Protein AF-0000000079299596 (afdb_homodimer)

Structure (mmCIF, N/CA/C/O backbone):
data_AF-0000000079299596-model_v1
#
loop_
_entity.id
_entity.type
_entity.pdbx_description
1 polymer 'ABC transporter ATP-binding protein'
#
loop_
_atom_site.group_PDB
_atom_site.id
_atom_site.type_symbol
_atom_site.label_atom_id
_atom_site.label_alt_id
_atom_site.label_comp_id
_atom_site.label_asym_id
_atom_site.label_entity_id
_atom_site.label_seq_id
_atom_site.pdbx_PDB_ins_code
_atom_site.Cartn_x
_atom_site.Cartn_y
_atom_site.Cartn_z
_atom_site.occupancy
_atom_site.B_iso_or_equiv
_atom_site.auth_seq_id
_atom_site.auth_comp_id
_atom_site.auth_asym_id
_atom_site.auth_atom_id
_atom_site.pdbx_PDB_model_num
ATOM 1 N N . MET A 1 1 ? 21.828 -21.672 18.641 1 27.16 1 MET A N 1
ATOM 2 C CA . MET A 1 1 ? 21.219 -20.391 18.312 1 27.16 1 MET A CA 1
ATOM 3 C C . MET A 1 1 ? 21.531 -19.344 19.391 1 27.16 1 MET A C 1
ATOM 5 O O . MET A 1 1 ? 21.047 -19.453 20.516 1 27.16 1 MET A O 1
ATOM 9 N N . ASP A 1 2 ? 22.812 -18.891 19.406 1 29.72 2 ASP A N 1
ATOM 10 C CA . ASP A 1 2 ? 23.453 -18.125 20.484 1 29.72 2 ASP A CA 1
ATOM 11 C C . ASP A 1 2 ? 22.547 -16.984 20.953 1 29.72 2 ASP A C 1
ATOM 13 O O . ASP A 1 2 ? 21.812 -16.406 20.141 1 29.72 2 ASP A O 1
ATOM 17 N N . LYS A 1 3 ? 22.25 -16.906 22.188 1 33.53 3 LYS A N 1
ATOM 18 C CA . LYS A 1 3 ? 21.547 -16.016 23.094 1 33.53 3 LYS A CA 1
ATOM 19 C C . LYS A 1 3 ? 22.078 -14.586 22.984 1 33.53 3 LYS A C 1
ATOM 21 O O . LYS A 1 3 ? 21.906 -13.781 23.891 1 33.53 3 LYS A O 1
ATOM 26 N N . GLY A 1 4 ? 23.062 -14.359 22.203 1 34.28 4 GLY A N 1
ATOM 27 C CA . GLY A 1 4 ? 23.891 -13.164 22.234 1 34.28 4 GLY A CA 1
ATOM 28 C C . GLY A 1 4 ? 23.078 -11.883 22.328 1 34.28 4 GLY A C 1
ATOM 29 O O . GLY A 1 4 ? 21.844 -11.906 22.266 1 34.28 4 GLY A O 1
ATOM 30 N N . ASN A 1 5 ? 23.688 -10.539 22.219 1 38.44 5 ASN A N 1
ATOM 31 C CA . ASN A 1 5 ? 23.328 -9.148 22.484 1 38.44 5 ASN A CA 1
ATOM 32 C C . ASN A 1 5 ? 21.953 -8.805 21.906 1 38.44 5 ASN A C 1
ATOM 34 O O . ASN A 1 5 ? 21.812 -8.688 20.688 1 38.44 5 ASN A O 1
ATOM 38 N N . LYS A 1 6 ? 20.938 -9.227 22.359 1 46.28 6 LYS A N 1
ATOM 39 C CA . LYS A 1 6 ? 19.547 -8.953 22.031 1 46.28 6 LYS A CA 1
ATOM 40 C C . LYS A 1 6 ? 19.328 -7.469 21.75 1 46.28 6 LYS A C 1
ATOM 42 O O . LYS A 1 6 ? 19.375 -6.645 22.672 1 46.28 6 LYS A O 1
ATOM 47 N N . VAL A 1 7 ? 19.906 -6.848 20.656 1 58.16 7 VAL A N 1
ATOM 48 C CA . VAL A 1 7 ? 19.703 -5.469 20.234 1 58.16 7 VAL A CA 1
ATOM 49 C C . VAL A 1 7 ? 18.281 -5.035 20.531 1 58.16 7 VAL A C 1
ATOM 51 O O . VAL A 1 7 ? 17.328 -5.742 20.188 1 58.16 7 VAL A O 1
ATOM 54 N N . ASN A 1 8 ? 18.125 -4.355 21.625 1 63.81 8 ASN A N 1
ATOM 55 C CA . ASN A 1 8 ? 16.828 -3.842 22.062 1 63.81 8 ASN A CA 1
ATOM 56 C C . ASN A 1 8 ? 16.203 -2.912 21.031 1 63.81 8 ASN A C 1
ATOM 58 O O . ASN A 1 8 ? 16.359 -1.691 21.125 1 63.81 8 ASN A O 1
ATOM 62 N N . TYR A 1 9 ? 15.742 -3.457 20.047 1 68.5 9 TYR A N 1
ATOM 63 C CA . TYR A 1 9 ? 15.086 -2.688 19 1 68.5 9 TYR A CA 1
ATOM 64 C C . TYR A 1 9 ? 13.906 -1.899 19.562 1 68.5 9 TYR A C 1
ATOM 66 O O . TYR A 1 9 ? 13.391 -0.993 18.906 1 68.5 9 TYR A O 1
ATOM 74 N N . ASP A 1 10 ? 13.711 -2.15 20.875 1 69.12 10 ASP A N 1
ATOM 75 C CA . ASP A 1 10 ? 12.539 -1.481 21.422 1 69.12 10 ASP A CA 1
ATOM 76 C C . ASP A 1 10 ? 12.922 -0.173 22.109 1 69.12 10 ASP A C 1
ATOM 78 O O . ASP A 1 10 ? 12.062 0.657 22.406 1 69.12 10 ASP A O 1
ATOM 82 N N . SER A 1 11 ? 14.234 -0.09 22.266 1 73.56 11 SER A N 1
ATOM 83 C CA . SER A 1 11 ? 14.688 1.143 22.906 1 73.56 11 SER A CA 1
ATOM 84 C C . SER A 1 11 ? 14.789 2.281 21.891 1 73.56 11 SER A C 1
ATOM 86 O O . SER A 1 11 ? 15.578 2.209 20.953 1 73.56 11 SER A O 1
ATOM 88 N N . SER A 1 12 ? 13.977 3.279 22.125 1 76.81 12 SER A N 1
ATOM 89 C CA . SER A 1 12 ? 13.984 4.461 21.266 1 76.81 12 SER A CA 1
ATOM 90 C C . SER A 1 12 ? 15.367 5.102 21.234 1 76.81 12 SER A C 1
ATOM 92 O O . SER A 1 12 ? 15.836 5.516 20.172 1 76.81 12 SER A O 1
ATOM 94 N N . TRP A 1 13 ? 15.961 5.07 22.344 1 76.62 13 TRP A N 1
ATOM 95 C CA . TRP A 1 13 ? 17.266 5.707 22.453 1 76.62 13 TRP A CA 1
ATOM 96 C C . TRP A 1 13 ? 18.312 4.957 21.656 1 76.62 13 TRP A C 1
ATOM 98 O O . TRP A 1 13 ? 19.203 5.57 21.031 1 76.62 13 TRP A O 1
ATOM 108 N N . TYR A 1 14 ? 18.172 3.783 21.688 1 78 14 TYR A N 1
ATOM 109 C CA . TYR A 1 14 ? 19.109 2.973 20.922 1 78 14 TYR A CA 1
ATOM 110 C C . TYR A 1 14 ? 18.984 3.248 19.438 1 78 14 TYR A C 1
ATOM 112 O O . TYR A 1 14 ? 19.984 3.404 18.734 1 78 14 TYR A O 1
ATOM 120 N N . LEU A 1 15 ? 17.844 3.359 19.047 1 79.62 15 LEU A N 1
ATOM 121 C CA . LEU A 1 15 ? 17.578 3.561 17.625 1 79.62 15 LEU A CA 1
ATOM 122 C C . LEU A 1 15 ? 18.062 4.934 17.172 1 79.62 15 LEU A C 1
ATOM 124 O O . LEU A 1 15 ? 18.672 5.066 16.094 1 79.62 15 LEU A O 1
ATOM 128 N N . ILE A 1 16 ? 17.828 5.863 18.062 1 80.94 16 ILE A N 1
ATOM 129 C CA . ILE A 1 16 ? 18.234 7.227 17.734 1 80.94 16 ILE A CA 1
ATOM 130 C C . ILE A 1 16 ? 19.766 7.316 17.734 1 80.94 16 ILE A C 1
ATOM 132 O O . ILE A 1 16 ? 20.359 7.938 16.844 1 80.94 16 ILE A O 1
ATOM 136 N N . LYS A 1 17 ? 20.359 6.707 18.641 1 80.5 17 LYS A N 1
ATOM 137 C CA . LYS A 1 17 ? 21.812 6.699 18.734 1 80.5 17 LYS A CA 1
ATOM 138 C C . LYS A 1 17 ? 22.438 5.996 17.547 1 80.5 17 LYS A C 1
ATOM 140 O O . LYS A 1 17 ? 23.453 6.453 17.016 1 80.5 17 LYS A O 1
ATOM 145 N N . ARG A 1 18 ? 21.891 4.969 17.141 1 81.38 18 ARG A N 1
ATOM 146 C CA . ARG A 1 18 ? 22.406 4.223 15.992 1 81.38 18 ARG A CA 1
ATOM 147 C C . ARG A 1 18 ? 22.281 5.043 14.719 1 81.38 18 ARG A C 1
ATOM 149 O O . ARG A 1 18 ? 23.203 5.051 13.891 1 81.38 18 ARG A O 1
ATOM 156 N N . LEU A 1 19 ? 21.203 5.66 14.617 1 79.38 19 LEU A N 1
ATOM 157 C CA . LEU A 1 19 ? 20.984 6.5 13.438 1 79.38 19 LEU A CA 1
ATOM 158 C C . LEU A 1 19 ? 22 7.648 13.406 1 79.38 19 LEU A C 1
ATOM 160 O O . LEU A 1 19 ? 22.5 8.008 12.344 1 79.38 19 LEU A O 1
ATOM 164 N N . TYR A 1 20 ? 22.156 8.141 14.578 1 77.25 20 TYR A N 1
ATOM 165 C CA . TYR A 1 20 ? 23.094 9.25 14.695 1 77.25 20 TYR A CA 1
ATOM 166 C C . TYR A 1 20 ? 24.516 8.789 14.422 1 77.25 20 TYR A C 1
ATOM 168 O O . TYR A 1 20 ? 25.25 9.422 13.648 1 77.25 20 TYR A O 1
ATOM 176 N N . THR A 1 21 ? 24.969 7.711 14.969 1 77.62 21 THR A N 1
ATOM 177 C CA . THR A 1 21 ? 26.344 7.25 14.883 1 77.62 21 THR A CA 1
ATOM 178 C C . THR A 1 21 ? 26.656 6.723 13.484 1 77.62 21 THR A C 1
ATOM 180 O O . THR A 1 21 ? 27.766 6.906 12.984 1 77.62 21 THR A O 1
ATOM 183 N N . GLU A 1 22 ? 25.703 6.207 12.867 1 78.88 22 GLU A N 1
ATOM 184 C CA . GLU A 1 22 ? 25.969 5.535 11.609 1 78.88 22 GLU A CA 1
ATOM 185 C C . GLU A 1 22 ? 25.797 6.484 10.422 1 78.88 22 GLU A C 1
ATOM 187 O O . GLU A 1 22 ? 26.469 6.344 9.398 1 78.88 22 GLU A O 1
ATOM 192 N N . HIS A 1 23 ? 24.938 7.449 10.57 1 75.69 23 HIS A N 1
ATOM 193 C CA . HIS A 1 23 ? 24.625 8.18 9.352 1 75.69 23 HIS A CA 1
ATOM 194 C C . HIS A 1 23 ? 24.766 9.688 9.555 1 75.69 23 HIS A C 1
ATOM 196 O O . HIS A 1 23 ? 25.297 10.391 8.688 1 75.69 23 HIS A O 1
ATOM 202 N N . ILE A 1 24 ? 24.484 10.125 10.75 1 76.56 24 ILE A N 1
ATOM 203 C CA . ILE A 1 24 ? 24.406 11.562 10.977 1 76.56 24 ILE A CA 1
ATOM 204 C C . ILE A 1 24 ? 25.812 12.117 11.25 1 76.56 24 ILE A C 1
ATOM 206 O O . ILE A 1 24 ? 26.125 13.25 10.883 1 76.56 24 ILE A O 1
ATOM 210 N N . HIS A 1 25 ? 26.672 11.242 11.734 1 77.38 25 HIS A N 1
ATOM 211 C CA . HIS A 1 25 ? 27.984 11.711 12.148 1 77.38 25 HIS A CA 1
ATOM 212 C C . HIS A 1 25 ? 28.812 12.164 10.953 1 77.38 25 HIS A C 1
ATOM 214 O O . HIS A 1 25 ? 29.641 13.062 11.07 1 77.38 25 HIS A O 1
ATOM 220 N N . HIS A 1 26 ? 28.453 11.711 9.789 1 77.94 26 HIS A N 1
ATOM 221 C CA . HIS A 1 26 ? 29.203 12.055 8.586 1 77.94 26 HIS A CA 1
ATOM 222 C C . HIS A 1 26 ? 28.844 13.453 8.094 1 77.94 26 HIS A C 1
ATOM 224 O O . HIS A 1 26 ? 29.609 14.07 7.34 1 77.94 26 HIS A O 1
ATOM 230 N N . TYR A 1 27 ? 27.75 14 8.602 1 81.94 27 TYR A N 1
ATOM 231 C CA . TYR A 1 27 ? 27.281 15.312 8.18 1 81.94 27 TYR A CA 1
ATOM 232 C C . TYR A 1 27 ? 27.297 16.297 9.344 1 81.94 27 TYR A C 1
ATOM 234 O O . TYR A 1 27 ? 26.453 17.203 9.422 1 81.94 27 TYR A O 1
ATOM 242 N N . ARG A 1 28 ? 28.266 16.219 10.195 1 83 28 ARG A N 1
ATOM 243 C CA . ARG A 1 28 ? 28.312 17 11.422 1 83 28 ARG A CA 1
ATOM 244 C C . ARG A 1 28 ? 28.422 18.5 11.125 1 83 28 ARG A C 1
ATOM 246 O O . ARG A 1 28 ? 27.797 19.312 11.797 1 83 28 ARG A O 1
ATOM 253 N N . GLN A 1 29 ? 29.156 18.828 10.125 1 87.19 29 GLN A N 1
ATOM 254 C CA . GLN A 1 29 ? 29.344 20.234 9.797 1 87.19 29 GLN A CA 1
ATOM 255 C C . GLN A 1 29 ? 28.047 20.859 9.305 1 87.19 29 GLN A C 1
ATOM 257 O O . GLN A 1 29 ? 27.719 21.984 9.688 1 87.19 29 GLN A O 1
ATOM 262 N N . LYS A 1 30 ? 27.391 20.125 8.5 1 86.94 30 LYS A N 1
ATOM 263 C CA . LYS A 1 30 ? 26.109 20.641 7.996 1 86.94 30 LYS A CA 1
ATOM 264 C C . LYS A 1 30 ? 25.078 20.734 9.109 1 86.94 30 LYS A C 1
ATOM 266 O O . LYS A 1 30 ? 24.266 21.672 9.141 1 86.94 30 LYS A O 1
ATOM 271 N N . PHE A 1 31 ? 25.219 19.906 10.047 1 84.94 31 PHE A N 1
ATOM 272 C CA . PHE A 1 31 ? 24.297 19.922 11.164 1 84.94 31 PHE A CA 1
ATOM 273 C C . PHE A 1 31 ? 24.578 21.094 12.094 1 84.94 31 PHE A C 1
ATOM 275 O O . PHE A 1 31 ? 23.656 21.688 12.656 1 84.94 31 PHE A O 1
ATOM 282 N N . LEU A 1 32 ? 25.766 21.406 12.266 1 87.94 32 LEU A N 1
ATOM 283 C CA . LEU A 1 32 ? 26.141 22.562 13.086 1 87.94 32 LEU A CA 1
ATOM 284 C C . LEU A 1 32 ? 25.656 23.859 12.453 1 87.94 32 LEU A C 1
ATOM 286 O O . LEU A 1 32 ? 25.234 24.781 13.156 1 87.94 32 LEU A O 1
ATOM 290 N N . ALA A 1 33 ? 25.75 23.812 11.172 1 90.25 33 ALA A N 1
ATOM 291 C CA . ALA A 1 33 ? 25.25 24.984 10.461 1 90.25 33 ALA A CA 1
ATOM 292 C C . ALA A 1 33 ? 23.734 25.125 10.648 1 90.25 33 ALA A C 1
ATOM 294 O O . ALA A 1 33 ? 23.219 26.234 10.805 1 90.25 33 ALA A O 1
ATOM 295 N N . VAL A 1 34 ? 23.078 24.047 10.648 1 89.25 34 VAL A N 1
ATOM 296 C CA . VAL A 1 34 ? 21.625 24.047 10.828 1 89.25 34 VAL A CA 1
ATOM 297 C C . VAL A 1 34 ? 21.281 24.5 12.242 1 89.25 34 VAL A C 1
ATOM 299 O O . VAL A 1 34 ? 20.359 25.297 12.43 1 89.25 34 VAL A O 1
ATOM 302 N N . ILE A 1 35 ? 22.016 24.125 13.188 1 88.12 35 ILE A N 1
ATOM 303 C CA . ILE A 1 35 ? 21.781 24.516 14.578 1 88.12 35 ILE A CA 1
ATOM 304 C C . ILE A 1 35 ? 22.016 26 14.742 1 88.12 35 ILE A C 1
ATOM 306 O O . ILE A 1 35 ? 21.266 26.688 15.445 1 88.12 35 ILE A O 1
ATOM 310 N N . PHE A 1 36 ? 23.016 26.469 14.062 1 91.69 36 PHE A N 1
ATOM 311 C CA . PHE A 1 36 ? 23.297 27.891 14.102 1 91.69 36 PHE A CA 1
ATOM 312 C C . PHE A 1 36 ? 22.156 28.703 13.508 1 91.69 36 PHE A C 1
ATOM 314 O O . PHE A 1 36 ? 21.75 29.719 14.07 1 91.69 36 PHE A O 1
ATOM 321 N N . LEU A 1 37 ? 21.672 28.203 12.422 1 92.06 37 LEU A N 1
ATOM 322 C CA . LEU A 1 37 ? 20.562 28.891 11.766 1 92.06 37 LEU A CA 1
ATOM 323 C C . LEU A 1 37 ? 19.297 28.828 12.617 1 92.06 37 LEU A C 1
ATOM 325 O O . LEU A 1 37 ? 18.516 29.766 12.641 1 92.06 37 LEU A O 1
ATOM 329 N N . MET A 1 38 ? 19.156 27.781 13.352 1 89.75 38 MET A N 1
ATOM 330 C CA . MET A 1 38 ? 18.016 27.641 14.25 1 89.75 38 MET A CA 1
ATOM 331 C C . MET A 1 38 ? 18.109 28.641 15.398 1 89.75 38 MET A C 1
ATOM 333 O O . MET A 1 38 ? 17.094 29.234 15.781 1 89.75 38 MET A O 1
ATOM 337 N N . LEU A 1 39 ? 19.281 28.781 15.922 1 90.81 39 LEU A N 1
ATOM 338 C CA . LEU A 1 39 ? 19.5 29.734 17.016 1 90.81 39 LEU A CA 1
ATOM 339 C C . LEU A 1 39 ? 19.281 31.156 16.547 1 90.81 39 LEU A C 1
ATOM 341 O O . LEU A 1 39 ? 18.703 31.984 17.266 1 90.81 39 LEU A O 1
ATOM 345 N N . LEU A 1 40 ? 19.719 31.359 15.367 1 92.38 40 LEU A N 1
ATOM 346 C CA . LEU A 1 40 ? 19.531 32.688 14.789 1 92.38 40 LEU A CA 1
ATOM 347 C C . LEU A 1 40 ? 18.047 32.969 14.602 1 92.38 40 LEU A C 1
ATOM 349 O O . LEU A 1 40 ? 17.594 34.094 14.898 1 92.38 40 LEU A O 1
ATOM 353 N N . ALA A 1 41 ? 17.359 32.031 14.109 1 89.12 41 ALA A N 1
ATOM 354 C CA . ALA A 1 41 ? 15.914 32.188 13.93 1 89.12 41 ALA A CA 1
ATOM 355 C C . ALA A 1 41 ? 15.219 32.406 15.273 1 89.12 41 ALA A C 1
ATOM 357 O O . ALA A 1 41 ? 14.266 33.156 15.375 1 89.12 41 ALA A O 1
ATOM 358 N N . ALA A 1 42 ? 15.68 31.719 16.281 1 89.94 42 ALA A N 1
ATOM 359 C CA . ALA A 1 42 ? 15.117 31.828 17.625 1 89.94 42 ALA A CA 1
ATOM 360 C C . ALA A 1 42 ? 15.359 33.219 18.203 1 89.94 42 ALA A C 1
ATOM 362 O O . ALA A 1 42 ? 14.453 33.812 18.781 1 89.94 42 ALA A O 1
ATOM 363 N N . ILE A 1 43 ? 16.516 33.656 18.016 1 92.25 43 ILE A N 1
ATOM 364 C CA . ILE A 1 43 ? 16.891 34.969 18.531 1 92.25 43 ILE A CA 1
ATOM 365 C C . ILE A 1 43 ? 16.109 36.062 17.828 1 92.25 43 ILE A C 1
ATOM 367 O O . ILE A 1 43 ? 15.609 37 18.469 1 92.25 43 ILE A O 1
ATOM 371 N N . THR A 1 44 ? 16.031 35.906 16.531 1 92.5 44 THR A N 1
ATOM 372 C CA . THR A 1 44 ? 15.297 36.906 15.766 1 92.5 44 THR A CA 1
ATOM 373 C C . THR A 1 44 ? 13.82 36.906 16.141 1 92.5 44 THR A C 1
ATOM 375 O O . THR A 1 44 ? 13.164 37.938 16.109 1 92.5 44 THR A O 1
ATOM 378 N N . THR A 1 45 ? 13.305 35.781 16.484 1 89.38 45 THR A N 1
ATOM 379 C CA . THR A 1 45 ? 11.922 35.719 16.938 1 89.38 45 THR A CA 1
ATOM 380 C C . THR A 1 45 ? 11.75 36.438 18.266 1 89.38 45 THR A C 1
ATOM 382 O O . THR A 1 45 ? 10.773 37.156 18.469 1 89.38 45 THR A O 1
ATOM 385 N N . ALA A 1 46 ? 12.664 36.25 19.141 1 90.69 46 ALA A N 1
ATOM 386 C CA . ALA A 1 46 ? 12.641 36.938 20.438 1 90.69 46 ALA A CA 1
ATOM 387 C C . ALA A 1 46 ? 12.758 38.438 20.266 1 90.69 46 ALA A C 1
ATOM 389 O O . ALA A 1 46 ? 12.125 39.188 20.984 1 90.69 46 ALA A O 1
ATOM 390 N N . ILE A 1 47 ? 13.516 38.812 19.281 1 91.19 47 ILE A N 1
ATOM 391 C CA . ILE A 1 47 ? 13.711 40.219 19.016 1 91.19 47 ILE A CA 1
ATOM 392 C C . ILE A 1 47 ? 12.406 40.844 18.516 1 91.19 47 ILE A C 1
ATOM 394 O O . ILE A 1 47 ? 12.086 41.969 18.844 1 91.19 47 ILE A O 1
ATOM 398 N N . ASN A 1 48 ? 11.672 40.094 17.781 1 87.69 48 ASN A N 1
ATOM 399 C CA . ASN A 1 48 ? 10.383 40.594 17.312 1 87.69 48 ASN A CA 1
ATOM 400 C C . ASN A 1 48 ? 9.438 40.875 18.469 1 87.69 48 ASN A C 1
ATOM 402 O O . ASN A 1 48 ? 8.703 41.875 18.453 1 87.69 48 ASN A O 1
ATOM 406 N N . ALA A 1 49 ? 9.453 40.031 19.375 1 86.75 49 ALA A N 1
ATOM 407 C CA . ALA A 1 49 ? 8.625 40.25 20.562 1 86.75 49 ALA A CA 1
ATOM 408 C C . ALA A 1 49 ? 9.141 41.438 21.375 1 86.75 49 ALA A C 1
ATOM 410 O O . ALA A 1 49 ? 8.352 42.219 21.906 1 86.75 49 ALA A O 1
ATOM 411 N N . TRP A 1 50 ? 10.438 41.594 21.422 1 89.62 50 TRP A N 1
ATOM 412 C CA . TRP A 1 50 ? 11.062 42.656 22.188 1 89.62 50 TRP A CA 1
ATOM 413 C C . TRP A 1 50 ? 10.797 44.031 21.531 1 89.62 50 TRP A C 1
ATOM 415 O O . TRP A 1 50 ? 10.68 45.031 22.219 1 89.62 50 TRP A O 1
ATOM 425 N N . LEU A 1 51 ? 10.672 44.062 20.281 1 87.62 51 LEU A N 1
ATOM 426 C CA . LEU A 1 51 ? 10.516 45.281 19.516 1 87.62 51 LEU A CA 1
ATOM 427 C C . LEU A 1 51 ? 9.156 45.938 19.797 1 87.62 51 LEU A C 1
ATOM 429 O O . LEU A 1 51 ? 8.953 47.094 19.516 1 87.62 51 LEU A O 1
ATOM 433 N N . MET A 1 52 ? 8.273 45.188 20.391 1 83.94 52 MET A N 1
ATOM 434 C CA . MET A 1 52 ? 6.977 45.75 20.766 1 83.94 52 MET A CA 1
ATOM 435 C C . MET A 1 52 ? 7.133 46.75 21.891 1 83.94 52 MET A C 1
ATOM 437 O O . MET A 1 52 ? 6.289 47.656 22.078 1 83.94 52 MET A O 1
ATOM 441 N N . GLN A 1 53 ? 8.25 46.688 22.656 1 86.25 53 GLN A N 1
ATOM 442 C CA . GLN A 1 53 ? 8.492 47.594 23.781 1 86.25 53 GLN A CA 1
ATOM 443 C C . GLN A 1 53 ? 8.734 49.031 23.281 1 86.25 53 GLN A C 1
ATOM 445 O O . GLN A 1 53 ? 8.039 49.969 23.703 1 86.25 53 GLN A O 1
ATOM 450 N N . PRO A 1 54 ? 9.648 49.156 22.328 1 84.44 54 PRO A N 1
ATOM 451 C CA . PRO A 1 54 ? 9.852 50.531 21.859 1 84.44 54 PRO A CA 1
ATOM 452 C C . PRO A 1 54 ? 8.656 51.062 21.078 1 84.44 54 PRO A C 1
ATOM 454 O O . PRO A 1 54 ? 8.438 52.281 21.031 1 84.44 54 PRO A O 1
ATOM 457 N N . VAL A 1 55 ? 7.863 50.281 20.484 1 81.44 55 VAL A N 1
ATOM 458 C CA . VAL A 1 55 ? 6.676 50.719 19.766 1 81.44 55 VAL A CA 1
ATOM 459 C C . VAL A 1 55 ? 5.73 51.438 20.734 1 81.44 55 VAL A C 1
ATOM 461 O O . VAL A 1 55 ? 5.242 52.531 20.453 1 81.44 55 VAL A O 1
ATOM 464 N N . LEU A 1 56 ? 5.586 50.875 21.859 1 80.81 56 LEU A N 1
ATOM 465 C CA . LEU A 1 56 ? 4.652 51.438 22.828 1 80.81 56 LEU A CA 1
ATOM 466 C C . LEU A 1 56 ? 5.309 52.562 23.625 1 80.81 56 LEU A C 1
ATOM 468 O O . LEU A 1 56 ? 4.77 53.656 23.719 1 80.81 56 LEU A O 1
ATOM 472 N N . ASP A 1 57 ? 6.473 52.312 24.188 1 82 57 ASP A N 1
ATOM 473 C CA . ASP A 1 57 ? 7.094 53.281 25.094 1 82 57 ASP A CA 1
ATOM 474 C C . ASP A 1 57 ? 7.586 54.5 24.344 1 82 57 ASP A C 1
ATOM 476 O O . ASP A 1 57 ? 7.289 55.625 24.719 1 82 57 ASP A O 1
ATOM 480 N N . SER A 1 58 ? 8.266 54.25 23.234 1 80.94 58 SER A N 1
ATOM 481 C CA . SER A 1 58 ? 8.914 55.375 22.562 1 80.94 58 SER A CA 1
ATOM 482 C C . SER A 1 58 ? 7.977 56.062 21.562 1 80.94 58 SER A C 1
ATOM 484 O O . SER A 1 58 ? 7.961 57.281 21.453 1 80.94 58 SER A O 1
ATOM 486 N N . ILE A 1 59 ? 7.203 55.312 20.906 1 74.88 59 ILE A N 1
ATOM 487 C CA . ILE A 1 59 ? 6.383 55.906 19.859 1 74.88 59 ILE A CA 1
ATOM 488 C C . ILE A 1 59 ? 5.082 56.438 20.453 1 74.88 59 ILE A C 1
ATOM 490 O O . ILE A 1 59 ? 4.695 57.594 20.188 1 74.88 59 ILE A O 1
ATOM 494 N N . PHE A 1 60 ? 4.477 55.688 21.344 1 76.44 60 PHE A N 1
ATOM 495 C CA . PHE A 1 60 ? 3.125 56.062 21.75 1 76.44 60 PHE A CA 1
ATOM 496 C C . PHE A 1 60 ? 3.152 56.875 23.047 1 76.44 60 PHE A C 1
ATOM 498 O O . PHE A 1 60 ? 2.369 57.812 23.219 1 76.44 60 PHE A O 1
ATOM 505 N N . PHE A 1 61 ? 4.051 56.469 23.906 1 76.69 61 PHE A N 1
ATOM 506 C CA . PHE A 1 61 ? 4.051 57.156 25.188 1 76.69 61 PHE A CA 1
ATOM 507 C C . PHE A 1 61 ? 4.926 58.406 25.109 1 76.69 61 PHE A C 1
ATOM 509 O O . PHE A 1 61 ? 4.5 59.5 25.516 1 76.69 61 PHE A O 1
ATOM 516 N N . ASN A 1 62 ? 6.168 58.25 24.562 1 80.44 62 ASN A N 1
ATOM 517 C CA . ASN A 1 62 ? 7.074 59.375 24.5 1 80.44 62 ASN A CA 1
ATOM 518 C C . ASN A 1 62 ? 6.848 60.219 23.234 1 80.44 62 ASN A C 1
ATOM 520 O O . ASN A 1 62 ? 7.309 61.344 23.141 1 80.44 62 ASN A O 1
ATOM 524 N N . LYS A 1 63 ? 6.074 59.719 22.219 1 80.75 63 LYS A N 1
ATOM 525 C CA . LYS A 1 63 ? 5.711 60.406 20.969 1 80.75 63 LYS A CA 1
ATOM 526 C C . LYS A 1 63 ? 6.953 60.844 20.203 1 80.75 63 LYS A C 1
ATOM 528 O O . LYS A 1 63 ? 7.027 61.969 19.734 1 80.75 63 LYS A O 1
ATOM 533 N N . GLU A 1 64 ? 7.957 60.031 20.25 1 83.56 64 GLU A N 1
ATOM 534 C CA . GLU A 1 64 ? 9.18 60.344 19.5 1 83.56 64 GLU A CA 1
ATOM 535 C C . GLU A 1 64 ? 9 60 18.016 1 83.56 64 GLU A C 1
ATOM 537 O O . GLU A 1 64 ? 8.852 58.844 17.656 1 83.56 64 GLU A O 1
ATOM 542 N N . LEU A 1 65 ? 9.094 61 17.172 1 83.25 65 LEU A N 1
ATOM 543 C CA . LEU A 1 65 ? 8.859 60.844 15.734 1 83.25 65 LEU A CA 1
ATOM 544 C C . LEU A 1 65 ? 9.992 60.062 15.078 1 83.25 65 LEU A C 1
ATOM 546 O O . LEU A 1 65 ? 9.773 59.375 14.094 1 83.25 65 LEU A O 1
ATOM 550 N N . THR A 1 66 ? 11.141 60.125 15.602 1 85 66 THR A N 1
ATOM 551 C CA . THR A 1 66 ? 12.289 59.438 15.031 1 85 66 THR A CA 1
ATOM 552 C C . THR A 1 66 ? 12.117 57.906 15.148 1 85 66 THR A C 1
ATOM 554 O O . THR A 1 66 ? 12.508 57.156 14.25 1 85 66 THR A O 1
ATOM 557 N N . MET A 1 67 ? 11.477 57.562 16.172 1 86.94 67 MET A N 1
ATOM 558 C CA . MET A 1 67 ? 11.297 56.156 16.406 1 86.94 67 MET A CA 1
ATOM 559 C C . MET A 1 67 ? 10.234 55.562 15.469 1 86.94 67 MET A C 1
ATOM 561 O O . MET A 1 67 ? 10.172 54.344 15.281 1 86.94 67 MET A O 1
ATOM 565 N N . LEU A 1 68 ? 9.508 56.469 14.859 1 86.94 68 LEU A N 1
ATOM 566 C CA . LEU A 1 68 ? 8.492 56.031 13.906 1 86.94 68 LEU A CA 1
ATOM 567 C C . LEU A 1 68 ? 9.133 55.438 12.648 1 86.94 68 LEU A C 1
ATOM 569 O O . LEU A 1 68 ? 8.508 54.656 11.93 1 86.94 68 LEU A O 1
ATOM 573 N N . TYR A 1 69 ? 10.336 55.781 12.383 1 87.38 69 TYR A N 1
ATOM 574 C CA . TYR A 1 69 ? 11.039 55.281 11.211 1 87.38 69 TYR A CA 1
ATOM 575 C C . TYR A 1 69 ? 12.023 54.188 11.594 1 87.38 69 TYR A C 1
ATOM 577 O O . TYR A 1 69 ? 12.211 53.219 10.844 1 87.38 69 TYR A O 1
ATOM 585 N N . ILE A 1 70 ? 12.547 54.219 12.742 1 89.44 70 ILE A N 1
ATOM 586 C CA . ILE A 1 70 ? 13.609 53.312 13.156 1 89.44 70 ILE A CA 1
ATOM 587 C C . ILE A 1 70 ? 13.008 51.969 13.516 1 89.44 70 ILE A C 1
ATOM 589 O O . ILE A 1 70 ? 13.5 50.938 13.07 1 89.44 70 ILE A O 1
ATOM 593 N N . VAL A 1 71 ? 11.938 51.969 14.266 1 90 71 VAL A N 1
ATOM 594 C CA . VAL A 1 71 ? 11.375 50.719 14.773 1 90 71 VAL A CA 1
ATOM 595 C C . VAL A 1 71 ? 10.828 49.875 13.609 1 90 71 VAL A C 1
ATOM 597 O O . VAL A 1 71 ? 11.164 48.688 13.469 1 90 71 VAL A O 1
ATOM 600 N N . PRO A 1 72 ? 10.047 50.438 12.672 1 90.25 72 PRO A N 1
ATOM 601 C CA . PRO A 1 72 ? 9.562 49.625 11.547 1 90.25 72 PRO A CA 1
ATOM 602 C C . PRO A 1 72 ? 10.695 49.125 10.656 1 90.25 72 PRO A C 1
ATOM 604 O O . PRO A 1 72 ? 10.641 48 10.156 1 90.25 72 PRO A O 1
ATOM 607 N N . THR A 1 73 ? 11.664 49.969 10.445 1 91 73 THR A N 1
ATOM 608 C CA . THR A 1 73 ? 12.797 49.531 9.633 1 91 73 THR A CA 1
ATOM 609 C C . THR A 1 73 ? 13.516 48.375 10.281 1 91 73 THR A C 1
ATOM 611 O O . THR A 1 73 ? 13.922 47.406 9.594 1 91 73 THR A O 1
ATOM 614 N N . PHE A 1 74 ? 13.602 48.375 11.609 1 92.12 74 PHE A N 1
ATOM 615 C CA . PHE A 1 74 ? 14.258 47.312 12.336 1 92.12 74 PHE A CA 1
ATOM 616 C C . PHE A 1 74 ? 13.414 46.031 12.281 1 92.12 74 PHE A C 1
ATOM 618 O O . PHE A 1 74 ? 13.961 44.938 12.234 1 92.12 74 PHE A O 1
ATOM 625 N N . ILE A 1 75 ? 12.148 46.156 12.297 1 91.5 75 ILE A N 1
ATOM 626 C CA . ILE A 1 75 ? 11.258 45.031 12.211 1 91.5 75 ILE A CA 1
ATOM 627 C C . ILE A 1 75 ? 11.43 44.344 10.859 1 91.5 75 ILE A C 1
ATOM 629 O O . ILE A 1 75 ? 11.516 43.094 10.789 1 91.5 75 ILE A O 1
ATOM 633 N N . VAL A 1 76 ? 11.516 45.094 9.82 1 92.12 76 VAL A N 1
ATOM 634 C CA . VAL A 1 76 ? 11.656 44.562 8.477 1 92.12 76 VAL A CA 1
ATOM 635 C C . VAL A 1 76 ? 13.016 43.875 8.328 1 92.12 76 VAL A C 1
ATOM 637 O O . VAL A 1 76 ? 13.109 42.781 7.809 1 92.12 76 VAL A O 1
ATOM 640 N N . ILE A 1 77 ? 14.031 44.531 8.836 1 94.25 77 ILE A N 1
ATOM 641 C CA . ILE A 1 77 ? 15.375 43.969 8.742 1 94.25 77 ILE A CA 1
ATOM 642 C C . ILE A 1 77 ? 15.445 42.688 9.547 1 94.25 77 ILE A C 1
ATOM 644 O O . ILE A 1 77 ? 16 41.688 9.078 1 94.25 77 ILE A O 1
ATOM 648 N N . ASN A 1 78 ? 14.898 42.656 10.742 1 94 78 ASN A N 1
ATOM 649 C CA . ASN A 1 78 ? 14.867 41.469 11.57 1 94 78 ASN A CA 1
ATOM 650 C C . ASN A 1 78 ? 14.102 40.344 10.898 1 94 78 ASN A C 1
ATOM 652 O O . ASN A 1 78 ? 14.492 39.188 11 1 94 78 ASN A O 1
ATOM 656 N N . SER A 1 79 ? 13.078 40.719 10.242 1 92.19 79 SER A N 1
ATOM 657 C CA . SER A 1 79 ? 12.266 39.688 9.578 1 92.19 79 SER A CA 1
ATOM 658 C C . SER A 1 79 ? 13 39.094 8.375 1 92.19 79 SER A C 1
ATOM 660 O O . SER A 1 79 ? 12.828 37.906 8.062 1 92.19 79 SER A O 1
ATOM 662 N N . ILE A 1 80 ? 13.727 39.875 7.68 1 93.75 80 ILE A N 1
ATOM 663 C CA . ILE A 1 80 ? 14.508 39.375 6.543 1 93.75 80 ILE A CA 1
ATOM 664 C C . ILE A 1 80 ? 15.586 38.406 7.027 1 93.75 80 ILE A C 1
ATOM 666 O O . ILE A 1 80 ? 15.797 37.344 6.426 1 93.75 80 ILE A O 1
ATOM 670 N N . VAL A 1 81 ? 16.219 38.812 8.102 1 94.31 81 VAL A N 1
ATOM 671 C CA . VAL A 1 81 ? 17.234 37.938 8.68 1 94.31 81 VAL A CA 1
ATOM 672 C C . VAL A 1 81 ? 16.594 36.656 9.172 1 94.31 81 VAL A C 1
ATOM 674 O O . VAL A 1 81 ? 17.094 35.562 8.922 1 94.31 81 VAL A O 1
ATOM 677 N N . LYS A 1 82 ? 15.508 36.781 9.812 1 92.62 82 LYS A N 1
ATOM 678 C CA . LYS A 1 82 ? 14.781 35.625 10.312 1 92.62 82 LYS A CA 1
ATOM 679 C C . LYS A 1 82 ? 14.305 34.719 9.164 1 92.62 82 LYS A C 1
ATOM 681 O O . LYS A 1 82 ? 14.453 33.5 9.211 1 92.62 82 LYS A O 1
ATOM 686 N N . GLY A 1 83 ? 13.711 35.406 8.195 1 91.56 83 GLY A N 1
ATOM 687 C CA . GLY A 1 83 ? 13.242 34.688 7.035 1 91.56 83 GLY A CA 1
ATOM 688 C C . GLY A 1 83 ? 14.344 33.938 6.305 1 91.56 83 GLY A C 1
ATOM 689 O O . GLY A 1 83 ? 14.164 32.781 5.914 1 91.56 83 GLY A O 1
ATOM 690 N N . GLY A 1 84 ? 15.406 34.562 6.129 1 92.81 84 GLY A N 1
ATOM 691 C CA . GLY A 1 84 ? 16.547 33.906 5.504 1 92.81 84 GLY A CA 1
ATOM 692 C C . GLY A 1 84 ? 17.094 32.75 6.312 1 92.81 84 GLY A C 1
ATOM 693 O O . GLY A 1 84 ? 17.359 31.688 5.766 1 92.81 84 GLY A O 1
ATOM 694 N N . ALA A 1 85 ? 17.25 33 7.582 1 92.06 85 ALA A N 1
ATOM 695 C CA . ALA A 1 85 ? 17.734 31.938 8.469 1 92.06 85 ALA A CA 1
ATOM 696 C C . ALA A 1 85 ? 16.781 30.75 8.492 1 92.06 85 ALA A C 1
ATOM 698 O O . ALA A 1 85 ? 17.203 29.594 8.438 1 92.06 85 ALA A O 1
ATOM 699 N N . HIS A 1 86 ? 15.594 31.078 8.523 1 89.94 86 HIS A N 1
ATOM 700 C CA . HIS A 1 86 ? 14.57 30.047 8.578 1 89.94 86 HIS A CA 1
ATOM 701 C C . HIS A 1 86 ? 14.508 29.25 7.277 1 89.94 86 HIS A C 1
ATOM 703 O O . HIS A 1 86 ? 14.383 28.031 7.293 1 89.94 86 HIS A O 1
ATOM 709 N N . PHE A 1 87 ? 14.609 29.922 6.227 1 90.5 87 PHE A N 1
ATOM 710 C CA . PHE A 1 87 ? 14.578 29.297 4.914 1 90.5 87 PHE A CA 1
ATOM 711 C C . PHE A 1 87 ? 15.75 28.328 4.754 1 90.5 87 PHE A C 1
ATOM 713 O O . PHE A 1 87 ? 15.562 27.172 4.379 1 90.5 87 PHE A O 1
ATOM 720 N N . TYR A 1 88 ? 16.844 28.859 5.023 1 91.25 88 TYR A N 1
ATOM 721 C CA . TYR A 1 88 ? 18.047 28.047 4.828 1 91.25 88 TYR A CA 1
ATOM 722 C C . TYR A 1 88 ? 18.078 26.891 5.832 1 91.25 88 TYR A C 1
ATOM 724 O O . TYR A 1 88 ? 18.578 25.812 5.52 1 91.25 88 TYR A O 1
ATOM 732 N N . GLN A 1 89 ? 17.656 27.156 6.941 1 90.38 89 GLN A N 1
ATOM 733 C CA . GLN A 1 89 ? 17.594 26.094 7.949 1 90.38 89 GLN A CA 1
ATOM 734 C C . GLN A 1 89 ? 16.656 24.984 7.512 1 90.38 89 GLN A C 1
ATOM 736 O O . GLN A 1 89 ? 17 23.797 7.574 1 90.38 89 GLN A O 1
ATOM 741 N N . LEU A 1 90 ? 15.484 25.312 7.027 1 88.75 90 LEU A N 1
ATOM 742 C CA . LEU A 1 90 ? 14.492 24.328 6.609 1 88.75 90 LEU A CA 1
ATOM 743 C C . LEU A 1 90 ? 14.969 23.562 5.387 1 88.75 90 LEU A C 1
ATOM 745 O O . LEU A 1 90 ? 14.883 22.328 5.355 1 88.75 90 LEU A O 1
ATOM 749 N N . SER A 1 91 ? 15.453 24.281 4.457 1 89.94 91 SER A N 1
ATOM 750 C CA . SER A 1 91 ? 15.875 23.672 3.209 1 89.94 91 SER A CA 1
ATOM 751 C C . SER A 1 91 ? 17.047 22.719 3.434 1 89.94 91 SER A C 1
ATOM 753 O O . SER A 1 91 ? 17.062 21.594 2.912 1 89.94 91 SER A O 1
ATOM 755 N N . THR A 1 92 ? 18 23.188 4.223 1 89.31 92 THR A N 1
ATOM 756 C CA . THR A 1 92 ? 19.188 22.359 4.477 1 89.31 92 THR A CA 1
ATOM 757 C C . THR A 1 92 ? 18.828 21.141 5.309 1 89.31 92 THR A C 1
ATOM 759 O O . THR A 1 92 ? 19.328 20.031 5.059 1 89.31 92 THR A O 1
ATOM 762 N N . THR A 1 93 ? 18.047 21.328 6.266 1 87.44 93 THR A N 1
ATOM 763 C CA . THR A 1 93 ? 17.625 20.219 7.109 1 87.44 93 THR A CA 1
ATOM 764 C C . THR A 1 93 ? 16.891 19.172 6.285 1 87.44 93 THR A C 1
ATOM 766 O O . THR A 1 93 ? 17.141 17.969 6.426 1 87.44 93 THR A O 1
ATOM 769 N N . LYS A 1 94 ? 15.992 19.578 5.484 1 87.25 94 LYS A N 1
ATOM 770 C CA . LYS A 1 94 ? 15.227 18.672 4.652 1 87.25 94 LYS A CA 1
ATOM 771 C C . LYS A 1 94 ? 16.125 17.922 3.668 1 87.25 94 LYS A C 1
ATOM 773 O O . LYS A 1 94 ? 15.977 16.719 3.471 1 87.25 94 LYS A O 1
ATOM 778 N N . LYS A 1 95 ? 17.062 18.672 3.064 1 88.88 95 LYS A N 1
ATOM 779 C CA . LYS A 1 95 ? 18 18.047 2.133 1 88.88 95 LYS A CA 1
ATOM 780 C C . LYS A 1 95 ? 18.859 17 2.83 1 88.88 95 LYS A C 1
ATOM 782 O O . LYS A 1 95 ? 19.062 15.906 2.301 1 88.88 95 LYS A O 1
ATOM 787 N N . LEU A 1 96 ? 19.312 17.375 3.955 1 85.56 96 LEU A N 1
ATOM 788 C CA . LEU A 1 96 ? 20.156 16.453 4.719 1 85.56 96 LEU A CA 1
ATOM 789 C C . LEU A 1 96 ? 19.359 15.234 5.156 1 85.56 96 LEU A C 1
ATOM 791 O O . LEU A 1 96 ? 19.859 14.109 5.109 1 85.56 96 LEU A O 1
ATOM 795 N N . GLY A 1 97 ? 18.219 15.516 5.668 1 85 97 GLY A N 1
ATOM 796 C CA . GLY A 1 97 ? 17.375 14.406 6.059 1 85 97 GLY A CA 1
ATOM 797 C C . GLY A 1 97 ? 17.094 13.438 4.922 1 85 97 GLY A C 1
ATOM 798 O O . GLY A 1 97 ? 17.156 12.219 5.109 1 85 97 GLY A O 1
ATOM 799 N N . GLN A 1 98 ? 16.844 13.992 3.771 1 88.44 98 GLN A N 1
ATOM 800 C CA . GLN A 1 98 ? 16.562 13.156 2.607 1 88.44 98 GLN A CA 1
ATOM 801 C C . GLN A 1 98 ? 17.812 12.367 2.191 1 88.44 98 GLN A C 1
ATOM 803 O O . GLN A 1 98 ? 17.703 11.219 1.759 1 88.44 98 GLN A O 1
ATOM 808 N N . LYS A 1 99 ? 18.906 12.984 2.236 1 88.81 99 LYS A N 1
ATOM 809 C CA . LYS A 1 99 ? 20.156 12.32 1.879 1 88.81 99 LYS A CA 1
ATOM 810 C C . LYS A 1 99 ? 20.438 11.148 2.814 1 88.81 99 LYS A C 1
ATOM 812 O O . LYS A 1 99 ? 20.891 10.086 2.371 1 88.81 99 LYS A O 1
ATOM 817 N N . ILE A 1 100 ? 20.266 11.367 4.066 1 86.5 100 ILE A N 1
ATOM 818 C CA . ILE A 1 100 ? 20.5 10.312 5.055 1 86.5 100 ILE A CA 1
ATOM 819 C C . ILE A 1 100 ? 19.578 9.125 4.762 1 86.5 100 ILE A C 1
ATOM 821 O O . ILE A 1 100 ? 20.031 7.977 4.781 1 86.5 100 ILE A O 1
ATOM 825 N N . ILE A 1 101 ? 18.328 9.391 4.555 1 88.5 101 ILE A N 1
ATOM 826 C CA . ILE A 1 101 ? 17.375 8.328 4.293 1 88.5 101 ILE A CA 1
ATOM 827 C C . ILE A 1 101 ? 17.719 7.629 2.977 1 88.5 101 ILE A C 1
ATOM 829 O O . ILE A 1 101 ? 17.562 6.414 2.85 1 88.5 101 ILE A O 1
ATOM 833 N N . ASN A 1 102 ? 18.172 8.438 2.021 1 90.94 102 ASN A N 1
ATOM 834 C CA . ASN A 1 102 ? 18.641 7.875 0.758 1 90.94 102 ASN A CA 1
ATOM 835 C C . ASN A 1 102 ? 19.766 6.867 0.973 1 90.94 102 ASN A C 1
ATOM 837 O O . ASN A 1 102 ? 19.75 5.777 0.396 1 90.94 102 ASN A O 1
ATOM 841 N N . ASP A 1 103 ? 20.688 7.238 1.726 1 89.38 103 ASP A N 1
ATOM 842 C CA . ASP A 1 103 ? 21.812 6.359 2.023 1 89.38 103 ASP A CA 1
ATOM 843 C C . ASP A 1 103 ? 21.344 5.09 2.73 1 89.38 103 ASP A C 1
ATOM 845 O O . ASP A 1 103 ? 21.859 4 2.463 1 89.38 103 ASP A O 1
ATOM 849 N N . LEU A 1 104 ? 20.438 5.25 3.574 1 88.88 104 LEU A N 1
ATOM 850 C CA . LEU A 1 104 ? 19.891 4.109 4.297 1 88.88 104 LEU A CA 1
ATOM 851 C C . LEU A 1 104 ? 19.141 3.178 3.354 1 88.88 104 LEU A C 1
ATOM 853 O O . LEU A 1 104 ? 19.203 1.955 3.498 1 88.88 104 LEU A O 1
ATOM 857 N N . GLN A 1 105 ? 18.406 3.791 2.508 1 91.31 105 GLN A N 1
ATOM 858 C CA . GLN A 1 105 ? 17.656 2.998 1.542 1 91.31 105 GLN A CA 1
ATOM 859 C C . GLN A 1 105 ? 18.594 2.184 0.652 1 91.31 105 GLN A C 1
ATOM 861 O O . GLN A 1 105 ? 18.328 1.009 0.381 1 91.31 105 GLN A O 1
ATOM 866 N N . ILE A 1 106 ? 19.656 2.805 0.156 1 93.06 106 ILE A N 1
ATOM 867 C CA . ILE A 1 106 ? 20.625 2.119 -0.68 1 93.06 106 ILE A CA 1
ATOM 868 C C . ILE A 1 106 ? 21.297 0.998 0.116 1 93.06 106 ILE A C 1
ATOM 870 O O . ILE A 1 106 ? 21.5 -0.102 -0.402 1 93.06 106 ILE A O 1
ATOM 874 N N . ARG A 1 107 ? 21.625 1.281 1.326 1 90.62 107 ARG A N 1
ATOM 875 C CA . ARG A 1 107 ? 22.234 0.286 2.199 1 90.62 107 ARG A CA 1
ATOM 876 C C . ARG A 1 107 ? 21.312 -0.905 2.41 1 90.62 107 ARG A C 1
ATOM 878 O O . ARG A 1 107 ? 21.75 -2.055 2.395 1 90.62 107 ARG A O 1
ATOM 885 N N . LEU A 1 108 ? 20.062 -0.571 2.68 1 91.31 108 LEU A N 1
ATOM 886 C CA . LEU A 1 108 ? 19.078 -1.635 2.879 1 91.31 108 LEU A CA 1
ATOM 887 C C . LEU A 1 108 ? 18.922 -2.477 1.617 1 91.31 108 LEU A C 1
ATOM 889 O O . LEU A 1 108 ? 18.875 -3.707 1.688 1 91.31 108 LEU A O 1
ATOM 893 N N . TYR A 1 109 ? 18.875 -1.844 0.528 1 93.06 109 TYR A N 1
ATOM 894 C CA . TYR A 1 109 ? 18.75 -2.551 -0.743 1 93.06 109 TYR A CA 1
ATOM 895 C C . TYR A 1 109 ? 19.953 -3.461 -0.973 1 93.06 109 TYR A C 1
ATOM 897 O O . TYR A 1 109 ? 19.797 -4.621 -1.355 1 93.06 109 TYR A O 1
ATOM 905 N N . SER A 1 110 ? 21.094 -2.883 -0.825 1 93.06 110 SER A N 1
ATOM 906 C CA . SER A 1 110 ? 22.312 -3.648 -1.012 1 93.06 110 SER A CA 1
ATOM 907 C C . SER A 1 110 ? 22.359 -4.855 -0.081 1 93.06 110 SER A C 1
ATOM 909 O O . SER A 1 110 ? 22.781 -5.941 -0.484 1 93.06 110 SER A O 1
ATOM 911 N N . HIS A 1 111 ? 21.922 -4.613 1.128 1 91.69 111 HIS A N 1
ATOM 912 C CA . HIS A 1 111 ? 21.906 -5.691 2.107 1 91.69 111 HIS A CA 1
ATOM 913 C C . HIS A 1 111 ? 20.938 -6.797 1.687 1 91.69 111 HIS A C 1
ATOM 915 O O . HIS A 1 111 ? 21.266 -7.984 1.794 1 91.69 111 HIS A O 1
ATOM 921 N N . LEU A 1 112 ? 19.844 -6.453 1.177 1 90.06 112 LEU A N 1
ATOM 922 C CA . LEU A 1 112 ? 18.812 -7.422 0.816 1 90.06 112 LEU A CA 1
ATOM 923 C C . LEU A 1 112 ? 19.219 -8.203 -0.43 1 90.06 112 LEU A C 1
ATOM 925 O O . LEU A 1 112 ? 18.938 -9.398 -0.535 1 90.06 112 LEU A O 1
ATOM 929 N N . ILE A 1 113 ? 19.812 -7.523 -1.331 1 90.69 113 ILE A N 1
ATOM 930 C CA . ILE A 1 113 ? 20.219 -8.18 -2.568 1 90.69 113 ILE A CA 1
ATOM 931 C C . ILE A 1 113 ? 21.297 -9.219 -2.271 1 90.69 113 ILE A C 1
ATOM 933 O O . ILE A 1 113 ? 21.344 -10.273 -2.908 1 90.69 113 ILE A O 1
ATOM 937 N N . TYR A 1 114 ? 22.109 -8.984 -1.308 1 90.62 114 TYR A N 1
ATOM 938 C CA . TYR A 1 114 ? 23.188 -9.898 -0.957 1 90.62 114 TYR A CA 1
ATOM 939 C C . TYR A 1 114 ? 22.734 -10.914 0.086 1 90.62 114 TYR A C 1
ATOM 941 O O . TYR A 1 114 ? 23.469 -11.836 0.425 1 90.62 114 TYR A O 1
ATOM 949 N N . ALA A 1 115 ? 21.516 -10.695 0.584 1 88.5 115 ALA A N 1
ATOM 950 C CA . ALA A 1 115 ? 20.984 -11.625 1.587 1 88.5 115 ALA A CA 1
ATOM 951 C C . ALA A 1 115 ? 20.797 -13.016 0.998 1 88.5 115 ALA A C 1
ATOM 953 O O . ALA A 1 115 ? 20.688 -13.172 -0.22 1 88.5 115 ALA A O 1
ATOM 954 N N . ASP A 1 116 ? 20.844 -13.969 1.834 1 87.31 116 ASP A N 1
ATOM 955 C CA . ASP A 1 116 ? 20.688 -15.344 1.365 1 87.31 116 ASP A CA 1
ATOM 956 C C . ASP A 1 116 ? 19.234 -15.656 1.012 1 87.31 116 ASP A C 1
ATOM 958 O O . ASP A 1 116 ? 18.328 -14.953 1.451 1 87.31 116 ASP A O 1
ATOM 962 N N . THR A 1 117 ? 19.109 -16.625 0.212 1 84.31 117 THR A N 1
ATOM 963 C CA . THR A 1 117 ? 17.797 -17 -0.313 1 84.31 117 THR A CA 1
ATOM 964 C C . THR A 1 117 ? 16.844 -17.391 0.819 1 84.31 117 THR A C 1
ATOM 966 O O . THR A 1 117 ? 15.648 -17.125 0.753 1 84.31 117 THR A O 1
ATOM 969 N N . LYS A 1 118 ? 17.406 -18 1.784 1 82.44 118 LYS A N 1
ATOM 970 C CA . LYS A 1 118 ? 16.594 -18.422 2.922 1 82.44 118 LYS A CA 1
ATOM 971 C C . LYS A 1 118 ? 15.938 -17.219 3.598 1 82.44 118 LYS A C 1
ATOM 973 O O . LYS A 1 118 ? 14.742 -17.25 3.912 1 82.44 118 LYS A O 1
ATOM 978 N N . LEU A 1 119 ? 16.703 -16.203 3.791 1 78.94 119 LEU A N 1
ATOM 979 C CA . LEU A 1 119 ? 16.203 -14.984 4.418 1 78.94 119 LEU A CA 1
ATOM 980 C C . LEU A 1 119 ? 15.133 -14.328 3.551 1 78.94 119 LEU A C 1
ATOM 982 O O . LEU A 1 119 ? 14.125 -13.836 4.066 1 78.94 119 LEU A O 1
ATOM 986 N N . LEU A 1 120 ? 15.32 -14.32 2.287 1 80.94 120 LEU A N 1
ATOM 987 C CA . LEU A 1 120 ? 14.422 -13.641 1.361 1 80.94 120 LEU A CA 1
ATOM 988 C C . LEU A 1 120 ? 13.109 -14.406 1.229 1 80.94 120 LEU A C 1
ATOM 990 O O . LEU A 1 120 ? 12.062 -13.805 0.974 1 80.94 120 LEU A O 1
ATOM 994 N N . THR A 1 121 ? 13.18 -15.68 1.35 1 76 121 THR A N 1
ATOM 995 C CA . THR A 1 121 ? 11.977 -16.5 1.239 1 76 121 THR A CA 1
ATOM 996 C C . THR A 1 121 ? 11.141 -16.391 2.514 1 76 121 THR A C 1
ATOM 998 O O . THR A 1 121 ? 9.938 -16.641 2.49 1 76 121 THR A O 1
ATOM 1001 N N . GLU A 1 122 ? 11.781 -16.078 3.549 1 73.69 122 GLU A N 1
ATOM 1002 C CA . GLU A 1 122 ? 11.07 -15.938 4.82 1 73.69 122 GLU A CA 1
ATOM 1003 C C . GLU A 1 122 ? 10.203 -14.68 4.836 1 73.69 122 GLU A C 1
ATOM 1005 O O . GLU A 1 122 ? 9.211 -14.617 5.562 1 73.69 122 GLU A O 1
ATOM 1010 N N . TYR A 1 123 ? 10.656 -13.781 4.039 1 71.25 123 TYR A N 1
ATOM 1011 C CA . TYR A 1 123 ? 9.875 -12.555 3.963 1 71.25 123 TYR A CA 1
ATOM 1012 C C . TYR A 1 123 ? 9.07 -12.5 2.672 1 71.25 123 TYR A C 1
ATOM 1014 O O . TYR A 1 123 ? 9.617 -12.648 1.579 1 71.25 123 TYR A O 1
ATOM 1022 N N . PRO A 1 124 ? 7.773 -12.414 2.812 1 67.94 124 PRO A N 1
ATOM 1023 C CA . PRO A 1 124 ? 7 -12.203 1.585 1 67.94 124 PRO A CA 1
ATOM 1024 C C . PRO A 1 124 ? 7.46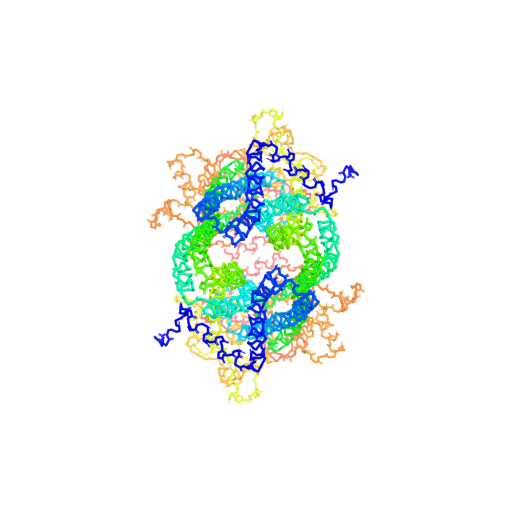9 -10.977 0.799 1 67.94 124 PRO A C 1
ATOM 1026 O O . PRO A 1 124 ? 7.875 -9.977 1.393 1 67.94 124 PRO A O 1
ATOM 1029 N N . SER A 1 125 ? 7.535 -11.055 -0.553 1 72.81 125 SER A N 1
ATOM 1030 C CA . SER A 1 125 ? 8.008 -9.992 -1.437 1 72.81 125 SER A CA 1
ATOM 1031 C C . SER A 1 125 ? 7.305 -8.672 -1.135 1 72.81 125 SER A C 1
ATOM 1033 O O . SER A 1 125 ? 7.938 -7.613 -1.121 1 72.81 125 SER A O 1
ATOM 1035 N N . GLY A 1 126 ? 6.07 -8.742 -0.803 1 67.81 126 GLY A N 1
ATOM 1036 C CA . GLY A 1 126 ? 5.32 -7.543 -0.478 1 67.81 126 GLY A CA 1
ATOM 1037 C C . GLY A 1 126 ? 5.84 -6.828 0.753 1 67.81 126 GLY A C 1
ATOM 1038 O O . GLY A 1 126 ? 5.875 -5.598 0.793 1 67.81 126 GLY A O 1
ATOM 1039 N N . ASN A 1 127 ? 6.32 -7.582 1.691 1 74 127 ASN A N 1
ATOM 1040 C CA . ASN A 1 127 ? 6.863 -7 2.914 1 74 127 ASN A CA 1
ATOM 1041 C C . ASN A 1 127 ? 8.188 -6.285 2.658 1 74 127 ASN A C 1
ATOM 1043 O O . ASN A 1 127 ? 8.438 -5.215 3.215 1 74 127 ASN A O 1
ATOM 1047 N N . LEU A 1 128 ? 8.945 -6.898 1.866 1 82.31 128 LEU A N 1
ATOM 1048 C CA . LEU A 1 128 ? 10.234 -6.297 1.547 1 82.31 128 LEU A CA 1
ATOM 1049 C C . LEU A 1 128 ? 10.055 -4.996 0.775 1 82.31 128 LEU A C 1
ATOM 1051 O O . LEU A 1 128 ? 10.734 -4.004 1.05 1 82.31 128 LEU A O 1
ATOM 1055 N N . ILE A 1 129 ? 9.133 -5.07 -0.078 1 82.62 129 ILE A N 1
ATOM 1056 C CA . ILE A 1 129 ? 8.828 -3.877 -0.863 1 82.62 129 ILE A CA 1
ATOM 1057 C C . ILE A 1 129 ? 8.297 -2.775 0.052 1 82.62 129 ILE A C 1
ATOM 1059 O O . ILE A 1 129 ? 8.719 -1.62 -0.049 1 82.62 129 ILE A O 1
ATOM 1063 N N . SER A 1 130 ? 7.418 -3.141 0.957 1 77.12 130 SER A N 1
ATOM 1064 C CA . SER A 1 130 ? 6.84 -2.188 1.896 1 77.12 130 SER A CA 1
ATOM 1065 C C . SER A 1 130 ? 7.914 -1.551 2.771 1 77.12 130 SER A C 1
ATOM 1067 O O . SER A 1 130 ? 7.859 -0.354 3.059 1 77.12 130 SER A O 1
ATOM 1069 N N . ARG A 1 131 ? 8.867 -2.281 3.133 1 80.94 131 ARG A N 1
ATOM 1070 C CA . ARG A 1 131 ? 9.961 -1.775 3.953 1 80.94 131 ARG A CA 1
ATOM 1071 C C . ARG A 1 131 ? 10.828 -0.798 3.164 1 80.94 131 ARG A C 1
ATOM 1073 O O . ARG A 1 131 ? 11.266 0.225 3.699 1 80.94 131 ARG A O 1
ATOM 1080 N N . MET A 1 132 ? 10.953 -1.127 1.918 1 87 132 MET A N 1
ATOM 1081 C CA . MET A 1 132 ? 11.852 -0.345 1.066 1 87 132 MET A CA 1
ATOM 1082 C C . MET A 1 132 ? 11.164 0.931 0.587 1 87 132 MET A C 1
ATOM 1084 O O . MET A 1 132 ? 11.828 1.879 0.169 1 87 132 MET A O 1
ATOM 1088 N N . THR A 1 133 ? 9.883 0.958 0.749 1 82 133 THR A N 1
ATOM 1089 C CA . THR A 1 133 ? 9.172 2.113 0.212 1 82 133 THR A CA 1
ATOM 1090 C C . THR A 1 133 ? 8.398 2.832 1.313 1 82 133 THR A C 1
ATOM 1092 O O . THR A 1 133 ? 8.773 3.928 1.732 1 82 133 THR A O 1
ATOM 1095 N N . ASN A 1 134 ? 7.453 2.117 1.951 1 74.44 134 ASN A N 1
ATOM 1096 C CA . ASN A 1 134 ? 6.574 2.738 2.936 1 74.44 134 ASN A CA 1
ATOM 1097 C C . ASN A 1 134 ? 7.336 3.146 4.191 1 74.44 134 ASN A C 1
ATOM 1099 O O . ASN A 1 134 ? 7.188 4.27 4.676 1 74.44 134 ASN A O 1
ATOM 1103 N N . ASP A 1 135 ? 8.094 2.289 4.66 1 79.31 135 ASP A N 1
ATOM 1104 C CA . ASP A 1 135 ? 8.844 2.586 5.879 1 79.31 135 ASP A CA 1
ATOM 1105 C C . ASP A 1 135 ? 9.859 3.695 5.641 1 79.31 135 ASP A C 1
ATOM 1107 O O . ASP A 1 135 ? 10.039 4.574 6.484 1 79.31 135 ASP A O 1
ATOM 1111 N N . ILE A 1 136 ? 10.453 3.629 4.512 1 84.94 136 ILE A N 1
ATOM 1112 C CA . ILE A 1 136 ? 11.438 4.648 4.164 1 84.94 136 ILE A CA 1
ATOM 1113 C C . ILE A 1 136 ? 10.75 6 4.008 1 84.94 136 ILE A C 1
ATOM 1115 O O . ILE A 1 136 ? 11.266 7.023 4.465 1 84.94 136 ILE A O 1
ATOM 1119 N N . ASN A 1 137 ? 9.625 5.949 3.453 1 79.81 137 ASN A N 1
ATOM 1120 C CA . ASN A 1 137 ? 8.875 7.188 3.279 1 79.81 137 ASN A CA 1
ATOM 1121 C C . ASN A 1 137 ? 8.398 7.746 4.617 1 79.81 137 ASN A C 1
ATOM 1123 O O . ASN A 1 137 ? 8.398 8.961 4.82 1 79.81 137 ASN A O 1
ATOM 1127 N N . ALA A 1 138 ? 7.996 6.883 5.441 1 76.62 138 ALA A N 1
ATOM 1128 C CA . ALA A 1 138 ? 7.605 7.305 6.785 1 76.62 138 ALA A CA 1
ATOM 1129 C C . ALA A 1 138 ? 8.781 7.93 7.527 1 76.62 138 ALA A C 1
ATOM 1131 O O . ALA A 1 138 ? 8.625 8.945 8.203 1 76.62 138 ALA A O 1
ATOM 1132 N N . MET A 1 139 ? 9.891 7.355 7.309 1 82.44 139 MET A N 1
ATOM 1133 C CA . MET A 1 139 ? 11.094 7.879 7.945 1 82.44 139 MET A CA 1
ATOM 1134 C C . MET A 1 139 ? 11.477 9.234 7.355 1 82.44 139 MET A C 1
ATOM 1136 O O . MET A 1 139 ? 11.883 10.141 8.086 1 82.44 139 MET A O 1
ATOM 1140 N N . ARG A 1 140 ? 11.281 9.297 6.078 1 79.88 140 ARG A N 1
ATOM 1141 C CA . ARG A 1 140 ? 11.57 10.555 5.406 1 79.88 140 ARG A CA 1
ATOM 1142 C C . ARG A 1 140 ? 10.703 11.688 5.949 1 79.88 140 ARG A C 1
ATOM 1144 O O . ARG A 1 140 ? 11.203 12.773 6.254 1 79.88 140 ARG A O 1
ATOM 1151 N N . LYS A 1 141 ? 9.469 11.438 6.086 1 74.5 141 LYS A N 1
ATOM 1152 C CA . LYS A 1 141 ? 8.516 12.422 6.578 1 74.5 141 LYS A CA 1
ATOM 1153 C C . LYS A 1 141 ? 8.805 12.797 8.031 1 74.5 141 LYS A C 1
ATOM 1155 O O . LYS A 1 141 ? 8.789 13.969 8.391 1 74.5 141 LYS A O 1
ATOM 1160 N N . SER A 1 142 ? 9.156 11.82 8.773 1 75.56 142 SER A N 1
ATOM 1161 C CA . SER A 1 142 ? 9.383 12.023 10.195 1 75.56 142 SER A CA 1
ATOM 1162 C C . SER A 1 142 ? 10.664 12.82 10.445 1 75.56 142 SER A C 1
ATOM 1164 O O . SER A 1 142 ? 10.703 13.695 11.305 1 75.56 142 SER A O 1
ATOM 1166 N N . VAL A 1 143 ? 11.633 12.469 9.719 1 74.31 143 VAL A N 1
ATOM 1167 C CA . VAL A 1 143 ? 12.906 13.164 9.883 1 74.31 143 VAL A CA 1
ATOM 1168 C C . VAL A 1 143 ? 12.75 14.625 9.477 1 74.31 143 VAL A C 1
ATOM 1170 O O . VAL A 1 143 ? 13.25 15.523 10.156 1 74.31 143 VAL A O 1
ATOM 1173 N N . SER A 1 144 ? 12.023 14.805 8.438 1 72.75 144 SER A N 1
ATOM 1174 C CA . SER A 1 144 ? 11.758 16.172 7.992 1 72.75 144 SER A CA 1
ATOM 1175 C C . SER A 1 144 ? 10.922 16.938 9.008 1 72.75 144 SER A C 1
ATOM 1177 O O . SER A 1 144 ? 11.242 18.078 9.352 1 72.75 144 SER A O 1
ATOM 1179 N N . ASP A 1 145 ? 9.93 16.297 9.57 1 73.12 145 ASP A N 1
ATOM 1180 C CA . ASP A 1 145 ? 9.047 16.938 10.531 1 73.12 145 ASP A CA 1
ATOM 1181 C C . ASP A 1 145 ? 9.766 17.203 11.852 1 73.12 145 ASP A C 1
ATOM 1183 O O . ASP A 1 145 ? 9.586 18.25 12.461 1 73.12 145 ASP A O 1
ATOM 1187 N N . LEU A 1 146 ? 10.547 16.281 12.289 1 73.19 146 LEU A N 1
ATOM 1188 C CA . LEU A 1 146 ? 11.234 16.375 13.57 1 73.19 146 LEU A CA 1
ATOM 1189 C C . LEU A 1 146 ? 12.305 17.453 13.539 1 73.19 146 LEU A C 1
ATOM 1191 O O . LEU A 1 146 ? 12.352 18.312 14.43 1 73.19 146 LEU A O 1
ATOM 1195 N N . LEU A 1 147 ? 13.016 17.391 12.5 1 69.5 147 LEU A N 1
ATOM 1196 C CA . LEU A 1 147 ? 14.156 18.297 12.453 1 69.5 147 LEU A CA 1
ATOM 1197 C C . LEU A 1 147 ? 13.711 19.703 12.094 1 69.5 147 LEU A C 1
ATOM 1199 O O . LEU A 1 147 ? 14.242 20.688 12.625 1 69.5 147 LEU A O 1
ATOM 1203 N N . THR A 1 148 ? 12.75 19.781 11.281 1 68.25 148 THR A N 1
ATOM 1204 C CA . THR A 1 148 ? 12.297 21.094 10.852 1 68.25 148 THR A CA 1
ATOM 1205 C C . THR A 1 148 ? 11.328 21.703 11.867 1 68.25 148 THR A C 1
ATOM 1207 O O . THR A 1 148 ? 11.242 22.922 12 1 68.25 148 THR A O 1
ATOM 1210 N N . GLY A 1 149 ? 10.695 20.859 12.492 1 71.38 149 GLY A N 1
ATOM 1211 C CA . GLY A 1 149 ? 9.625 21.391 13.32 1 71.38 149 GLY A CA 1
ATOM 1212 C C . GLY A 1 149 ? 9.984 21.438 14.797 1 71.38 149 GLY A C 1
ATOM 1213 O O . GLY A 1 149 ? 10.211 22.516 15.352 1 71.38 149 GLY A O 1
ATOM 1214 N N . ALA A 1 150 ? 10.391 20.391 15.359 1 72.94 150 ALA A N 1
ATOM 1215 C CA . ALA A 1 150 ? 10.391 20.266 16.812 1 72.94 150 ALA A CA 1
ATOM 1216 C C . ALA A 1 150 ? 11.648 20.875 17.422 1 72.94 150 ALA A C 1
ATOM 1218 O O . ALA A 1 150 ? 11.57 21.641 18.391 1 72.94 150 ALA A O 1
ATOM 1219 N N . VAL A 1 151 ? 12.758 20.75 16.797 1 77.19 151 VAL A N 1
ATOM 1220 C CA . VAL A 1 151 ? 14.008 21.25 17.359 1 77.19 151 VAL A CA 1
ATOM 1221 C C . VAL A 1 151 ? 14.062 22.781 17.219 1 77.19 151 VAL A C 1
ATOM 1223 O O . VAL A 1 151 ? 14.477 23.469 18.156 1 77.19 151 VAL A O 1
ATOM 1226 N N . GLN A 1 152 ? 13.609 23.156 16.156 1 82.88 152 GLN A N 1
ATOM 1227 C CA . GLN A 1 152 ? 13.555 24.609 15.938 1 82.88 152 GLN A CA 1
ATOM 1228 C C . GLN A 1 152 ? 12.586 25.266 16.922 1 82.88 152 GLN A C 1
ATOM 1230 O O . GLN A 1 152 ? 12.891 26.312 17.484 1 82.88 152 GLN A O 1
ATOM 1235 N N . GLU A 1 153 ? 11.477 24.688 17.078 1 83.19 153 GLU A N 1
ATOM 1236 C CA . GLU A 1 153 ? 10.469 25.25 17.984 1 83.19 153 GLU A CA 1
ATOM 1237 C C . GLU A 1 153 ? 10.953 25.234 19.422 1 83.19 153 GLU A C 1
ATOM 1239 O O . GLU A 1 153 ? 10.633 26.141 20.203 1 83.19 153 GLU A O 1
ATOM 1244 N N . LEU A 1 154 ? 11.75 24.281 19.75 1 84.12 154 LEU A N 1
ATOM 1245 C CA . LEU A 1 154 ? 12.328 24.234 21.094 1 84.12 154 LEU A CA 1
ATOM 1246 C C . LEU A 1 154 ? 13.32 25.375 21.297 1 84.12 154 LEU A C 1
ATOM 1248 O O . LEU A 1 154 ? 13.344 25.984 22.359 1 84.12 154 LEU A O 1
ATOM 1252 N N . CYS A 1 155 ? 14.078 25.641 20.281 1 87.94 155 CYS A N 1
ATOM 1253 C CA . CYS A 1 155 ? 15.008 26.75 20.359 1 87.94 155 CYS A CA 1
ATOM 1254 C C . CYS A 1 155 ? 14.258 28.078 20.484 1 87.94 155 CYS A C 1
ATOM 1256 O O . CYS A 1 155 ? 14.656 28.953 21.266 1 87.94 155 CYS A O 1
ATOM 1258 N N . THR A 1 156 ? 13.211 28.125 19.75 1 87.88 156 THR A N 1
ATOM 1259 C CA . THR A 1 156 ? 12.391 29.344 19.797 1 87.88 156 THR A CA 1
ATOM 1260 C C . THR A 1 156 ? 11.758 29.5 21.172 1 87.88 156 THR A C 1
ATOM 1262 O O . THR A 1 156 ? 11.68 30.609 21.703 1 87.88 156 THR A O 1
ATOM 1265 N N . LEU A 1 157 ? 11.297 28.406 21.688 1 87.94 157 LEU A N 1
ATOM 1266 C CA . LEU A 1 157 ? 10.695 28.438 23.016 1 87.94 157 LEU A CA 1
ATOM 1267 C C . LEU A 1 157 ? 11.695 28.922 24.062 1 87.94 157 LEU A C 1
ATOM 1269 O O . LEU A 1 157 ? 11.359 29.766 24.891 1 87.94 157 LEU A O 1
ATOM 1273 N N . ILE A 1 158 ? 12.875 28.469 24 1 89.19 158 ILE A N 1
ATOM 1274 C CA . ILE A 1 158 ? 13.922 28.859 24.938 1 89.19 158 ILE A CA 1
ATOM 1275 C C . ILE A 1 158 ? 14.234 30.344 24.781 1 89.19 158 ILE A C 1
ATOM 1277 O O . ILE A 1 158 ? 14.383 31.062 25.781 1 89.19 158 ILE A O 1
ATOM 1281 N N . GLY A 1 159 ? 14.328 30.781 23.547 1 88.81 159 GLY A N 1
ATOM 1282 C CA . GLY A 1 159 ? 14.57 32.188 23.281 1 88.81 159 GLY A CA 1
ATOM 1283 C C . GLY A 1 159 ? 13.477 33.094 23.844 1 88.81 159 GLY A C 1
ATOM 1284 O O . GLY A 1 159 ? 13.766 34.125 24.422 1 88.81 159 GLY A O 1
ATOM 1285 N N . LEU A 1 160 ? 12.25 32.688 23.719 1 90.12 160 LEU A N 1
ATOM 1286 C CA . LEU A 1 160 ? 11.117 33.469 24.188 1 90.12 160 LEU A CA 1
ATOM 1287 C C . LEU A 1 160 ? 11.07 33.469 25.719 1 90.12 160 LEU A C 1
ATOM 1289 O O . LEU A 1 160 ? 10.758 34.5 26.328 1 90.12 160 LEU A O 1
ATOM 1293 N N . VAL A 1 161 ? 11.391 32.375 26.328 1 89.69 161 VAL A N 1
ATOM 1294 C CA . VAL A 1 161 ? 11.414 32.281 27.797 1 89.69 161 VAL A CA 1
ATOM 1295 C C . VAL A 1 161 ? 12.508 33.188 28.344 1 89.69 161 VAL A C 1
ATOM 1297 O O . VAL A 1 161 ? 12.305 33.875 29.359 1 89.69 161 VAL A O 1
ATOM 1300 N N . PHE A 1 162 ? 13.617 33.25 27.672 1 91.38 162 PHE A N 1
ATOM 1301 C CA . PHE A 1 162 ? 14.703 34.125 28.078 1 91.38 162 PHE A CA 1
ATOM 1302 C C . PHE A 1 162 ? 14.273 35.594 28.016 1 91.38 162 PHE A C 1
ATOM 1304 O O . PHE A 1 162 ? 14.562 36.375 28.922 1 91.38 162 PHE A O 1
ATOM 1311 N N . LEU A 1 163 ? 13.57 35.906 26.953 1 91.19 163 LEU A N 1
ATOM 1312 C CA . LEU A 1 163 ? 13.07 37.25 26.812 1 91.19 163 LEU A CA 1
ATOM 1313 C C . LEU A 1 163 ? 12.078 37.594 27.922 1 91.19 163 LEU A C 1
ATOM 1315 O O . LEU A 1 163 ? 12.086 38.719 28.469 1 91.19 163 LEU A O 1
ATOM 1319 N N . MET A 1 164 ? 11.242 36.688 28.266 1 91.19 164 MET A N 1
ATOM 1320 C CA . MET A 1 164 ? 10.258 36.875 29.312 1 91.19 164 MET A CA 1
ATOM 1321 C C . MET A 1 164 ? 10.938 37.156 30.656 1 91.19 164 MET A C 1
ATOM 1323 O O . MET A 1 164 ? 10.516 38.031 31.406 1 91.19 164 MET A O 1
ATOM 1327 N N . PHE A 1 165 ? 12.016 36.5 30.953 1 92.19 165 PHE A N 1
ATOM 1328 C CA . PHE A 1 165 ? 12.773 36.719 32.188 1 92.19 165 PHE A CA 1
ATOM 1329 C C . PHE A 1 165 ? 13.492 38.062 32.156 1 92.19 165 PHE A C 1
ATOM 1331 O O . PHE A 1 165 ? 13.672 38.688 33.188 1 92.19 165 PHE A O 1
ATOM 1338 N N . TYR A 1 166 ? 13.93 38.375 30.953 1 90.38 166 TYR A N 1
ATOM 1339 C CA . TYR A 1 166 ? 14.617 39.656 30.797 1 90.38 166 TYR A CA 1
ATOM 1340 C C . TYR A 1 166 ? 13.664 40.812 31.047 1 90.38 166 TYR A C 1
ATOM 1342 O O . TYR A 1 166 ? 14.062 41.812 31.625 1 90.38 166 TYR A O 1
ATOM 1350 N N . GLN A 1 167 ? 12.414 40.625 30.641 1 87.88 167 GLN A N 1
ATOM 1351 C CA . GLN A 1 167 ? 11.438 41.688 30.797 1 87.88 167 GLN A CA 1
ATOM 1352 C C . GLN A 1 167 ? 10.93 41.781 32.219 1 87.88 167 GLN A C 1
ATOM 1354 O O . GLN A 1 167 ? 10.867 42.844 32.812 1 87.88 167 GLN A O 1
ATOM 1359 N N . SER A 1 168 ? 10.461 40.656 32.812 1 90.38 168 SER A N 1
ATOM 1360 C CA . SER A 1 168 ? 9.984 40.594 34.188 1 90.38 168 SER A CA 1
ATOM 1361 C C . SER A 1 168 ? 10.188 39.219 34.781 1 90.38 168 SER A C 1
ATOM 1363 O O . SER A 1 168 ? 9.57 38.25 34.344 1 90.38 168 SER A O 1
ATOM 1365 N N . LYS A 1 169 ? 10.938 39.125 35.812 1 89.38 169 LYS A N 1
ATOM 1366 C CA . LYS A 1 169 ? 11.234 37.844 36.438 1 89.38 169 LYS A CA 1
ATOM 1367 C C . LYS A 1 169 ? 9.992 37.281 37.125 1 89.38 169 LYS A C 1
ATOM 1369 O O . LYS A 1 169 ? 9.758 36.062 37.094 1 89.38 169 LYS A O 1
ATOM 1374 N N . SER A 1 170 ? 9.195 38.156 37.75 1 88.06 170 SER A N 1
ATOM 1375 C CA . SER A 1 170 ? 8.016 37.688 38.469 1 88.06 170 SER A CA 1
ATOM 1376 C C . SER A 1 170 ? 6.965 37.125 37.531 1 88.06 170 SER A C 1
ATOM 1378 O O . SER A 1 170 ? 6.422 36.062 37.781 1 88.06 170 SER A O 1
ATOM 1380 N N . LEU A 1 171 ? 6.75 37.844 36.406 1 89.56 171 LEU A N 1
ATOM 1381 C CA . LEU A 1 171 ? 5.758 37.375 35.469 1 89.56 171 LEU A CA 1
ATOM 1382 C C . LEU A 1 171 ? 6.25 36.125 34.719 1 89.56 171 LEU A C 1
ATOM 1384 O O . LEU A 1 171 ? 5.449 35.25 34.375 1 89.56 171 LEU A O 1
ATOM 1388 N N . ALA A 1 172 ? 7.488 36.094 34.469 1 91 172 ALA A N 1
ATOM 1389 C CA . ALA A 1 172 ? 8.078 34.969 33.781 1 91 172 ALA A CA 1
ATOM 1390 C C . ALA A 1 172 ? 7.914 33.688 34.594 1 91 172 ALA A C 1
ATOM 1392 O O . ALA A 1 172 ? 7.66 32.594 34.031 1 91 172 ALA A O 1
ATOM 1393 N N . LEU A 1 173 ? 8.109 33.719 35.844 1 87.88 173 LEU A N 1
ATOM 1394 C CA . LEU A 1 173 ? 7.961 32.562 36.719 1 87.88 173 LEU A CA 1
ATOM 1395 C C . LEU A 1 173 ? 6.527 32.031 36.688 1 87.88 173 LEU A C 1
ATOM 1397 O O . LEU A 1 173 ? 6.301 30.828 36.719 1 87.88 173 LEU A O 1
ATOM 1401 N N . ILE A 1 174 ? 5.617 32.938 36.594 1 83.06 174 ILE A N 1
ATOM 1402 C CA . ILE A 1 174 ? 4.211 32.531 36.5 1 83.06 174 ILE A CA 1
ATOM 1403 C C . ILE A 1 174 ? 3.932 31.844 35.188 1 83.06 174 ILE A C 1
ATOM 1405 O O . ILE A 1 174 ? 3.252 30.812 35.125 1 83.06 174 ILE A O 1
ATOM 1409 N N . ALA A 1 175 ? 4.477 32.469 34.188 1 84.75 175 ALA A N 1
ATOM 1410 C CA . ALA A 1 175 ? 4.273 31.922 32.844 1 84.75 175 ALA A CA 1
ATOM 1411 C C . ALA A 1 175 ? 4.887 30.531 32.719 1 84.75 175 ALA A C 1
ATOM 1413 O O . ALA A 1 175 ? 4.301 29.641 32.125 1 84.75 175 ALA A O 1
ATOM 1414 N N . VAL A 1 176 ? 6 30.297 33.281 1 84.25 176 VAL A N 1
ATOM 1415 C CA . VAL A 1 176 ? 6.723 29.031 33.188 1 84.25 176 VAL A CA 1
ATOM 1416 C C . VAL A 1 176 ? 5.977 27.953 33.969 1 84.25 176 VAL A C 1
ATOM 1418 O O . VAL A 1 176 ? 6.008 26.781 33.594 1 84.25 176 VAL A O 1
ATOM 1421 N N . PHE A 1 177 ? 5.273 28.375 34.906 1 82.31 177 PHE A N 1
ATOM 1422 C CA . PHE A 1 177 ? 4.52 27.422 35.719 1 82.31 177 PHE A CA 1
ATOM 1423 C C . PHE A 1 177 ? 3.236 27 35 1 82.31 177 PHE A C 1
ATOM 1425 O O . PHE A 1 177 ? 2.801 25.859 35.094 1 82.31 177 PHE A O 1
ATOM 1432 N N . ILE A 1 178 ? 2.672 27.875 34.25 1 77.88 178 ILE A N 1
ATOM 1433 C CA . ILE A 1 178 ? 1.405 27.625 33.594 1 77.88 178 ILE A CA 1
ATOM 1434 C C . ILE A 1 178 ? 1.636 26.688 32.406 1 77.88 178 ILE A C 1
ATOM 1436 O O . ILE A 1 178 ? 0.781 25.859 32.062 1 77.88 178 ILE A O 1
ATOM 1440 N N . ILE A 1 179 ? 2.814 26.75 31.844 1 76.5 179 ILE A N 1
ATOM 1441 C CA . ILE A 1 179 ? 3.123 26.016 30.625 1 76.5 179 ILE A CA 1
ATOM 1442 C C . ILE A 1 179 ? 3.088 24.516 30.922 1 76.5 179 ILE A C 1
ATOM 1444 O O . ILE A 1 179 ? 2.387 23.75 30.25 1 76.5 179 ILE A O 1
ATOM 1448 N N . PRO A 1 180 ? 3.74 23.953 31.953 1 74.12 180 PRO A N 1
ATOM 1449 C CA . PRO A 1 180 ? 3.701 22.516 32.25 1 74.12 180 PRO A CA 1
ATOM 1450 C C . PRO A 1 180 ? 2.309 22.031 32.656 1 74.12 180 PRO A C 1
ATOM 1452 O O . PRO A 1 180 ? 1.942 20.891 32.344 1 74.12 180 PRO A O 1
ATOM 1455 N N . VAL A 1 181 ? 1.56 22.875 33.25 1 76.81 181 VAL A N 1
ATOM 1456 C CA . VAL A 1 181 ? 0.203 22.516 33.656 1 76.81 181 VAL A CA 1
ATOM 1457 C C . VAL A 1 181 ? -0.667 22.328 32.406 1 76.81 181 VAL A C 1
ATOM 1459 O O . VAL A 1 181 ? -1.521 21.438 32.375 1 76.81 181 VAL A O 1
ATOM 1462 N N . ALA A 1 182 ? -0.364 23.109 31.438 1 74.12 182 ALA A N 1
ATOM 1463 C CA . ALA A 1 182 ? -1.094 23 30.172 1 74.12 182 ALA A CA 1
ATOM 1464 C C . ALA A 1 182 ? -0.652 21.75 29.391 1 74.12 182 ALA A C 1
ATOM 1466 O O . ALA A 1 182 ? -1.427 21.203 28.609 1 74.12 182 ALA A O 1
ATOM 1467 N N . PHE A 1 183 ? 0.477 21.25 29.672 1 75.44 183 PHE A N 1
ATOM 1468 C CA . PHE A 1 183 ? 1.097 20.172 28.922 1 75.44 183 PHE A CA 1
ATOM 1469 C C . PHE A 1 183 ? 0.569 18.812 29.375 1 75.44 183 PHE A C 1
ATOM 1471 O O . PHE A 1 183 ? 0.476 17.875 28.578 1 75.44 183 PHE A O 1
ATOM 1478 N N . TYR A 1 184 ? 0.131 18.672 30.578 1 78.12 184 TYR A N 1
ATOM 1479 C CA . TYR A 1 184 ? -0.228 17.391 31.156 1 78.12 184 TYR A CA 1
ATOM 1480 C C . TYR A 1 184 ? -1.471 16.812 30.484 1 78.12 184 TYR A C 1
ATOM 1482 O O . TYR A 1 184 ? -1.47 15.664 30.031 1 78.12 184 TYR A O 1
ATOM 1490 N N . PRO A 1 185 ? -2.553 17.547 30.328 1 79.56 185 PRO A N 1
ATOM 1491 C CA . PRO A 1 185 ? -3.723 17 29.641 1 79.56 185 PRO A CA 1
ATOM 1492 C C . PRO A 1 185 ? -3.428 16.609 28.203 1 79.56 185 PRO A C 1
ATOM 1494 O O . PRO A 1 185 ? -4.027 15.672 27.672 1 79.56 185 PRO A O 1
ATOM 1497 N N . MET A 1 186 ? -2.502 17.234 27.688 1 77.5 186 MET A N 1
ATOM 1498 C CA . MET A 1 186 ? -2.137 16.969 26.297 1 77.5 186 MET A CA 1
ATOM 1499 C C . MET A 1 186 ? -1.471 15.594 26.156 1 77.5 186 MET A C 1
ATOM 1501 O O . MET A 1 186 ? -1.733 14.859 25.203 1 77.5 186 MET A O 1
ATOM 1505 N N . LEU A 1 187 ? -0.667 15.266 27.125 1 76.56 187 LEU A N 1
ATOM 1506 C CA . LEU A 1 187 ? 0.007 13.969 27.094 1 76.56 187 LEU A CA 1
ATOM 1507 C C . LEU A 1 187 ? -0.992 12.828 27.281 1 76.56 187 LEU A C 1
ATOM 1509 O O . LEU A 1 187 ? -0.88 11.789 26.625 1 76.56 187 LEU A O 1
ATOM 1513 N N . LYS A 1 188 ? -1.95 13.102 28.156 1 82.5 188 LYS A N 1
ATOM 1514 C CA . LYS A 1 188 ? -2.965 12.078 28.406 1 82.5 188 LYS A CA 1
ATOM 1515 C C . LYS A 1 188 ? -3.82 11.836 27.172 1 82.5 188 LYS A C 1
ATOM 1517 O O . LYS A 1 188 ? -4.148 10.688 26.859 1 82.5 188 LYS A O 1
ATOM 1522 N N . LEU A 1 189 ? -4.164 12.852 26.5 1 83.75 189 LEU A N 1
ATOM 1523 C CA . LEU A 1 189 ? -4.953 12.734 25.281 1 83.75 189 LEU A CA 1
ATOM 1524 C C . LEU A 1 189 ? -4.148 12.055 24.188 1 83.75 189 LEU A C 1
ATOM 1526 O O . LEU A 1 189 ? -4.707 11.305 23.375 1 83.75 189 LEU A O 1
ATOM 1530 N N . GLY A 1 190 ? -2.896 12.328 24.188 1 79.75 190 GLY A N 1
ATOM 1531 C CA . GLY A 1 190 ? -2.021 11.688 23.219 1 79.75 190 GLY A CA 1
ATOM 1532 C C . GLY A 1 190 ? -1.966 10.18 23.375 1 79.75 190 GLY A C 1
ATOM 1533 O O . GLY A 1 190 ? -2.008 9.445 22.375 1 79.75 190 GLY A O 1
ATOM 1534 N N . HIS A 1 191 ? -1.946 9.789 24.609 1 81 191 HIS A N 1
ATOM 1535 C CA . HIS A 1 191 ? -1.923 8.352 24.891 1 81 191 HIS A CA 1
ATOM 1536 C C . HIS A 1 191 ? -3.23 7.691 24.469 1 81 191 HIS A C 1
ATOM 1538 O O . HIS A 1 191 ? -3.225 6.59 23.906 1 81 191 HIS A O 1
ATOM 1544 N N . LYS A 1 192 ? -4.289 8.32 24.75 1 85.44 192 LYS A N 1
ATOM 1545 C CA . LYS A 1 192 ? -5.598 7.805 24.359 1 85.44 192 LYS A CA 1
ATOM 1546 C C . LYS A 1 192 ? -5.727 7.734 22.844 1 85.44 192 LYS A C 1
ATOM 1548 O O . LYS A 1 192 ? -6.301 6.781 22.297 1 85.44 192 LYS A O 1
ATOM 1553 N N . MET A 1 193 ? -5.18 8.672 22.234 1 84.19 193 MET A N 1
ATOM 1554 C CA . MET A 1 193 ? -5.219 8.719 20.766 1 84.19 193 MET A CA 1
ATOM 1555 C C . MET A 1 193 ? -4.449 7.551 20.172 1 84.19 193 MET A C 1
ATOM 1557 O O . MET A 1 193 ? -4.906 6.938 19.203 1 84.19 193 MET A O 1
ATOM 1561 N N . ARG A 1 194 ? -3.391 7.23 20.797 1 78.19 194 ARG A N 1
ATOM 1562 C CA . ARG A 1 194 ? -2.574 6.125 20.297 1 78.19 194 ARG A CA 1
ATOM 1563 C C . ARG A 1 194 ? -3.336 4.809 20.375 1 78.19 194 ARG A C 1
ATOM 1565 O O . ARG A 1 194 ? -3.256 3.988 19.453 1 78.19 194 ARG A O 1
ATOM 1572 N N . HIS A 1 195 ? -4.012 4.688 21.406 1 83.62 195 HIS A N 1
ATOM 1573 C CA . HIS A 1 195 ? -4.785 3.465 21.594 1 83.62 195 HIS A CA 1
ATOM 1574 C C . HIS A 1 195 ? -5.902 3.35 20.562 1 83.62 195 HIS A C 1
ATOM 1576 O O . HIS A 1 195 ? -6.094 2.287 19.969 1 83.62 195 HIS A O 1
ATOM 1582 N N . VAL A 1 196 ? -6.59 4.398 20.344 1 88.62 196 VAL A N 1
ATOM 1583 C CA . VAL A 1 196 ? -7.703 4.402 19.406 1 88.62 196 VAL A CA 1
ATOM 1584 C C . VAL A 1 196 ? -7.172 4.242 17.984 1 88.62 196 VAL A C 1
ATOM 1586 O O . VAL A 1 196 ? -7.758 3.523 17.172 1 88.62 196 VAL A O 1
ATOM 1589 N N . ALA A 1 197 ? -6.121 4.859 17.688 1 81.88 197 ALA A N 1
ATOM 1590 C CA . ALA A 1 197 ? -5.496 4.766 16.375 1 81.88 197 ALA A CA 1
ATOM 1591 C C . ALA A 1 197 ? -5.09 3.326 16.062 1 81.88 197 ALA A C 1
ATOM 1593 O O . ALA A 1 197 ? -5.242 2.861 14.938 1 81.88 197 ALA A O 1
ATOM 1594 N N . ARG A 1 198 ? -4.594 2.713 17.094 1 80.25 198 ARG A N 1
ATOM 1595 C CA . ARG A 1 198 ? -4.207 1.314 16.938 1 80.25 198 ARG A CA 1
ATOM 1596 C C . ARG A 1 198 ? -5.422 0.444 16.625 1 80.25 198 ARG A C 1
ATOM 1598 O O . ARG A 1 198 ? -5.355 -0.428 15.758 1 80.25 198 ARG A O 1
ATOM 1605 N N . LYS A 1 199 ? -6.457 0.696 17.25 1 87.62 199 LYS A N 1
ATOM 1606 C CA . LYS A 1 199 ? -7.68 -0.072 17.031 1 87.62 199 LYS A CA 1
ATOM 1607 C C . LYS A 1 199 ? -8.25 0.188 15.641 1 87.62 199 LYS A C 1
ATOM 1609 O O . LYS A 1 199 ? -8.773 -0.723 15 1 87.62 199 LYS A O 1
ATOM 1614 N N . ILE A 1 200 ? -8.164 1.419 15.203 1 86.94 200 ILE A N 1
ATOM 1615 C CA . ILE A 1 200 ? -8.609 1.759 13.852 1 86.94 200 ILE A CA 1
ATOM 1616 C C . ILE A 1 200 ? -7.773 0.993 12.828 1 86.94 200 ILE A C 1
ATOM 1618 O O . ILE A 1 200 ? -8.32 0.381 11.906 1 86.94 200 ILE A O 1
ATOM 1622 N N . GLN A 1 201 ? -6.52 0.96 13.031 1 79.69 201 GLN A N 1
ATOM 1623 C CA . GLN A 1 201 ? -5.613 0.284 12.109 1 79.69 201 GLN A CA 1
ATOM 1624 C C . GLN A 1 201 ? -5.887 -1.217 12.07 1 79.69 201 GLN A C 1
ATOM 1626 O O . GLN A 1 201 ? -5.875 -1.829 11 1 79.69 201 GLN A O 1
ATOM 1631 N N . GLU A 1 202 ? -6.109 -1.78 13.203 1 83.88 202 GLU A N 1
ATOM 1632 C CA . GLU A 1 202 ? -6.449 -3.197 13.281 1 83.88 202 GLU A CA 1
ATOM 1633 C C . GLU A 1 202 ? -7.758 -3.494 12.555 1 83.88 202 GLU A C 1
ATOM 1635 O O . GLU A 1 202 ? -7.867 -4.496 11.844 1 83.88 202 GLU A O 1
ATOM 1640 N N . GLY A 1 203 ? -8.68 -2.607 12.773 1 84.56 203 GLY A N 1
ATOM 1641 C CA . GLY A 1 203 ? -9.953 -2.756 12.086 1 84.56 203 GLY A CA 1
ATOM 1642 C C . GLY A 1 203 ? -9.82 -2.646 10.578 1 84.56 203 GLY A C 1
ATOM 1643 O O . GLY A 1 203 ? -10.398 -3.451 9.844 1 84.56 203 GLY A O 1
ATOM 1644 N N . LEU A 1 204 ? -9.016 -1.771 10.133 1 83.06 204 LEU A N 1
ATOM 1645 C CA . LEU A 1 204 ? -8.805 -1.567 8.711 1 83.06 204 LEU A CA 1
ATOM 1646 C C . LEU A 1 204 ? -8.023 -2.73 8.102 1 83.06 204 LEU A C 1
ATOM 1648 O O . LEU A 1 204 ? -8.305 -3.152 6.977 1 83.06 204 LEU A O 1
ATOM 1652 N N . SER A 1 205 ? -7.098 -3.188 8.844 1 79.62 205 SER A N 1
ATOM 1653 C CA . SER A 1 205 ? -6.32 -4.336 8.391 1 79.62 205 SER A CA 1
ATOM 1654 C C . SER A 1 205 ? -7.203 -5.566 8.219 1 79.62 205 SER A C 1
ATOM 1656 O O . SER A 1 205 ? -7.086 -6.289 7.223 1 79.62 205 SER A O 1
ATOM 1658 N N . GLY A 1 206 ? -7.957 -5.785 9.18 1 82.06 206 GLY A N 1
ATOM 1659 C CA . GLY A 1 206 ? -8.898 -6.887 9.078 1 82.06 206 GLY A CA 1
ATOM 1660 C C . GLY A 1 206 ? -9.859 -6.742 7.91 1 82.06 206 GLY A C 1
ATOM 1661 O O . GLY A 1 206 ? -10.148 -7.719 7.219 1 82.06 206 GLY A O 1
ATOM 1662 N N . PHE A 1 207 ? -10.219 -5.562 7.629 1 86.19 207 PHE A N 1
ATOM 1663 C CA . PHE A 1 207 ? -11.125 -5.293 6.516 1 86.19 207 PHE A CA 1
ATOM 1664 C C . PHE A 1 207 ? -10.43 -5.531 5.18 1 86.19 207 PHE A C 1
ATOM 1666 O O . PHE A 1 207 ? -11.031 -6.062 4.246 1 86.19 207 PHE A O 1
ATOM 1673 N N . THR A 1 208 ? -9.266 -5.141 5.121 1 81.69 208 THR A N 1
ATOM 1674 C CA . THR A 1 208 ? -8.492 -5.328 3.9 1 81.69 208 THR A CA 1
ATOM 1675 C C . THR A 1 208 ? -8.32 -6.812 3.588 1 81.69 208 THR A C 1
ATOM 1677 O O . THR A 1 208 ? -8.43 -7.223 2.43 1 81.69 208 THR A O 1
ATOM 1680 N N . VAL A 1 209 ? -8.086 -7.566 4.562 1 80.06 209 VAL A N 1
ATOM 1681 C CA . VAL A 1 209 ? -7.957 -9.008 4.395 1 80.06 209 VAL A CA 1
ATOM 1682 C C . VAL A 1 209 ? -9.273 -9.594 3.879 1 80.06 209 VAL A C 1
ATOM 1684 O O . VAL A 1 209 ? -9.273 -10.406 2.951 1 80.06 209 VAL A O 1
ATOM 1687 N N . ARG A 1 210 ? -10.281 -9.172 4.426 1 84.56 210 ARG A N 1
ATOM 1688 C CA . ARG A 1 210 ? -11.594 -9.664 4.031 1 84.56 210 ARG A CA 1
ATOM 1689 C C . ARG A 1 210 ? -11.93 -9.242 2.604 1 84.56 210 ARG A C 1
ATOM 1691 O O . ARG A 1 210 ? -12.523 -10.016 1.85 1 84.56 210 ARG A O 1
ATOM 1698 N N . LEU A 1 211 ? -11.633 -8.031 2.291 1 86.88 211 LEU A N 1
ATOM 1699 C CA . LEU A 1 211 ? -11.844 -7.551 0.93 1 86.88 211 LEU A CA 1
ATOM 1700 C C . LEU A 1 211 ? -11.078 -8.398 -0.074 1 86.88 211 LEU A C 1
ATOM 1702 O O . LEU A 1 211 ? -11.617 -8.789 -1.112 1 86.88 211 LEU A O 1
ATOM 1706 N N . ASP A 1 212 ? -9.883 -8.688 0.236 1 82.75 212 ASP A N 1
ATOM 1707 C CA . ASP A 1 212 ? -9.031 -9.492 -0.626 1 82.75 212 ASP A CA 1
ATOM 1708 C C . ASP A 1 212 ? -9.617 -10.891 -0.838 1 82.75 212 ASP A C 1
ATOM 1710 O O . ASP A 1 212 ? -9.672 -11.383 -1.967 1 82.75 212 ASP A O 1
ATOM 1714 N N . GLU A 1 213 ? -10.109 -11.438 0.178 1 83.69 213 GLU A N 1
ATOM 1715 C CA . GLU A 1 213 ? -10.719 -12.758 0.1 1 83.69 213 GLU A CA 1
ATOM 1716 C C . GLU A 1 213 ? -12 -12.734 -0.73 1 83.69 213 GLU A C 1
ATOM 1718 O O . GLU A 1 213 ? -12.227 -13.609 -1.565 1 83.69 213 GLU A O 1
ATOM 1723 N N . THR A 1 214 ? -12.82 -11.781 -0.449 1 87.75 214 THR A N 1
ATOM 1724 C CA . THR A 1 214 ? -14.102 -11.688 -1.128 1 87.75 214 THR A CA 1
ATOM 1725 C C . THR A 1 214 ? -13.914 -11.5 -2.631 1 87.75 214 THR A C 1
ATOM 1727 O O . THR A 1 214 ? -14.57 -12.156 -3.436 1 87.75 214 THR A O 1
ATOM 1730 N N . PHE A 1 215 ? -12.961 -10.75 -2.998 1 85 215 PHE A N 1
ATOM 1731 C CA . PHE A 1 215 ? -12.773 -10.469 -4.418 1 85 215 PHE A CA 1
ATOM 1732 C C . PHE A 1 215 ? -12.047 -11.617 -5.105 1 85 215 PHE A C 1
ATOM 1734 O O . PHE A 1 215 ? -12.273 -11.883 -6.285 1 85 215 PHE A O 1
ATOM 1741 N N . GLN A 1 216 ? -11.273 -12.281 -4.336 1 81 216 GLN A N 1
ATOM 1742 C CA . GLN A 1 216 ? -10.641 -13.477 -4.887 1 81 216 GLN A CA 1
ATOM 1743 C C . GLN A 1 216 ? -11.672 -14.57 -5.152 1 81 216 GLN A C 1
ATOM 1745 O O . GLN A 1 216 ? -11.523 -15.359 -6.09 1 81 216 GLN A O 1
ATOM 1750 N N . HIS A 1 217 ? -12.68 -14.547 -4.262 1 86.31 217 HIS A N 1
ATOM 1751 C CA . HIS A 1 217 ? -13.695 -15.586 -4.371 1 86.31 217 HIS A CA 1
ATOM 1752 C C . HIS A 1 217 ? -15.023 -15.016 -4.852 1 86.31 217 HIS A C 1
ATOM 1754 O O . HIS A 1 217 ? -16.094 -15.453 -4.41 1 86.31 217 HIS A O 1
ATOM 1760 N N . ILE A 1 218 ? -14.922 -14.023 -5.664 1 87.69 218 ILE A N 1
ATOM 1761 C CA . ILE A 1 218 ? -16.125 -13.305 -6.082 1 87.69 218 ILE A CA 1
ATOM 1762 C C . ILE A 1 218 ? -17.031 -14.234 -6.867 1 87.69 218 ILE A C 1
ATOM 1764 O O . ILE A 1 218 ? -18.266 -14.117 -6.801 1 87.69 218 ILE A O 1
ATOM 1768 N N . SER A 1 219 ? -16.453 -15.148 -7.637 1 86.81 219 SER A N 1
ATOM 1769 C CA . SER A 1 219 ? -17.25 -16.094 -8.406 1 86.81 219 SER A CA 1
ATOM 1770 C C . SER A 1 219 ? -18.109 -16.969 -7.488 1 86.81 219 SER A C 1
ATOM 1772 O O . SER A 1 219 ? -19.266 -17.266 -7.812 1 86.81 219 SER A O 1
ATOM 1774 N N . LEU A 1 220 ? -17.562 -17.312 -6.406 1 88.81 220 LEU A N 1
ATOM 1775 C CA . LEU A 1 220 ? -18.297 -18.109 -5.434 1 88.81 220 LEU A CA 1
ATOM 1776 C C . LEU A 1 220 ? -19.406 -17.281 -4.793 1 88.81 220 LEU A C 1
ATOM 1778 O O . LEU A 1 220 ? -20.516 -17.781 -4.602 1 88.81 220 LEU A O 1
ATOM 1782 N N . VAL A 1 221 ? -19.125 -16.094 -4.465 1 91.25 221 VAL A N 1
ATOM 1783 C CA . VAL A 1 221 ? -20.094 -15.203 -3.85 1 91.25 221 VAL A CA 1
ATOM 1784 C C . VAL A 1 221 ? -21.297 -15.039 -4.77 1 91.25 221 VAL A C 1
ATOM 1786 O O . VAL A 1 221 ? -22.453 -15.094 -4.32 1 91.25 221 VAL A O 1
ATOM 1789 N N . LYS A 1 222 ? -21.016 -14.953 -6.02 1 90.5 222 LYS A N 1
ATOM 1790 C CA . LYS A 1 222 ? -22.094 -14.758 -6.992 1 90.5 222 LYS A CA 1
ATOM 1791 C C . LYS A 1 222 ? -22.844 -16.062 -7.262 1 90.5 222 LYS A C 1
ATOM 1793 O O . LYS A 1 222 ? -24.062 -16.062 -7.359 1 90.5 222 LYS A O 1
ATOM 1798 N N . SER A 1 223 ? -22.062 -17.078 -7.375 1 90.62 223 SER A N 1
ATOM 1799 C CA . SER A 1 223 ? -22.656 -18.375 -7.672 1 90.62 223 SER A CA 1
ATOM 1800 C C . SER A 1 223 ? -23.609 -18.812 -6.555 1 90.62 223 SER A C 1
ATOM 1802 O O . SER A 1 223 ? -24.594 -19.5 -6.809 1 90.62 223 SER A O 1
ATOM 1804 N N . TYR A 1 224 ? -23.312 -18.391 -5.367 1 92.31 224 TYR A N 1
ATOM 1805 C CA . TYR A 1 224 ? -24.109 -18.812 -4.223 1 92.31 224 TYR A CA 1
ATOM 1806 C C . TYR A 1 224 ? -25.047 -17.688 -3.771 1 92.31 224 TYR A C 1
ATOM 1808 O O . TYR A 1 224 ? -25.703 -17.797 -2.73 1 92.31 224 TYR A O 1
ATOM 1816 N N . CYS A 1 225 ? -25.109 -16.594 -4.461 1 91.12 225 CYS A N 1
ATOM 1817 C CA . CYS A 1 225 ? -26.016 -15.469 -4.207 1 91.12 225 CYS A CA 1
ATOM 1818 C C . CYS A 1 225 ? -25.844 -14.945 -2.785 1 91.12 225 CYS A C 1
ATOM 1820 O O . CYS A 1 225 ? -26.828 -14.805 -2.051 1 91.12 225 CYS A O 1
ATOM 1822 N N . ARG A 1 226 ? -24.594 -14.766 -2.439 1 92.75 226 ARG A N 1
ATOM 1823 C CA . ARG A 1 226 ? -24.312 -14.328 -1.078 1 92.75 226 ARG A CA 1
ATOM 1824 C C . ARG A 1 226 ? -23.891 -12.859 -1.052 1 92.75 226 ARG A C 1
ATOM 1826 O O . ARG A 1 226 ? -23.109 -12.445 -0.185 1 92.75 226 ARG A O 1
ATOM 1833 N N . GLU A 1 227 ? -24.344 -12.062 -1.963 1 92.19 227 GLU A N 1
ATOM 1834 C CA . GLU A 1 227 ? -23.984 -10.656 -2.033 1 92.19 227 GLU A CA 1
ATOM 1835 C C . GLU A 1 227 ? -24.469 -9.891 -0.807 1 92.19 227 GLU A C 1
ATOM 1837 O O . GLU A 1 227 ? -23.703 -9.164 -0.174 1 92.19 227 GLU A O 1
ATOM 1842 N N . GLU A 1 228 ? -25.734 -10.117 -0.424 1 92.56 228 GLU A N 1
ATOM 1843 C CA . GLU A 1 228 ? -26.312 -9.406 0.719 1 92.56 228 GLU A CA 1
ATOM 1844 C C . GLU A 1 228 ? -25.609 -9.797 2.016 1 92.56 228 GLU A C 1
ATOM 1846 O O . GLU A 1 228 ? -25.438 -8.969 2.91 1 92.56 228 GLU A O 1
ATOM 1851 N N . TYR A 1 229 ? -25.266 -11.047 2.043 1 93 229 TYR A N 1
ATOM 1852 C CA . TYR A 1 229 ? -24.547 -11.531 3.219 1 93 229 TYR A CA 1
ATOM 1853 C C . TYR A 1 229 ? -23.203 -10.836 3.369 1 93 229 TYR A C 1
ATOM 1855 O O . TYR A 1 229 ? -22.859 -10.375 4.457 1 93 229 TYR A O 1
ATOM 1863 N N . GLU A 1 230 ? -22.484 -10.773 2.312 1 93.12 230 GLU A N 1
ATOM 1864 C CA . GLU A 1 230 ? -21.172 -10.141 2.33 1 93.12 230 GLU A CA 1
ATOM 1865 C C . GLU A 1 230 ? -21.297 -8.641 2.59 1 93.12 230 GLU A C 1
ATOM 1867 O O . GLU A 1 230 ? -20.453 -8.055 3.275 1 93.12 230 GLU A O 1
ATOM 1872 N N . ILE A 1 231 ? -22.328 -8.016 2.074 1 94.5 231 ILE A N 1
ATOM 1873 C CA . ILE A 1 231 ? -22.562 -6.594 2.301 1 94.5 231 ILE A CA 1
ATOM 1874 C C . ILE A 1 231 ? -22.859 -6.348 3.779 1 94.5 231 ILE A C 1
ATOM 1876 O O . ILE A 1 231 ? -22.328 -5.406 4.375 1 94.5 231 ILE A O 1
ATOM 1880 N N . SER A 1 232 ? -23.688 -7.168 4.367 1 93.94 232 SER A N 1
ATOM 1881 C CA . SER A 1 232 ? -24.031 -7.02 5.777 1 93.94 232 SER A CA 1
ATOM 1882 C C . SER A 1 232 ? -22.812 -7.191 6.664 1 93.94 232 SER A C 1
ATOM 1884 O O . SER A 1 232 ? -22.641 -6.473 7.652 1 93.94 232 SER A O 1
ATOM 1886 N N . ARG A 1 233 ? -22.016 -8.078 6.309 1 91.25 233 ARG A N 1
ATOM 1887 C CA . ARG A 1 233 ? -20.781 -8.32 7.059 1 91.25 233 ARG A CA 1
ATOM 1888 C C . ARG A 1 233 ? -19.828 -7.137 6.93 1 91.25 233 ARG A C 1
ATOM 1890 O O . ARG A 1 233 ? -19.219 -6.715 7.914 1 91.25 233 ARG A O 1
ATOM 1897 N N . ALA A 1 234 ? -19.688 -6.676 5.758 1 92.31 234 ALA A N 1
ATOM 1898 C CA . ALA A 1 234 ? -18.828 -5.52 5.52 1 92.31 234 ALA A CA 1
ATOM 1899 C C . ALA A 1 234 ? -19.344 -4.289 6.258 1 92.31 234 ALA A C 1
ATOM 1901 O O . ALA A 1 234 ? -18.562 -3.52 6.824 1 92.31 234 ALA A O 1
ATOM 1902 N N . LYS A 1 235 ? -20.672 -4.105 6.203 1 94.12 235 LYS A N 1
ATOM 1903 C CA . LYS A 1 235 ? -21.297 -2.986 6.898 1 94.12 235 LYS A CA 1
ATOM 1904 C C . LYS A 1 235 ? -20.984 -3.012 8.391 1 94.12 235 LYS A C 1
ATOM 1906 O O . LYS A 1 235 ? -20.703 -1.968 8.992 1 94.12 235 LYS A O 1
ATOM 1911 N N . LYS A 1 236 ? -20.969 -4.168 8.938 1 93.06 236 LYS A N 1
ATOM 1912 C CA . LYS A 1 236 ? -20.656 -4.301 10.359 1 93.06 236 LYS A CA 1
ATOM 1913 C C . LYS A 1 236 ? -19.219 -3.881 10.648 1 93.06 236 LYS A C 1
ATOM 1915 O O . LYS A 1 236 ? -18.969 -3.168 11.625 1 93.06 236 LYS A O 1
ATOM 1920 N N . VAL A 1 237 ? -18.344 -4.293 9.836 1 91.31 237 VAL A N 1
ATOM 1921 C CA . VAL A 1 237 ? -16.938 -3.971 10.031 1 91.31 237 VAL A CA 1
ATOM 1922 C C . VAL A 1 237 ? -16.719 -2.473 9.828 1 91.31 237 VAL A C 1
ATOM 1924 O O . VAL A 1 237 ? -16.047 -1.824 10.633 1 91.31 237 VAL A O 1
ATOM 1927 N N . ILE A 1 238 ? -17.312 -1.938 8.781 1 92.94 238 ILE A N 1
ATOM 1928 C CA . ILE A 1 238 ? -17.156 -0.528 8.445 1 92.94 238 ILE A CA 1
ATOM 1929 C C . ILE A 1 238 ? -17.781 0.337 9.547 1 92.94 238 ILE A C 1
ATOM 1931 O O . ILE A 1 238 ? -17.203 1.36 9.93 1 92.94 238 ILE A O 1
ATOM 1935 N N . ASP A 1 239 ? -18.859 -0.105 10.133 1 93.44 239 ASP A N 1
ATOM 1936 C CA . ASP A 1 239 ? -19.516 0.645 11.195 1 93.44 239 ASP A CA 1
ATOM 1937 C C . ASP A 1 239 ? -18.703 0.595 12.492 1 93.44 239 ASP A C 1
ATOM 1939 O O . ASP A 1 239 ? -18.703 1.558 13.258 1 93.44 239 ASP A O 1
ATOM 1943 N N . ASN A 1 240 ? -18.109 -0.474 12.695 1 93.38 240 ASN A N 1
ATOM 1944 C CA . ASN A 1 240 ? -17.234 -0.573 13.859 1 93.38 240 ASN A CA 1
ATOM 1945 C C . ASN A 1 240 ? -16.047 0.375 13.75 1 93.38 240 ASN A C 1
ATOM 1947 O O . ASN A 1 240 ? -15.664 1.015 14.734 1 93.38 240 ASN A O 1
ATOM 1951 N N . VAL A 1 241 ? -15.523 0.443 12.602 1 91.19 241 VAL A N 1
ATOM 1952 C CA . VAL A 1 241 ? -14.406 1.349 12.367 1 91.19 241 VAL A CA 1
ATOM 1953 C C . VAL A 1 241 ? -14.875 2.797 12.484 1 91.19 241 VAL A C 1
ATOM 1955 O O . VAL A 1 241 ? -14.164 3.648 13.016 1 91.19 241 VAL A O 1
ATOM 1958 N N . LEU A 1 242 ? -16.109 3.045 12.031 1 92.25 242 LEU A N 1
ATOM 1959 C CA . LEU A 1 242 ? -16.688 4.375 12.164 1 92.25 242 LEU A CA 1
ATOM 1960 C C . LEU A 1 242 ? -16.812 4.777 13.625 1 92.25 242 LEU A C 1
ATOM 1962 O O . LEU A 1 242 ? -16.562 5.93 13.984 1 92.25 242 LEU A O 1
ATOM 1966 N N . SER A 1 243 ? -17.203 3.85 14.438 1 94.56 243 SER A N 1
ATOM 1967 C CA . SER A 1 243 ? -17.328 4.148 15.859 1 94.56 243 SER A CA 1
ATOM 1968 C C . SER A 1 243 ? -15.992 4.539 16.469 1 94.56 243 SER A C 1
ATOM 1970 O O . SER A 1 243 ? -15.93 5.422 17.328 1 94.56 243 SER A O 1
ATOM 1972 N N . LEU A 1 244 ? -14.984 3.947 16.016 1 92.06 244 LEU A N 1
ATOM 1973 C CA . LEU A 1 244 ? -13.641 4.281 16.484 1 92.06 244 LEU A CA 1
ATOM 1974 C C . LEU A 1 244 ? -13.203 5.637 15.945 1 92.06 244 LEU A C 1
ATOM 1976 O O . LEU A 1 244 ? -12.57 6.418 16.656 1 92.06 244 LEU A O 1
ATOM 1980 N N . TYR A 1 245 ? -13.57 5.938 14.727 1 88.88 245 TYR A N 1
ATOM 1981 C CA . TYR A 1 245 ? -13.258 7.238 14.141 1 88.88 245 TYR A CA 1
ATOM 1982 C C . TYR A 1 245 ? -13.977 8.352 14.891 1 88.88 245 TYR A C 1
ATOM 1984 O O . TYR A 1 245 ? -13.43 9.445 15.07 1 88.88 245 TYR A O 1
ATOM 1992 N N . LYS A 1 246 ? -15.18 8.086 15.281 1 91.5 246 LYS A N 1
ATOM 1993 C CA . LYS A 1 246 ? -15.922 9.07 16.062 1 91.5 246 LYS A CA 1
ATOM 1994 C C . LYS A 1 246 ? -15.242 9.336 17.406 1 91.5 246 LYS A C 1
ATOM 1996 O O . LYS A 1 246 ? -15.156 10.492 17.844 1 91.5 246 LYS A O 1
ATOM 2001 N N . LYS A 1 247 ? -14.742 8.305 18 1 92.06 247 LYS A N 1
ATOM 2002 C CA . LYS A 1 247 ? -13.984 8.461 19.25 1 92.06 247 LYS A CA 1
ATOM 2003 C C . LYS A 1 247 ? -12.695 9.234 19 1 92.06 247 LYS A C 1
ATOM 2005 O O . LYS A 1 247 ? -12.328 10.094 19.812 1 92.06 247 LYS A O 1
ATOM 2010 N N . SER A 1 248 ? -12.055 8.914 17.922 1 88.88 248 SER A N 1
ATOM 2011 C CA . SER A 1 248 ? -10.828 9.617 17.562 1 88.88 248 SER A CA 1
ATOM 2012 C C . SER A 1 248 ? -11.086 11.094 17.297 1 88.88 248 SER A C 1
ATOM 2014 O O . SER A 1 248 ? -10.273 11.953 17.641 1 88.88 248 SER A O 1
ATOM 2016 N N . ALA A 1 249 ? -12.234 11.336 16.688 1 87.19 249 ALA A N 1
ATOM 2017 C CA . ALA A 1 249 ? -12.617 12.719 16.391 1 87.19 249 ALA A CA 1
ATOM 2018 C C . ALA A 1 249 ? -12.742 13.539 17.672 1 87.19 249 ALA A C 1
ATOM 2020 O O . ALA A 1 249 ? -12.281 14.68 17.719 1 87.19 249 ALA A O 1
ATOM 2021 N N . TYR A 1 250 ? -13.219 12.977 18.688 1 88.94 250 TYR A N 1
ATOM 2022 C CA . TYR A 1 250 ? -13.391 13.648 19.969 1 88.94 250 TYR A CA 1
ATOM 2023 C C . TYR A 1 250 ? -12.039 13.906 20.625 1 88.94 250 TYR A C 1
ATOM 2025 O O . TYR A 1 250 ? -11.797 14.992 21.156 1 88.94 250 TYR A O 1
ATOM 2033 N N . ILE A 1 251 ? -11.227 12.992 20.547 1 87.5 251 ILE A N 1
ATOM 2034 C CA . ILE A 1 251 ? -9.93 13.078 21.203 1 87.5 251 ILE A CA 1
ATOM 2035 C C . ILE A 1 251 ? -9.039 14.055 20.453 1 87.5 251 ILE A C 1
ATOM 2037 O O . ILE A 1 251 ? -8.312 14.852 21.062 1 87.5 251 ILE A O 1
ATOM 2041 N N . GLU A 1 252 ? -9.102 14.031 19.141 1 83.62 252 GLU A N 1
ATOM 2042 C CA . GLU A 1 252 ? -8.25 14.867 18.297 1 83.62 252 GLU A CA 1
ATOM 2043 C C . GLU A 1 252 ? -8.68 16.328 18.359 1 83.62 252 GLU A C 1
ATOM 2045 O O . GLU A 1 252 ? -7.883 17.234 18.094 1 83.62 252 GLU A O 1
ATOM 2050 N N . SER A 1 253 ? -9.961 16.578 18.688 1 87 253 SER A N 1
ATOM 2051 C CA . SER A 1 253 ? -10.5 17.938 18.672 1 87 253 SER A CA 1
ATOM 2052 C C . SER A 1 253 ? -10.273 18.641 20 1 87 253 SER A C 1
ATOM 2054 O O . SER A 1 253 ? -10.336 19.875 20.062 1 87 253 SER A O 1
ATOM 2056 N N . ALA A 1 254 ? -9.781 17.969 20.953 1 86.94 254 ALA A N 1
ATOM 2057 C CA . ALA A 1 254 ? -9.75 18.5 22.312 1 86.94 254 ALA A CA 1
ATOM 2058 C C . ALA A 1 254 ? -8.492 19.344 22.547 1 86.94 254 ALA A C 1
ATOM 2060 O O . ALA A 1 254 ? -8.547 20.391 23.203 1 86.94 254 ALA A O 1
ATOM 2061 N N . PRO A 1 255 ? -7.418 18.984 21.953 1 79.44 255 PRO A N 1
ATOM 2062 C CA . PRO A 1 255 ? -6.18 19.672 22.328 1 79.44 255 PRO A CA 1
ATOM 2063 C C . PRO A 1 255 ? -6.207 21.156 22 1 79.44 255 PRO A C 1
ATOM 2065 O O . PRO A 1 255 ? -5.828 21.984 22.828 1 79.44 255 PRO A O 1
ATOM 2068 N N . SER A 1 256 ? -6.688 21.578 20.859 1 79.56 256 SER A N 1
ATOM 2069 C CA . SER A 1 256 ? -6.613 22.969 20.422 1 79.56 256 SER A CA 1
ATOM 2070 C C . SER A 1 256 ? -7.477 23.875 21.297 1 79.56 256 SER A C 1
ATOM 2072 O O . SER A 1 256 ? -6.992 24.859 21.844 1 79.56 256 SER A O 1
ATOM 2074 N N . PRO A 1 257 ? -8.734 23.531 21.562 1 82.88 257 PRO A N 1
ATOM 2075 C CA . PRO A 1 257 ? -9.555 24.359 22.453 1 82.88 257 PRO A CA 1
ATOM 2076 C C . PRO A 1 257 ? -9.031 24.375 23.891 1 82.88 257 PRO A C 1
ATOM 2078 O O . PRO A 1 257 ? -9.102 25.406 24.562 1 82.88 257 PRO A O 1
ATOM 2081 N N . MET A 1 258 ? -8.508 23.328 24.328 1 84.12 258 MET A N 1
ATOM 2082 C CA . MET A 1 258 ? -7.949 23.266 25.672 1 84.12 258 MET A CA 1
ATOM 2083 C C . MET A 1 258 ? -6.754 24.203 25.812 1 84.12 258 MET A C 1
ATOM 2085 O O . MET A 1 258 ? -6.637 24.922 26.797 1 84.12 258 MET A O 1
ATOM 2089 N N . MET A 1 259 ? -5.93 24.234 24.844 1 79 259 MET A N 1
ATOM 2090 C CA . MET A 1 259 ? -4.766 25.125 24.844 1 79 259 MET A CA 1
ATOM 2091 C C . MET A 1 259 ? -5.195 26.578 24.781 1 79 259 MET A C 1
ATOM 2093 O O . MET A 1 259 ? -4.574 27.438 25.406 1 79 259 MET A O 1
ATOM 2097 N N . GLU A 1 260 ? -6.156 26.766 23.984 1 80.31 260 GLU A N 1
ATOM 2098 C CA . GLU A 1 260 ? -6.656 28.125 23.859 1 80.31 260 GLU A CA 1
ATOM 2099 C C . GLU A 1 260 ? -7.168 28.656 25.203 1 80.31 260 GLU A C 1
ATOM 2101 O O . GLU A 1 260 ? -6.852 29.766 25.594 1 80.31 260 GLU A O 1
ATOM 2106 N N . VAL A 1 261 ? -7.949 27.875 25.875 1 84.69 261 VAL A N 1
ATOM 2107 C CA . VAL A 1 261 ? -8.523 28.266 27.156 1 84.69 261 VAL A CA 1
ATOM 2108 C C . VAL A 1 261 ? -7.406 28.438 28.188 1 84.69 261 VAL A C 1
ATOM 2110 O O . VAL A 1 261 ? -7.371 29.422 28.922 1 84.69 261 VAL A O 1
ATOM 2113 N N . LEU A 1 262 ? -6.535 27.562 28.172 1 82.56 262 LEU A N 1
ATOM 2114 C CA . LEU A 1 262 ? -5.438 27.625 29.141 1 82.56 262 LEU A CA 1
ATOM 2115 C C . LEU A 1 262 ? -4.551 28.828 28.875 1 82.56 262 LEU A C 1
ATOM 2117 O O . LEU A 1 262 ? -4.098 29.484 29.812 1 82.56 262 LEU A O 1
ATOM 2121 N N . SER A 1 263 ? -4.25 29.078 27.641 1 80.94 263 SER A N 1
ATOM 2122 C CA . SER A 1 263 ? -3.451 30.25 27.297 1 80.94 263 SER A CA 1
ATOM 2123 C C . SER A 1 263 ? -4.156 31.531 27.688 1 80.94 263 SER A C 1
ATOM 2125 O O . SER A 1 263 ? -3.514 32.5 28.125 1 80.94 263 SER A O 1
ATOM 2127 N N . SER A 1 264 ? -5.453 31.531 27.5 1 83.94 264 SER A N 1
ATOM 2128 C CA . SER A 1 264 ? -6.211 32.719 27.844 1 83.94 264 SER A CA 1
ATOM 2129 C C . SER A 1 264 ? -6.219 32.969 29.359 1 83.94 264 SER A C 1
ATOM 2131 O O . SER A 1 264 ? -6.195 34.094 29.812 1 83.94 264 SER A O 1
ATOM 2133 N N . VAL A 1 265 ? -6.305 31.906 30.047 1 85.38 265 VAL A N 1
ATOM 2134 C CA . VAL A 1 265 ? -6.23 32.031 31.5 1 85.38 265 VAL A CA 1
ATOM 2135 C C . VAL A 1 265 ? -4.871 32.594 31.922 1 85.38 265 VAL A C 1
ATOM 2137 O O . VAL A 1 265 ? -4.789 33.438 32.781 1 85.38 265 VAL A O 1
ATOM 2140 N N . ALA A 1 266 ? -3.865 32.125 31.25 1 83.56 266 ALA A N 1
ATOM 2141 C CA . ALA A 1 266 ? -2.523 32.625 31.516 1 83.56 266 ALA A CA 1
ATOM 2142 C C . ALA A 1 266 ? -2.422 34.094 31.188 1 83.56 266 ALA A C 1
ATOM 2144 O O . ALA A 1 266 ? -1.878 34.875 31.969 1 83.56 266 ALA A O 1
ATOM 2145 N N . ILE A 1 267 ? -2.924 34.469 30.062 1 85.56 267 ILE A N 1
ATOM 2146 C CA . ILE A 1 267 ? -2.885 35.875 29.625 1 85.56 267 ILE A CA 1
ATOM 2147 C C . ILE A 1 267 ? -3.684 36.75 30.578 1 85.56 267 ILE A C 1
ATOM 2149 O O . ILE A 1 267 ? -3.26 37.844 30.922 1 85.56 267 ILE A O 1
ATOM 2153 N N . ALA A 1 268 ? -4.859 36.219 31.016 1 87.31 268 ALA A N 1
ATOM 2154 C CA . ALA A 1 268 ? -5.688 36.938 31.984 1 87.31 268 ALA A CA 1
ATOM 2155 C C . ALA A 1 268 ? -4.93 37.219 33.281 1 87.31 268 ALA A C 1
ATOM 2157 O O . ALA A 1 268 ? -4.98 38.312 33.812 1 87.31 268 ALA A O 1
ATOM 2158 N N . PHE A 1 269 ? -4.281 36.25 33.688 1 86.75 269 PHE A N 1
ATOM 2159 C CA . PHE A 1 269 ? -3.504 36.406 34.906 1 86.75 269 PHE A CA 1
ATOM 2160 C C . PHE A 1 269 ? -2.371 37.406 34.719 1 86.75 269 PHE A C 1
ATOM 2162 O O . PHE A 1 269 ? -2.072 38.188 35.625 1 86.75 269 PHE A O 1
ATOM 2169 N N . ILE A 1 270 ? -1.749 37.344 33.656 1 86.75 270 ILE A N 1
ATOM 2170 C CA . ILE A 1 270 ? -0.627 38.219 33.375 1 86.75 270 ILE A CA 1
ATOM 2171 C C . ILE A 1 270 ? -1.123 39.656 33.25 1 86.75 270 ILE A C 1
ATOM 2173 O O . ILE A 1 270 ? -0.452 40.594 33.688 1 86.75 270 ILE A O 1
ATOM 2177 N N . ILE A 1 271 ? -2.27 39.812 32.625 1 86.31 271 ILE A N 1
ATOM 2178 C CA . ILE A 1 271 ? -2.844 41.156 32.5 1 86.31 271 ILE A CA 1
ATOM 2179 C C . ILE A 1 271 ? -3.184 41.688 33.875 1 86.31 271 ILE A C 1
ATOM 2181 O O . ILE A 1 271 ? -2.918 42.844 34.188 1 86.31 271 ILE A O 1
ATOM 2185 N N . TRP A 1 272 ? -3.748 40.844 34.656 1 86.81 272 TRP A N 1
ATOM 2186 C CA . TRP A 1 272 ? -4.121 41.25 36 1 86.81 272 TRP A CA 1
ATOM 2187 C C . TRP A 1 272 ? -2.887 41.625 36.844 1 86.81 272 TRP A C 1
ATOM 2189 O O . TRP A 1 272 ? -2.791 42.719 37.375 1 86.81 272 TRP A O 1
ATOM 2199 N N . TYR A 1 273 ? -1.97 40.688 36.844 1 86.25 273 TYR A N 1
ATOM 2200 C CA . TYR A 1 273 ? -0.765 40.906 37.625 1 86.25 273 TYR A CA 1
ATOM 2201 C C . TYR A 1 273 ? 0.124 41.969 37 1 86.25 273 TYR A C 1
ATOM 2203 O O . TYR A 1 273 ? 0.624 42.875 37.688 1 86.25 273 TYR A O 1
ATOM 2211 N N . GLY A 1 274 ? 0.429 41.781 35.75 1 84.62 274 GLY A N 1
ATOM 2212 C CA . GLY A 1 274 ? 1.253 42.75 35.031 1 84.62 274 GLY A CA 1
ATOM 2213 C C . GLY A 1 274 ? 0.64 44.125 35 1 84.62 274 GLY A C 1
ATOM 2214 O O . GLY A 1 274 ? 1.351 45.125 35.094 1 84.62 274 GLY A O 1
ATOM 2215 N N . GLY A 1 275 ? -0.674 44.219 34.812 1 84.62 275 GLY A N 1
ATOM 2216 C CA . GLY A 1 275 ? -1.358 45.5 34.844 1 84.62 275 GLY A CA 1
ATOM 2217 C C . GLY A 1 275 ? -1.197 46.219 36.188 1 84.62 275 GLY A C 1
ATOM 2218 O O . GLY A 1 275 ? -1.032 47.438 36.219 1 84.62 275 GLY A O 1
ATOM 2219 N N . SER A 1 276 ? -1.266 45.438 37.25 1 85.75 276 SER A N 1
ATOM 2220 C CA . SER A 1 276 ? -1.077 46.031 38.594 1 85.75 276 SER A CA 1
ATOM 2221 C C . SER A 1 276 ? 0.34 46.562 38.75 1 85.75 276 SER A C 1
ATOM 2223 O O . SER A 1 276 ? 0.546 47.594 39.406 1 85.75 276 SER A O 1
ATOM 2225 N N . GLU A 1 277 ? 1.229 45.906 38.156 1 86 277 GLU A N 1
ATOM 2226 C CA . GLU A 1 277 ? 2.615 46.344 38.219 1 86 277 GLU A CA 1
ATOM 2227 C C . GLU A 1 277 ? 2.832 47.625 37.375 1 86 277 GLU A C 1
ATOM 2229 O O . GLU A 1 277 ? 3.645 48.469 37.719 1 86 277 GLU A O 1
ATOM 2234 N N . VAL A 1 278 ? 2.18 47.719 36.281 1 83.38 278 VAL A N 1
ATOM 2235 C CA . VAL A 1 278 ? 2.297 48.875 35.438 1 83.38 278 VAL A CA 1
ATOM 2236 C C . VAL A 1 278 ? 1.656 50.094 36.094 1 83.38 278 VAL A C 1
ATOM 2238 O O . VAL A 1 278 ? 2.205 51.188 36.062 1 83.38 278 VAL A O 1
ATOM 2241 N N . ILE A 1 279 ? 0.472 49.906 36.656 1 81.88 279 ILE A N 1
ATOM 2242 C CA . ILE A 1 279 ? -0.203 51 37.375 1 81.88 279 ILE A CA 1
ATOM 2243 C C . ILE A 1 279 ? 0.663 51.469 38.531 1 81.88 279 ILE A C 1
ATOM 2245 O O . ILE A 1 279 ? 0.709 52.656 38.844 1 81.88 279 ILE A O 1
ATOM 2249 N N . GLY A 1 280 ? 1.333 50.531 39.156 1 82 280 GLY A N 1
ATOM 2250 C CA . GLY A 1 280 ? 2.217 50.875 40.281 1 82 280 GLY A CA 1
ATOM 2251 C C . GLY A 1 280 ? 3.564 51.406 39.812 1 82 280 GLY A C 1
ATOM 2252 O O . GLY A 1 280 ? 4.438 51.688 40.625 1 82 280 GLY A O 1
ATOM 2253 N N . SER A 1 281 ? 3.883 51.531 38.5 1 81.44 281 SER A N 1
ATOM 2254 C CA . SER A 1 281 ? 5.055 52.125 37.844 1 81.44 281 SER A CA 1
ATOM 2255 C C . SER A 1 281 ? 6.285 51.25 38.062 1 81.44 281 SER A C 1
ATOM 2257 O O . SER A 1 281 ? 7.41 51.75 38.125 1 81.44 281 SER A O 1
ATOM 2259 N N . LYS A 1 282 ? 6.074 50 38.219 1 84.5 282 LYS A N 1
ATOM 2260 C CA . LYS A 1 282 ? 7.199 49.094 38.344 1 84.5 282 LYS A CA 1
ATOM 2261 C C . LYS A 1 282 ? 7.598 48.531 37 1 84.5 282 LYS A C 1
ATOM 2263 O O . LYS A 1 282 ? 8.719 48.031 36.812 1 84.5 282 LYS A O 1
ATOM 2268 N N . MET A 1 283 ? 6.672 48.531 36.094 1 85.81 283 MET A N 1
ATOM 2269 C CA . MET A 1 283 ? 6.883 48.062 34.75 1 85.81 283 MET A CA 1
ATOM 2270 C C . MET A 1 283 ? 6.309 49.031 33.719 1 85.81 283 MET A C 1
ATOM 2272 O O . MET A 1 283 ? 5.273 49.656 33.938 1 85.81 283 MET A O 1
ATOM 2276 N N . SER A 1 284 ? 7.062 49.188 32.656 1 86 284 SER A N 1
ATOM 2277 C CA . SER A 1 284 ? 6.539 50.031 31.594 1 86 284 SER A CA 1
ATOM 2278 C C . SER A 1 284 ? 5.492 49.312 30.766 1 86 284 SER A C 1
ATOM 2280 O O . SER A 1 284 ? 5.48 48.094 30.703 1 86 284 SER A O 1
ATOM 2282 N N . PRO A 1 285 ? 4.551 50.031 30.188 1 82.81 285 PRO A N 1
ATOM 2283 C CA . PRO A 1 285 ? 3.578 49.406 29.281 1 82.81 285 PRO A CA 1
ATOM 2284 C C . PRO A 1 285 ? 4.234 48.656 28.141 1 82.81 285 PRO A C 1
ATOM 2286 O O . PRO A 1 285 ? 3.738 47.594 27.719 1 82.81 285 PRO A O 1
ATOM 2289 N N . GLY A 1 286 ? 5.332 49.188 27.703 1 83.5 286 GLY A N 1
ATOM 2290 C CA . GLY A 1 286 ? 6.051 48.5 26.625 1 83.5 286 GLY A CA 1
ATOM 2291 C C . GLY A 1 286 ? 6.629 47.156 27.047 1 83.5 286 GLY A C 1
ATOM 2292 O O . GLY A 1 286 ? 6.578 46.188 26.297 1 83.5 286 GLY A O 1
ATOM 2293 N N . GLU A 1 287 ? 7.215 47.156 28.219 1 86.81 287 GLU A N 1
ATOM 2294 C CA . GLU A 1 287 ? 7.73 45.906 28.75 1 86.81 287 GLU A CA 1
ATOM 2295 C C . GLU A 1 287 ? 6.617 44.875 28.906 1 86.81 287 GLU A C 1
ATOM 2297 O O . GLU A 1 287 ? 6.82 43.688 28.641 1 86.81 287 GLU A O 1
ATOM 2302 N N . PHE A 1 288 ? 5.508 45.312 29.312 1 86.38 288 PHE A N 1
ATOM 2303 C CA . PHE A 1 288 ? 4.355 44.438 29.516 1 86.38 288 PHE A CA 1
ATOM 2304 C C . PHE A 1 288 ? 3.895 43.844 28.188 1 86.38 288 PHE A C 1
ATOM 2306 O O . PHE A 1 288 ? 3.664 42.656 28.078 1 86.38 288 PHE A O 1
ATOM 2313 N N . PHE A 1 289 ? 3.805 44.594 27.156 1 84.94 289 PHE A N 1
ATOM 2314 C CA . PHE A 1 289 ? 3.311 44.125 25.875 1 84.94 289 PHE A CA 1
ATOM 2315 C C . PHE A 1 289 ? 4.332 43.219 25.203 1 84.94 289 PHE A C 1
ATOM 2317 O O . PHE A 1 289 ? 3.963 42.281 24.484 1 84.94 289 PHE A O 1
ATOM 2324 N N . SER A 1 290 ? 5.531 43.656 25.344 1 87.06 290 SER A N 1
ATOM 2325 C CA . SER A 1 290 ? 6.57 42.719 24.875 1 87.06 290 SER A CA 1
ATOM 2326 C C . SER A 1 290 ? 6.457 41.375 25.547 1 87.06 290 SER A C 1
ATOM 2328 O O . SER A 1 290 ? 6.625 40.344 24.891 1 87.06 290 SER A O 1
ATOM 2330 N N . PHE A 1 291 ? 6.176 41.344 26.812 1 87.94 291 PHE A N 1
ATOM 2331 C CA . PHE A 1 291 ? 6.004 40.094 27.562 1 87.94 291 PHE A CA 1
ATOM 2332 C C . PHE A 1 291 ? 4.809 39.312 27.047 1 87.94 291 PHE A C 1
ATOM 2334 O O . PHE A 1 291 ? 4.906 38.094 26.797 1 87.94 291 PHE A O 1
ATOM 2341 N N . ILE A 1 292 ? 3.75 39.938 26.859 1 83.81 292 ILE A N 1
ATOM 2342 C CA . ILE A 1 292 ? 2.527 39.281 26.406 1 83.81 292 ILE A CA 1
ATOM 2343 C C . ILE A 1 292 ? 2.721 38.719 25 1 83.81 292 ILE A C 1
ATOM 2345 O O . ILE A 1 292 ? 2.242 37.625 24.688 1 83.81 292 ILE A O 1
ATOM 2349 N N . THR A 1 293 ? 3.326 39.531 24.156 1 83.81 293 THR A N 1
ATOM 2350 C CA . THR A 1 293 ? 3.592 39.062 22.797 1 83.81 293 THR A CA 1
ATOM 2351 C C . THR A 1 293 ? 4.465 37.812 22.812 1 83.81 293 THR A C 1
ATOM 2353 O O . THR A 1 293 ? 4.203 36.844 22.078 1 83.81 293 THR A O 1
ATOM 2356 N N . ALA A 1 294 ? 5.457 37.844 23.625 1 87.12 294 ALA A N 1
ATOM 2357 C CA . ALA A 1 294 ? 6.324 36.656 23.766 1 87.12 294 ALA A CA 1
ATOM 2358 C C . ALA A 1 294 ? 5.531 35.438 24.219 1 87.12 294 ALA A C 1
ATOM 2360 O O . ALA A 1 294 ? 5.73 34.344 23.719 1 87.12 294 ALA A O 1
ATOM 2361 N N . LEU A 1 295 ? 4.707 35.688 25.141 1 84.31 295 LEU A N 1
ATOM 2362 C CA . LEU A 1 295 ? 3.885 34.594 25.672 1 84.31 295 LEU A CA 1
ATOM 2363 C C . LEU A 1 295 ? 2.963 34.031 24.594 1 84.31 295 LEU A C 1
ATOM 2365 O O . LEU A 1 295 ? 2.814 32.812 24.469 1 84.31 295 LEU A O 1
ATOM 2369 N N . MET A 1 296 ? 2.375 34.906 23.828 1 79.5 296 MET A N 1
ATOM 2370 C CA . MET A 1 296 ? 1.485 34.469 22.75 1 79.5 296 MET A CA 1
ATOM 2371 C C . MET A 1 296 ? 2.246 33.656 21.703 1 79.5 296 MET A C 1
ATOM 2373 O O . MET A 1 296 ? 1.71 32.719 21.141 1 79.5 296 MET A O 1
ATOM 2377 N N . MET A 1 297 ? 3.408 34.031 21.453 1 84.75 297 MET A N 1
ATOM 2378 C CA . MET A 1 297 ? 4.223 33.375 20.438 1 84.75 297 MET A CA 1
ATOM 2379 C C . MET A 1 297 ? 4.695 32 20.906 1 84.75 297 MET A C 1
ATOM 2381 O O . MET A 1 297 ? 5.168 31.188 20.094 1 84.75 297 MET A O 1
ATOM 2385 N N . THR A 1 298 ? 4.629 31.688 22.219 1 82.56 298 THR A N 1
ATOM 2386 C CA . THR A 1 298 ? 5.027 30.375 22.734 1 82.56 298 THR A CA 1
ATOM 2387 C C . THR A 1 298 ? 4.004 29.312 22.359 1 82.56 298 THR A C 1
ATOM 2389 O O . THR A 1 298 ? 4.301 28.109 22.406 1 82.56 298 THR A O 1
ATOM 2392 N N . TYR A 1 299 ? 2.928 29.75 21.812 1 74.5 299 TYR A N 1
ATOM 2393 C CA . TYR A 1 299 ? 1.855 28.812 21.484 1 74.5 299 TYR A CA 1
ATOM 2394 C C . TYR A 1 299 ? 2.305 27.812 20.422 1 74.5 299 TYR A C 1
ATOM 2396 O O . TYR A 1 299 ? 2.152 26.594 20.594 1 74.5 299 TYR A O 1
ATOM 2404 N N . LYS A 1 300 ? 2.85 28.297 19.391 1 75.62 300 LYS A N 1
ATOM 2405 C CA . LYS A 1 300 ? 3.236 27.453 18.266 1 75.62 300 LYS A CA 1
ATOM 2406 C C . LYS A 1 300 ? 4.305 26.438 18.672 1 75.62 300 LYS A C 1
ATOM 2408 O O . LYS A 1 300 ? 4.16 25.25 18.438 1 75.62 300 LYS A O 1
ATOM 2413 N N . PRO A 1 301 ? 5.402 26.875 19.344 1 78 301 PRO A N 1
ATOM 2414 C CA . PRO A 1 301 ? 6.418 25.922 19.781 1 78 301 PRO A CA 1
ATOM 2415 C C . PRO A 1 301 ? 5.848 24.859 20.719 1 78 301 PRO A C 1
ATOM 2417 O O . PRO A 1 301 ? 6.23 23.688 20.625 1 78 301 PRO A O 1
ATOM 2420 N N . LEU A 1 302 ? 4.93 25.234 21.516 1 74.25 302 LEU A N 1
ATOM 2421 C CA . LEU A 1 302 ? 4.344 24.281 22.453 1 74.25 302 LEU A CA 1
ATOM 2422 C C . LEU A 1 302 ? 3.471 23.266 21.734 1 74.25 302 LEU A C 1
ATOM 2424 O O . LEU A 1 302 ? 3.498 22.078 22.062 1 74.25 302 LEU A O 1
ATOM 2428 N N . LYS A 1 303 ? 2.697 23.766 20.812 1 71.75 303 LYS A N 1
ATOM 2429 C CA . LYS A 1 303 ? 1.846 22.875 20.031 1 71.75 303 LYS A CA 1
ATOM 2430 C C . LYS A 1 303 ? 2.682 21.906 19.203 1 71.75 303 LYS A C 1
ATOM 2432 O O . LYS A 1 303 ? 2.328 20.734 19.062 1 71.75 303 LYS A O 1
ATOM 2437 N N . SER A 1 304 ? 3.73 22.359 18.625 1 75.56 304 SER A N 1
ATOM 2438 C CA . SER A 1 304 ? 4.602 21.562 17.766 1 75.56 304 SER A CA 1
ATOM 2439 C C . SER A 1 304 ? 5.242 20.422 18.547 1 75.56 304 SER A C 1
ATOM 2441 O O . SER A 1 304 ? 5.469 19.344 18.016 1 75.56 304 SER A O 1
ATOM 2443 N N . VAL A 1 305 ? 5.496 20.609 19.828 1 70.06 305 VAL A N 1
ATOM 2444 C CA . VAL A 1 305 ? 6.137 19.594 20.656 1 70.06 305 VAL A CA 1
ATOM 2445 C C . VAL A 1 305 ? 5.191 18.406 20.859 1 70.06 305 VAL A C 1
ATOM 2447 O O . VAL A 1 305 ? 5.625 17.266 20.922 1 70.06 305 VAL A O 1
ATOM 2450 N N . THR A 1 306 ? 3.953 18.656 20.906 1 66.75 306 THR A N 1
ATOM 2451 C CA . THR A 1 306 ? 2.982 17.578 21.094 1 66.75 306 THR A CA 1
ATOM 2452 C C . THR A 1 306 ? 2.906 16.703 19.844 1 66.75 306 THR A C 1
ATOM 2454 O O . THR A 1 306 ? 2.701 15.492 19.953 1 66.75 306 THR A O 1
ATOM 2457 N N . GLN A 1 307 ? 3.041 17.344 18.703 1 69.25 307 GLN A N 1
ATOM 2458 C CA . GLN A 1 307 ? 2.965 16.609 17.453 1 69.25 307 GLN A CA 1
ATOM 2459 C C . GLN A 1 307 ? 4.23 15.789 17.219 1 69.25 307 GLN A C 1
ATOM 2461 O O . GLN A 1 307 ? 4.215 14.812 16.453 1 69.25 307 GLN A O 1
ATOM 2466 N N . LEU A 1 308 ? 5.344 16.109 17.859 1 69.94 308 LEU A N 1
ATOM 2467 C CA . LEU A 1 308 ? 6.641 15.438 17.734 1 69.94 308 LEU A CA 1
ATOM 2468 C C . LEU A 1 308 ? 6.543 13.977 18.156 1 69.94 308 LEU A C 1
ATOM 2470 O O . LEU A 1 308 ? 7.152 13.109 17.531 1 69.94 308 LEU A O 1
ATOM 2474 N N . ASN A 1 309 ? 5.75 13.797 19.047 1 69.12 309 ASN A N 1
ATOM 2475 C CA . ASN A 1 309 ? 5.719 12.453 19.609 1 69.12 309 ASN A CA 1
ATOM 2476 C C . ASN A 1 309 ? 5.148 11.438 18.625 1 69.12 309 ASN A C 1
ATOM 2478 O O . ASN A 1 309 ? 5.672 10.328 18.5 1 69.12 309 ASN A O 1
ATOM 2482 N N . THR A 1 310 ? 4.203 11.812 17.969 1 66.19 310 THR A N 1
ATOM 2483 C CA . THR A 1 310 ? 3.582 10.891 17.031 1 66.19 310 THR A CA 1
ATOM 2484 C C . THR A 1 310 ? 4.52 10.586 15.859 1 66.19 310 THR A C 1
ATOM 2486 O O . THR A 1 310 ? 4.707 9.422 15.492 1 66.19 310 THR A O 1
ATOM 2489 N N . SER A 1 311 ? 5.129 11.633 15.289 1 73 311 SER A N 1
ATOM 2490 C CA . SER A 1 311 ? 6.047 11.461 14.172 1 73 311 SER A CA 1
ATOM 2491 C C . SER A 1 311 ? 7.273 10.656 14.578 1 73 311 SER A C 1
ATOM 2493 O O . SER A 1 311 ? 7.77 9.828 13.812 1 73 311 SER A O 1
ATOM 2495 N N . LEU A 1 312 ? 7.672 10.891 15.789 1 76.31 312 LEU A N 1
ATOM 2496 C CA . LEU A 1 312 ? 8.844 10.188 16.297 1 76.31 312 LEU A CA 1
ATOM 2497 C C . LEU A 1 312 ? 8.555 8.695 16.438 1 76.31 312 LEU A C 1
ATOM 2499 O O . LEU A 1 312 ? 9.383 7.859 16.078 1 76.31 312 LEU A O 1
ATOM 2503 N N . GLN A 1 313 ? 7.488 8.406 16.938 1 73.38 313 GLN A N 1
ATOM 2504 C CA . GLN A 1 313 ? 7.141 7.004 17.156 1 73.38 313 GLN A CA 1
ATOM 2505 C C . GLN A 1 313 ? 7.012 6.266 15.82 1 73.38 313 GLN A C 1
ATOM 2507 O O . GLN A 1 313 ? 7.422 5.109 15.711 1 73.38 313 GLN A O 1
ATOM 2512 N N . GLU A 1 314 ? 6.41 6.945 14.906 1 73.31 314 GLU A N 1
ATOM 2513 C CA . GLU A 1 314 ? 6.281 6.348 13.578 1 73.31 314 GLU A CA 1
ATOM 2514 C C . GLU A 1 314 ? 7.652 6.074 12.961 1 73.31 314 GLU A C 1
ATOM 2516 O O . GLU A 1 314 ? 7.883 5.004 12.398 1 73.31 314 GLU A O 1
ATOM 2521 N N . ALA A 1 315 ? 8.531 7.062 13.086 1 76.88 315 ALA A N 1
ATOM 2522 C CA . ALA A 1 315 ? 9.883 6.93 12.555 1 76.88 315 ALA A CA 1
ATOM 2523 C C . ALA A 1 315 ? 10.648 5.816 13.266 1 76.88 315 ALA A C 1
ATOM 2525 O O . ALA A 1 315 ? 11.383 5.055 12.633 1 76.88 315 ALA A O 1
ATOM 2526 N N . LEU A 1 316 ? 10.43 5.727 14.578 1 80.88 316 LEU A N 1
ATOM 2527 C CA . LEU A 1 316 ? 11.141 4.727 15.367 1 80.88 316 LEU A CA 1
ATOM 2528 C C . LEU A 1 316 ? 10.641 3.324 15.047 1 80.88 316 LEU A C 1
ATOM 2530 O O . LEU A 1 316 ? 11.414 2.369 15.016 1 80.88 316 LEU A O 1
ATOM 2534 N N . SER A 1 317 ? 9.422 3.225 14.852 1 79.94 317 SER A N 1
ATOM 2535 C CA . SER A 1 317 ? 8.867 1.93 14.477 1 79.94 317 SER A CA 1
ATOM 2536 C C . SER A 1 317 ? 9.414 1.466 13.133 1 79.94 317 SER A C 1
ATOM 2538 O O . SER A 1 317 ? 9.75 0.293 12.961 1 79.94 317 SER A O 1
ATOM 2540 N N . ALA A 1 318 ? 9.406 2.406 12.18 1 81.69 318 ALA A N 1
ATOM 2541 C CA . ALA A 1 318 ? 9.961 2.096 10.859 1 81.69 318 ALA A CA 1
ATOM 2542 C C . ALA A 1 318 ? 11.445 1.763 10.953 1 81.69 318 ALA A C 1
ATOM 2544 O O . ALA A 1 318 ? 11.922 0.836 10.297 1 81.69 318 ALA A O 1
ATOM 2545 N N . ALA A 1 319 ? 12.109 2.502 11.781 1 84.62 319 ALA A N 1
ATOM 2546 C CA . ALA A 1 319 ? 13.539 2.277 11.977 1 84.62 319 ALA A CA 1
ATOM 2547 C C . ALA A 1 319 ? 13.805 0.91 12.602 1 84.62 319 ALA A C 1
ATOM 2549 O O . ALA A 1 319 ? 14.758 0.221 12.227 1 84.62 319 ALA A O 1
ATOM 2550 N N . LYS A 1 320 ? 13.023 0.596 13.531 1 84.81 320 LYS A N 1
ATOM 2551 C CA . LYS A 1 320 ? 13.148 -0.707 14.18 1 84.81 320 LYS A CA 1
ATOM 2552 C C . LYS A 1 320 ? 13.039 -1.839 13.164 1 84.81 320 LYS A C 1
ATOM 2554 O O . LYS A 1 320 ? 13.852 -2.762 13.164 1 84.81 320 LYS A O 1
ATOM 2559 N N . ARG A 1 321 ? 12.062 -1.727 12.352 1 81.88 321 ARG A N 1
ATOM 2560 C CA . ARG A 1 321 ? 11.867 -2.754 11.328 1 81.88 321 ARG A CA 1
ATOM 2561 C C . ARG A 1 321 ? 13.031 -2.783 10.344 1 81.88 321 ARG A C 1
ATOM 2563 O O . ARG A 1 321 ? 13.484 -3.857 9.953 1 81.88 321 ARG A O 1
ATOM 2570 N N . MET A 1 322 ? 13.477 -1.697 9.953 1 86.12 322 MET A N 1
ATOM 2571 C CA . MET A 1 322 ? 14.578 -1.598 9 1 86.12 322 MET A CA 1
ATOM 2572 C C . MET A 1 322 ? 15.867 -2.158 9.586 1 86.12 322 MET A C 1
ATOM 2574 O O . MET A 1 322 ? 16.562 -2.947 8.938 1 86.12 322 MET A O 1
ATOM 2578 N N . PHE A 1 323 ? 16.156 -1.795 10.82 1 85.88 323 PHE A N 1
ATOM 2579 C CA . PHE A 1 323 ? 17.406 -2.219 11.445 1 85.88 323 PHE A CA 1
ATOM 2580 C C . PHE A 1 323 ? 17.359 -3.705 11.773 1 85.88 323 PHE A C 1
ATOM 2582 O O . PHE A 1 323 ? 18.391 -4.387 11.703 1 85.88 323 PHE A O 1
ATOM 2589 N N . SER A 1 324 ? 16.234 -4.164 12.094 1 84.94 324 SER A N 1
ATOM 2590 C CA . SER A 1 324 ? 16.109 -5.602 12.32 1 84.94 324 SER A CA 1
ATOM 2591 C C . SER A 1 324 ? 16.438 -6.387 11.055 1 84.94 324 SER A C 1
ATOM 2593 O O . SER A 1 324 ? 17.078 -7.445 11.133 1 84.94 324 SER A O 1
ATOM 2595 N N . LEU A 1 325 ? 16.016 -5.828 10.008 1 85.06 325 LEU A N 1
ATOM 2596 C CA . LEU A 1 325 ? 16.312 -6.473 8.734 1 85.06 325 LEU A CA 1
ATOM 2597 C C . LEU A 1 325 ? 17.797 -6.324 8.375 1 85.06 325 LEU A C 1
ATOM 2599 O O . LEU A 1 325 ? 18.406 -7.258 7.855 1 85.06 325 LEU A O 1
ATOM 2603 N N . LEU A 1 326 ? 18.359 -5.227 8.656 1 87.12 326 LEU A N 1
ATOM 2604 C CA . LEU A 1 326 ? 19.766 -4.938 8.328 1 87.12 326 LEU A CA 1
ATOM 2605 C C . LEU A 1 326 ? 20.703 -5.762 9.203 1 87.12 326 LEU A C 1
ATOM 2607 O O . LEU A 1 326 ? 21.812 -6.094 8.789 1 87.12 326 LEU A O 1
ATOM 2611 N N . ASP A 1 327 ? 20.203 -6.035 10.344 1 87 327 ASP A N 1
ATOM 2612 C CA . ASP A 1 327 ? 21.062 -6.738 11.289 1 87 327 ASP A CA 1
ATOM 2613 C C . ASP A 1 327 ? 21.016 -8.25 11.062 1 87 327 ASP A C 1
ATOM 2615 O O . ASP A 1 327 ? 21.828 -8.992 11.594 1 87 327 ASP A O 1
ATOM 2619 N N . ASP A 1 328 ? 20.062 -8.625 10.25 1 85 328 ASP A N 1
ATOM 2620 C CA . ASP A 1 328 ? 20.016 -10.039 9.891 1 85 328 ASP A CA 1
ATOM 2621 C C . ASP A 1 328 ? 21.125 -10.383 8.891 1 85 328 ASP A C 1
ATOM 2623 O O . ASP A 1 328 ? 21.031 -10.031 7.715 1 85 328 ASP A O 1
ATOM 2627 N N . LYS A 1 329 ? 22.109 -11.008 9.367 1 84.19 329 LYS A N 1
ATOM 2628 C CA . LYS A 1 329 ? 23.266 -11.305 8.516 1 84.19 329 LYS A CA 1
ATOM 2629 C C . LYS A 1 329 ? 23.016 -12.578 7.703 1 84.19 329 LYS A C 1
ATOM 2631 O O . LYS A 1 329 ? 22.469 -13.555 8.219 1 84.19 329 LYS A O 1
ATOM 2636 N N . PRO A 1 330 ? 23.406 -12.477 6.445 1 85.12 330 PRO A N 1
ATOM 2637 C CA . PRO A 1 330 ? 23.281 -13.688 5.629 1 85.12 330 PRO A CA 1
ATOM 2638 C C . PRO A 1 330 ? 24.219 -14.805 6.07 1 85.12 330 PRO A C 1
ATOM 2640 O O . PRO A 1 330 ? 25.328 -14.539 6.516 1 85.12 330 PRO A O 1
ATOM 2643 N N . THR A 1 331 ? 23.75 -16.016 6.008 1 84.31 331 THR A N 1
ATOM 2644 C CA . THR A 1 331 ? 24.562 -17.188 6.348 1 84.31 331 THR A CA 1
ATOM 2645 C C . THR A 1 331 ? 25.484 -17.547 5.199 1 84.31 331 THR A C 1
ATOM 2647 O O . THR A 1 331 ? 26.594 -18.062 5.422 1 84.31 331 THR A O 1
ATOM 2650 N N . ILE A 1 332 ? 25.016 -17.281 4.012 1 88.62 332 ILE A N 1
ATOM 2651 C CA . ILE A 1 332 ? 25.828 -17.547 2.82 1 88.62 332 ILE A CA 1
ATOM 2652 C C . ILE A 1 332 ? 26.281 -16.219 2.205 1 88.62 332 ILE A C 1
ATOM 2654 O O . ILE A 1 332 ? 25.453 -15.391 1.812 1 88.62 332 ILE A O 1
ATOM 2658 N N . PHE A 1 333 ? 27.5 -15.969 2.266 1 83.94 333 PHE A N 1
ATOM 2659 C CA . PHE A 1 333 ? 28.016 -14.734 1.694 1 83.94 333 PHE A CA 1
ATOM 2660 C C . PHE A 1 333 ? 29.375 -14.977 1.054 1 83.94 333 PHE A C 1
ATOM 2662 O O . PHE A 1 333 ? 30.031 -15.984 1.335 1 83.94 333 PHE A O 1
ATOM 2669 N N . ASP A 1 334 ? 29.609 -14.07 0.166 1 84.31 334 ASP A N 1
ATOM 2670 C CA . ASP A 1 334 ? 30.906 -14.148 -0.504 1 84.31 334 ASP A CA 1
ATOM 2671 C C . ASP A 1 334 ? 32 -13.586 0.378 1 84.31 334 ASP A C 1
ATOM 2673 O O . ASP A 1 334 ? 32.094 -12.375 0.574 1 84.31 334 ASP A O 1
ATOM 2677 N N . ASP A 1 335 ? 32.75 -14.453 0.934 1 81.06 335 ASP A N 1
ATOM 2678 C CA . ASP A 1 335 ? 33.875 -14.023 1.761 1 81.06 335 ASP A CA 1
ATOM 2679 C C . ASP A 1 335 ? 35.062 -13.562 0.897 1 81.06 335 ASP A C 1
ATOM 2681 O O . ASP A 1 335 ? 35.625 -14.352 0.144 1 81.06 335 ASP A O 1
ATOM 2685 N N . PRO A 1 336 ? 35.312 -12.32 0.983 1 79.38 336 PRO A N 1
ATOM 2686 C CA . PRO A 1 336 ? 36.406 -11.805 0.169 1 79.38 336 PRO A CA 1
ATOM 2687 C C . PRO A 1 336 ? 37.75 -12.43 0.539 1 79.38 336 PRO A C 1
ATOM 2689 O O . PRO A 1 336 ? 38.719 -12.383 -0.252 1 79.38 336 PRO A O 1
ATOM 2692 N N . ARG A 1 337 ? 37.938 -13.109 1.656 1 79.56 337 ARG A N 1
ATOM 2693 C CA . ARG A 1 337 ? 39.188 -13.703 2.123 1 79.56 337 ARG A CA 1
ATOM 2694 C C . ARG A 1 337 ? 39.469 -15.031 1.424 1 79.56 337 ARG A C 1
ATOM 2696 O O . ARG A 1 337 ? 40.594 -15.531 1.438 1 79.56 337 ARG A O 1
ATOM 2703 N N . THR A 1 338 ? 38.375 -15.508 0.758 1 85.44 338 THR A N 1
ATOM 2704 C CA . THR A 1 338 ? 38.531 -16.781 0.052 1 85.44 338 THR A CA 1
ATOM 2705 C C . THR A 1 338 ? 39.219 -16.578 -1.287 1 85.44 338 THR A C 1
ATOM 2707 O O . THR A 1 338 ? 38.875 -15.656 -2.035 1 85.44 338 THR A O 1
ATOM 2710 N N . PRO A 1 339 ? 40.25 -17.297 -1.453 1 82.44 339 PRO A N 1
ATOM 2711 C CA . PRO A 1 339 ? 40.969 -17.125 -2.707 1 82.44 339 PRO A CA 1
ATOM 2712 C C . PRO A 1 339 ? 40.156 -17.547 -3.93 1 82.44 339 PRO A C 1
ATOM 2714 O O . PRO A 1 339 ? 39.281 -18.391 -3.82 1 82.44 339 PRO A O 1
ATOM 2717 N N . HIS A 1 340 ? 40.5 -16.875 -5.02 1 87.56 340 HIS A N 1
ATOM 2718 C CA . HIS A 1 340 ? 39.906 -17.25 -6.293 1 87.56 340 HIS A CA 1
ATOM 2719 C C . HIS A 1 340 ? 40.406 -18.609 -6.766 1 87.56 340 HIS A C 1
ATOM 2721 O O . HIS A 1 340 ? 41.594 -18.922 -6.613 1 87.56 340 HIS A O 1
ATOM 2727 N N . PHE A 1 341 ? 39.406 -19.391 -7.039 1 82.44 341 PHE A N 1
ATOM 2728 C CA . PHE A 1 341 ? 39.75 -20.734 -7.512 1 82.44 341 PHE A CA 1
ATOM 2729 C C . PHE A 1 341 ? 39.281 -20.953 -8.938 1 82.44 341 PHE A C 1
ATOM 2731 O O . PHE A 1 341 ? 38.156 -20.578 -9.281 1 82.44 341 PHE A O 1
ATOM 2738 N N . THR A 1 342 ? 40.188 -21.359 -9.852 1 85.81 342 THR A N 1
ATOM 2739 C CA . THR A 1 342 ? 39.812 -21.766 -11.203 1 85.81 342 THR A CA 1
ATOM 2740 C C . THR A 1 342 ? 39.625 -23.266 -11.281 1 85.81 342 THR A C 1
ATOM 2742 O O . THR A 1 342 ? 40.531 -24.031 -10.914 1 85.81 342 THR A O 1
ATOM 2745 N N . LEU A 1 343 ? 38.594 -23.672 -11.688 1 88.12 343 LEU A N 1
ATOM 2746 C CA . LEU A 1 343 ? 38.312 -25.109 -11.766 1 88.12 343 LEU A CA 1
ATOM 2747 C C . LEU A 1 343 ? 39 -25.7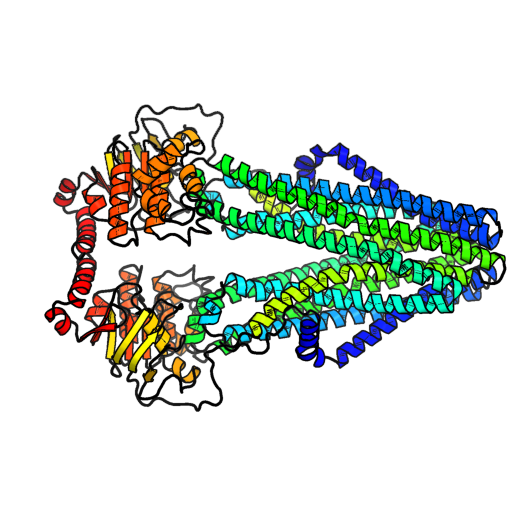19 -12.984 1 88.12 343 LEU A C 1
ATOM 2749 O O . LEU A 1 343 ? 39.031 -25.109 -14.055 1 88.12 343 LEU A O 1
ATOM 2753 N N . THR A 1 344 ? 39.562 -26.938 -12.734 1 85.06 344 THR A N 1
ATOM 2754 C CA . THR A 1 344 ? 40.281 -27.609 -13.812 1 85.06 344 THR A CA 1
ATOM 2755 C C . THR A 1 344 ? 39.375 -28.641 -14.492 1 85.06 344 THR A C 1
ATOM 2757 O O . THR A 1 344 ? 39.594 -29.016 -15.648 1 85.06 344 THR A O 1
ATOM 2760 N N . ASN A 1 345 ? 38.469 -29.141 -13.805 1 91.25 345 ASN A N 1
ATOM 2761 C CA . ASN A 1 345 ? 37.469 -30.047 -14.352 1 91.25 345 ASN A CA 1
ATOM 2762 C C . ASN A 1 345 ? 36.094 -29.812 -13.734 1 91.25 345 ASN A C 1
ATOM 2764 O O . ASN A 1 345 ? 36 -29.109 -12.727 1 91.25 345 ASN A O 1
ATOM 2768 N N . PHE A 1 346 ? 35.125 -30.328 -14.383 1 95.06 346 PHE A N 1
ATOM 2769 C CA . PHE A 1 346 ? 33.75 -30 -13.977 1 95.06 346 PHE A CA 1
ATOM 2770 C C . PHE A 1 346 ? 33 -31.25 -13.586 1 95.06 346 PHE A C 1
ATOM 2772 O O . PHE A 1 346 ? 31.797 -31.375 -13.867 1 95.06 346 PHE A O 1
ATOM 2779 N N . ASN A 1 347 ? 33.75 -32.25 -12.945 1 96.12 347 ASN A N 1
ATOM 2780 C CA . ASN A 1 347 ? 33.062 -33.375 -12.297 1 96.12 347 ASN A CA 1
ATOM 2781 C C . ASN A 1 347 ? 32.312 -32.938 -11.047 1 96.12 347 ASN A C 1
ATOM 2783 O O . ASN A 1 347 ? 32.844 -32.156 -10.242 1 96.12 347 ASN A O 1
ATOM 2787 N N . ILE A 1 348 ? 31.125 -33.344 -10.906 1 97.44 348 ILE A N 1
ATOM 2788 C CA . ILE A 1 348 ? 30.297 -32.969 -9.758 1 97.44 348 ILE A CA 1
ATOM 2789 C C . ILE A 1 348 ? 30.031 -34.188 -8.883 1 97.44 348 ILE A C 1
ATOM 2791 O O . ILE A 1 348 ? 29.625 -35.219 -9.375 1 97.44 348 ILE A O 1
ATOM 2795 N N . GLU A 1 349 ? 30.25 -34 -7.59 1 97.5 349 GLU A N 1
ATOM 2796 C CA . GLU A 1 349 ? 30.016 -35.094 -6.66 1 97.5 349 GLU A CA 1
ATOM 2797 C C . GLU A 1 349 ? 29.25 -34.625 -5.43 1 97.5 349 GLU A C 1
ATOM 2799 O O . GLU A 1 349 ? 29.625 -33.656 -4.797 1 97.5 349 GLU A O 1
ATOM 2804 N N . PHE A 1 350 ? 28.172 -35.281 -5.184 1 97.5 350 PHE A N 1
ATOM 2805 C CA . PHE A 1 350 ? 27.422 -35.094 -3.955 1 97.5 350 PHE A CA 1
ATOM 2806 C C . PHE A 1 350 ? 27.766 -36.188 -2.938 1 97.5 350 PHE A C 1
ATOM 2808 O O . PHE A 1 350 ? 27.703 -37.375 -3.244 1 97.5 350 PHE A O 1
ATOM 2815 N N . HIS A 1 351 ? 28.141 -35.719 -1.728 1 97.25 351 HIS A N 1
ATOM 2816 C CA . HIS A 1 351 ? 28.547 -36.656 -0.698 1 97.25 351 HIS A CA 1
ATOM 2817 C C . HIS A 1 351 ? 27.625 -36.594 0.511 1 97.25 351 HIS A C 1
ATOM 2819 O O . HIS A 1 351 ? 27.75 -35.688 1.347 1 97.25 351 HIS A O 1
ATOM 2825 N N . ASP A 1 352 ? 26.734 -37.531 0.669 1 96.5 352 ASP A N 1
ATOM 2826 C CA . ASP A 1 352 ? 25.875 -37.75 1.831 1 96.5 352 ASP A CA 1
ATOM 2827 C C . ASP A 1 352 ? 25.156 -36.469 2.229 1 96.5 352 ASP A C 1
ATOM 2829 O O . ASP A 1 352 ? 25.266 -36.031 3.371 1 96.5 352 ASP A O 1
ATOM 2833 N N . ILE A 1 353 ? 24.5 -36 1.303 1 96.56 353 ILE A N 1
ATOM 2834 C CA . ILE A 1 353 ? 23.875 -34.688 1.487 1 96.56 353 ILE A CA 1
ATOM 2835 C C . ILE A 1 353 ? 22.562 -34.875 2.26 1 96.56 353 ILE A C 1
ATOM 2837 O O . ILE A 1 353 ? 21.734 -35.719 1.911 1 96.56 353 ILE A O 1
ATOM 2841 N N . HIS A 1 354 ? 22.391 -34.094 3.365 1 95.81 354 HIS A N 1
ATOM 2842 C CA . HIS A 1 354 ? 21.156 -33.969 4.133 1 95.81 354 HIS A CA 1
ATOM 2843 C C . HIS A 1 354 ? 20.672 -32.531 4.148 1 95.81 354 HIS A C 1
ATOM 2845 O O . HIS A 1 354 ? 21.453 -31.609 4.402 1 95.81 354 HIS A O 1
ATOM 2851 N N . PHE A 1 355 ? 19.453 -32.375 3.742 1 94.38 355 PHE A N 1
ATOM 2852 C CA . PHE A 1 355 ? 18.953 -31 3.658 1 94.38 355 PHE A CA 1
ATOM 2853 C C . PHE A 1 355 ? 17.469 -30.938 3.967 1 94.38 355 PHE A C 1
ATOM 2855 O O . PHE A 1 355 ? 16.719 -31.828 3.578 1 94.38 355 PHE A O 1
ATOM 2862 N N . SER A 1 356 ? 17.078 -29.906 4.711 1 91 356 SER A N 1
ATOM 2863 C CA . SER A 1 356 ? 15.68 -29.562 4.996 1 91 356 SER A CA 1
ATOM 2864 C C . SER A 1 356 ? 15.438 -28.062 4.891 1 91 356 SER A C 1
ATOM 2866 O O . SER A 1 356 ? 16.281 -27.266 5.309 1 91 356 SER A O 1
ATOM 2868 N N . TYR A 1 357 ? 14.391 -27.703 4.121 1 81.5 357 TYR A N 1
ATOM 2869 C CA . TYR A 1 357 ? 14.047 -26.297 4.059 1 81.5 357 TYR A CA 1
ATOM 2870 C C . TYR A 1 357 ? 13.586 -25.781 5.422 1 81.5 357 TYR A C 1
ATOM 2872 O O . TYR A 1 357 ? 13.938 -24.672 5.828 1 81.5 357 TYR A O 1
ATOM 2880 N N . LYS A 1 358 ? 12.625 -26.547 5.934 1 76.12 358 LYS A N 1
ATOM 2881 C CA . LYS A 1 358 ? 12.133 -26.281 7.281 1 76.12 358 LYS A CA 1
ATOM 2882 C C . LYS A 1 358 ? 12.523 -27.406 8.242 1 76.12 358 LYS A C 1
ATOM 2884 O O . LYS A 1 358 ? 12.711 -28.547 7.828 1 76.12 358 LYS A O 1
ATOM 2889 N N . THR A 1 359 ? 12.594 -26.906 9.422 1 70.31 359 THR A N 1
ATOM 2890 C CA . THR A 1 359 ? 13.023 -27.875 10.43 1 70.31 359 THR A CA 1
ATOM 2891 C C . THR A 1 359 ? 12.039 -29.031 10.516 1 70.31 359 THR A C 1
ATOM 2893 O O . THR A 1 359 ? 10.828 -28.828 10.625 1 70.31 359 THR A O 1
ATOM 2896 N N . GLY A 1 360 ? 12.555 -30.172 10.297 1 65.88 360 GLY A N 1
ATOM 2897 C CA . GLY A 1 360 ? 11.742 -31.359 10.539 1 65.88 360 GLY A CA 1
ATOM 2898 C C . GLY A 1 360 ? 11.398 -32.125 9.266 1 65.88 360 GLY A C 1
ATOM 2899 O O . GLY A 1 360 ? 11.062 -33.312 9.312 1 65.88 360 GLY A O 1
ATOM 2900 N N . LEU A 1 361 ? 11.312 -31.422 8.125 1 75 361 LEU A N 1
ATOM 2901 C CA . LEU A 1 361 ? 10.977 -32.125 6.898 1 75 361 LEU A CA 1
ATOM 2902 C C . LEU A 1 361 ? 12.219 -32.312 6.027 1 75 361 LEU A C 1
ATOM 2904 O O . LEU A 1 361 ? 12.586 -31.422 5.262 1 75 361 LEU A O 1
ATOM 2908 N N . LYS A 1 362 ? 12.758 -33.5 6.164 1 85.88 362 LYS A N 1
ATOM 2909 C CA . LYS A 1 362 ? 13.961 -33.781 5.391 1 85.88 362 LYS A CA 1
ATOM 2910 C C . LYS A 1 362 ? 13.625 -34 3.916 1 85.88 362 LYS A C 1
ATOM 2912 O O . LYS A 1 362 ? 12.836 -34.906 3.578 1 85.88 362 LYS A O 1
ATOM 2917 N N . ILE A 1 363 ? 14.125 -33.219 3.057 1 88.94 363 ILE A N 1
ATOM 2918 C CA . ILE A 1 363 ? 13.914 -33.344 1.619 1 88.94 363 ILE A CA 1
ATOM 2919 C C . ILE A 1 363 ? 14.961 -34.281 1.014 1 88.94 363 ILE A C 1
ATOM 2921 O O . ILE A 1 363 ? 14.617 -35.156 0.234 1 88.94 363 ILE A O 1
ATOM 2925 N N . LEU A 1 364 ? 16.234 -34.062 1.396 1 93.75 364 LEU A N 1
ATOM 2926 C CA . LEU A 1 364 ? 17.328 -34.969 1.027 1 93.75 364 LEU A CA 1
ATOM 2927 C C . LEU A 1 364 ? 17.922 -35.656 2.264 1 93.75 364 LEU A C 1
ATOM 2929 O O . LEU A 1 364 ? 18.172 -34.969 3.271 1 93.75 364 LEU A O 1
ATOM 2933 N N . ASP A 1 365 ? 18.031 -36.938 2.213 1 94.5 365 ASP A N 1
ATOM 2934 C CA . ASP A 1 365 ? 18.484 -37.719 3.355 1 94.5 365 ASP A CA 1
ATOM 2935 C C . ASP A 1 365 ? 19.562 -38.719 2.939 1 94.5 365 ASP A C 1
ATOM 2937 O O . ASP A 1 365 ? 19.312 -39.938 2.844 1 94.5 365 ASP A O 1
ATOM 2941 N N . GLY A 1 366 ? 20.703 -38.312 2.93 1 94.81 366 GLY A N 1
ATOM 2942 C CA . GLY A 1 366 ? 21.828 -39.156 2.525 1 94.81 366 GLY A CA 1
ATOM 2943 C C . GLY A 1 366 ? 21.953 -39.281 1.02 1 94.81 366 GLY A C 1
ATOM 2944 O O . GLY A 1 366 ? 22.062 -40.406 0.497 1 94.81 366 GLY A O 1
ATOM 2945 N N . PHE A 1 367 ? 21.891 -38.219 0.319 1 95.62 367 PHE A N 1
ATOM 2946 C CA . PHE A 1 367 ? 21.922 -38.156 -1.138 1 95.62 367 PHE A CA 1
ATOM 2947 C C . PHE A 1 367 ? 23.344 -38.219 -1.656 1 95.62 367 PHE A C 1
ATOM 2949 O O . PHE A 1 367 ? 24.188 -37.406 -1.266 1 95.62 367 PHE A O 1
ATOM 2956 N N . ASN A 1 368 ? 23.656 -39.25 -2.461 1 97.06 368 ASN A N 1
ATOM 2957 C CA . ASN A 1 368 ? 24.953 -39.438 -3.1 1 97.06 368 ASN A CA 1
ATOM 2958 C C . ASN A 1 368 ? 24.828 -39.5 -4.617 1 97.06 368 ASN A C 1
ATOM 2960 O O . ASN A 1 368 ? 24 -40.281 -5.137 1 97.06 368 ASN A O 1
ATOM 2964 N N . LEU A 1 369 ? 25.609 -38.656 -5.301 1 96.5 369 LEU A N 1
ATOM 2965 C CA . LEU A 1 369 ? 25.531 -38.656 -6.762 1 96.5 369 LEU A CA 1
ATOM 2966 C C . LEU A 1 369 ? 26.859 -38.219 -7.367 1 96.5 369 LEU A C 1
ATOM 2968 O O . LEU A 1 369 ? 27.484 -37.281 -6.871 1 96.5 369 LEU A O 1
ATOM 2972 N N . ARG A 1 370 ? 27.297 -38.938 -8.383 1 96.06 370 ARG A N 1
ATOM 2973 C CA . ARG A 1 370 ? 28.5 -38.562 -9.125 1 96.06 370 ARG A CA 1
ATOM 2974 C C . ARG A 1 370 ? 28.172 -38.281 -10.586 1 96.06 370 ARG A C 1
ATOM 2976 O O . ARG A 1 370 ? 27.594 -39.125 -11.273 1 96.06 370 ARG A O 1
ATOM 2983 N N . ILE A 1 371 ? 28.578 -37.156 -11.008 1 96.44 371 ILE A N 1
ATOM 2984 C CA . ILE A 1 371 ? 28.344 -36.719 -12.391 1 96.44 371 ILE A CA 1
ATOM 2985 C C . ILE A 1 371 ? 29.688 -36.469 -13.078 1 96.44 371 ILE A C 1
ATOM 2987 O O . ILE A 1 371 ? 30.484 -35.656 -12.594 1 96.44 371 ILE A O 1
ATOM 2991 N N . GLN A 1 372 ? 29.844 -37.094 -14.211 1 95.12 372 GLN A N 1
ATOM 2992 C CA . GLN A 1 372 ? 31.094 -36.906 -14.961 1 95.12 372 GLN A CA 1
ATOM 2993 C C . GLN A 1 372 ? 31.016 -35.688 -15.852 1 95.12 372 GLN A C 1
ATOM 2995 O O . GLN A 1 372 ? 29.953 -35.344 -16.375 1 95.12 372 GLN A O 1
ATOM 3000 N N . GLU A 1 373 ? 32.188 -35.125 -16.016 1 95.5 373 GLU A N 1
ATOM 3001 C CA . GLU A 1 373 ? 32.281 -33.906 -16.859 1 95.5 373 GLU A CA 1
ATOM 3002 C C . GLU A 1 373 ? 31.812 -34.188 -18.281 1 95.5 373 GLU A C 1
ATOM 3004 O O . GLU A 1 373 ? 32.125 -35.25 -18.844 1 95.5 373 GLU A O 1
ATOM 3009 N N . GLY A 1 374 ? 30.969 -33.281 -18.797 1 93.5 374 GLY A N 1
ATOM 3010 C CA . GLY A 1 374 ? 30.547 -33.344 -20.188 1 93.5 374 GLY A CA 1
ATOM 3011 C C . GLY A 1 374 ? 29.359 -34.25 -20.422 1 93.5 374 GLY A C 1
ATOM 3012 O O . GLY A 1 374 ? 28.906 -34.406 -21.547 1 93.5 374 GLY A O 1
ATOM 3013 N N . THR A 1 375 ? 28.828 -34.844 -19.375 1 94.44 375 THR A N 1
ATOM 3014 C CA . THR A 1 375 ? 27.672 -35.75 -19.516 1 94.44 375 THR A CA 1
ATOM 3015 C C . THR A 1 375 ? 26.391 -35.031 -19.125 1 94.44 375 THR A C 1
ATOM 3017 O O . THR A 1 375 ? 26.406 -34.062 -18.375 1 94.44 375 THR A O 1
ATOM 3020 N N . THR A 1 376 ? 25.328 -35.531 -19.703 1 94.5 376 THR A N 1
ATOM 3021 C CA . THR A 1 376 ? 23.984 -35.062 -19.359 1 94.5 376 THR A CA 1
ATOM 3022 C C . THR A 1 376 ? 23.281 -36.031 -18.438 1 94.5 376 THR A C 1
ATOM 3024 O O . THR A 1 376 ? 23.078 -37.188 -18.812 1 94.5 376 THR A O 1
ATOM 3027 N N . VAL A 1 377 ? 22.969 -35.562 -17.25 1 94.94 377 VAL A N 1
ATOM 3028 C CA . VAL A 1 377 ? 22.281 -36.406 -16.266 1 94.94 377 VAL A CA 1
ATOM 3029 C C . VAL A 1 377 ? 20.859 -35.906 -16.062 1 94.94 377 VAL A C 1
ATOM 3031 O O . VAL A 1 377 ? 20.656 -34.719 -15.766 1 94.94 377 VAL A O 1
ATOM 3034 N N . ALA A 1 378 ? 19.891 -36.75 -16.203 1 93.12 378 ALA A N 1
ATOM 3035 C CA . ALA A 1 378 ? 18.484 -36.406 -15.977 1 93.12 378 ALA A CA 1
ATOM 3036 C C . ALA A 1 378 ? 18.031 -36.812 -14.586 1 93.12 378 ALA A C 1
ATOM 3038 O O . ALA A 1 378 ? 18.25 -37.969 -14.18 1 93.12 378 ALA A O 1
ATOM 3039 N N . LEU A 1 379 ? 17.516 -35.906 -13.867 1 92.12 379 LEU A N 1
ATOM 3040 C CA . LEU A 1 379 ? 16.906 -36.219 -12.578 1 92.12 379 LEU A CA 1
ATOM 3041 C C . LEU A 1 379 ? 15.414 -36.531 -12.742 1 92.12 379 LEU A C 1
ATOM 3043 O O . LEU A 1 379 ? 14.656 -35.719 -13.266 1 92.12 379 LEU A O 1
ATOM 3047 N N . VAL A 1 380 ? 15.047 -37.719 -12.305 1 88 380 VAL A N 1
ATOM 3048 C CA . VAL A 1 380 ? 13.656 -38.156 -12.43 1 88 380 VAL A CA 1
ATOM 3049 C C . VAL A 1 380 ? 13.117 -38.531 -11.062 1 88 380 VAL A C 1
ATOM 3051 O O . VAL A 1 380 ? 13.852 -39.062 -10.219 1 88 380 VAL A O 1
ATOM 3054 N N . GLY A 1 381 ? 11.961 -38.25 -10.836 1 81.5 381 GLY A N 1
ATOM 3055 C CA . GLY A 1 381 ? 11.297 -38.562 -9.586 1 81.5 381 GLY A CA 1
ATOM 3056 C C . GLY A 1 381 ? 9.961 -37.875 -9.422 1 81.5 381 GLY A C 1
ATOM 3057 O O . GLY A 1 381 ? 9.578 -37.031 -10.258 1 81.5 381 GLY A O 1
ATOM 3058 N N . SER A 1 382 ? 9.344 -38.188 -8.383 1 75.25 382 SER A N 1
ATOM 3059 C CA . SER A 1 382 ? 8.047 -37.594 -8.102 1 75.25 382 SER A CA 1
ATOM 3060 C C . SER A 1 382 ? 8.188 -36.125 -7.727 1 75.25 382 SER A C 1
ATOM 3062 O O . SER A 1 382 ? 9.289 -35.656 -7.43 1 75.25 382 SER A O 1
ATOM 3064 N N . SER A 1 383 ? 7.133 -35.406 -7.863 1 70.56 383 SER A N 1
ATOM 3065 C CA . SER A 1 383 ? 7.145 -34 -7.473 1 70.56 383 SER A CA 1
ATOM 3066 C C . SER A 1 383 ? 7.48 -33.844 -5.996 1 70.56 383 SER A C 1
ATOM 3068 O O . SER A 1 383 ? 6.965 -34.562 -5.152 1 70.56 383 SER A O 1
ATOM 3070 N N . GLY A 1 384 ? 8.375 -33 -5.711 1 73.44 384 GLY A N 1
ATOM 3071 C CA . GLY A 1 384 ? 8.688 -32.688 -4.328 1 73.44 384 GLY A CA 1
ATOM 3072 C C . GLY A 1 384 ? 9.758 -33.594 -3.738 1 73.44 384 GLY A C 1
ATOM 3073 O O . GLY A 1 384 ? 10.102 -33.469 -2.562 1 73.44 384 GLY A O 1
ATOM 3074 N N . VAL A 1 385 ? 10.25 -34.406 -4.527 1 79.44 385 VAL A N 1
ATOM 3075 C CA . VAL A 1 385 ? 11.18 -35.406 -3.996 1 79.44 385 VAL A CA 1
ATOM 3076 C C . VAL A 1 385 ? 12.547 -34.75 -3.76 1 79.44 385 VAL A C 1
ATOM 3078 O O . VAL A 1 385 ? 13.359 -35.25 -2.986 1 79.44 385 VAL A O 1
ATOM 3081 N N . GLY A 1 386 ? 12.781 -33.594 -4.391 1 87.12 386 GLY A N 1
ATOM 3082 C CA . GLY A 1 386 ? 14.023 -32.906 -4.105 1 87.12 386 GLY A CA 1
ATOM 3083 C C . GLY A 1 386 ? 14.836 -32.594 -5.352 1 87.12 386 GLY A C 1
ATOM 3084 O O . GLY A 1 386 ? 16 -32.219 -5.262 1 87.12 386 GLY A O 1
ATOM 3085 N N . LYS A 1 387 ? 14.344 -32.75 -6.496 1 89.06 387 LYS A N 1
ATOM 3086 C CA . LYS A 1 387 ? 15.047 -32.5 -7.75 1 89.06 387 LYS A CA 1
ATOM 3087 C C . LYS A 1 387 ? 15.547 -31.062 -7.836 1 89.06 387 LYS A C 1
ATOM 3089 O O . LYS A 1 387 ? 16.734 -30.828 -8.094 1 89.06 387 LYS A O 1
ATOM 3094 N N . THR A 1 388 ? 14.625 -30.141 -7.555 1 87.62 388 THR A N 1
ATOM 3095 C CA . THR A 1 388 ? 14.969 -28.719 -7.609 1 87.62 388 THR A CA 1
ATOM 3096 C C . THR A 1 388 ? 15.961 -28.359 -6.508 1 87.62 388 THR A C 1
ATOM 3098 O O . THR A 1 388 ? 16.812 -27.5 -6.695 1 87.62 388 THR A O 1
ATOM 3101 N N . THR A 1 389 ? 15.859 -29.047 -5.402 1 91.56 389 THR A N 1
ATOM 3102 C CA . THR A 1 389 ? 16.75 -28.812 -4.27 1 91.56 389 THR A CA 1
ATOM 3103 C C . THR A 1 389 ? 18.203 -29.109 -4.648 1 91.56 389 THR A C 1
ATOM 3105 O O . THR A 1 389 ? 19.109 -28.391 -4.242 1 91.56 389 THR A O 1
ATOM 3108 N N . VAL A 1 390 ? 18.312 -30.141 -5.402 1 94.75 390 VAL A N 1
ATOM 3109 C CA . VAL A 1 390 ? 19.656 -30.531 -5.84 1 94.75 390 VAL A CA 1
ATOM 3110 C C . VAL A 1 390 ? 20.281 -29.391 -6.641 1 94.75 390 VAL A C 1
ATOM 3112 O O . VAL A 1 390 ? 21.453 -29.062 -6.438 1 94.75 390 VAL A O 1
ATOM 3115 N N . LEU A 1 391 ? 19.547 -28.781 -7.5 1 93.75 391 LEU A N 1
ATOM 3116 C CA . LEU A 1 391 ? 20.047 -27.672 -8.312 1 93.75 391 LEU A CA 1
ATOM 3117 C C . LEU A 1 391 ? 20.359 -26.469 -7.449 1 93.75 391 LEU A C 1
ATOM 3119 O O . LEU A 1 391 ? 21.359 -25.781 -7.68 1 93.75 391 LEU A O 1
ATOM 3123 N N . GLN A 1 392 ? 19.594 -26.234 -6.504 1 92.81 392 GLN A N 1
ATOM 3124 C CA . GLN A 1 392 ? 19.781 -25.078 -5.629 1 92.81 392 GLN A CA 1
ATOM 3125 C C . GLN A 1 392 ? 21.031 -25.234 -4.766 1 92.81 392 GLN A C 1
ATOM 3127 O O . GLN A 1 392 ? 21.75 -24.281 -4.531 1 92.81 392 GLN A O 1
ATOM 3132 N N . LEU A 1 393 ? 21.234 -26.422 -4.309 1 94.94 393 LEU A N 1
ATOM 3133 C CA . LEU A 1 393 ? 22.406 -26.703 -3.482 1 94.94 393 LEU A CA 1
ATOM 3134 C C . LEU A 1 393 ? 23.688 -26.562 -4.293 1 94.94 393 LEU A C 1
ATOM 3136 O O . LEU A 1 393 ? 24.703 -26.094 -3.777 1 94.94 393 LEU A O 1
ATOM 3140 N N . LEU A 1 394 ? 23.578 -26.984 -5.527 1 95.56 394 LEU A N 1
ATOM 3141 C CA . LEU A 1 394 ? 24.75 -26.906 -6.387 1 95.56 394 LEU A CA 1
ATOM 3142 C C . LEU A 1 394 ? 25.172 -25.469 -6.621 1 95.56 394 LEU A C 1
ATOM 3144 O O . LEU A 1 394 ? 26.359 -25.172 -6.758 1 95.56 394 LEU A O 1
ATOM 3148 N N . GLN A 1 395 ? 24.203 -24.609 -6.656 1 94.56 395 GLN A N 1
ATOM 3149 C CA . GLN A 1 395 ? 24.469 -23.188 -6.852 1 94.56 395 GLN A CA 1
ATOM 3150 C C . GLN A 1 395 ? 24.766 -22.5 -5.523 1 94.56 395 GLN A C 1
ATOM 3152 O O . GLN A 1 395 ? 25.016 -21.281 -5.484 1 94.56 395 GLN A O 1
ATOM 3157 N N . ARG A 1 396 ? 24.672 -23.219 -4.473 1 93.88 396 ARG A N 1
ATOM 3158 C CA . ARG A 1 396 ? 24.859 -22.75 -3.107 1 93.88 396 ARG A CA 1
ATOM 3159 C C . ARG A 1 396 ? 23.891 -21.625 -2.773 1 93.88 396 ARG A C 1
ATOM 3161 O O . ARG A 1 396 ? 24.281 -20.609 -2.197 1 93.88 396 ARG A O 1
ATOM 3168 N N . LEU A 1 397 ? 22.734 -21.719 -3.332 1 92.19 397 LEU A N 1
ATOM 3169 C CA . LEU A 1 397 ? 21.641 -20.875 -2.854 1 92.19 397 LEU A CA 1
ATOM 3170 C C . LEU A 1 397 ? 21.234 -21.266 -1.439 1 92.19 397 LEU A C 1
ATOM 3172 O O . LEU A 1 397 ? 20.656 -20.453 -0.711 1 92.19 397 LEU A O 1
ATOM 3176 N N . TYR A 1 398 ? 21.438 -22.531 -1.165 1 91.38 398 TYR A N 1
ATOM 3177 C CA . TYR A 1 398 ? 21.328 -23.125 0.165 1 91.38 398 TYR A CA 1
ATOM 3178 C C . TYR A 1 398 ? 22.562 -23.953 0.496 1 91.38 398 TYR A C 1
ATOM 3180 O O . TYR A 1 398 ? 23.234 -24.469 -0.403 1 91.38 398 TYR A O 1
ATOM 3188 N N . ASP A 1 399 ? 22.781 -24.031 1.752 1 92.19 399 ASP A N 1
ATOM 3189 C CA . ASP A 1 399 ? 23.828 -24.953 2.209 1 92.19 399 ASP A CA 1
ATOM 3190 C C . ASP A 1 399 ? 23.203 -26.188 2.861 1 92.19 399 ASP A C 1
ATOM 3192 O O . ASP A 1 399 ? 22.203 -26.094 3.561 1 92.19 399 ASP A O 1
ATOM 3196 N N . PRO A 1 400 ? 23.766 -27.266 2.52 1 93.81 400 PRO A N 1
ATOM 3197 C CA . PRO A 1 400 ? 23.25 -28.484 3.143 1 93.81 400 PRO A CA 1
ATOM 3198 C C . PRO A 1 400 ? 23.484 -28.531 4.648 1 93.81 400 PRO A C 1
ATOM 3200 O O . PRO A 1 400 ? 24.391 -27.875 5.152 1 93.81 400 PRO A O 1
ATOM 3203 N N . GLU A 1 401 ? 22.703 -29.281 5.355 1 92.56 401 GLU A N 1
ATOM 3204 C CA . GLU A 1 401 ? 22.844 -29.453 6.797 1 92.56 401 GLU A CA 1
ATOM 3205 C C . GLU A 1 401 ? 24.047 -30.328 7.125 1 92.56 401 GLU A C 1
ATOM 3207 O O . GLU A 1 401 ? 24.797 -30.062 8.07 1 92.56 401 GLU A O 1
ATOM 3212 N N . SER A 1 402 ? 24.094 -31.391 6.457 1 94 402 SER A N 1
ATOM 3213 C CA . SER A 1 402 ? 25.25 -32.281 6.547 1 94 402 SER A CA 1
ATOM 3214 C C . SER A 1 402 ? 25.672 -32.781 5.168 1 94 402 SER A C 1
ATOM 3216 O O . SER A 1 402 ? 24.875 -32.781 4.23 1 94 402 SER A O 1
ATOM 3218 N N . GLY A 1 403 ? 26.984 -33.062 5.051 1 95.69 403 GLY A N 1
ATOM 3219 C CA . GLY A 1 403 ? 27.531 -33.469 3.764 1 95.69 403 GLY A CA 1
ATOM 3220 C C . GLY A 1 403 ? 28.188 -32.344 3.01 1 95.69 403 GLY A C 1
ATOM 3221 O O . GLY A 1 403 ? 28.25 -31.203 3.516 1 95.69 403 GLY A O 1
ATOM 3222 N N . TYR A 1 404 ? 28.766 -32.656 1.89 1 96.44 404 TYR A N 1
ATOM 3223 C CA . TYR A 1 404 ? 29.406 -31.609 1.115 1 96.44 404 TYR A CA 1
ATOM 3224 C C . TYR A 1 404 ? 29.344 -31.906 -0.377 1 96.44 404 TYR A C 1
ATOM 3226 O O . TYR A 1 404 ? 29.125 -33.062 -0.776 1 96.44 404 TYR A O 1
ATOM 3234 N N . ILE A 1 405 ? 29.453 -30.953 -1.191 1 97 405 ILE A N 1
ATOM 3235 C CA . ILE A 1 405 ? 29.438 -31.047 -2.648 1 97 405 ILE A CA 1
ATOM 3236 C C . ILE A 1 405 ? 30.781 -30.562 -3.201 1 97 405 ILE A C 1
ATOM 3238 O O . ILE A 1 405 ? 31.344 -29.578 -2.717 1 97 405 ILE A O 1
ATOM 3242 N N . THR A 1 406 ? 31.25 -31.359 -4.172 1 96.5 406 THR A N 1
ATOM 3243 C CA . THR A 1 406 ? 32.5 -30.953 -4.793 1 96.5 406 THR A CA 1
ATOM 3244 C C . THR A 1 406 ? 32.344 -30.812 -6.305 1 96.5 406 THR A C 1
ATOM 3246 O O . THR A 1 406 ? 31.578 -31.547 -6.918 1 96.5 406 THR A O 1
ATOM 3249 N N . ILE A 1 407 ? 33.031 -29.875 -6.844 1 96.12 407 ILE A N 1
ATOM 3250 C CA . ILE A 1 407 ? 33.156 -29.703 -8.289 1 96.12 407 ILE A CA 1
ATOM 3251 C C . ILE A 1 407 ? 34.656 -29.75 -8.656 1 96.12 407 ILE A C 1
ATOM 3253 O O . ILE A 1 407 ? 35.438 -28.953 -8.148 1 96.12 407 ILE A O 1
ATOM 3257 N N . GLY A 1 408 ? 35.031 -30.578 -9.508 1 93.25 408 GLY A N 1
ATOM 3258 C CA . GLY A 1 408 ? 36.438 -30.734 -9.828 1 93.25 408 GLY A CA 1
ATOM 3259 C C . GLY A 1 408 ? 37.281 -31.078 -8.617 1 93.25 408 GLY A C 1
ATOM 3260 O O . GLY A 1 408 ? 38.406 -30.578 -8.492 1 93.25 408 GLY A O 1
ATOM 3261 N N . GLY A 1 409 ? 36.656 -31.688 -7.734 1 91.44 409 GLY A N 1
ATOM 3262 C CA . GLY A 1 409 ? 37.375 -32.094 -6.539 1 91.44 409 GLY A CA 1
ATOM 3263 C C . GLY A 1 409 ? 37.406 -31.016 -5.473 1 91.44 409 GLY A C 1
ATOM 3264 O O . GLY A 1 409 ? 37.844 -31.25 -4.348 1 91.44 409 GLY A O 1
ATOM 3265 N N . GLN A 1 410 ? 36.969 -29.922 -5.75 1 92.56 410 GLN A N 1
ATOM 3266 C CA . GLN A 1 410 ? 36.969 -28.812 -4.801 1 92.56 410 GLN A CA 1
ATOM 3267 C C . GLN A 1 410 ? 35.625 -28.641 -4.125 1 92.56 410 GLN A C 1
ATOM 3269 O O . GLN A 1 410 ? 34.594 -28.625 -4.797 1 92.56 410 GLN A O 1
ATOM 3274 N N . ASN A 1 411 ? 35.688 -28.438 -2.84 1 94.06 411 ASN A N 1
ATOM 3275 C CA . ASN A 1 411 ? 34.469 -28.203 -2.082 1 94.06 411 ASN A CA 1
ATOM 3276 C C . ASN A 1 411 ? 33.875 -26.844 -2.402 1 94.06 411 ASN A C 1
ATOM 3278 O O . ASN A 1 411 ? 34.562 -25.812 -2.338 1 94.06 411 ASN A O 1
ATOM 3282 N N . ILE A 1 412 ? 32.625 -26.797 -2.693 1 93.81 412 ILE A N 1
ATOM 3283 C CA . ILE A 1 412 ? 31.969 -25.578 -3.172 1 93.81 412 ILE A CA 1
ATOM 3284 C C . ILE A 1 412 ? 31.844 -24.578 -2.027 1 93.81 412 ILE A C 1
ATOM 3286 O O . ILE A 1 412 ? 31.719 -23.375 -2.26 1 93.81 412 ILE A O 1
ATOM 3290 N N . THR A 1 413 ? 31.844 -25.031 -0.762 1 91.88 413 THR A N 1
ATOM 3291 C CA . THR A 1 413 ? 31.734 -24.141 0.385 1 91.88 413 THR A CA 1
ATOM 3292 C C . THR A 1 413 ? 33.031 -23.344 0.58 1 91.88 413 THR A C 1
ATOM 3294 O O . THR A 1 413 ? 33.062 -22.328 1.268 1 91.88 413 THR A O 1
ATOM 3297 N N . LYS A 1 414 ? 34.062 -23.797 -0.056 1 89.88 414 LYS A N 1
ATOM 3298 C CA . LYS A 1 414 ? 35.344 -23.141 0.076 1 89.88 414 LYS A CA 1
ATOM 3299 C C . LYS A 1 414 ? 35.656 -22.281 -1.146 1 89.88 414 LYS A C 1
ATOM 3301 O O . LYS A 1 414 ? 36.781 -21.766 -1.278 1 89.88 414 LYS A O 1
ATOM 3306 N N . MET A 1 415 ? 34.75 -22.109 -1.961 1 90.75 415 MET A N 1
ATOM 3307 C CA . MET A 1 415 ? 34.906 -21.281 -3.145 1 90.75 415 MET A CA 1
ATOM 3308 C C . MET A 1 415 ? 34.156 -19.953 -2.979 1 90.75 415 MET A C 1
ATOM 3310 O O . MET A 1 415 ? 33.188 -19.875 -2.211 1 90.75 415 MET A O 1
ATOM 3314 N N . ARG A 1 416 ? 34.719 -19.047 -3.75 1 92 416 ARG A N 1
ATOM 3315 C CA . ARG A 1 416 ? 33.938 -17.797 -3.824 1 92 416 ARG A CA 1
ATOM 3316 C C . ARG A 1 416 ? 32.625 -18.016 -4.574 1 92 416 ARG A C 1
ATOM 3318 O O . ARG A 1 416 ? 32.594 -18.734 -5.57 1 92 416 ARG A O 1
ATOM 3325 N N . LEU A 1 417 ? 31.641 -17.359 -4.094 1 92 417 LEU A N 1
ATOM 3326 C CA . LEU A 1 417 ? 30.312 -17.547 -4.672 1 92 417 LEU A CA 1
ATOM 3327 C C . LEU A 1 417 ? 30.297 -17.094 -6.125 1 92 417 LEU A C 1
ATOM 3329 O O . LEU A 1 417 ? 29.672 -17.734 -6.973 1 92 417 LEU A O 1
ATOM 3333 N N . ASN A 1 418 ? 30.969 -16.031 -6.395 1 90.88 418 ASN A N 1
ATOM 3334 C CA . ASN A 1 418 ? 30.984 -15.508 -7.754 1 90.88 418 ASN A CA 1
ATOM 3335 C C . ASN A 1 418 ? 31.703 -16.469 -8.711 1 90.88 418 ASN A C 1
ATOM 3337 O O . ASN A 1 418 ? 31.266 -16.641 -9.852 1 90.88 418 ASN A O 1
ATOM 3341 N N . ASP A 1 419 ? 32.719 -17.031 -8.211 1 92.06 419 ASP A N 1
ATOM 3342 C CA . ASP A 1 419 ? 33.469 -17.984 -9.039 1 92.06 419 ASP A CA 1
ATOM 3343 C C . ASP A 1 419 ? 32.656 -19.25 -9.305 1 92.06 419 ASP A C 1
ATOM 3345 O O . ASP A 1 419 ? 32.656 -19.781 -10.414 1 92.06 419 ASP A O 1
ATOM 3349 N N . LEU A 1 420 ? 32 -19.641 -8.305 1 93.62 420 LEU A N 1
ATOM 3350 C CA . LEU A 1 420 ? 31.188 -20.828 -8.43 1 93.62 420 LEU A CA 1
ATOM 3351 C C . LEU A 1 420 ? 30.031 -20.594 -9.391 1 93.62 420 LEU A C 1
ATOM 3353 O O . LEU A 1 420 ? 29.844 -21.359 -10.344 1 93.62 420 LEU A O 1
ATOM 3357 N N . ARG A 1 421 ? 29.359 -19.562 -9.188 1 93.62 421 ARG A N 1
ATOM 3358 C CA . ARG A 1 421 ? 28.125 -19.312 -9.93 1 93.62 421 ARG A CA 1
ATOM 3359 C C . ARG A 1 421 ? 28.422 -18.859 -11.352 1 93.62 421 ARG A C 1
ATOM 3361 O O . ARG A 1 421 ? 27.594 -19.031 -12.25 1 93.62 421 ARG A O 1
ATOM 3368 N N . ASN A 1 422 ? 29.594 -18.344 -11.531 1 92.31 422 ASN A N 1
ATOM 3369 C CA . ASN A 1 422 ? 30 -18 -12.891 1 92.31 422 ASN A CA 1
ATOM 3370 C C . ASN A 1 422 ? 30.203 -19.25 -13.75 1 92.31 422 ASN A C 1
ATOM 3372 O O . ASN A 1 422 ? 30.078 -19.188 -14.977 1 92.31 422 ASN A O 1
ATOM 3376 N N . GLU A 1 423 ? 30.406 -20.297 -13.117 1 94.31 423 GLU A N 1
ATOM 3377 C CA . GLU A 1 423 ? 30.641 -21.547 -13.828 1 94.31 423 GLU A CA 1
ATOM 3378 C C . GLU A 1 423 ? 29.328 -22.297 -14.07 1 94.31 423 GLU A C 1
ATOM 3380 O O . GLU A 1 423 ? 29.312 -23.328 -14.742 1 94.31 423 GLU A O 1
ATOM 3385 N N . ILE A 1 424 ? 28.297 -21.75 -13.586 1 95.06 424 ILE A N 1
ATOM 3386 C CA . ILE A 1 424 ? 27.016 -22.438 -13.672 1 95.06 424 ILE A CA 1
ATOM 3387 C C . ILE A 1 424 ? 26 -21.547 -14.375 1 95.06 424 ILE A C 1
ATOM 3389 O O . ILE A 1 424 ? 25.891 -20.359 -14.07 1 95.06 424 ILE A O 1
ATOM 3393 N N . ALA A 1 425 ? 25.312 -22.047 -15.344 1 93.69 425 ALA A N 1
ATOM 3394 C CA . ALA A 1 425 ? 24.172 -21.375 -15.984 1 93.69 425 ALA A CA 1
ATOM 3395 C C . ALA A 1 425 ? 22.859 -22.094 -15.672 1 93.69 425 ALA A C 1
ATOM 3397 O O . ALA A 1 425 ? 22.797 -23.312 -15.695 1 93.69 425 ALA A O 1
ATOM 3398 N N . LEU A 1 426 ? 21.875 -21.297 -15.297 1 91.75 426 LEU A N 1
ATOM 3399 C CA . LEU A 1 426 ? 20.594 -21.875 -14.891 1 91.75 426 LEU A CA 1
ATOM 3400 C C . LEU A 1 426 ? 19.484 -21.453 -15.859 1 91.75 426 LEU A C 1
ATOM 3402 O O . LEU A 1 426 ? 19.406 -20.281 -16.25 1 91.75 426 LEU A O 1
ATOM 3406 N N . VAL A 1 427 ? 18.75 -22.406 -16.312 1 88.56 427 VAL A N 1
ATOM 3407 C CA . VAL A 1 427 ? 17.469 -22.172 -16.984 1 88.56 427 VAL A CA 1
ATOM 3408 C C . VAL A 1 427 ? 16.328 -22.719 -16.125 1 88.56 427 VAL A C 1
ATOM 3410 O O . VAL A 1 427 ? 16.156 -23.938 -16.047 1 88.56 427 VAL A O 1
ATOM 3413 N N . SER A 1 428 ? 15.609 -21.875 -15.508 1 84.81 428 SER A N 1
ATOM 3414 C CA . SER A 1 428 ? 14.617 -22.25 -14.516 1 84.81 428 SER A CA 1
ATOM 3415 C C . SER A 1 428 ? 13.266 -22.531 -15.164 1 84.81 428 SER A C 1
ATOM 3417 O O . SER A 1 428 ? 13.047 -22.188 -16.328 1 84.81 428 SER A O 1
ATOM 3419 N N . GLN A 1 429 ? 12.461 -23.172 -14.32 1 73.12 429 GLN A N 1
ATOM 3420 C CA . GLN A 1 429 ? 11.094 -23.453 -14.734 1 73.12 429 GLN A CA 1
ATOM 3421 C C . GLN A 1 429 ? 10.289 -22.156 -14.875 1 73.12 429 GLN A C 1
ATOM 3423 O O . GLN A 1 429 ? 9.594 -21.969 -15.875 1 73.12 429 GLN A O 1
ATOM 3428 N N . GLU A 1 430 ? 10.461 -21.391 -13.867 1 75.38 430 GLU A N 1
ATOM 3429 C CA . GLU A 1 430 ? 9.836 -20.062 -13.93 1 75.38 430 GLU A CA 1
ATOM 3430 C C . GLU A 1 430 ? 10.727 -19.078 -14.672 1 75.38 430 GLU A C 1
ATOM 3432 O O . GLU A 1 430 ? 11.812 -18.734 -14.188 1 75.38 430 GLU A O 1
ATOM 3437 N N . ILE A 1 431 ? 10.203 -18.688 -15.859 1 80 431 ILE A N 1
ATOM 3438 C CA . ILE A 1 431 ? 11.008 -17.812 -16.703 1 80 431 ILE A CA 1
ATOM 3439 C C . ILE A 1 431 ? 11.039 -16.406 -16.109 1 80 431 ILE A C 1
ATOM 3441 O O . ILE A 1 431 ? 9.984 -15.781 -15.938 1 80 431 ILE A O 1
ATOM 3445 N N . ALA A 1 432 ? 12.195 -16.047 -15.742 1 84.62 432 ALA A N 1
ATOM 3446 C CA . ALA A 1 432 ? 12.375 -14.719 -15.156 1 84.62 432 ALA A CA 1
ATOM 3447 C C . ALA A 1 432 ? 12.844 -13.719 -16.203 1 84.62 432 ALA A C 1
ATOM 3449 O O . ALA A 1 432 ? 13.953 -13.844 -16.734 1 84.62 432 ALA A O 1
ATOM 3450 N N . LEU A 1 433 ? 12.008 -12.82 -16.594 1 86.19 433 LEU A N 1
ATOM 3451 C CA . LEU A 1 433 ? 12.352 -11.734 -17.5 1 86.19 433 LEU A CA 1
ATOM 3452 C C . LEU A 1 433 ? 12.078 -10.383 -16.844 1 86.19 433 LEU A C 1
ATOM 3454 O O . LEU A 1 433 ? 11.094 -10.227 -16.125 1 86.19 433 LEU A O 1
ATOM 3458 N N . PHE A 1 434 ? 13.008 -9.516 -17.047 1 87.44 434 PHE A N 1
ATOM 3459 C CA . PHE A 1 434 ? 12.867 -8.18 -16.484 1 87.44 434 PHE A CA 1
ATOM 3460 C C . PHE A 1 434 ? 12.156 -7.25 -17.453 1 87.44 434 PHE A C 1
ATOM 3462 O O . PHE A 1 434 ? 12.164 -7.48 -18.656 1 87.44 434 PHE A O 1
ATOM 3469 N N . ASP A 1 435 ? 11.5 -6.223 -16.875 1 86.38 435 ASP A N 1
ATOM 3470 C CA . ASP A 1 435 ? 10.836 -5.215 -17.703 1 86.38 435 ASP A CA 1
ATOM 3471 C C . ASP A 1 435 ? 11.852 -4.297 -18.375 1 86.38 435 ASP A C 1
ATOM 3473 O O . ASP A 1 435 ? 11.961 -3.121 -18.016 1 86.38 435 ASP A O 1
ATOM 3477 N N . GLU A 1 436 ? 12.586 -4.871 -19.25 1 89 436 GLU A N 1
ATOM 3478 C CA . GLU A 1 436 ? 13.617 -4.223 -20.062 1 89 436 GLU A CA 1
ATOM 3479 C C . GLU A 1 436 ? 13.555 -4.676 -21.516 1 89 436 GLU A C 1
ATOM 3481 O O . GLU A 1 436 ? 12.625 -5.383 -21.906 1 89 436 GLU A O 1
ATOM 3486 N N . THR A 1 437 ? 14.5 -4.223 -22.297 1 92.81 437 THR A N 1
ATOM 3487 C CA . THR A 1 437 ? 14.547 -4.625 -23.688 1 92.81 437 THR A CA 1
ATOM 3488 C C . THR A 1 437 ? 14.969 -6.082 -23.828 1 92.81 437 THR A C 1
ATOM 3490 O O . THR A 1 437 ? 15.555 -6.652 -22.906 1 92.81 437 THR A O 1
ATOM 3493 N N . ILE A 1 438 ? 14.617 -6.641 -24.938 1 94.5 438 ILE A N 1
ATOM 3494 C CA . ILE A 1 438 ? 15.047 -8.008 -25.234 1 94.5 438 ILE A CA 1
ATOM 3495 C C . ILE A 1 438 ? 16.578 -8.086 -25.172 1 94.5 438 ILE A C 1
ATOM 3497 O O . ILE A 1 438 ? 17.125 -9.031 -24.609 1 94.5 438 ILE A O 1
ATOM 3501 N N . MET A 1 439 ? 17.203 -7.07 -25.672 1 94.88 439 MET A N 1
ATOM 3502 C CA . MET A 1 439 ? 18.656 -7.004 -25.672 1 94.88 439 MET A CA 1
ATOM 3503 C C . MET A 1 439 ? 19.203 -7.051 -24.25 1 94.88 439 MET A C 1
ATOM 3505 O O . MET A 1 439 ? 20.125 -7.816 -23.953 1 94.88 439 MET A O 1
ATOM 3509 N N . ASP A 1 440 ? 18.656 -6.32 -23.406 1 93.19 440 ASP A N 1
ATOM 3510 C CA . ASP A 1 440 ? 19.125 -6.23 -22.031 1 93.19 440 ASP A CA 1
ATOM 3511 C C . ASP A 1 440 ? 18.875 -7.531 -21.266 1 93.19 440 ASP A C 1
ATOM 3513 O O . ASP A 1 440 ? 19.656 -7.918 -20.406 1 93.19 440 ASP A O 1
ATOM 3517 N N . ASN A 1 441 ? 17.766 -8.133 -21.578 1 94.12 441 ASN A N 1
ATOM 3518 C CA . ASN A 1 441 ? 17.453 -9.398 -20.938 1 94.12 441 ASN A CA 1
ATOM 3519 C C . ASN A 1 441 ? 18.453 -10.484 -21.312 1 94.12 441 ASN A C 1
ATOM 3521 O O . ASN A 1 441 ? 18.828 -11.305 -20.469 1 94.12 441 ASN A O 1
ATOM 3525 N N . ILE A 1 442 ? 18.828 -10.461 -22.562 1 95.38 442 ILE A N 1
ATOM 3526 C CA . ILE A 1 442 ? 19.828 -11.43 -23 1 95.38 442 ILE A CA 1
ATOM 3527 C C . ILE A 1 442 ? 21.203 -11.047 -22.453 1 95.38 442 ILE A C 1
ATOM 3529 O O . ILE A 1 442 ? 21.938 -11.906 -21.953 1 95.38 442 ILE A O 1
ATOM 3533 N N . ARG A 1 443 ? 21.5 -9.797 -22.484 1 94.88 443 ARG A N 1
ATOM 3534 C CA . ARG A 1 443 ? 22.781 -9.281 -22.016 1 94.88 443 ARG A CA 1
ATOM 3535 C C . ARG A 1 443 ? 22.984 -9.578 -20.531 1 94.88 443 ARG A C 1
ATOM 3537 O O . ARG A 1 443 ? 24.109 -9.562 -20.047 1 94.88 443 ARG A O 1
ATOM 3544 N N . TYR A 1 444 ? 21.922 -9.859 -19.875 1 93.81 444 TYR A N 1
ATOM 3545 C CA . TYR A 1 444 ? 21.969 -10.188 -18.453 1 93.81 444 TYR A CA 1
ATOM 3546 C C . TYR A 1 444 ? 22.859 -11.398 -18.203 1 93.81 444 TYR A C 1
ATOM 3548 O O . TYR A 1 444 ? 23.344 -11.602 -17.078 1 93.81 444 TYR A O 1
ATOM 3556 N N . GLY A 1 445 ? 23.078 -12.203 -19.188 1 93.88 445 GLY A N 1
ATOM 3557 C CA . GLY A 1 445 ? 23.984 -13.344 -19.094 1 93.88 445 GLY A CA 1
ATOM 3558 C C . GLY A 1 445 ? 25.438 -12.938 -19.047 1 93.88 445 GLY A C 1
ATOM 3559 O O . GLY A 1 445 ? 26.25 -13.609 -18.406 1 93.88 445 GLY A O 1
ATOM 3560 N N . LYS A 1 446 ? 25.781 -11.984 -19.797 1 94.94 446 LYS A N 1
ATOM 3561 C CA . LYS A 1 446 ? 27.094 -11.359 -19.859 1 94.94 446 LYS A CA 1
ATOM 3562 C C . LYS A 1 446 ? 26.984 -9.859 -20.109 1 94.94 446 LYS A C 1
ATOM 3564 O O . LYS A 1 446 ? 26.828 -9.422 -21.25 1 94.94 446 LYS A O 1
ATOM 3569 N N . LEU A 1 447 ? 27.266 -9.062 -19.141 1 93.5 447 LEU A N 1
ATOM 3570 C CA . LEU A 1 447 ? 26.969 -7.633 -19.156 1 93.5 447 LEU A CA 1
ATOM 3571 C C . LEU A 1 447 ? 27.844 -6.91 -20.188 1 93.5 447 LEU A C 1
ATOM 3573 O O . LEU A 1 447 ? 27.422 -5.91 -20.766 1 93.5 447 LEU A O 1
ATOM 3577 N N . GLU A 1 448 ? 28.984 -7.398 -20.406 1 93.19 448 GLU A N 1
ATOM 3578 C CA . GLU A 1 448 ? 29.922 -6.73 -21.297 1 93.19 448 GLU A CA 1
ATOM 3579 C C . GLU A 1 448 ? 29.812 -7.277 -22.719 1 93.19 448 GLU A C 1
ATOM 3581 O O . GLU A 1 448 ? 30.625 -6.953 -23.594 1 93.19 448 GLU A O 1
ATOM 3586 N N . ALA A 1 449 ? 28.781 -8.047 -22.906 1 95.12 449 ALA A N 1
ATOM 3587 C CA . ALA A 1 449 ? 28.641 -8.672 -24.219 1 95.12 449 ALA A CA 1
ATOM 3588 C C . ALA A 1 449 ? 28.359 -7.633 -25.297 1 95.12 449 ALA A C 1
ATOM 3590 O O . ALA A 1 449 ? 27.641 -6.664 -25.062 1 95.12 449 ALA A O 1
ATOM 3591 N N . THR A 1 450 ? 28.891 -7.848 -26.469 1 95.69 450 THR A N 1
ATOM 3592 C CA . THR A 1 450 ? 28.656 -6.98 -27.609 1 95.69 450 THR A CA 1
ATOM 3593 C C . THR A 1 450 ? 27.344 -7.348 -28.297 1 95.69 450 THR A C 1
ATOM 3595 O O . THR A 1 450 ? 26.766 -8.414 -28.031 1 95.69 450 THR A O 1
ATOM 3598 N N . GLN A 1 451 ? 26.906 -6.492 -29.156 1 95 451 GLN A N 1
ATOM 3599 C CA . GLN A 1 451 ? 25.656 -6.734 -29.875 1 95 451 GLN A CA 1
ATOM 3600 C C . GLN A 1 451 ? 25.766 -7.98 -30.75 1 95 451 GLN A C 1
ATOM 3602 O O . GLN A 1 451 ? 24.797 -8.727 -30.891 1 95 451 GLN A O 1
ATOM 3607 N N . GLU A 1 452 ? 26.906 -8.133 -31.234 1 95.44 452 GLU A N 1
ATOM 3608 C CA . GLU A 1 452 ? 27.125 -9.297 -32.094 1 95.44 452 GLU A CA 1
ATOM 3609 C C . GLU A 1 452 ? 27 -10.594 -31.297 1 95.44 452 GLU A C 1
ATOM 3611 O O . GLU A 1 452 ? 26.391 -11.562 -31.766 1 95.44 452 GLU A O 1
ATOM 3616 N N . GLU A 1 453 ? 27.547 -10.625 -30.156 1 96.06 453 GLU A N 1
ATOM 3617 C CA . GLU A 1 453 ? 27.484 -11.805 -29.297 1 96.06 453 GLU A CA 1
ATOM 3618 C C . GLU A 1 453 ? 26.047 -12.109 -28.891 1 96.06 453 GLU A C 1
ATOM 3620 O O . GLU A 1 453 ? 25.656 -13.273 -28.781 1 96.06 453 GLU A O 1
ATOM 3625 N N . ILE A 1 454 ? 25.328 -11.078 -28.672 1 96.88 454 ILE A N 1
ATOM 3626 C CA . ILE A 1 454 ? 23.938 -11.227 -28.25 1 96.88 454 ILE A CA 1
ATOM 3627 C C . ILE A 1 454 ? 23.125 -11.828 -29.391 1 96.88 454 ILE A C 1
ATOM 3629 O O . ILE A 1 454 ? 22.297 -12.719 -29.172 1 96.88 454 ILE A O 1
ATOM 3633 N N . VAL A 1 455 ? 23.375 -11.344 -30.578 1 96.44 455 VAL A N 1
ATOM 3634 C CA . VAL A 1 455 ? 22.656 -11.836 -31.734 1 96.44 455 VAL A CA 1
ATOM 3635 C C . VAL A 1 455 ? 23 -13.305 -31.984 1 96.44 455 VAL A C 1
ATOM 3637 O O . VAL A 1 455 ? 22.141 -14.117 -32.312 1 96.44 455 VAL A O 1
ATOM 3640 N N . GLU A 1 456 ? 24.203 -13.602 -31.812 1 95.19 456 GLU A N 1
ATOM 3641 C CA . GLU A 1 456 ? 24.656 -14.984 -31.969 1 95.19 456 GLU A CA 1
ATOM 3642 C C . GLU A 1 456 ? 23.953 -15.914 -30.984 1 95.19 456 GLU A C 1
ATOM 3644 O O . GLU A 1 456 ? 23.547 -17.016 -31.344 1 95.19 456 GLU A O 1
ATOM 3649 N N . ALA A 1 457 ? 23.906 -15.492 -29.781 1 95.44 457 ALA A N 1
ATOM 3650 C CA . ALA A 1 457 ? 23.234 -16.281 -28.75 1 95.44 457 ALA A CA 1
ATOM 3651 C C . ALA A 1 457 ? 21.75 -16.438 -29.062 1 95.44 457 ALA A C 1
ATOM 3653 O O . ALA A 1 457 ? 21.172 -17.5 -28.859 1 95.44 457 ALA A O 1
ATOM 3654 N N . ALA A 1 458 ? 21.172 -15.398 -29.578 1 95.94 458 ALA A N 1
ATOM 3655 C CA . ALA A 1 458 ? 19.75 -15.438 -29.938 1 95.94 458 ALA A CA 1
ATOM 3656 C C . ALA A 1 458 ? 19.5 -16.391 -31.094 1 95.94 458 ALA A C 1
ATOM 3658 O O . ALA A 1 458 ? 18.484 -17.094 -31.125 1 95.94 458 ALA A O 1
ATOM 3659 N N . VAL A 1 459 ? 20.391 -16.375 -32.031 1 94 459 VAL A N 1
ATOM 3660 C CA . VAL A 1 459 ? 20.281 -17.281 -33.156 1 94 459 VAL A CA 1
ATOM 3661 C C . VAL A 1 459 ? 20.406 -18.734 -32.688 1 94 459 VAL A C 1
ATOM 3663 O O . VAL A 1 459 ? 19.625 -19.594 -33.094 1 94 459 VAL A O 1
ATOM 3666 N N . ALA A 1 460 ? 21.312 -18.922 -31.828 1 91.94 460 ALA A N 1
ATOM 3667 C CA . ALA A 1 460 ? 21.547 -20.266 -31.297 1 91.94 460 ALA A CA 1
ATOM 3668 C C . ALA A 1 460 ? 20.328 -20.766 -30.531 1 91.94 460 ALA A C 1
ATOM 3670 O O . ALA A 1 460 ? 20.047 -21.969 -30.516 1 91.94 460 ALA A O 1
ATOM 3671 N N . ALA A 1 461 ? 19.656 -19.875 -29.922 1 93.19 461 ALA A N 1
ATOM 3672 C CA . ALA A 1 461 ? 18.5 -20.234 -29.125 1 93.19 461 ALA A CA 1
ATOM 3673 C C . ALA A 1 461 ? 17.219 -20.188 -29.953 1 93.19 461 ALA A C 1
ATOM 3675 O O . ALA A 1 461 ? 16.109 -20.312 -29.422 1 93.19 461 ALA A O 1
ATOM 3676 N N . ALA A 1 462 ? 17.312 -19.922 -31.234 1 90.5 462 ALA A N 1
ATOM 3677 C CA . ALA A 1 462 ? 16.188 -19.828 -32.156 1 90.5 462 ALA A CA 1
ATOM 3678 C C . ALA A 1 462 ? 15.25 -18.688 -31.766 1 90.5 462 ALA A C 1
ATOM 3680 O O . ALA A 1 462 ? 14.031 -18.812 -31.891 1 90.5 462 ALA A O 1
ATOM 3681 N N . ALA A 1 463 ? 15.82 -17.703 -31.203 1 92.75 463 ALA A N 1
ATOM 3682 C CA . ALA A 1 463 ? 15.008 -16.578 -30.781 1 92.75 463 ALA A CA 1
ATOM 3683 C C . ALA A 1 463 ? 15.133 -15.406 -31.75 1 92.75 463 ALA A C 1
ATOM 3685 O O . ALA A 1 463 ? 14.281 -14.516 -31.781 1 92.75 463 ALA A O 1
ATOM 3686 N N . HIS A 1 464 ? 16.109 -15.43 -32.594 1 93.19 464 HIS A N 1
ATOM 3687 C CA . HIS A 1 464 ? 16.438 -14.312 -33.469 1 93.19 464 HIS A CA 1
ATOM 3688 C C . HIS A 1 464 ? 15.273 -14 -34.406 1 93.19 464 HIS A C 1
ATOM 3690 O O . HIS A 1 464 ? 14.93 -12.836 -34.625 1 93.19 464 HIS A O 1
ATOM 3696 N N . ASP A 1 465 ? 14.711 -15.008 -34.938 1 89.19 465 ASP A N 1
ATOM 3697 C CA . ASP A 1 465 ? 13.688 -14.844 -35.969 1 8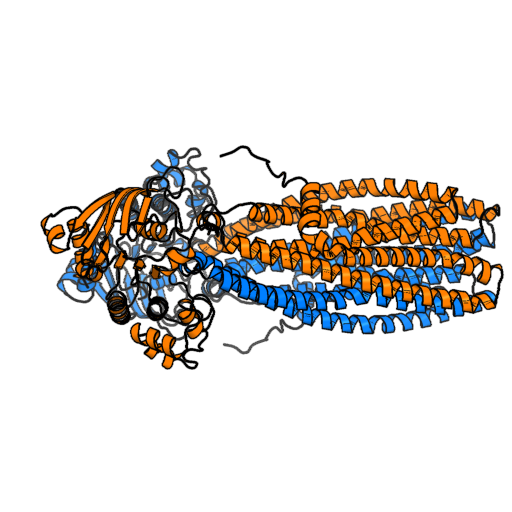9.19 465 ASP A CA 1
ATOM 3698 C C . ASP A 1 465 ? 12.484 -14.078 -35.438 1 89.19 465 ASP A C 1
ATOM 3700 O O . ASP A 1 465 ? 11.992 -13.141 -36.062 1 89.19 465 ASP A O 1
ATOM 3704 N N . PHE A 1 466 ? 12.023 -14.477 -34.25 1 87.69 466 PHE A N 1
ATOM 3705 C CA . PHE A 1 466 ? 10.836 -13.789 -33.75 1 87.69 466 PHE A CA 1
ATOM 3706 C C . PHE A 1 466 ? 11.18 -12.391 -33.25 1 87.69 466 PHE A C 1
ATOM 3708 O O . PHE A 1 466 ? 10.336 -11.5 -33.25 1 87.69 466 PHE A O 1
ATOM 3715 N N . ILE A 1 467 ? 12.422 -12.172 -32.875 1 93.44 467 ILE A N 1
ATOM 3716 C CA . ILE A 1 467 ? 12.852 -10.875 -32.375 1 93.44 467 ILE A CA 1
ATOM 3717 C C . ILE A 1 467 ? 12.859 -9.852 -33.5 1 93.44 467 ILE A C 1
ATOM 3719 O O . ILE A 1 467 ? 12.383 -8.727 -33.312 1 93.44 467 ILE A O 1
ATOM 3723 N N . ILE A 1 468 ? 13.359 -10.281 -34.594 1 91.19 468 ILE A N 1
ATOM 3724 C CA . ILE A 1 468 ? 13.5 -9.367 -35.719 1 91.19 468 ILE A CA 1
ATOM 3725 C C . ILE A 1 468 ? 12.125 -9.047 -36.312 1 91.19 468 ILE A C 1
ATOM 3727 O O . ILE A 1 468 ? 11.938 -8.016 -36.969 1 91.19 468 ILE A O 1
ATOM 3731 N N . ASN A 1 469 ? 11.18 -9.859 -36.062 1 88.94 469 ASN A N 1
ATOM 3732 C CA . ASN A 1 469 ? 9.828 -9.656 -36.594 1 88.94 469 ASN A CA 1
ATOM 3733 C C . ASN A 1 469 ? 9.031 -8.695 -35.719 1 88.94 469 ASN A C 1
ATOM 3735 O O . ASN A 1 469 ? 7.945 -8.25 -36.094 1 88.94 469 ASN A O 1
ATOM 3739 N N . LEU A 1 470 ? 9.562 -8.438 -34.625 1 89.94 470 LEU A N 1
ATOM 3740 C CA . LEU A 1 470 ? 8.93 -7.434 -33.75 1 89.94 470 LEU A CA 1
ATOM 3741 C C . LEU A 1 470 ? 9.234 -6.027 -34.281 1 89.94 470 LEU A C 1
ATOM 3743 O O . LEU A 1 470 ? 10.289 -5.785 -34.844 1 89.94 470 LEU A O 1
ATOM 3747 N N . THR A 1 471 ? 8.438 -5.02 -34.031 1 87.81 471 THR A N 1
ATOM 3748 C CA . THR A 1 471 ? 8.539 -3.654 -34.531 1 87.81 471 THR A CA 1
ATOM 3749 C C . THR A 1 471 ? 9.852 -3.01 -34.094 1 87.81 471 THR A C 1
ATOM 3751 O O . THR A 1 471 ? 10.5 -2.328 -34.906 1 87.81 471 THR A O 1
ATOM 3754 N N . GLU A 1 472 ? 10.297 -3.24 -32.906 1 92.56 472 GLU A N 1
ATOM 3755 C CA . GLU A 1 472 ? 11.5 -2.6 -32.375 1 92.56 472 GLU A CA 1
ATOM 3756 C C . GLU A 1 472 ? 12.656 -3.596 -32.281 1 92.56 472 GLU A C 1
ATOM 3758 O O . GLU A 1 472 ? 13.688 -3.291 -31.688 1 92.56 472 GLU A O 1
ATOM 3763 N N . GLY A 1 473 ? 12.383 -4.754 -32.75 1 93 473 GLY A N 1
ATOM 3764 C CA . GLY A 1 473 ? 13.43 -5.766 -32.75 1 93 473 GLY A CA 1
ATOM 3765 C C . GLY A 1 473 ? 13.984 -6.043 -31.359 1 93 473 GLY A C 1
ATOM 3766 O O . GLY A 1 473 ? 13.219 -6.285 -30.422 1 93 473 GLY A O 1
ATOM 3767 N N . TYR A 1 474 ? 15.32 -5.871 -31.266 1 94.38 474 TYR A N 1
ATOM 3768 C CA . TYR A 1 474 ? 16 -6.168 -30.016 1 94.38 474 TYR A CA 1
ATOM 3769 C C . TYR A 1 474 ? 15.742 -5.082 -28.984 1 94.38 474 TYR A C 1
ATOM 3771 O O . TYR A 1 474 ? 15.945 -5.297 -27.781 1 94.38 474 TYR A O 1
ATOM 3779 N N . ASN A 1 475 ? 15.258 -4.039 -29.422 1 92.75 475 ASN A N 1
ATOM 3780 C CA . ASN A 1 475 ? 15 -2.926 -28.516 1 92.75 475 ASN A CA 1
ATOM 3781 C C . ASN A 1 475 ? 13.555 -2.934 -28.031 1 92.75 475 ASN A C 1
ATOM 3783 O O . ASN A 1 475 ? 13.133 -2.016 -27.312 1 92.75 475 ASN A O 1
ATOM 3787 N N . THR A 1 476 ? 12.922 -3.986 -28.312 1 90.81 476 THR A N 1
ATOM 3788 C CA . THR A 1 476 ? 11.531 -4.102 -27.875 1 90.81 476 THR A CA 1
ATOM 3789 C C . THR A 1 476 ? 11.453 -4.234 -26.359 1 90.81 476 THR A C 1
ATOM 3791 O O . THR A 1 476 ? 12.156 -5.055 -25.766 1 90.81 476 THR A O 1
ATOM 3794 N N . LEU A 1 477 ? 10.656 -3.463 -25.812 1 88.69 477 LEU A N 1
ATOM 3795 C CA . LEU A 1 477 ? 10.383 -3.564 -24.375 1 88.69 477 LEU A CA 1
ATOM 3796 C C . LEU A 1 477 ? 9.391 -4.684 -24.094 1 88.69 477 LEU A C 1
ATOM 3798 O O . LEU A 1 477 ? 8.281 -4.684 -24.625 1 88.69 477 LEU A O 1
ATOM 3802 N N . ILE A 1 478 ? 9.727 -5.625 -23.297 1 84.75 478 ILE A N 1
ATOM 3803 C CA . ILE A 1 478 ? 8.922 -6.824 -23.094 1 84.75 478 ILE A CA 1
ATOM 3804 C C . ILE A 1 478 ? 7.812 -6.539 -22.078 1 84.75 478 ILE A C 1
ATOM 3806 O O . ILE A 1 478 ? 6.785 -7.223 -22.078 1 84.75 478 ILE A O 1
ATOM 3810 N N . GLY A 1 479 ? 7.898 -5.531 -21.328 1 76.38 479 GLY A N 1
ATOM 3811 C CA . GLY A 1 479 ? 6.891 -5.23 -20.328 1 76.38 479 GLY A CA 1
ATOM 3812 C C . GLY A 1 479 ? 7.027 -6.066 -19.078 1 76.38 479 GLY A C 1
ATOM 3813 O O . GLY A 1 479 ? 7.871 -6.961 -19 1 76.38 479 GLY A O 1
ATOM 3814 N N . GLN A 1 480 ? 6.074 -5.848 -18.109 1 71.31 480 GLN A N 1
ATOM 3815 C CA . GLN A 1 480 ? 6.137 -6.57 -16.844 1 71.31 480 GLN A CA 1
ATOM 3816 C C . GLN A 1 480 ? 5.816 -8.047 -17.031 1 71.31 480 GLN A C 1
ATOM 3818 O O . GLN A 1 480 ? 4.84 -8.398 -17.703 1 71.31 480 GLN A O 1
ATOM 3823 N N . ARG A 1 481 ? 6.68 -8.906 -16.562 1 65.38 481 ARG A N 1
ATOM 3824 C CA . ARG A 1 481 ? 6.562 -10.367 -16.609 1 65.38 481 ARG A CA 1
ATOM 3825 C C . ARG A 1 481 ? 6.484 -10.859 -18.047 1 65.38 481 ARG A C 1
ATOM 3827 O O . ARG A 1 481 ? 5.926 -11.922 -18.328 1 65.38 481 ARG A O 1
ATOM 3834 N N . GLY A 1 482 ? 6.965 -10.062 -19 1 69.19 482 GLY A N 1
ATOM 3835 C CA . GLY A 1 482 ? 7.02 -10.461 -20.406 1 69.19 482 GLY A CA 1
ATOM 3836 C C . GLY A 1 482 ? 5.648 -10.664 -21.016 1 69.19 482 GLY A C 1
ATOM 3837 O O . GLY A 1 482 ? 5.457 -11.57 -21.844 1 69.19 482 GLY A O 1
ATOM 3838 N N . VAL A 1 483 ? 4.734 -9.938 -20.609 1 61.06 483 VAL A N 1
ATOM 3839 C CA . VAL A 1 483 ? 3.338 -10.125 -20.984 1 61.06 483 VAL A CA 1
ATOM 3840 C C . VAL A 1 483 ? 3.186 -10.016 -22.5 1 61.06 483 VAL A C 1
ATOM 3842 O O . VAL A 1 483 ? 2.291 -10.633 -23.094 1 61.06 483 VAL A O 1
ATOM 3845 N N . LYS A 1 484 ? 4.129 -9.531 -23.172 1 67.62 484 LYS A N 1
ATOM 3846 C CA . LYS A 1 484 ? 4.027 -9.289 -24.609 1 67.62 484 LYS A CA 1
ATOM 3847 C C . LYS A 1 484 ? 4.52 -10.492 -25.406 1 67.62 484 LYS A C 1
ATOM 3849 O O . LYS A 1 484 ? 4.363 -10.539 -26.625 1 67.62 484 LYS A O 1
ATOM 3854 N N . LEU A 1 485 ? 5.168 -11.445 -24.672 1 78.5 485 LEU A N 1
ATOM 3855 C CA . LEU A 1 485 ? 5.777 -12.586 -25.344 1 78.5 485 LEU A CA 1
ATOM 3856 C C . LEU A 1 485 ? 5.039 -13.875 -25 1 78.5 485 LEU A C 1
ATOM 3858 O O . LEU A 1 485 ? 4.418 -13.977 -23.938 1 78.5 485 LEU A O 1
ATOM 3862 N N . SER A 1 486 ? 5.094 -14.758 -25.938 1 74.44 486 SER A N 1
ATOM 3863 C CA . SER A 1 486 ? 4.539 -16.078 -25.672 1 74.44 486 SER A CA 1
ATOM 3864 C C . SER A 1 486 ? 5.449 -16.891 -24.75 1 74.44 486 SER A C 1
ATOM 3866 O O . SER A 1 486 ? 6.605 -16.516 -24.531 1 74.44 486 SER A O 1
ATOM 3868 N N . GLY A 1 487 ? 4.879 -17.922 -24.109 1 77.25 487 GLY A N 1
ATOM 3869 C CA . GLY A 1 487 ? 5.664 -18.781 -23.234 1 77.25 487 GLY A CA 1
ATOM 3870 C C . GLY A 1 487 ? 6.91 -19.328 -23.906 1 77.25 487 GLY A C 1
ATOM 3871 O O . GLY A 1 487 ? 7.984 -19.344 -23.312 1 77.25 487 GLY A O 1
ATOM 3872 N N . GLY A 1 488 ? 6.73 -19.797 -25.141 1 80.19 488 GLY A N 1
ATOM 3873 C CA . GLY A 1 488 ? 7.859 -20.312 -25.875 1 80.19 488 GLY A CA 1
ATOM 3874 C C . GLY A 1 488 ? 8.914 -19.266 -26.188 1 80.19 488 GLY A C 1
ATOM 3875 O O . GLY A 1 488 ? 10.109 -19.547 -26.141 1 80.19 488 GLY A O 1
ATOM 3876 N N . GLN A 1 489 ? 8.461 -18.094 -26.531 1 84.5 489 GLN A N 1
ATOM 3877 C CA . GLN A 1 489 ? 9.383 -16.984 -26.797 1 84.5 489 GLN A CA 1
ATOM 3878 C C . GLN A 1 489 ? 10.172 -16.625 -25.547 1 84.5 489 GLN A C 1
ATOM 3880 O O . GLN A 1 489 ? 11.383 -16.391 -25.609 1 84.5 489 GLN A O 1
ATOM 3885 N N . LYS A 1 490 ? 9.539 -16.625 -24.438 1 88.56 490 LYS A N 1
ATOM 3886 C CA . LYS A 1 490 ? 10.195 -16.312 -23.172 1 88.56 490 LYS A CA 1
ATOM 3887 C C . LYS A 1 490 ? 11.273 -17.344 -22.844 1 88.56 490 LYS A C 1
ATOM 3889 O O . LYS A 1 490 ? 12.359 -16.984 -22.391 1 88.56 490 LYS A O 1
ATOM 3894 N N . GLN A 1 491 ? 10.93 -18.531 -23.078 1 88.38 491 GLN A N 1
ATOM 3895 C CA . GLN A 1 491 ? 11.875 -19.594 -22.781 1 88.38 491 GLN A CA 1
ATOM 3896 C C . GLN A 1 491 ? 13.117 -19.484 -23.672 1 88.38 491 GLN A C 1
ATOM 3898 O O . GLN A 1 491 ? 14.242 -19.703 -23.203 1 88.38 491 GLN A O 1
ATOM 3903 N N . ARG A 1 492 ? 12.883 -19.188 -24.906 1 89.81 492 ARG A N 1
ATOM 3904 C CA . ARG A 1 492 ? 14 -19.062 -25.828 1 89.81 492 ARG A CA 1
ATOM 3905 C C . ARG A 1 492 ? 14.898 -17.891 -25.453 1 89.81 492 ARG A C 1
ATOM 3907 O O . ARG A 1 492 ? 16.109 -17.938 -25.641 1 89.81 492 ARG A O 1
ATOM 3914 N N . LEU A 1 493 ? 14.32 -16.891 -24.938 1 91.88 493 LEU A N 1
ATOM 3915 C CA . LEU A 1 493 ? 15.117 -15.766 -24.438 1 91.88 493 LEU A CA 1
ATOM 3916 C C . LEU A 1 493 ? 15.961 -16.188 -23.25 1 91.88 493 LEU A C 1
ATOM 3918 O O . LEU A 1 493 ? 17.109 -15.758 -23.109 1 91.88 493 LEU A O 1
ATOM 3922 N N . ALA A 1 494 ? 15.367 -16.938 -22.344 1 91.88 494 ALA A N 1
ATOM 3923 C CA . ALA A 1 494 ? 16.094 -17.453 -21.188 1 91.88 494 ALA A CA 1
ATOM 3924 C C . ALA A 1 494 ? 17.266 -18.344 -21.625 1 91.88 494 ALA A C 1
ATOM 3926 O O . ALA A 1 494 ? 18.344 -18.312 -21.031 1 91.88 494 ALA A O 1
ATOM 3927 N N . ILE A 1 495 ? 16.969 -19.109 -22.656 1 92.56 495 ILE A N 1
ATOM 3928 C CA . ILE A 1 495 ? 18 -19.984 -23.188 1 92.56 495 ILE A CA 1
ATOM 3929 C C . ILE A 1 495 ? 19.109 -19.141 -23.812 1 92.56 495 ILE A C 1
ATOM 3931 O O . ILE A 1 495 ? 20.297 -19.453 -23.656 1 92.56 495 ILE A O 1
ATOM 3935 N N . ALA A 1 496 ? 18.734 -18.109 -24.547 1 94.62 496 ALA A N 1
ATOM 3936 C CA . ALA A 1 496 ? 19.719 -17.203 -25.141 1 94.62 496 ALA A CA 1
ATOM 3937 C C . ALA A 1 496 ? 20.625 -16.594 -24.062 1 94.62 496 ALA A C 1
ATOM 3939 O O . ALA A 1 496 ? 21.828 -16.453 -24.281 1 94.62 496 ALA A O 1
ATOM 3940 N N . ARG A 1 497 ? 20.078 -16.25 -23.016 1 94.94 497 ARG A N 1
ATOM 3941 C CA . ARG A 1 497 ? 20.828 -15.719 -21.891 1 94.94 497 ARG A CA 1
ATOM 3942 C C . ARG A 1 497 ? 21.859 -16.719 -21.391 1 94.94 497 ARG A C 1
ATOM 3944 O O . ARG A 1 497 ? 23 -16.359 -21.125 1 94.94 497 ARG A O 1
ATOM 3951 N N . ALA A 1 498 ? 21.406 -17.922 -21.25 1 94.12 498 ALA A N 1
ATOM 3952 C CA . ALA A 1 498 ? 22.297 -18.984 -20.797 1 94.12 498 ALA A CA 1
ATOM 3953 C C . ALA A 1 498 ? 23.406 -19.234 -21.812 1 94.12 498 ALA A C 1
ATOM 3955 O O . ALA A 1 498 ? 24.547 -19.516 -21.438 1 94.12 498 ALA A O 1
ATOM 3956 N N . MET A 1 499 ? 23.047 -19.188 -23.094 1 94.81 499 MET A N 1
ATOM 3957 C CA . MET A 1 499 ? 24.016 -19.375 -24.156 1 94.81 499 MET A CA 1
ATOM 3958 C C . MET A 1 499 ? 25.094 -18.281 -24.094 1 94.81 499 MET A C 1
ATOM 3960 O O . MET A 1 499 ? 26.281 -18.578 -24.297 1 94.81 499 MET A O 1
ATOM 3964 N N . LEU A 1 500 ? 24.594 -17.109 -23.891 1 95.25 500 LEU A N 1
ATOM 3965 C CA . LEU A 1 500 ? 25.5 -15.984 -23.844 1 95.25 500 LEU A CA 1
ATOM 3966 C C . LEU A 1 500 ? 26.469 -16.125 -22.672 1 95.25 500 LEU A C 1
ATOM 3968 O O . LEU A 1 500 ? 27.656 -15.773 -22.781 1 95.25 500 LEU A O 1
ATOM 3972 N N . LYS A 1 501 ? 25.984 -16.547 -21.547 1 94.56 501 LYS A N 1
ATOM 3973 C CA . LYS A 1 501 ? 26.828 -16.75 -20.375 1 94.56 501 LYS A CA 1
ATOM 3974 C C . LYS A 1 501 ? 27.922 -17.781 -20.641 1 94.56 501 LYS A C 1
ATOM 3976 O O . LYS A 1 501 ? 29.047 -17.641 -20.172 1 94.56 501 LYS A O 1
ATOM 3981 N N . ASN A 1 502 ? 27.562 -18.859 -21.406 1 92.62 502 ASN A N 1
ATOM 3982 C CA . ASN A 1 502 ? 28.484 -19.891 -21.875 1 92.62 502 ASN A CA 1
ATOM 3983 C C . ASN A 1 502 ? 29.234 -20.531 -20.719 1 92.62 502 ASN A C 1
ATOM 3985 O O . ASN A 1 502 ? 30.469 -20.641 -20.766 1 92.62 502 ASN A O 1
ATOM 3989 N N . SER A 1 503 ? 28.547 -20.984 -19.656 1 94.94 503 SER A N 1
ATOM 3990 C CA . SER A 1 503 ? 29.141 -21.672 -18.516 1 94.94 503 SER A CA 1
ATOM 3991 C C . SER A 1 503 ? 29.328 -23.156 -18.797 1 94.94 503 SER A C 1
ATOM 3993 O O . SER A 1 503 ? 28.531 -23.766 -19.516 1 94.94 503 SER A O 1
ATOM 3995 N N . PRO A 1 504 ? 30.281 -23.734 -18.188 1 95.44 504 PRO A N 1
ATOM 3996 C CA . PRO A 1 504 ? 30.562 -25.156 -18.438 1 95.44 504 PRO A CA 1
ATOM 3997 C C . PRO A 1 504 ? 29.531 -26.078 -17.781 1 95.44 504 PRO A C 1
ATOM 3999 O O . PRO A 1 504 ? 29.344 -27.219 -18.234 1 95.44 504 PRO A O 1
ATOM 4002 N N . ILE A 1 505 ? 28.938 -25.609 -16.766 1 96.38 505 ILE A N 1
ATOM 4003 C CA . ILE A 1 505 ? 27.891 -26.406 -16.109 1 96.38 505 ILE A CA 1
ATOM 4004 C C . ILE A 1 505 ? 26.516 -25.812 -16.406 1 96.38 505 ILE A C 1
ATOM 4006 O O . ILE A 1 505 ? 26.312 -24.609 -16.25 1 96.38 505 ILE A O 1
ATOM 4010 N N . LEU A 1 506 ? 25.641 -26.672 -16.844 1 95.31 506 LEU A N 1
ATOM 4011 C CA . LEU A 1 506 ? 24.297 -26.219 -17.219 1 95.31 506 LEU A CA 1
ATOM 4012 C C . LEU A 1 506 ? 23.234 -26.906 -16.359 1 95.31 506 LEU A C 1
ATOM 4014 O O . LEU A 1 506 ? 23.219 -28.125 -16.234 1 95.31 506 LEU A O 1
ATOM 4018 N N . LEU A 1 507 ? 22.438 -26.109 -15.727 1 94.88 507 LEU A N 1
ATOM 4019 C CA . LEU A 1 507 ? 21.312 -26.609 -14.953 1 94.88 507 LEU A CA 1
ATOM 4020 C C . LEU A 1 507 ? 19.984 -26.266 -15.641 1 94.88 507 LEU A C 1
ATOM 4022 O O . LEU A 1 507 ? 19.703 -25.078 -15.891 1 94.88 507 LEU A O 1
ATOM 4026 N N . LEU A 1 508 ? 19.203 -27.281 -15.953 1 90.94 508 LEU A N 1
ATOM 4027 C CA . LEU A 1 508 ? 17.922 -27.094 -16.625 1 90.94 508 LEU A CA 1
ATOM 4028 C C . LEU A 1 508 ? 16.766 -27.594 -15.742 1 90.94 508 LEU A C 1
ATOM 4030 O O . LEU A 1 508 ? 16.703 -28.781 -15.422 1 90.94 508 LEU A O 1
ATOM 4034 N N . ASP A 1 509 ? 15.875 -26.719 -15.305 1 85.94 509 ASP A N 1
ATOM 4035 C CA . ASP A 1 509 ? 14.703 -27.078 -14.516 1 85.94 509 ASP A CA 1
ATOM 4036 C C . ASP A 1 509 ? 13.438 -27.062 -15.367 1 85.94 509 ASP A C 1
ATOM 4038 O O . ASP A 1 509 ? 12.82 -26 -15.539 1 85.94 509 ASP A O 1
ATOM 4042 N N . GLU A 1 510 ? 12.789 -28.188 -15.688 1 68.31 510 GLU A N 1
ATOM 4043 C CA . GLU A 1 510 ? 11.562 -28.422 -16.438 1 68.31 510 GLU A CA 1
ATOM 4044 C C . GLU A 1 510 ? 11.375 -27.359 -17.531 1 68.31 510 GLU A C 1
ATOM 4046 O O . GLU A 1 510 ? 10.305 -26.766 -17.641 1 68.31 510 GLU A O 1
ATOM 4051 N N . ALA A 1 511 ? 12.086 -27.062 -18.5 1 57.34 511 ALA A N 1
ATOM 4052 C CA . ALA A 1 511 ? 12.117 -25.906 -19.375 1 57.34 511 ALA A CA 1
ATOM 4053 C C . ALA A 1 511 ? 11.039 -26 -20.453 1 57.34 511 ALA A C 1
ATOM 4055 O O . ALA A 1 511 ? 10.852 -25.062 -21.234 1 57.34 511 ALA A O 1
ATOM 4056 N N . THR A 1 512 ? 10.18 -27 -20.438 1 56.78 512 THR A N 1
ATOM 4057 C CA . THR A 1 512 ? 9.32 -27.094 -21.625 1 56.78 512 THR A CA 1
ATOM 4058 C C . THR A 1 512 ? 7.863 -27.297 -21.219 1 56.78 512 THR A C 1
ATOM 4060 O O . THR A 1 512 ? 7.02 -27.625 -22.047 1 56.78 512 THR A O 1
ATOM 4063 N N . SER A 1 513 ? 7.5 -26.906 -19.922 1 52.44 513 SER A N 1
ATOM 4064 C CA . SER A 1 513 ? 6.125 -27.188 -19.516 1 52.44 513 SER A CA 1
ATOM 4065 C C . SER A 1 513 ? 5.172 -26.109 -20.047 1 52.44 513 SER A C 1
ATOM 4067 O O . SER A 1 513 ? 5.555 -24.953 -20.188 1 52.44 513 SER A O 1
ATOM 4069 N N . ALA A 1 514 ? 4.141 -26.547 -20.875 1 53.78 514 ALA A N 1
ATOM 4070 C CA . ALA A 1 514 ? 2.98 -25.734 -21.234 1 53.78 514 ALA A CA 1
ATOM 4071 C C . ALA A 1 514 ? 3.162 -25.094 -22.609 1 53.78 514 ALA A C 1
ATOM 4073 O O . ALA A 1 514 ? 2.525 -24.094 -22.922 1 53.78 514 ALA A O 1
ATOM 4074 N N . LEU A 1 515 ? 4.207 -25.594 -23.328 1 58.97 515 LEU A N 1
ATOM 4075 C CA . LEU A 1 515 ? 4.434 -25 -24.641 1 58.97 515 LEU A CA 1
ATOM 4076 C C . LEU A 1 515 ? 3.705 -25.797 -25.719 1 58.97 515 LEU A C 1
ATOM 4078 O O . LEU A 1 515 ? 3.465 -27 -25.562 1 58.97 515 LEU A O 1
ATOM 4082 N N . ASP A 1 516 ? 3.258 -25.078 -26.734 1 57.53 516 ASP A N 1
ATOM 4083 C CA . ASP A 1 516 ? 2.729 -25.781 -27.891 1 57.53 516 ASP A CA 1
ATOM 4084 C C . ASP A 1 516 ? 3.824 -26.578 -28.594 1 57.53 516 ASP A C 1
ATOM 4086 O O . ASP A 1 516 ? 5.012 -26.359 -28.359 1 57.53 516 ASP A O 1
ATOM 4090 N N . SER A 1 517 ? 3.355 -27.516 -29.438 1 58.81 517 SER A N 1
ATOM 4091 C CA . SER A 1 517 ? 4.242 -28.5 -30.047 1 58.81 517 SER A CA 1
ATOM 4092 C C . SER A 1 517 ? 5.336 -27.828 -30.859 1 58.81 517 SER A C 1
ATOM 4094 O O . SER A 1 517 ? 6.492 -28.25 -30.844 1 58.81 517 SER A O 1
ATOM 4096 N N . ILE A 1 518 ? 4.969 -26.781 -31.547 1 61.53 518 ILE A N 1
ATOM 4097 C CA . ILE A 1 518 ? 5.945 -26.109 -32.406 1 61.53 518 ILE A CA 1
ATOM 4098 C C . ILE A 1 518 ? 6.977 -25.391 -31.531 1 61.53 518 ILE A C 1
ATOM 4100 O O . ILE A 1 518 ? 8.18 -25.531 -31.75 1 61.53 518 ILE A O 1
ATOM 4104 N N . ALA A 1 519 ? 6.465 -24.672 -30.672 1 70.88 519 ALA A N 1
ATOM 4105 C CA . ALA A 1 519 ? 7.348 -23.969 -29.75 1 70.88 519 ALA A CA 1
ATOM 4106 C C . ALA A 1 519 ? 8.219 -24.938 -28.969 1 70.88 519 ALA A C 1
ATOM 4108 O O . ALA A 1 519 ? 9.391 -24.672 -28.719 1 70.88 519 ALA A O 1
ATOM 4109 N N . GLU A 1 520 ? 7.613 -26.062 -28.672 1 74.94 520 GLU A N 1
ATOM 4110 C CA . GLU A 1 520 ? 8.336 -27.078 -27.922 1 74.94 520 GLU A CA 1
ATOM 4111 C C . GLU A 1 520 ? 9.531 -27.609 -28.719 1 74.94 520 GLU A C 1
ATOM 4113 O O . GLU A 1 520 ? 10.609 -27.812 -28.156 1 74.94 520 GLU A O 1
ATOM 4118 N N . LYS A 1 521 ? 9.266 -27.812 -29.953 1 75.12 521 LYS A N 1
ATOM 4119 C CA . LYS A 1 521 ? 10.344 -28.328 -30.797 1 75.12 521 LYS A CA 1
ATOM 4120 C C . LYS A 1 521 ? 11.492 -27.312 -30.891 1 75.12 521 LYS A C 1
ATOM 4122 O O . LYS A 1 521 ? 12.664 -27.688 -30.828 1 75.12 521 LYS A O 1
ATOM 4127 N N . GLN A 1 522 ? 11.18 -26.078 -31.109 1 80.12 522 GLN A N 1
ATOM 4128 C CA . GLN A 1 522 ? 12.188 -25.031 -31.219 1 80.12 522 GLN A CA 1
ATOM 4129 C C . GLN A 1 522 ? 12.984 -24.906 -29.922 1 80.12 522 GLN A C 1
ATOM 4131 O O . GLN A 1 522 ? 14.211 -24.75 -29.953 1 80.12 522 GLN A O 1
ATOM 4136 N N . VAL A 1 523 ? 12.297 -24.984 -28.875 1 83.56 523 VAL A N 1
ATOM 4137 C CA . VAL A 1 523 ? 12.938 -24.891 -27.562 1 83.56 523 VAL A CA 1
ATOM 4138 C C . VAL A 1 523 ? 13.836 -26.094 -27.328 1 83.56 523 VAL A C 1
ATOM 4140 O O . VAL A 1 523 ? 14.945 -25.953 -26.812 1 83.56 523 VAL A O 1
ATOM 4143 N N . GLN A 1 524 ? 13.328 -27.234 -27.734 1 82.25 524 GLN A N 1
ATOM 4144 C CA . GLN A 1 524 ? 14.109 -28.453 -27.562 1 82.25 524 GLN A CA 1
ATOM 4145 C C . GLN A 1 524 ? 15.398 -28.406 -28.375 1 82.25 524 GLN A C 1
ATOM 4147 O O . GLN A 1 524 ? 16.453 -28.828 -27.906 1 82.25 524 GLN A O 1
ATOM 4152 N N . GLU A 1 525 ? 15.305 -27.938 -29.531 1 83.12 525 GLU A N 1
ATOM 4153 C CA . GLU A 1 525 ? 16.484 -27.797 -30.375 1 83.12 525 GLU A CA 1
ATOM 4154 C C . GLU A 1 525 ? 17.5 -26.844 -29.766 1 83.12 525 GLU A C 1
ATOM 4156 O O . GLU A 1 525 ? 18.703 -27.109 -29.797 1 83.12 525 GLU A O 1
ATOM 4161 N N . ALA A 1 526 ? 17.016 -25.781 -29.312 1 86.62 526 ALA A N 1
ATOM 4162 C CA . ALA A 1 526 ? 17.875 -24.812 -28.656 1 86.62 526 ALA A CA 1
ATOM 4163 C C . ALA A 1 526 ? 18.562 -25.406 -27.438 1 86.62 526 ALA A C 1
ATOM 4165 O O . ALA A 1 526 ? 19.75 -25.156 -27.203 1 86.62 526 ALA A O 1
ATOM 4166 N N . LEU A 1 527 ? 17.844 -26.188 -26.703 1 87.62 527 LEU A N 1
ATOM 4167 C CA . LEU A 1 527 ? 18.391 -26.828 -25.5 1 87.62 527 LEU A CA 1
ATOM 4168 C C . LEU A 1 527 ? 19.453 -27.844 -25.875 1 87.62 527 LEU A C 1
ATOM 4170 O O . LEU A 1 527 ? 20.469 -27.969 -25.188 1 87.62 527 LEU A O 1
ATOM 4174 N N . ASP A 1 528 ? 19.172 -28.547 -26.938 1 87.31 528 ASP A N 1
ATOM 4175 C CA . ASP A 1 528 ? 20.141 -29.547 -27.391 1 87.31 528 ASP A CA 1
ATOM 4176 C C . ASP A 1 528 ? 21.453 -28.891 -27.797 1 87.31 528 ASP A C 1
ATOM 4178 O O . ASP A 1 528 ? 22.531 -29.438 -27.547 1 87.31 528 ASP A O 1
ATOM 4182 N N . ARG A 1 529 ? 21.312 -27.812 -28.438 1 88.75 529 ARG A N 1
ATOM 4183 C CA . ARG A 1 529 ? 22.516 -27.062 -28.812 1 88.75 529 ARG A CA 1
ATOM 4184 C C . ARG A 1 529 ? 23.25 -26.562 -27.578 1 88.75 529 ARG A C 1
ATOM 4186 O O . ARG A 1 529 ? 24.484 -26.562 -27.531 1 88.75 529 ARG A O 1
ATOM 4193 N N . LEU A 1 530 ? 22.516 -26.109 -26.656 1 89.56 530 LEU A N 1
ATOM 4194 C CA . LEU A 1 530 ? 23.078 -25.547 -25.438 1 89.56 530 LEU A CA 1
ATOM 4195 C C . LEU A 1 530 ? 23.812 -26.625 -24.625 1 89.56 530 LEU A C 1
ATOM 4197 O O . LEU A 1 530 ? 24.828 -26.344 -24 1 89.56 530 LEU A O 1
ATOM 4201 N N . LYS A 1 531 ? 23.312 -27.781 -24.625 1 89.81 531 LYS A N 1
ATOM 4202 C CA . LYS A 1 531 ? 23.844 -28.891 -23.828 1 89.81 531 LYS A CA 1
ATOM 4203 C C . LYS A 1 531 ? 25.188 -29.375 -24.375 1 89.81 531 LYS A C 1
ATOM 4205 O O . LYS A 1 531 ? 25.984 -29.969 -23.656 1 89.81 531 LYS A O 1
ATOM 4210 N N . LYS A 1 532 ? 25.391 -29.156 -25.625 1 88.81 532 LYS A N 1
ATOM 4211 C CA . LYS A 1 532 ? 26.578 -29.719 -26.281 1 88.81 532 LYS A CA 1
ATOM 4212 C C . LYS A 1 532 ? 27.859 -29.234 -25.609 1 88.81 532 LYS A C 1
ATOM 4214 O O . LYS A 1 532 ? 28.078 -28.031 -25.484 1 88.81 532 LYS A O 1
ATOM 4219 N N . GLY A 1 533 ? 28.641 -30.219 -25.172 1 88.19 533 GLY A N 1
ATOM 4220 C CA . GLY A 1 533 ? 29.969 -29.922 -24.641 1 88.19 533 GLY A CA 1
ATOM 4221 C C . GLY A 1 533 ? 29.953 -29.438 -23.203 1 88.19 533 GLY A C 1
ATOM 4222 O O . GLY A 1 533 ? 30.922 -28.859 -22.719 1 88.19 533 GLY A O 1
ATOM 4223 N N . ARG A 1 534 ? 28.875 -29.578 -22.516 1 93.62 534 ARG A N 1
ATOM 4224 C CA . ARG A 1 534 ? 28.766 -29.078 -21.156 1 93.62 534 ARG A CA 1
ATOM 4225 C C . ARG A 1 534 ? 28.266 -30.172 -20.203 1 93.62 534 ARG A C 1
ATOM 4227 O O . ARG A 1 534 ? 27.672 -31.156 -20.641 1 93.62 534 ARG A O 1
ATOM 4234 N N . THR A 1 535 ? 28.656 -30.062 -18.938 1 95.56 535 THR A N 1
ATOM 4235 C CA . THR A 1 535 ? 28.062 -30.906 -17.906 1 95.56 535 THR A CA 1
ATOM 4236 C C . THR A 1 535 ? 26.656 -30.422 -17.562 1 95.56 535 THR A C 1
ATOM 4238 O O . THR A 1 535 ? 26.484 -29.297 -17.078 1 95.56 535 THR A O 1
ATOM 4241 N N . THR A 1 536 ? 25.688 -31.25 -17.859 1 95 536 THR A N 1
ATOM 4242 C CA . THR A 1 536 ? 24.328 -30.766 -17.781 1 95 536 THR A CA 1
ATOM 4243 C C . THR A 1 536 ? 23.5 -31.609 -16.812 1 95 536 THR A C 1
ATOM 4245 O O . THR A 1 536 ? 23.578 -32.844 -16.844 1 95 536 THR A O 1
ATOM 4248 N N . ILE A 1 537 ? 22.859 -30.953 -15.891 1 94.81 537 ILE A N 1
ATOM 4249 C CA . ILE A 1 537 ? 21.859 -31.594 -15.039 1 94.81 537 ILE A CA 1
ATOM 4250 C C . ILE A 1 537 ? 20.469 -31.094 -15.43 1 94.81 537 ILE A C 1
ATOM 4252 O O . ILE A 1 537 ? 20.203 -29.891 -15.422 1 94.81 537 ILE A O 1
ATOM 4256 N N . VAL A 1 538 ? 19.594 -32 -15.797 1 91.81 538 VAL A N 1
ATOM 4257 C CA . VAL A 1 538 ? 18.266 -31.625 -16.281 1 91.81 538 VAL A CA 1
ATOM 4258 C C . VAL A 1 538 ? 17.188 -32.312 -15.445 1 91.81 538 VAL A C 1
ATOM 4260 O O . VAL A 1 538 ? 17.281 -33.5 -15.18 1 91.81 538 VAL A O 1
ATOM 4263 N N . ILE A 1 539 ? 16.359 -31.531 -14.891 1 88.31 539 ILE A N 1
ATOM 4264 C CA . ILE A 1 539 ? 15.148 -32.094 -14.297 1 88.31 539 ILE A CA 1
ATOM 4265 C C . ILE A 1 539 ? 14.109 -32.344 -15.391 1 88.31 539 ILE A C 1
ATOM 4267 O O . ILE A 1 539 ? 13.57 -31.391 -15.977 1 88.31 539 ILE A O 1
ATOM 4271 N N . ALA A 1 540 ? 13.891 -33.562 -15.75 1 74.69 540 ALA A N 1
ATOM 4272 C CA . ALA A 1 540 ? 13.094 -33.875 -16.938 1 74.69 540 ALA A CA 1
ATOM 4273 C C . ALA A 1 540 ? 11.703 -34.375 -16.531 1 74.69 540 ALA A C 1
ATOM 4275 O O . ALA A 1 540 ? 11.555 -35.156 -15.594 1 74.69 540 ALA A O 1
ATOM 4276 N N . HIS A 1 541 ? 10.875 -33.812 -17.141 1 64.06 541 HIS A N 1
ATOM 4277 C CA . HIS A 1 541 ? 9.508 -34.281 -16.984 1 64.06 541 HIS A CA 1
ATOM 4278 C C . HIS A 1 541 ? 8.945 -34.812 -18.297 1 64.06 541 HIS A C 1
ATOM 4280 O O . HIS A 1 541 ? 7.816 -35.312 -18.344 1 64.06 541 HIS A O 1
ATOM 4286 N N . ARG A 1 542 ? 9.828 -34.781 -19.25 1 67.31 542 ARG A N 1
ATOM 4287 C CA . ARG A 1 542 ? 9.406 -35.281 -20.562 1 67.31 542 ARG A CA 1
ATOM 4288 C C . ARG A 1 542 ? 10.219 -36.5 -20.953 1 67.31 542 ARG A C 1
ATOM 4290 O O . ARG A 1 542 ? 11.406 -36.594 -20.641 1 67.31 542 ARG A O 1
ATOM 4297 N N . LEU A 1 543 ? 9.609 -37.344 -21.766 1 69.38 543 LEU A N 1
ATOM 4298 C CA . LEU A 1 543 ? 10.211 -38.594 -22.172 1 69.38 543 LEU A CA 1
ATOM 4299 C C . LEU A 1 543 ? 11.43 -38.375 -23.047 1 69.38 543 LEU A C 1
ATOM 4301 O O . LEU A 1 543 ? 12.453 -39.031 -22.906 1 69.38 543 LEU A O 1
ATOM 4305 N N 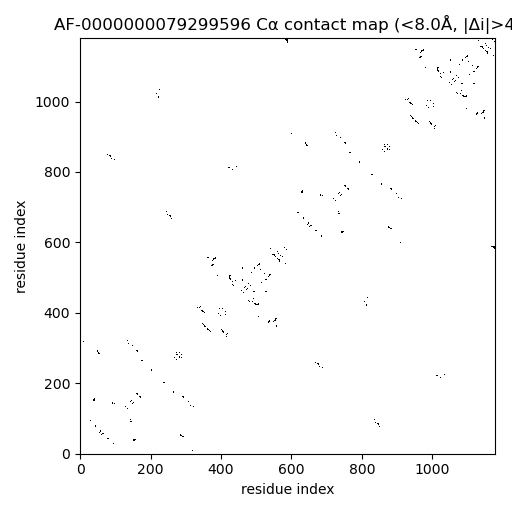. SER A 1 544 ? 11.297 -37.469 -23.953 1 70.5 544 SER A N 1
ATOM 4306 C CA . SER A 1 544 ? 12.375 -37.219 -24.906 1 70.5 544 SER A CA 1
ATOM 4307 C C . SER A 1 544 ? 13.641 -36.75 -24.188 1 70.5 544 SER A C 1
ATOM 4309 O O . SER A 1 544 ? 14.75 -37.125 -24.547 1 70.5 544 SER A O 1
ATOM 4311 N N . SER A 1 545 ? 13.469 -35.969 -23.172 1 74.38 545 SER A N 1
ATOM 4312 C CA . SER A 1 545 ? 14.586 -35.438 -22.391 1 74.38 545 SER A CA 1
ATOM 4313 C C . SER A 1 545 ? 15.234 -36.562 -21.562 1 74.38 545 SER A C 1
ATOM 4315 O O . SER A 1 545 ? 16.453 -36.562 -21.359 1 74.38 545 SER A O 1
ATOM 4317 N N . ILE A 1 546 ? 14.383 -37.406 -21.156 1 79.81 546 ILE A N 1
ATOM 4318 C CA . ILE A 1 546 ? 14.859 -38.5 -20.312 1 79.81 546 ILE A CA 1
ATOM 4319 C C . ILE A 1 546 ? 15.633 -39.5 -21.172 1 79.81 546 ILE A C 1
ATOM 4321 O O . ILE A 1 546 ? 16.734 -39.938 -20.812 1 79.81 546 ILE A O 1
ATOM 4325 N N . GLU A 1 547 ? 15.062 -39.812 -22.344 1 82.62 547 GLU A N 1
ATOM 4326 C CA . GLU A 1 547 ? 15.672 -40.812 -23.219 1 82.62 547 GLU A CA 1
ATOM 4327 C C . GLU A 1 547 ? 16.969 -40.281 -23.828 1 82.62 547 GLU A C 1
ATOM 4329 O O . GLU A 1 547 ? 17.875 -41.062 -24.125 1 82.62 547 GLU A O 1
ATOM 4334 N N . GLY A 1 548 ? 17.047 -39 -24 1 82.38 548 GLY A N 1
ATOM 4335 C CA . GLY A 1 548 ? 18.219 -38.406 -24.641 1 82.38 548 GLY A CA 1
ATOM 4336 C C . GLY A 1 548 ? 19.359 -38.156 -23.672 1 82.38 548 GLY A C 1
ATOM 4337 O O . GLY A 1 548 ? 20.469 -37.844 -24.094 1 82.38 548 GLY A O 1
ATOM 4338 N N . ALA A 1 549 ? 19.188 -38.406 -22.391 1 90.69 549 ALA A N 1
ATOM 4339 C CA . ALA A 1 549 ? 20.234 -38.188 -21.391 1 90.69 549 ALA A CA 1
ATOM 4340 C C . ALA A 1 549 ? 21.25 -39.312 -21.359 1 90.69 549 ALA A C 1
ATOM 4342 O O . ALA A 1 549 ? 20.906 -40.469 -21.672 1 90.69 549 ALA A O 1
ATOM 4343 N N . ASP A 1 550 ? 22.469 -39 -21.016 1 93.19 550 ASP A N 1
ATOM 4344 C CA . ASP A 1 550 ? 23.516 -40.031 -20.891 1 93.19 550 ASP A CA 1
ATOM 4345 C C . ASP A 1 550 ? 23.266 -40.906 -19.688 1 93.19 550 ASP A C 1
ATOM 4347 O O . ASP A 1 550 ? 23.453 -42.125 -19.766 1 93.19 550 ASP A O 1
ATOM 4351 N N . MET A 1 551 ? 22.922 -40.281 -18.656 1 94.75 551 MET A N 1
ATOM 4352 C CA . MET A 1 551 ? 22.641 -40.969 -17.406 1 94.75 551 MET A CA 1
ATOM 4353 C C . MET A 1 551 ? 21.344 -40.469 -16.781 1 94.75 551 MET A C 1
ATOM 4355 O O . MET A 1 551 ? 20.969 -39.312 -17 1 94.75 551 MET A O 1
ATOM 4359 N N . ILE A 1 552 ? 20.688 -41.344 -16.094 1 94.38 552 ILE A N 1
ATOM 4360 C CA . ILE A 1 552 ? 19.438 -41 -15.422 1 94.38 552 ILE A CA 1
ATOM 4361 C C . ILE A 1 552 ? 19.547 -41.312 -13.93 1 94.38 552 ILE A C 1
ATOM 4363 O O . ILE A 1 552 ? 20 -42.375 -13.547 1 94.38 552 ILE A O 1
ATOM 4367 N N . CYS A 1 553 ? 19.219 -40.344 -13.164 1 94.44 553 CYS A N 1
ATOM 4368 C CA . CYS A 1 553 ? 19.188 -40.5 -11.711 1 94.44 553 CYS A CA 1
ATOM 4369 C C . CYS A 1 553 ? 17.766 -40.438 -11.18 1 94.44 553 CYS A C 1
ATOM 4371 O O . CYS A 1 553 ? 17.094 -39.406 -11.273 1 94.44 553 CYS A O 1
ATOM 4373 N N . VAL A 1 554 ? 17.297 -41.531 -10.633 1 93.31 554 VAL A N 1
ATOM 4374 C CA . VAL A 1 554 ? 15.961 -41.562 -10.047 1 93.31 554 VAL A CA 1
ATOM 4375 C C . VAL A 1 554 ? 16.031 -41.281 -8.547 1 93.31 554 VAL A C 1
ATOM 4377 O O . VAL A 1 554 ? 16.75 -41.938 -7.809 1 93.31 554 VAL A O 1
ATOM 4380 N N . ILE A 1 555 ? 15.383 -40.219 -8.195 1 91.88 555 ILE A N 1
ATOM 4381 C CA . ILE A 1 555 ? 15.375 -39.812 -6.793 1 91.88 555 ILE A CA 1
ATOM 4382 C C . ILE A 1 555 ? 14.102 -40.312 -6.117 1 91.88 555 ILE A C 1
ATOM 4384 O O . ILE A 1 555 ? 13 -40.062 -6.613 1 91.88 555 ILE A O 1
ATOM 4388 N N . ALA A 1 556 ? 14.195 -40.969 -5.039 1 89.38 556 ALA A N 1
ATOM 4389 C CA . ALA A 1 556 ? 13.078 -41.438 -4.227 1 89.38 556 ALA A CA 1
ATOM 4390 C C . ALA A 1 556 ? 13.422 -41.375 -2.738 1 89.38 556 ALA A C 1
ATOM 4392 O O . ALA A 1 556 ? 14.516 -41.75 -2.328 1 89.38 556 ALA A O 1
ATOM 4393 N N . ASN A 1 557 ? 12.508 -40.875 -1.974 1 87.94 557 ASN A N 1
ATOM 4394 C CA . ASN A 1 557 ? 12.641 -40.781 -0.524 1 87.94 557 ASN A CA 1
ATOM 4395 C C . ASN A 1 557 ? 13.914 -40.031 -0.13 1 87.94 557 ASN A C 1
ATOM 4397 O O . ASN A 1 557 ? 14.617 -40.438 0.793 1 87.94 557 ASN A O 1
ATOM 4401 N N . GLY A 1 558 ? 14.336 -39.125 -0.911 1 90.69 558 GLY A N 1
ATOM 4402 C CA . GLY A 1 558 ? 15.453 -38.25 -0.585 1 90.69 558 GLY A CA 1
ATOM 4403 C C . GLY A 1 558 ? 16.797 -38.844 -0.922 1 90.69 558 GLY A C 1
ATOM 4404 O O . GLY A 1 558 ? 17.844 -38.281 -0.586 1 90.69 558 GLY A O 1
ATOM 4405 N N . ARG A 1 559 ? 16.812 -40.031 -1.521 1 93.75 559 ARG A N 1
ATOM 4406 C CA . ARG A 1 559 ? 18.031 -40.719 -1.897 1 93.75 559 ARG A CA 1
ATOM 4407 C C . ARG A 1 559 ? 18 -41.125 -3.363 1 93.75 559 ARG A C 1
ATOM 4409 O O . ARG A 1 559 ? 16.969 -41.031 -4.02 1 93.75 559 ARG A O 1
ATOM 4416 N N . VAL A 1 560 ? 19.172 -41.438 -3.85 1 94.81 560 VAL A N 1
ATOM 4417 C CA . VAL A 1 560 ? 19.234 -41.969 -5.207 1 94.81 560 VAL A CA 1
ATOM 4418 C C . VAL A 1 560 ? 18.75 -43.438 -5.219 1 94.81 560 VAL A C 1
ATOM 4420 O O . VAL A 1 560 ? 19.391 -44.312 -4.633 1 94.81 560 VAL A O 1
ATOM 4423 N N . ALA A 1 561 ? 17.703 -43.688 -5.871 1 92.69 561 ALA A N 1
ATOM 4424 C CA . ALA A 1 561 ? 17.125 -45 -5.934 1 92.69 561 ALA A CA 1
ATOM 4425 C C . ALA A 1 561 ? 17.766 -45.844 -7.043 1 92.69 561 ALA A C 1
ATOM 4427 O O . ALA A 1 561 ? 18 -47.031 -6.875 1 92.69 561 ALA A O 1
ATOM 4428 N N . GLU A 1 562 ? 17.828 -45.219 -8.219 1 93.5 562 GLU A N 1
ATOM 4429 C CA . GLU A 1 562 ? 18.422 -45.844 -9.391 1 93.5 562 GLU A CA 1
ATOM 4430 C C . GLU A 1 562 ? 19.328 -44.875 -10.156 1 93.5 562 GLU A C 1
ATOM 4432 O O . GLU A 1 562 ? 19.094 -43.688 -10.148 1 93.5 562 GLU A O 1
ATOM 4437 N N . TYR A 1 563 ? 20.453 -45.438 -10.664 1 94.31 563 TYR A N 1
ATOM 4438 C CA . TYR A 1 563 ? 21.375 -44.656 -11.469 1 94.31 563 TYR A CA 1
ATOM 4439 C C . TYR A 1 563 ? 21.922 -45.469 -12.633 1 94.31 563 TYR A C 1
ATOM 4441 O O . TYR A 1 563 ? 22.484 -46.562 -12.43 1 94.31 563 TYR A O 1
ATOM 4449 N N . GLY A 1 564 ? 21.688 -45 -13.812 1 93.31 564 GLY A N 1
ATOM 4450 C CA . GLY A 1 564 ? 22.172 -45.688 -15 1 93.31 564 GLY A CA 1
ATOM 4451 C C . GLY A 1 564 ? 21.625 -45.125 -16.297 1 93.31 564 GLY A C 1
ATOM 4452 O O . GLY A 1 564 ? 21.031 -44.031 -16.297 1 93.31 564 GLY A O 1
ATOM 4453 N N . SER A 1 565 ? 21.906 -45.75 -17.422 1 93.12 565 SER A N 1
ATOM 4454 C CA . SER A 1 565 ? 21.391 -45.344 -18.719 1 93.12 565 SER A CA 1
ATOM 4455 C C . SER A 1 565 ? 19.938 -45.75 -18.891 1 93.12 565 SER A C 1
ATOM 4457 O O . SER A 1 565 ? 19.438 -46.594 -18.141 1 93.12 565 SER A O 1
ATOM 4459 N N . HIS A 1 566 ? 19.312 -45.188 -19.891 1 90.69 566 HIS A N 1
ATOM 4460 C CA . HIS A 1 566 ? 17.906 -45.5 -20.156 1 90.69 566 HIS A CA 1
ATOM 4461 C C . HIS A 1 566 ? 17.703 -46.969 -20.359 1 90.69 566 HIS A C 1
ATOM 4463 O O . HIS A 1 566 ? 16.812 -47.594 -19.734 1 90.69 566 HIS A O 1
ATOM 4469 N N . GLN A 1 567 ? 18.562 -47.594 -21.156 1 89.44 567 GLN A N 1
ATOM 4470 C CA . GLN A 1 567 ? 18.422 -49 -21.5 1 89.44 567 GLN A CA 1
ATOM 4471 C C . GLN A 1 567 ? 18.656 -49.875 -20.281 1 89.44 567 GLN A C 1
ATOM 4473 O O . GLN A 1 567 ? 17.938 -50.844 -20.062 1 89.44 567 GLN A O 1
ATOM 4478 N N . GLU A 1 568 ? 19.594 -49.469 -19.516 1 91.81 568 GLU A N 1
ATOM 4479 C CA . GLU A 1 568 ? 19.922 -50.25 -18.328 1 91.81 568 GLU A CA 1
ATOM 4480 C C . GLU A 1 568 ? 18.797 -50.188 -17.297 1 91.81 568 GLU A C 1
ATOM 4482 O O . GLU A 1 568 ? 18.469 -51.219 -16.688 1 91.81 568 GLU A O 1
ATOM 4487 N N . LEU A 1 569 ? 18.25 -49.031 -17.172 1 91.25 569 LEU A N 1
ATOM 4488 C CA . LEU A 1 569 ? 17.266 -48.844 -16.109 1 91.25 569 LEU A CA 1
ATOM 4489 C C . LEU A 1 569 ? 15.922 -49.469 -16.484 1 91.25 569 LEU A C 1
ATOM 4491 O O . LEU A 1 569 ? 15.172 -49.938 -15.625 1 91.25 569 LEU A O 1
ATOM 4495 N N . ILE A 1 570 ? 15.656 -49.406 -17.719 1 88.44 570 ILE A N 1
ATOM 4496 C CA . ILE A 1 570 ? 14.422 -50.031 -18.188 1 88.44 570 ILE A CA 1
ATOM 4497 C C . ILE A 1 570 ? 14.484 -51.531 -17.969 1 88.44 570 ILE A C 1
ATOM 4499 O O . ILE A 1 570 ? 13.484 -52.188 -17.625 1 88.44 570 ILE A O 1
ATOM 4503 N N . SER A 1 571 ? 15.648 -52.125 -18.172 1 88 571 SER A N 1
ATOM 4504 C CA . SER A 1 571 ? 15.844 -53.562 -18.031 1 88 571 SER A CA 1
ATOM 4505 C C . SER A 1 571 ? 15.742 -53.969 -16.578 1 88 571 SER A C 1
ATOM 4507 O O . SER A 1 571 ? 15.359 -55.125 -16.281 1 88 571 SER A O 1
ATOM 4509 N N . LEU A 1 572 ? 16.031 -53.062 -15.742 1 88 572 LEU A N 1
ATOM 4510 C CA . LEU A 1 572 ? 15.992 -53.375 -14.32 1 88 572 LEU A CA 1
ATOM 4511 C C . LEU A 1 572 ? 14.555 -53.438 -13.812 1 88 572 LEU A C 1
ATOM 4513 O O . LEU A 1 572 ? 14.273 -54.062 -12.789 1 88 572 LEU A O 1
ATOM 4517 N N . ASN A 1 573 ? 13.516 -52.938 -14.492 1 82.31 573 ASN A N 1
ATOM 4518 C CA . ASN A 1 573 ? 12.086 -52.938 -14.219 1 82.31 573 ASN A CA 1
ATOM 4519 C C . ASN A 1 573 ? 11.789 -52.531 -12.781 1 82.31 573 ASN A C 1
ATOM 4521 O O . ASN A 1 573 ? 11.062 -53.219 -12.062 1 82.31 573 ASN A O 1
ATOM 4525 N N . ARG A 1 574 ? 12.398 -51.469 -12.352 1 86.94 574 ARG A N 1
ATOM 4526 C CA . ARG A 1 574 ? 12.195 -50.969 -11 1 86.94 574 ARG A CA 1
ATOM 4527 C C . ARG A 1 574 ? 11.477 -49.625 -11.016 1 86.94 574 ARG A C 1
ATOM 4529 O O . ARG A 1 574 ? 10.469 -49.469 -11.711 1 86.94 574 ARG A O 1
ATOM 4536 N N . GLU A 1 575 ? 11.914 -48.688 -10.164 1 82.56 575 GLU A N 1
ATOM 4537 C CA . GLU A 1 575 ? 11.211 -47.406 -9.992 1 82.56 575 GLU A CA 1
ATOM 4538 C C . GLU A 1 575 ? 11.203 -46.625 -11.289 1 82.56 575 GLU A C 1
ATOM 4540 O O . GLU A 1 575 ? 10.195 -46 -11.633 1 82.56 575 GLU A O 1
ATOM 4545 N N . TYR A 1 576 ? 12.242 -46.688 -11.977 1 86.62 576 TYR A N 1
ATOM 4546 C CA . TYR A 1 576 ? 12.359 -45.938 -13.227 1 86.62 576 TYR A CA 1
ATOM 4547 C C . TYR A 1 576 ? 11.32 -46.406 -14.242 1 86.62 576 TYR A C 1
ATOM 4549 O O . TYR A 1 576 ? 10.695 -45.594 -14.922 1 86.62 576 TYR A O 1
ATOM 4557 N N . CYS A 1 577 ? 11.297 -47.656 -14.375 1 82 577 CYS A N 1
ATOM 4558 C CA . CYS A 1 577 ? 10.352 -48.219 -15.32 1 82 577 CYS A CA 1
ATOM 4559 C C . CYS A 1 577 ? 8.922 -47.781 -15 1 82 577 CYS A C 1
ATOM 4561 O O . CYS A 1 577 ? 8.133 -47.531 -15.914 1 82 577 CYS A O 1
ATOM 4563 N N . LYS A 1 578 ? 8.711 -47.688 -13.797 1 77.56 578 LYS A N 1
ATOM 4564 C CA . LYS A 1 578 ? 7.391 -47.219 -13.383 1 77.56 578 LYS A CA 1
ATOM 4565 C C . LYS A 1 578 ? 7.145 -45.781 -13.828 1 77.56 578 LYS A C 1
ATOM 4567 O O . LYS A 1 578 ? 6.078 -45.469 -14.367 1 77.56 578 LYS A O 1
ATOM 4572 N N . PHE A 1 579 ? 8.164 -45 -13.57 1 75.12 579 PHE A N 1
ATOM 4573 C CA . PHE A 1 579 ? 8.047 -43.594 -13.961 1 75.12 579 PHE A CA 1
ATOM 4574 C C . PHE A 1 579 ? 7.961 -43.469 -15.477 1 75.12 579 PHE A C 1
ATOM 4576 O O . PHE A 1 579 ? 7.164 -42.688 -15.992 1 75.12 579 PHE A O 1
ATOM 4583 N N . TYR A 1 580 ? 8.828 -44.219 -16.141 1 75.88 580 TYR A N 1
ATOM 4584 C CA . TYR A 1 580 ? 8.898 -44.188 -17.609 1 75.88 580 TYR A CA 1
ATOM 4585 C C . TYR A 1 580 ? 7.562 -44.594 -18.219 1 75.88 580 TYR A C 1
ATOM 4587 O O . TYR A 1 580 ? 7.098 -43.969 -19.172 1 75.88 580 TYR A O 1
ATOM 4595 N N . ASN A 1 581 ? 7.09 -45.594 -17.688 1 67.38 581 ASN A N 1
ATOM 4596 C CA . ASN A 1 581 ? 5.805 -46.062 -18.172 1 67.38 581 ASN A CA 1
ATOM 4597 C C . ASN A 1 581 ? 4.691 -45.062 -17.906 1 67.38 581 ASN A C 1
ATOM 4599 O O . ASN A 1 581 ? 3.783 -44.875 -18.719 1 67.38 581 ASN A O 1
ATOM 4603 N N . GLN A 1 582 ? 4.98 -44.406 -16.875 1 61.66 582 GLN A N 1
ATOM 4604 C CA . GLN A 1 582 ? 4.023 -43.344 -16.531 1 61.66 582 GLN A CA 1
ATOM 4605 C C . GLN A 1 582 ? 4.109 -42.188 -17.531 1 61.66 582 GLN A C 1
ATOM 4607 O O . GLN A 1 582 ? 3.082 -41.656 -17.938 1 61.66 582 GLN A O 1
ATOM 4612 N N . TYR A 1 583 ? 5.41 -41.875 -17.859 1 58.56 583 TYR A N 1
ATOM 4613 C CA . TYR A 1 583 ? 5.645 -40.812 -18.797 1 58.56 583 TYR A CA 1
ATOM 4614 C C . TYR A 1 583 ? 5.195 -41.188 -20.203 1 58.56 583 TYR A C 1
ATOM 4616 O O . TYR A 1 583 ? 4.641 -40.375 -20.938 1 58.56 583 TYR A O 1
ATOM 4624 N N . LYS A 1 584 ? 5.762 -42.406 -20.672 1 57.66 584 LYS A N 1
ATOM 4625 C CA . LYS A 1 584 ? 5.414 -42.938 -21.984 1 57.66 584 LYS A CA 1
ATOM 4626 C C . LYS A 1 584 ? 3.898 -43 -22.172 1 57.66 584 LYS A C 1
ATOM 4628 O O . LYS A 1 584 ? 3.383 -42.688 -23.25 1 57.66 584 LYS A O 1
ATOM 4633 N N . ASN A 1 585 ? 3.467 -43.469 -21.172 1 46.16 585 ASN A N 1
ATOM 4634 C CA . ASN A 1 585 ? 2.012 -43.562 -21.234 1 46.16 585 ASN A CA 1
ATOM 4635 C C . ASN A 1 585 ? 1.36 -42.188 -21.359 1 46.16 585 ASN A C 1
ATOM 4637 O O . ASN A 1 585 ? 0.315 -42.031 -21.984 1 46.16 585 ASN A O 1
ATOM 4641 N N . ILE A 1 586 ? 2.189 -41.281 -20.922 1 41.25 586 ILE A N 1
ATOM 4642 C CA . ILE A 1 586 ? 1.716 -39.938 -21.062 1 41.25 586 ILE A CA 1
ATOM 4643 C C . ILE A 1 586 ? 2.037 -39.406 -22.469 1 41.25 586 ILE A C 1
ATOM 4645 O O . ILE A 1 586 ? 1.212 -38.75 -23.094 1 41.25 586 ILE A O 1
ATOM 4649 N N . THR A 1 587 ? 3.363 -39.688 -23.078 1 40.59 587 THR A N 1
ATOM 4650 C CA . THR A 1 587 ? 3.818 -39.25 -24.391 1 40.59 587 THR A CA 1
ATOM 4651 C C . THR A 1 587 ? 3.148 -40.031 -25.5 1 40.59 587 THR A C 1
ATOM 4653 O O . THR A 1 587 ? 2.936 -39.531 -26.594 1 40.59 587 THR A O 1
ATOM 4656 N N . SER A 1 588 ? 3.156 -41.312 -25.5 1 34.62 588 SER A N 1
ATOM 4657 C CA . SER A 1 588 ? 2.531 -42.094 -26.562 1 34.62 588 SER A CA 1
ATOM 4658 C C . SER A 1 588 ? 1.089 -41.656 -26.797 1 34.62 588 SER A C 1
ATOM 4660 O O . SER A 1 588 ? 0.453 -42.062 -27.766 1 34.62 588 SER A O 1
ATOM 4662 N N . ILE A 1 589 ? 0.53 -41.219 -25.953 1 30.05 589 ILE A N 1
ATOM 4663 C CA . ILE A 1 589 ? -0.782 -40.688 -26.266 1 30.05 589 ILE A CA 1
ATOM 4664 C C . ILE A 1 589 ? -0.616 -39.344 -27 1 30.05 589 ILE A C 1
ATOM 4666 O O . ILE A 1 589 ? -1.573 -38.812 -27.578 1 30.05 589 ILE A O 1
ATOM 4670 N N . ASN A 1 590 ? 0.61 -38.688 -27.031 1 26.98 590 ASN A N 1
ATOM 4671 C CA . ASN A 1 590 ? 0.806 -37.594 -27.984 1 26.98 590 ASN A CA 1
ATOM 4672 C C . ASN A 1 590 ? 1.32 -38.125 -29.328 1 26.98 590 ASN A C 1
ATOM 4674 O O . ASN A 1 590 ? 2.293 -38.875 -29.375 1 26.98 590 ASN A O 1
ATOM 4678 N N . MET B 1 1 ? -21.969 1.943 -28.766 1 27.28 1 MET B N 1
ATOM 4679 C CA . MET B 1 1 ? -21.312 2.43 -27.562 1 27.28 1 MET B CA 1
ATOM 4680 C C . MET B 1 1 ? -21.578 3.922 -27.359 1 27.28 1 MET B C 1
ATOM 4682 O O . MET B 1 1 ? -21.047 4.746 -28.109 1 27.28 1 MET B O 1
ATOM 4686 N N . ASP B 1 2 ? -22.828 4.273 -27 1 29.98 2 ASP B N 1
ATOM 4687 C CA . ASP B 1 2 ? -23.438 5.598 -27.047 1 29.98 2 ASP B CA 1
ATOM 4688 C C . ASP B 1 2 ? -22.531 6.641 -26.391 1 29.98 2 ASP B C 1
ATOM 4690 O O . ASP B 1 2 ? -21.812 6.336 -25.453 1 29.98 2 ASP B O 1
ATOM 4694 N N . LYS B 1 3 ? -22.234 7.719 -27.078 1 33.72 3 LYS B N 1
ATOM 4695 C CA . LYS B 1 3 ? -21.531 8.984 -26.875 1 33.72 3 LYS B CA 1
ATOM 4696 C C . LYS B 1 3 ? -22.062 9.727 -25.656 1 33.72 3 LYS B C 1
ATOM 4698 O O . LYS B 1 3 ? -21.953 10.945 -25.562 1 33.72 3 LYS B O 1
ATOM 4703 N N . GLY B 1 4 ? -23.016 9.188 -25 1 34.34 4 GLY B N 1
ATOM 4704 C CA . GLY B 1 4 ? -23.844 9.906 -24.031 1 34.34 4 GLY B CA 1
ATOM 4705 C C . GLY B 1 4 ? -23.031 10.766 -23.094 1 34.34 4 GLY B C 1
ATOM 4706 O O . GLY B 1 4 ? -21.797 10.703 -23.078 1 34.34 4 GLY B O 1
ATOM 4707 N N . ASN B 1 5 ? -23.609 11.516 -21.953 1 38.25 5 ASN B N 1
ATOM 4708 C CA . ASN B 1 5 ? -23.219 12.562 -21.031 1 38.25 5 ASN B CA 1
ATOM 4709 C C . ASN B 1 5 ? -21.844 12.289 -20.422 1 38.25 5 ASN B C 1
ATOM 4711 O O . ASN B 1 5 ? -21.703 11.383 -19.594 1 38.25 5 ASN B O 1
ATOM 4715 N N . LYS B 1 6 ? -20.828 12.375 -21.016 1 46.34 6 LYS B N 1
ATOM 4716 C CA . LYS B 1 6 ? -19.422 12.266 -20.625 1 46.34 6 LYS B CA 1
ATOM 4717 C C . LYS B 1 6 ? -19.188 12.93 -19.266 1 46.34 6 LYS B C 1
ATOM 4719 O O . LYS B 1 6 ? -19.234 14.156 -19.156 1 46.34 6 LYS B O 1
ATOM 4724 N N . VAL B 1 7 ? -19.781 12.43 -18.109 1 58.16 7 VAL B N 1
ATOM 4725 C CA . VAL B 1 7 ? -19.562 12.906 -16.75 1 58.16 7 VAL B CA 1
ATOM 4726 C C . VAL B 1 7 ? -18.125 13.398 -16.594 1 58.16 7 VAL B C 1
ATOM 4728 O O . VAL B 1 7 ? -17.172 12.695 -16.969 1 58.16 7 VAL B O 1
ATOM 4731 N N . ASN B 1 8 ? -17.953 14.68 -16.719 1 63.97 8 ASN B N 1
ATOM 4732 C CA . ASN B 1 8 ? -16.656 15.328 -16.578 1 63.97 8 ASN B CA 1
ATOM 4733 C C . ASN B 1 8 ? -16.031 15.07 -15.211 1 63.97 8 ASN B C 1
ATOM 4735 O O . ASN B 1 8 ? -16.172 15.883 -14.297 1 63.97 8 ASN B O 1
ATOM 4739 N N . TYR B 1 9 ? -15.578 13.945 -15.055 1 68.38 9 TYR B N 1
ATOM 4740 C CA . TYR B 1 9 ? -14.922 13.578 -13.805 1 68.38 9 TYR B CA 1
ATOM 4741 C C . TYR B 1 9 ? -13.742 14.492 -13.523 1 68.38 9 TYR B C 1
ATOM 4743 O O . TYR B 1 9 ? -13.219 14.508 -12.406 1 68.38 9 TYR B O 1
ATOM 4751 N N . ASP B 1 10 ? -13.547 15.383 -14.508 1 69 10 ASP B N 1
ATOM 4752 C CA . ASP B 1 10 ? -12.375 16.219 -14.312 1 69 10 ASP B CA 1
ATOM 4753 C C . ASP B 1 10 ? -12.758 17.562 -13.703 1 69 10 ASP B C 1
ATOM 4755 O O . ASP B 1 10 ? -11.891 18.297 -13.219 1 69 10 ASP B O 1
ATOM 4759 N N . SER B 1 11 ? -14.07 17.734 -13.727 1 73.38 11 SER B N 1
ATOM 4760 C CA . SER B 1 11 ? -14.516 19 -13.141 1 73.38 11 SER B CA 1
ATOM 4761 C C . SER B 1 11 ? -14.625 18.906 -11.625 1 73.38 11 SER B C 1
ATOM 4763 O O . SER B 1 11 ? -15.422 18.109 -11.109 1 73.38 11 SER B O 1
ATOM 4765 N N . SER B 1 12 ? -13.805 19.688 -10.977 1 76.56 12 SER B N 1
ATOM 4766 C CA . SER B 1 12 ? -13.812 19.719 -9.516 1 76.56 12 SER B CA 1
ATOM 4767 C C . SER B 1 12 ? -15.195 20.094 -8.984 1 76.56 12 SER B C 1
ATOM 4769 O O . SER B 1 12 ? -15.664 19.5 -8.008 1 76.56 12 SER B O 1
ATOM 4771 N N . TRP B 1 13 ? -15.789 20.969 -9.695 1 76.56 13 TRP B N 1
ATOM 4772 C CA . TRP B 1 13 ? -17.094 21.453 -9.258 1 76.56 13 TRP B CA 1
ATOM 4773 C C . TRP B 1 13 ? -18.156 20.359 -9.367 1 76.56 13 TRP B C 1
ATOM 4775 O O . TRP B 1 13 ? -19.031 20.25 -8.508 1 76.56 13 TRP B O 1
ATOM 4785 N N . TYR B 1 14 ? -18 19.672 -10.32 1 77.69 14 TYR B N 1
ATOM 4786 C CA . TYR B 1 14 ? -18.953 18.578 -10.492 1 77.69 14 TYR B CA 1
ATOM 4787 C C . TYR B 1 14 ? -18.828 17.562 -9.367 1 77.69 14 TYR B C 1
ATOM 4789 O O . TYR B 1 14 ? -19.828 17.109 -8.812 1 77.69 14 TYR B O 1
ATOM 4797 N N . LEU B 1 15 ? -17.672 17.312 -9.039 1 79.5 15 LEU B N 1
ATOM 4798 C CA . LEU B 1 15 ? -17.422 16.312 -8.016 1 79.5 15 LEU B CA 1
ATOM 4799 C C . LEU B 1 15 ? -17.906 16.797 -6.648 1 79.5 15 LEU B C 1
ATOM 4801 O O . LEU B 1 15 ? -18.516 16.031 -5.898 1 79.5 15 LEU B O 1
ATOM 4805 N N . ILE B 1 16 ? -17.656 18.062 -6.445 1 80.75 16 ILE B N 1
ATOM 4806 C CA . ILE B 1 16 ? -18.062 18.625 -5.168 1 80.75 16 ILE B CA 1
ATOM 4807 C C . ILE B 1 16 ? -19.578 18.703 -5.094 1 80.75 16 ILE B C 1
ATOM 4809 O O . ILE B 1 16 ? -20.172 18.375 -4.062 1 80.75 16 ILE B O 1
ATOM 4813 N N . LYS B 1 17 ? -20.172 19.047 -6.145 1 80.44 17 LYS B N 1
ATOM 4814 C CA . LYS B 1 17 ? -21.625 19.141 -6.207 1 80.44 17 LYS B CA 1
ATOM 4815 C C . LYS B 1 17 ? -22.266 17.766 -6.027 1 80.44 17 LYS B C 1
ATOM 4817 O O . LYS B 1 17 ? -23.281 17.641 -5.34 1 80.44 17 LYS B O 1
ATOM 4822 N N . ARG B 1 18 ? -21.734 16.828 -6.602 1 81.25 18 ARG B N 1
ATOM 4823 C CA . ARG B 1 18 ? -22.25 15.461 -6.488 1 81.25 18 ARG B CA 1
ATOM 4824 C C . ARG B 1 18 ? -22.141 14.953 -5.059 1 81.25 18 ARG B C 1
ATOM 4826 O O . ARG B 1 18 ? -23.062 14.312 -4.547 1 81.25 18 ARG B O 1
ATOM 4833 N N . LEU B 1 19 ? -21.031 15.234 -4.504 1 79.25 19 LEU B N 1
ATOM 4834 C CA . LEU B 1 19 ? -20.828 14.812 -3.121 1 79.25 19 LEU B CA 1
ATOM 4835 C C . LEU B 1 19 ? -21.828 15.492 -2.191 1 79.25 19 LEU B C 1
ATOM 4837 O O . LEU B 1 19 ? -22.328 14.875 -1.252 1 79.25 19 LEU B O 1
ATOM 4841 N N . TYR B 1 20 ? -21.984 16.734 -2.523 1 77.06 20 TYR B N 1
ATOM 4842 C CA . TYR B 1 20 ? -22.906 17.516 -1.713 1 77.06 20 TYR B CA 1
ATOM 4843 C C . TYR B 1 20 ? -24.344 17.031 -1.907 1 77.06 20 TYR B C 1
ATOM 4845 O O . TYR B 1 20 ? -25.062 16.812 -0.934 1 77.06 20 TYR B O 1
ATOM 4853 N N . THR B 1 21 ? -24.797 16.797 -3.104 1 77.56 21 THR B N 1
ATOM 4854 C CA . THR B 1 21 ? -26.172 16.469 -3.42 1 77.56 21 THR B CA 1
ATOM 4855 C C . THR B 1 21 ? -26.5 15.039 -2.984 1 77.56 21 THR B C 1
ATOM 4857 O O . THR B 1 21 ? -27.625 14.758 -2.535 1 77.56 21 THR B O 1
ATOM 4860 N N . GLU B 1 22 ? -25.547 14.219 -3.012 1 78.62 22 GLU B N 1
ATOM 4861 C CA . GLU B 1 22 ? -25.844 12.805 -2.771 1 78.62 22 GLU B CA 1
ATOM 4862 C C . GLU B 1 22 ? -25.656 12.453 -1.299 1 78.62 22 GLU B C 1
ATOM 4864 O O . GLU B 1 22 ? -26.344 11.562 -0.783 1 78.62 22 GLU B O 1
ATOM 4869 N N . HIS B 1 23 ? -24.797 13.148 -0.615 1 75.56 23 HIS B N 1
ATOM 4870 C CA . HIS B 1 23 ? -24.484 12.633 0.71 1 75.56 23 HIS B CA 1
ATOM 4871 C C . HIS B 1 23 ? -24.625 13.719 1.773 1 75.56 23 HIS B C 1
ATOM 4873 O O . HIS B 1 23 ? -25.172 13.469 2.852 1 75.56 23 HIS B O 1
ATOM 4879 N N . ILE B 1 24 ? -24.312 14.93 1.382 1 76.12 24 ILE B N 1
ATOM 4880 C CA . ILE B 1 24 ? -24.234 15.984 2.385 1 76.12 24 ILE B CA 1
ATOM 4881 C C . ILE B 1 24 ? -25.625 16.547 2.664 1 76.12 24 ILE B C 1
ATOM 4883 O O . ILE B 1 24 ? -25.922 16.953 3.791 1 76.12 24 ILE B O 1
ATOM 4887 N N . HIS B 1 25 ? -26.5 16.406 1.68 1 77.25 25 HIS B N 1
ATOM 4888 C CA . HIS B 1 25 ? -27.812 17.031 1.803 1 77.25 25 HIS B CA 1
ATOM 4889 C C . HIS B 1 25 ? -28.641 16.359 2.895 1 77.25 25 HIS B C 1
ATOM 4891 O O . HIS B 1 25 ? -29.484 17 3.537 1 77.25 25 HIS B O 1
ATOM 4897 N N . HIS B 1 26 ? -28.281 15.148 3.256 1 77.81 26 HIS B N 1
ATOM 4898 C CA . HIS B 1 26 ? -29.047 14.414 4.262 1 77.81 26 HIS B CA 1
ATOM 4899 C C . HIS B 1 26 ? -28.672 14.875 5.672 1 77.81 26 HIS B C 1
ATOM 4901 O O . HIS B 1 26 ? -29.438 14.648 6.617 1 77.81 26 HIS B O 1
ATOM 4907 N N . TYR B 1 27 ? -27.562 15.594 5.793 1 81.75 27 TYR B N 1
ATOM 4908 C CA . TYR B 1 27 ? -27.078 16.062 7.09 1 81.75 27 TYR B CA 1
ATOM 4909 C C . TYR B 1 27 ? -27.094 17.578 7.164 1 81.75 27 TYR B C 1
ATOM 4911 O O . TYR B 1 27 ? -26.25 18.188 7.816 1 81.75 27 TYR B O 1
ATOM 4919 N N . ARG B 1 28 ? -28.062 18.203 6.59 1 82.88 28 ARG B N 1
ATOM 4920 C CA . ARG B 1 28 ? -28.109 19.656 6.461 1 82.88 28 ARG B CA 1
ATOM 4921 C C . ARG B 1 28 ? -28.219 20.328 7.828 1 82.88 28 ARG B C 1
ATOM 4923 O O . ARG B 1 28 ? -27.594 21.359 8.07 1 82.88 28 ARG B O 1
ATOM 4930 N N . GLN B 1 29 ? -28.953 19.75 8.703 1 87.25 29 GLN B N 1
ATOM 4931 C CA . GLN B 1 29 ? -29.125 20.344 10.023 1 87.25 29 GLN B CA 1
ATOM 4932 C C . GLN B 1 29 ? -27.828 20.328 10.812 1 87.25 29 GLN B C 1
ATOM 4934 O O . GLN B 1 29 ? -27.484 21.312 11.469 1 87.25 29 GLN B O 1
ATOM 4939 N N . LYS B 1 30 ? -27.172 19.266 10.734 1 86.88 30 LYS B N 1
ATOM 4940 C CA . LYS B 1 30 ? -25.906 19.172 11.445 1 86.88 30 LYS B CA 1
ATOM 4941 C C . LYS B 1 30 ? -24.859 20.094 10.828 1 86.88 30 LYS B C 1
ATOM 4943 O O . LYS B 1 30 ? -24.047 20.688 11.547 1 86.88 30 LYS B O 1
ATOM 4948 N N . PHE B 1 31 ? -25 20.344 9.586 1 84.88 31 PHE B N 1
ATOM 4949 C CA . PHE B 1 31 ? -24.078 21.234 8.922 1 84.88 31 PHE B CA 1
ATOM 4950 C C . PHE B 1 31 ? -24.359 22.688 9.289 1 84.88 31 PHE B C 1
ATOM 4952 O O . PHE B 1 31 ? -23.422 23.484 9.422 1 84.88 31 PHE B O 1
ATOM 4959 N N . LEU B 1 32 ? -25.547 23.016 9.453 1 87.94 32 LEU B N 1
ATOM 4960 C CA . LEU B 1 32 ? -25.906 24.359 9.867 1 87.94 32 LEU B CA 1
ATOM 4961 C C . LEU B 1 32 ? -25.422 24.641 11.281 1 87.94 32 LEU B C 1
ATOM 4963 O O . LEU B 1 32 ? -25 25.766 11.578 1 87.94 32 LEU B O 1
ATOM 4967 N N . ALA B 1 33 ? -25.516 23.609 12.016 1 90.31 33 ALA B N 1
ATOM 4968 C CA . ALA B 1 33 ? -25 23.75 13.375 1 90.31 33 ALA B CA 1
ATOM 4969 C C . ALA B 1 33 ? -23.484 23.984 13.367 1 90.31 33 ALA B C 1
ATOM 4971 O O . ALA B 1 33 ? -22.969 24.781 14.148 1 90.31 33 ALA B O 1
ATOM 4972 N N . VAL B 1 34 ? -22.844 23.312 12.508 1 89.25 34 VAL B N 1
ATOM 4973 C CA . VAL B 1 34 ? -21.391 23.453 12.391 1 89.25 34 VAL B CA 1
ATOM 4974 C C . VAL B 1 34 ? -21.031 24.844 11.898 1 89.25 34 VAL B C 1
ATOM 4976 O O . VAL B 1 34 ? -20.109 25.469 12.398 1 89.25 34 VAL B O 1
ATOM 4979 N N . ILE B 1 35 ? -21.781 25.391 11.008 1 88.19 35 ILE B N 1
ATOM 4980 C CA . ILE B 1 35 ? -21.531 26.719 10.469 1 88.19 35 ILE B CA 1
ATOM 4981 C C . ILE B 1 35 ? -21.766 27.766 11.562 1 88.19 35 ILE B C 1
ATOM 4983 O O . ILE B 1 35 ? -21 28.719 11.672 1 88.19 35 ILE B O 1
ATOM 4987 N N . PHE B 1 36 ? -22.75 27.5 12.32 1 91.69 36 PHE B N 1
ATOM 4988 C CA . PHE B 1 36 ? -23.031 28.406 13.43 1 91.69 36 PHE B CA 1
ATOM 4989 C C . PHE B 1 36 ? -21.875 28.422 14.43 1 91.69 36 PHE B C 1
ATOM 4991 O O . PHE B 1 36 ? -21.469 29.484 14.898 1 91.69 36 PHE B O 1
ATOM 4998 N N . LEU B 1 37 ? -21.406 27.25 14.727 1 92.06 37 LEU B N 1
ATOM 4999 C CA . LEU B 1 37 ? -20.297 27.141 15.664 1 92.06 37 LEU B CA 1
ATOM 5000 C C . LEU B 1 37 ? -19.031 27.766 15.086 1 92.06 37 LEU B C 1
ATOM 5002 O O . LEU B 1 37 ? -18.234 28.359 15.82 1 92.06 37 LEU B O 1
ATOM 5006 N N . MET B 1 38 ? -18.891 27.703 13.812 1 89.62 38 MET B N 1
ATOM 5007 C CA . MET B 1 38 ? -17.734 28.328 13.148 1 89.62 38 MET B CA 1
ATOM 5008 C C . MET B 1 38 ? -17.812 29.844 13.242 1 89.62 38 MET B C 1
ATOM 5010 O O . MET B 1 38 ? -16.797 30.516 13.477 1 89.62 38 MET B O 1
ATOM 5014 N N . LEU B 1 39 ? -19 30.375 13.039 1 90.81 39 LEU B N 1
ATOM 5015 C CA . LEU B 1 39 ? -19.203 31.812 13.125 1 90.81 39 LEU B CA 1
ATOM 5016 C C . LEU B 1 39 ? -18.969 32.312 14.547 1 90.81 39 LEU B C 1
ATOM 5018 O O . LEU B 1 39 ? -18.391 33.375 14.758 1 90.81 39 LEU B O 1
ATOM 5022 N N . LEU B 1 40 ? -19.422 31.5 15.414 1 92.38 40 LEU B N 1
ATOM 5023 C CA . LEU B 1 40 ? -19.219 31.844 16.812 1 92.38 40 LEU B CA 1
ATOM 5024 C C . LEU B 1 40 ? -17.734 31.859 17.172 1 92.38 40 LEU B C 1
ATOM 5026 O O . LEU B 1 40 ? -17.266 32.781 17.859 1 92.38 40 LEU B O 1
ATOM 5030 N N . ALA B 1 41 ? -17.047 30.891 16.719 1 89.06 41 ALA B N 1
ATOM 5031 C CA . ALA B 1 41 ? -15.609 30.844 16.953 1 89.06 41 ALA B CA 1
ATOM 5032 C C . ALA B 1 41 ? -14.906 32.031 16.281 1 89.06 41 ALA B C 1
ATOM 5034 O O . ALA B 1 41 ? -13.945 32.562 16.828 1 89.06 41 ALA B O 1
ATOM 5035 N N . ALA B 1 42 ? -15.367 32.406 15.133 1 89.94 42 ALA B N 1
ATOM 5036 C CA . ALA B 1 42 ? -14.797 33.531 14.406 1 89.94 42 ALA B CA 1
ATOM 5037 C C . ALA B 1 42 ? -15.031 34.844 15.156 1 89.94 42 ALA B C 1
ATOM 5039 O O . ALA B 1 42 ? -14.125 35.656 15.281 1 89.94 42 ALA B O 1
ATOM 5040 N N . ILE B 1 43 ? -16.188 34.969 15.633 1 92.19 43 ILE B N 1
ATOM 5041 C CA . ILE B 1 43 ? -16.562 36.188 16.344 1 92.19 43 ILE B CA 1
ATOM 5042 C C . ILE B 1 43 ? -15.758 36.281 17.641 1 92.19 43 ILE B C 1
ATOM 5044 O O . ILE B 1 43 ? -15.258 37.375 18 1 92.19 43 ILE B O 1
ATOM 5048 N N . THR B 1 44 ? -15.688 35.188 18.312 1 92.5 44 THR B N 1
ATOM 5049 C CA . THR B 1 44 ? -14.953 35.156 19.578 1 92.5 44 THR B CA 1
ATOM 5050 C C . THR B 1 44 ? -13.469 35.438 19.344 1 92.5 44 THR B C 1
ATOM 5052 O O . THR B 1 44 ? -12.805 36.062 20.188 1 92.5 44 THR B O 1
ATOM 5055 N N . THR B 1 45 ? -12.961 35.031 18.25 1 89.31 45 THR B N 1
ATOM 5056 C CA . THR B 1 45 ? -11.578 35.344 17.906 1 89.31 45 THR B CA 1
ATOM 5057 C C . THR B 1 45 ? -11.398 36.844 17.672 1 89.31 45 THR B C 1
ATOM 5059 O O . THR B 1 45 ? -10.414 37.438 18.125 1 89.31 45 THR B O 1
ATOM 5062 N N . ALA B 1 46 ? -12.312 37.406 16.984 1 90.62 46 ALA B N 1
ATOM 5063 C CA . ALA B 1 46 ? -12.273 38.844 16.75 1 90.62 46 ALA B CA 1
ATOM 5064 C C . ALA B 1 46 ? -12.391 39.625 18.047 1 90.62 46 ALA B C 1
ATOM 5066 O O . ALA B 1 46 ? -11.75 40.688 18.219 1 90.62 46 ALA B O 1
ATOM 5067 N N . ILE B 1 47 ? -13.148 39.094 18.938 1 91.31 47 ILE B N 1
ATOM 5068 C CA . ILE B 1 47 ? -13.336 39.75 20.234 1 91.31 47 ILE B CA 1
ATOM 5069 C C . ILE B 1 47 ? -12.023 39.719 21.016 1 91.31 47 ILE B C 1
ATOM 5071 O O . ILE B 1 47 ? -11.695 40.656 21.719 1 91.31 47 ILE B O 1
ATOM 5075 N N . ASN B 1 48 ? -11.289 38.688 20.875 1 87.62 48 ASN B N 1
ATOM 5076 C CA . ASN B 1 48 ? -10 38.594 21.531 1 87.62 48 ASN B CA 1
ATOM 5077 C C . ASN B 1 48 ? -9.047 39.688 21.062 1 87.62 48 ASN B C 1
ATOM 5079 O O . ASN B 1 48 ? -8.312 40.25 21.859 1 87.62 48 ASN B O 1
ATOM 5083 N N . ALA B 1 49 ? -9.07 39.875 19.828 1 86.75 49 ALA B N 1
ATOM 5084 C CA . ALA B 1 49 ? -8.242 40.938 19.281 1 86.75 49 ALA B CA 1
ATOM 5085 C C . ALA B 1 49 ? -8.742 42.312 19.734 1 86.75 49 ALA B C 1
ATOM 5087 O O . ALA B 1 49 ? -7.945 43.219 20.031 1 86.75 49 ALA B O 1
ATOM 5088 N N . TRP B 1 50 ? -10.039 42.469 19.828 1 89.69 50 TRP B N 1
ATOM 5089 C CA . TRP B 1 50 ? -10.641 43.719 20.219 1 89.69 50 TRP B CA 1
ATOM 5090 C C . TRP B 1 50 ? -10.367 44.031 21.688 1 89.69 50 TRP B C 1
ATOM 5092 O O . TRP B 1 50 ? -10.242 45.188 22.078 1 89.69 50 TRP B O 1
ATOM 5102 N N . LEU B 1 51 ? -10.258 43.062 22.5 1 87.56 51 LEU B N 1
ATOM 5103 C CA . LEU B 1 51 ? -10.094 43.188 23.938 1 87.56 51 LEU B CA 1
ATOM 5104 C C . LEU B 1 51 ? -8.727 43.812 24.266 1 87.56 51 LEU B C 1
ATOM 5106 O O . LEU B 1 51 ? -8.516 44.281 25.375 1 87.56 51 LEU B O 1
ATOM 5110 N N . MET B 1 52 ? -7.852 43.812 23.328 1 83.88 52 MET B N 1
ATOM 5111 C CA . MET B 1 52 ? -6.555 44.438 23.547 1 83.88 52 MET B CA 1
ATOM 5112 C C . MET B 1 52 ? -6.691 45.969 23.641 1 83.88 52 MET B C 1
ATOM 5114 O O . MET B 1 52 ? -5.84 46.625 24.234 1 83.88 52 MET B O 1
ATOM 5118 N N . GLN B 1 53 ? -7.805 46.531 23.125 1 86.31 53 GLN B N 1
ATOM 5119 C CA . GLN B 1 53 ? -8.031 47.969 23.156 1 86.31 53 GLN B CA 1
ATOM 5120 C C . GLN B 1 53 ? -8.258 48.438 24.594 1 86.31 53 GLN B C 1
ATOM 5122 O O . GLN B 1 53 ? -7.559 49.344 25.062 1 86.31 53 GLN B O 1
ATOM 5127 N N . PRO B 1 54 ? -9.18 47.781 25.281 1 84.25 54 PRO B N 1
ATOM 5128 C CA . PRO B 1 54 ? -9.375 48.25 26.656 1 84.25 54 PRO B CA 1
ATOM 5129 C C . PRO B 1 54 ? -8.188 47.938 27.562 1 84.25 54 PRO B C 1
ATOM 5131 O O . PRO B 1 54 ? -7.957 48.656 28.547 1 84.25 54 PRO B O 1
ATOM 5134 N N . VAL B 1 55 ? -7.398 47 27.281 1 81.25 55 VAL B N 1
ATOM 5135 C CA . VAL B 1 55 ? -6.211 46.688 28.078 1 81.25 55 VAL B CA 1
ATOM 5136 C C . VAL B 1 55 ? -5.258 47.875 28.047 1 81.25 55 VAL B C 1
ATOM 5138 O O . VAL B 1 55 ? -4.762 48.312 29.094 1 81.25 55 VAL B O 1
ATOM 5141 N N . LEU B 1 56 ? -5.109 48.438 26.906 1 80.94 56 LEU B N 1
ATOM 5142 C CA . LEU B 1 56 ? -4.168 49.531 26.766 1 80.94 56 LEU B CA 1
ATOM 5143 C C . LEU B 1 56 ? -4.812 50.844 27.172 1 80.94 56 LEU B C 1
ATOM 5145 O O . LEU B 1 56 ? -4.262 51.594 28 1 80.94 56 LEU B O 1
ATOM 5149 N N . ASP B 1 57 ? -5.965 51.156 26.656 1 82.19 57 ASP B N 1
ATOM 5150 C CA . ASP B 1 57 ? -6.578 52.469 26.875 1 82.19 57 ASP B CA 1
ATOM 5151 C C . ASP B 1 57 ? -7.062 52.625 28.312 1 82.19 57 ASP B C 1
ATOM 5153 O O . ASP B 1 57 ? -6.758 53.594 28.969 1 82.19 57 ASP B O 1
ATOM 5157 N N . SER B 1 58 ? -7.75 51.594 28.797 1 81 58 SER B N 1
ATOM 5158 C CA . SER B 1 58 ? -8.398 51.75 30.094 1 81 58 SER B CA 1
ATOM 5159 C C . SER B 1 58 ? -7.453 51.344 31.234 1 81 58 SER B C 1
ATOM 5161 O O . SER B 1 58 ? -7.426 52.031 32.281 1 81 58 SER B O 1
ATOM 5163 N N . ILE B 1 59 ? -6.691 50.375 31.047 1 74.75 59 ILE B N 1
ATOM 5164 C CA . ILE B 1 59 ? -5.871 49.906 32.156 1 74.75 59 ILE B CA 1
ATOM 5165 C C . ILE B 1 59 ? -4.562 50.688 32.219 1 74.75 59 ILE B C 1
ATOM 5167 O O . ILE B 1 59 ? -4.164 51.156 33.281 1 74.75 59 ILE B O 1
ATOM 5171 N N . PHE B 1 60 ? -3.961 50.938 31.062 1 76.5 60 PHE B N 1
ATOM 5172 C CA . PHE B 1 60 ? -2.605 51.469 31.094 1 76.5 60 PHE B CA 1
ATOM 5173 C C . PHE B 1 60 ? -2.623 53 30.953 1 76.5 60 PHE B C 1
ATOM 5175 O O . PHE B 1 60 ? -1.833 53.688 31.594 1 76.5 60 PHE B O 1
ATOM 5182 N N . PHE B 1 61 ? -3.525 53.438 30.109 1 76.62 61 PHE B N 1
ATOM 5183 C CA . PHE B 1 61 ? -3.521 54.875 29.891 1 76.62 61 PHE B CA 1
ATOM 5184 C C . PHE B 1 61 ? -4.383 55.594 30.938 1 76.62 61 PHE B C 1
ATOM 5186 O O . PHE B 1 61 ? -3.949 56.562 31.562 1 76.62 61 PHE B O 1
ATOM 5193 N N . ASN B 1 62 ? -5.629 55.062 31.141 1 80.31 62 ASN B N 1
ATOM 5194 C CA . ASN B 1 62 ? -6.523 55.688 32.094 1 80.31 62 ASN B CA 1
ATOM 5195 C C . ASN B 1 62 ? -6.297 55.188 33.5 1 80.31 62 ASN B C 1
ATOM 5197 O O . ASN B 1 62 ? -6.75 55.812 34.469 1 80.31 62 ASN B O 1
ATOM 5201 N N . LYS B 1 63 ? -5.527 54.094 33.75 1 80.75 63 LYS B N 1
ATOM 5202 C CA . LYS B 1 63 ? -5.164 53.5 35.031 1 80.75 63 LYS B CA 1
ATOM 5203 C C . LYS B 1 63 ? -6.406 53.188 35.844 1 80.75 63 LYS B C 1
ATOM 5205 O O . LYS B 1 63 ? -6.469 53.5 37.031 1 80.75 63 LYS B O 1
ATOM 5210 N N . GLU B 1 64 ? -7.418 52.75 35.188 1 83.62 64 GLU B N 1
ATOM 5211 C CA . GLU B 1 64 ? -8.641 52.344 35.875 1 83.62 64 GLU B CA 1
ATOM 5212 C C . GLU B 1 64 ? -8.477 50.969 36.531 1 83.62 64 GLU B C 1
ATOM 5214 O O . GLU B 1 64 ? -8.336 49.969 35.812 1 83.62 64 GLU B O 1
ATOM 5219 N N . LEU B 1 65 ? -8.562 50.906 37.844 1 83.38 65 LEU B N 1
ATOM 5220 C CA . LEU B 1 65 ? -8.336 49.688 38.594 1 83.38 65 LEU B CA 1
ATOM 5221 C C . LEU B 1 65 ? -9.477 48.688 38.375 1 83.38 65 LEU B C 1
ATOM 5223 O O . LEU B 1 65 ? -9.273 47.469 38.406 1 83.38 65 LEU B O 1
ATOM 5227 N N . THR B 1 66 ? -10.625 49.125 38.094 1 85.19 66 THR B N 1
ATOM 5228 C CA . THR B 1 66 ? -11.781 48.281 37.875 1 85.19 66 THR B CA 1
ATOM 5229 C C . THR B 1 66 ? -11.617 47.438 36.625 1 85.19 66 THR B C 1
ATOM 5231 O O . THR B 1 66 ? -12.023 46.281 36.562 1 85.19 66 THR B O 1
ATOM 5234 N N . MET B 1 67 ? -10.977 48.031 35.719 1 87 67 MET B N 1
ATOM 5235 C CA . MET B 1 67 ? -10.805 47.344 34.438 1 87 67 MET B CA 1
ATOM 5236 C C . MET B 1 67 ? -9.758 46.25 34.531 1 87 67 MET B C 1
ATOM 5238 O O . MET B 1 67 ? -9.703 45.375 33.688 1 87 67 MET B O 1
ATOM 5242 N N . LEU B 1 68 ? -9.023 46.312 35.625 1 86.81 68 LEU B N 1
ATOM 5243 C CA . LEU B 1 68 ? -8.016 45.281 35.875 1 86.81 68 LEU B CA 1
ATOM 5244 C C . LEU B 1 68 ? -8.664 43.938 36.156 1 86.81 68 LEU B C 1
ATOM 5246 O O . LEU B 1 68 ? -8.055 42.875 35.969 1 86.81 68 LEU B O 1
ATOM 5250 N N . TYR B 1 69 ? -9.867 43.938 36.625 1 87.44 69 TYR B N 1
ATOM 5251 C CA . TYR B 1 69 ? -10.578 42.719 36.938 1 87.44 69 TYR B CA 1
ATOM 5252 C C . TYR B 1 69 ? -11.57 42.344 35.844 1 87.44 69 TYR B C 1
ATOM 5254 O O . TYR B 1 69 ? -11.773 41.188 35.531 1 87.44 69 TYR B O 1
ATOM 5262 N N . ILE B 1 70 ? -12.086 43.312 35.156 1 89.5 70 ILE B N 1
ATOM 5263 C CA . ILE B 1 70 ? -13.156 43.062 34.188 1 89.5 70 ILE B CA 1
ATOM 5264 C C . ILE B 1 70 ? -12.562 42.531 32.875 1 89.5 70 ILE B C 1
ATOM 5266 O O . ILE B 1 70 ? -13.062 41.562 32.344 1 89.5 70 ILE B O 1
ATOM 5270 N N . VAL B 1 71 ? -11.492 43.125 32.406 1 90.06 71 VAL B N 1
ATOM 5271 C CA . VAL B 1 71 ? -10.938 42.75 31.125 1 90.06 71 VAL B CA 1
ATOM 5272 C C . VAL B 1 71 ? -10.398 41.344 31.156 1 90.06 71 VAL B C 1
ATOM 5274 O O . VAL B 1 71 ? -10.742 40.5 30.312 1 90.06 71 VAL B O 1
ATOM 5277 N N . PRO B 1 72 ? -9.617 40.906 32.188 1 90.31 72 PRO B N 1
ATOM 5278 C CA . PRO B 1 72 ? -9.148 39.531 32.219 1 90.31 72 PRO B CA 1
ATOM 5279 C C . PRO B 1 72 ? -10.289 38.531 32.375 1 90.31 72 PRO B C 1
ATOM 5281 O O . PRO B 1 72 ? -10.234 37.438 31.781 1 90.31 72 PRO B O 1
ATOM 5284 N N . THR B 1 73 ? -11.25 38.875 33.156 1 91 73 THR B N 1
ATOM 5285 C CA . THR B 1 73 ? -12.383 37.969 33.312 1 91 73 THR B CA 1
ATOM 5286 C C . THR B 1 73 ? -13.109 37.781 31.984 1 91 73 THR B C 1
ATOM 5288 O O . THR B 1 73 ? -13.523 36.656 31.656 1 91 73 THR B O 1
ATOM 5291 N N . PHE B 1 74 ? -13.203 38.844 31.219 1 92.19 74 PHE B N 1
ATOM 5292 C CA . PHE B 1 74 ? -13.859 38.75 29.906 1 92.19 74 PHE B CA 1
ATOM 5293 C C . PHE B 1 74 ? -13.023 37.938 28.938 1 92.19 74 PHE B C 1
ATOM 5295 O O . PHE B 1 74 ? -13.57 37.25 28.078 1 92.19 74 PHE B O 1
ATOM 5302 N N . ILE B 1 75 ? -11.75 38.031 29.016 1 91.31 75 ILE B N 1
ATOM 5303 C CA . ILE B 1 75 ? -10.859 37.25 28.156 1 91.31 75 ILE B CA 1
ATOM 5304 C C . ILE B 1 75 ? -11.047 35.781 28.438 1 91.31 75 ILE B C 1
ATOM 5306 O O . ILE B 1 75 ? -11.141 34.969 27.5 1 91.31 75 ILE B O 1
ATOM 5310 N N . VAL B 1 76 ? -11.141 35.406 29.688 1 92.06 76 VAL B N 1
ATOM 5311 C CA . VAL B 1 76 ? -11.289 34 30.078 1 92.06 76 VAL B CA 1
ATOM 5312 C C . VAL B 1 76 ? -12.656 33.5 29.625 1 92.06 76 VAL B C 1
ATOM 5314 O O . VAL B 1 76 ? -12.758 32.406 29.062 1 92.06 76 VAL B O 1
ATOM 5317 N N . ILE B 1 77 ? -13.664 34.312 29.844 1 94.25 77 ILE B N 1
ATOM 5318 C CA . ILE B 1 77 ? -15.008 33.906 29.453 1 94.25 77 ILE B CA 1
ATOM 5319 C C . ILE B 1 77 ? -15.086 33.75 27.938 1 94.25 77 ILE B C 1
ATOM 5321 O O . ILE B 1 77 ? -15.648 32.75 27.422 1 94.25 77 ILE B O 1
ATOM 5325 N N . ASN B 1 78 ? -14.539 34.688 27.203 1 94 78 ASN B N 1
ATOM 5326 C CA . ASN B 1 78 ? -14.516 34.625 25.75 1 94 78 ASN B CA 1
ATOM 5327 C C . ASN B 1 78 ? -13.758 33.375 25.25 1 94 78 ASN B C 1
ATOM 5329 O O . ASN B 1 78 ? -14.148 32.75 24.266 1 94 78 ASN B O 1
ATOM 5333 N N . SER B 1 79 ? -12.727 33.094 25.938 1 92.12 79 SER B N 1
ATOM 5334 C CA . SER B 1 79 ? -11.922 31.938 25.531 1 92.12 79 SER B CA 1
ATOM 5335 C C . SER B 1 79 ? -12.656 30.625 25.797 1 92.12 79 SER B C 1
ATOM 5337 O O . SER B 1 79 ? -12.5 29.656 25.047 1 92.12 79 SER B O 1
ATOM 5339 N N . ILE B 1 80 ? -13.391 30.531 26.828 1 93.81 80 ILE B N 1
ATOM 5340 C CA . ILE B 1 80 ? -14.172 29.344 27.141 1 93.81 80 ILE B CA 1
ATOM 5341 C C . ILE B 1 80 ? -15.258 29.141 26.078 1 93.81 80 ILE B C 1
ATOM 5343 O O . ILE B 1 80 ? -15.477 28.031 25.609 1 93.81 80 ILE B O 1
ATOM 5347 N N . VAL B 1 81 ? -15.875 30.25 25.75 1 94.38 81 VAL B N 1
ATOM 5348 C CA . VAL B 1 81 ? -16.906 30.188 24.719 1 94.38 81 VAL B CA 1
ATOM 5349 C C . VAL B 1 81 ? -16.266 29.781 23.391 1 94.38 81 VAL B C 1
ATOM 5351 O O . VAL B 1 81 ? -16.781 28.922 22.672 1 94.38 81 VAL B O 1
ATOM 5354 N N . LYS B 1 82 ? -15.18 30.359 23.094 1 92.62 82 LYS B N 1
ATOM 5355 C CA . LYS B 1 82 ? -14.461 30.047 21.859 1 92.62 82 LYS B CA 1
ATOM 5356 C C . LYS B 1 82 ? -13.992 28.594 21.859 1 92.62 82 LYS B C 1
ATOM 5358 O O . LYS B 1 82 ? -14.148 27.891 20.859 1 92.62 82 LYS B O 1
ATOM 5363 N N . GLY B 1 83 ? -13.398 28.234 22.984 1 91.5 83 GLY B N 1
ATOM 5364 C CA . GLY B 1 83 ? -12.93 26.859 23.109 1 91.5 83 GLY B CA 1
ATOM 5365 C C . GLY B 1 83 ? -14.039 25.844 22.969 1 91.5 83 GLY B C 1
ATOM 5366 O O . GLY B 1 83 ? -13.867 24.828 22.281 1 91.5 83 GLY B O 1
ATOM 5367 N N . GLY B 1 84 ? -15.094 26.109 23.578 1 92.88 84 GLY B N 1
ATOM 5368 C CA . GLY B 1 84 ? -16.234 25.219 23.453 1 92.88 84 GLY B CA 1
ATOM 5369 C C . GLY B 1 84 ? -16.781 25.156 22.031 1 92.88 84 GLY B C 1
ATOM 5370 O O . GLY B 1 84 ? -17.062 24.062 21.516 1 92.88 84 GLY B O 1
ATOM 5371 N N . ALA B 1 85 ? -16.953 26.297 21.453 1 92.06 85 ALA B N 1
ATOM 5372 C CA . ALA B 1 85 ? -17.438 26.359 20.078 1 92.06 85 ALA B CA 1
ATOM 5373 C C . ALA B 1 85 ? -16.484 25.656 19.109 1 92.06 85 ALA B C 1
ATOM 5375 O O . ALA B 1 85 ? -16.922 24.906 18.234 1 92.06 85 ALA B O 1
ATOM 5376 N N . HIS B 1 86 ? -15.312 25.875 19.344 1 89.94 86 HIS B N 1
ATOM 5377 C CA . HIS B 1 86 ? -14.289 25.281 18.484 1 89.94 86 HIS B CA 1
ATOM 5378 C C . HIS B 1 86 ? -14.242 23.766 18.656 1 89.94 86 HIS B C 1
ATOM 5380 O O . HIS B 1 86 ? -14.125 23.031 17.672 1 89.94 86 HIS B O 1
ATOM 5386 N N . PHE B 1 87 ? -14.336 23.344 19.828 1 90.44 87 PHE B N 1
ATOM 5387 C CA . PHE B 1 87 ? -14.32 21.922 20.125 1 90.44 87 PHE B CA 1
ATOM 5388 C C . PHE B 1 87 ? -15.492 21.219 19.469 1 90.44 87 PHE B C 1
ATOM 5390 O O . PHE B 1 87 ? -15.312 20.219 18.766 1 90.44 87 PHE B O 1
ATOM 5397 N N . TYR B 1 88 ? -16.578 21.75 19.734 1 91.31 88 TYR B N 1
ATOM 5398 C CA . TYR B 1 88 ? -17.781 21.109 19.203 1 91.31 88 TYR B CA 1
ATOM 5399 C C . TYR B 1 88 ? -17.828 21.203 17.672 1 91.31 88 TYR B C 1
ATOM 5401 O O . TYR B 1 88 ? -18.312 20.297 17 1 91.31 88 TYR B O 1
ATOM 5409 N N . GLN B 1 89 ? -17.406 22.234 17.203 1 90.38 89 GLN B N 1
ATOM 5410 C CA . GLN B 1 89 ? -17.328 22.391 15.758 1 90.38 89 GLN B CA 1
ATOM 5411 C C . GLN B 1 89 ? -16.406 21.359 15.133 1 90.38 89 GLN B C 1
ATOM 5413 O O . GLN B 1 89 ? -16.766 20.703 14.156 1 90.38 89 GLN B O 1
ATOM 5418 N N . LEU B 1 90 ? -15.242 21.188 15.695 1 88.69 90 LEU B N 1
ATOM 5419 C CA . LEU B 1 90 ? -14.25 20.25 15.164 1 88.69 90 LEU B CA 1
ATOM 5420 C C . LEU B 1 90 ? -14.742 18.812 15.297 1 88.69 90 LEU B C 1
ATOM 5422 O O . LEU B 1 90 ? -14.656 18.031 14.344 1 88.69 90 LEU B O 1
ATOM 5426 N N . SER B 1 91 ? -15.227 18.516 16.453 1 89.94 91 SER B N 1
ATOM 5427 C CA . SER B 1 91 ? -15.656 17.156 16.719 1 89.94 91 SER B CA 1
ATOM 5428 C C . SER B 1 91 ? -16.828 16.75 15.836 1 89.94 91 SER B C 1
ATOM 5430 O O . SER B 1 91 ? -16.859 15.656 15.266 1 89.94 91 SER B O 1
ATOM 5432 N N . THR B 1 92 ? -17.781 17.672 15.711 1 89.25 92 THR B N 1
ATOM 5433 C CA . THR B 1 92 ? -18.969 17.391 14.914 1 89.25 92 THR B CA 1
ATOM 5434 C C . THR B 1 92 ? -18.609 17.297 13.43 1 89.25 92 THR B C 1
ATOM 5436 O O . THR B 1 92 ? -19.109 16.422 12.711 1 89.25 92 THR B O 1
ATOM 5439 N N . THR B 1 93 ? -17.844 18.156 12.992 1 87.19 93 THR B N 1
ATOM 5440 C CA . THR B 1 93 ? -17.422 18.156 11.594 1 87.19 93 THR B CA 1
ATOM 5441 C C . THR B 1 93 ? -16.688 16.859 11.266 1 87.19 93 THR B C 1
ATOM 5443 O O . THR B 1 93 ? -16.938 16.234 10.227 1 87.19 93 THR B O 1
ATOM 5446 N N . LYS B 1 94 ? -15.789 16.469 12.086 1 87.31 94 LYS B N 1
ATOM 5447 C CA . LYS B 1 94 ? -15.031 15.242 11.867 1 87.31 94 LYS B CA 1
ATOM 5448 C C . LYS B 1 94 ? -15.938 14.016 11.883 1 87.31 94 LYS B C 1
ATOM 5450 O O . LYS B 1 94 ? -15.805 13.125 11.039 1 87.31 94 LYS B O 1
ATOM 5455 N N . LYS B 1 95 ? -16.875 13.992 12.836 1 88.88 95 LYS B N 1
ATOM 5456 C CA . LYS B 1 95 ? -17.828 12.891 12.922 1 88.88 95 LYS B CA 1
ATOM 5457 C C . LYS B 1 95 ? -18.672 12.805 11.664 1 88.88 95 LYS B C 1
ATOM 5459 O O . LYS B 1 95 ? -18.891 11.719 11.117 1 88.88 95 LYS B O 1
ATOM 5464 N N . LEU B 1 96 ? -19.141 13.93 11.273 1 85.44 96 LEU B N 1
ATOM 5465 C CA . LEU B 1 96 ? -19.984 13.984 10.078 1 85.44 96 LEU B CA 1
ATOM 5466 C C . LEU B 1 96 ? -19.188 13.578 8.844 1 85.44 96 LEU B C 1
ATOM 5468 O O . LEU B 1 96 ? -19.688 12.852 7.98 1 85.44 96 LEU B O 1
ATOM 5472 N N . GLY B 1 97 ? -18.047 14.148 8.75 1 84.94 97 GLY B N 1
ATOM 5473 C CA . GLY B 1 97 ? -17.203 13.766 7.629 1 84.94 97 GLY B CA 1
ATOM 5474 C C . GLY B 1 97 ? -16.938 12.273 7.559 1 84.94 97 GLY B C 1
ATOM 5475 O O . GLY B 1 97 ? -17 11.68 6.48 1 84.94 97 GLY B O 1
ATOM 5476 N N . GLN B 1 98 ? -16.688 11.695 8.703 1 88.5 98 GLN B N 1
ATOM 5477 C CA . GLN B 1 98 ? -16.422 10.258 8.75 1 88.5 98 GLN B CA 1
ATOM 5478 C C . GLN B 1 98 ? -17.656 9.461 8.383 1 88.5 98 GLN B C 1
ATOM 5480 O O . GLN B 1 98 ? -17.562 8.414 7.734 1 88.5 98 GLN B O 1
ATOM 5485 N N . LYS B 1 99 ? -18.766 9.875 8.844 1 88.81 99 LYS B N 1
ATOM 5486 C CA . LYS B 1 99 ? -20.016 9.195 8.531 1 88.81 99 LYS B CA 1
ATOM 5487 C C . LYS B 1 99 ? -20.312 9.227 7.035 1 88.81 99 LYS B C 1
ATOM 5489 O O . LYS B 1 99 ? -20.75 8.227 6.465 1 88.81 99 LYS B O 1
ATOM 5494 N N . ILE B 1 100 ? -20.125 10.352 6.441 1 86.38 100 ILE B N 1
ATOM 5495 C CA . ILE B 1 100 ? -20.344 10.492 5.008 1 86.38 100 ILE B CA 1
ATOM 5496 C C . ILE B 1 100 ? -19.438 9.531 4.242 1 86.38 100 ILE B C 1
ATOM 5498 O O . ILE B 1 100 ? -19.891 8.852 3.318 1 86.38 100 ILE B O 1
ATOM 5502 N N . ILE B 1 101 ? -18.188 9.516 4.578 1 88.44 101 ILE B N 1
ATOM 5503 C CA . ILE B 1 101 ? -17.234 8.656 3.891 1 88.44 101 ILE B CA 1
ATOM 5504 C C . ILE B 1 101 ? -17.594 7.191 4.141 1 88.44 101 ILE B C 1
ATOM 5506 O O . ILE B 1 101 ? -17.438 6.348 3.256 1 88.44 101 ILE B O 1
ATOM 5510 N N . ASN B 1 102 ? -18.047 6.926 5.363 1 90.88 102 ASN B N 1
ATOM 5511 C CA . ASN B 1 102 ? -18.516 5.582 5.684 1 90.88 102 ASN B CA 1
ATOM 5512 C C . ASN B 1 102 ? -19.641 5.145 4.762 1 90.88 102 ASN B C 1
ATOM 5514 O O . ASN B 1 102 ? -19.641 4.023 4.25 1 90.88 102 ASN B O 1
ATOM 5518 N N . ASP B 1 103 ? -20.578 5.98 4.598 1 89.25 103 ASP B N 1
ATOM 5519 C CA . ASP B 1 103 ? -21.703 5.688 3.721 1 89.25 103 ASP B CA 1
ATOM 5520 C C . ASP B 1 103 ? -21.234 5.469 2.281 1 89.25 103 ASP B C 1
ATOM 5522 O O . ASP B 1 103 ? -21.766 4.594 1.584 1 89.25 103 ASP B O 1
ATOM 5526 N N . LEU B 1 104 ? -20.328 6.227 1.887 1 88.88 104 LEU B N 1
ATOM 5527 C CA . LEU B 1 104 ? -19.781 6.098 0.538 1 88.88 104 LEU B CA 1
ATOM 5528 C C . LEU B 1 104 ? -19.031 4.781 0.376 1 88.88 104 LEU B C 1
ATOM 5530 O O . LEU B 1 104 ? -19.094 4.148 -0.681 1 88.88 104 LEU B O 1
ATOM 5534 N N . GLN B 1 105 ? -18.297 4.48 1.381 1 91.25 105 GLN B N 1
ATOM 5535 C CA . GLN B 1 105 ? -17.547 3.227 1.343 1 91.25 105 GLN B CA 1
ATOM 5536 C C . GLN B 1 105 ? -18.484 2.029 1.244 1 91.25 105 GLN B C 1
ATOM 5538 O O . GLN B 1 105 ? -18.25 1.101 0.472 1 91.25 105 GLN B O 1
ATOM 5543 N N . ILE B 1 106 ? -19.562 2.025 2.029 1 92.94 106 ILE B N 1
ATOM 5544 C CA . ILE B 1 106 ? -20.547 0.951 1.998 1 92.94 106 ILE B CA 1
ATOM 5545 C C . ILE B 1 106 ? -21.219 0.9 0.626 1 92.94 106 ILE B C 1
ATOM 5547 O O . ILE B 1 106 ? -21.422 -0.181 0.071 1 92.94 106 ILE B O 1
ATOM 5551 N N . ARG B 1 107 ? -21.531 2.031 0.109 1 90.69 107 ARG B N 1
ATOM 5552 C CA . ARG B 1 107 ? -22.141 2.115 -1.212 1 90.69 107 ARG B CA 1
ATOM 5553 C C . ARG B 1 107 ? -21.219 1.549 -2.283 1 90.69 107 ARG B C 1
ATOM 5555 O O . ARG B 1 107 ? -21.656 0.832 -3.182 1 90.69 107 ARG B O 1
ATOM 5562 N N . LEU B 1 108 ? -19.969 1.937 -2.18 1 91.31 108 LEU B N 1
ATOM 5563 C CA . LEU B 1 108 ? -18.984 1.438 -3.143 1 91.31 108 LEU B CA 1
ATOM 5564 C C . LEU B 1 108 ? -18.844 -0.076 -3.035 1 91.31 108 LEU B C 1
ATOM 5566 O O . LEU B 1 108 ? -18.781 -0.771 -4.051 1 91.31 108 LEU B O 1
ATOM 5570 N N . TYR B 1 109 ? -18.797 -0.544 -1.818 1 92.94 109 TYR B N 1
ATOM 5571 C CA . TYR B 1 109 ? -18.688 -1.983 -1.606 1 92.94 109 TYR B CA 1
ATOM 5572 C C . TYR B 1 109 ? -19.891 -2.713 -2.189 1 92.94 109 TYR B C 1
ATOM 5574 O O . TYR B 1 109 ? -19.734 -3.729 -2.871 1 92.94 109 TYR B O 1
ATOM 5582 N N . SER B 1 110 ? -21 -2.23 -1.875 1 93 110 SER B N 1
ATOM 5583 C CA . SER B 1 110 ? -22.234 -2.832 -2.369 1 93 110 SER B CA 1
ATOM 5584 C C . SER B 1 110 ? -22.281 -2.828 -3.895 1 93 110 SER B C 1
ATOM 5586 O O . SER B 1 110 ? -22.703 -3.812 -4.512 1 93 110 SER B O 1
ATOM 5588 N N . HIS B 1 111 ? -21.859 -1.729 -4.434 1 91.62 111 HIS B N 1
ATOM 5589 C CA . HIS B 1 111 ? -21.828 -1.611 -5.887 1 91.62 111 HIS B CA 1
ATOM 5590 C C . HIS B 1 111 ? -20.875 -2.625 -6.508 1 91.62 111 HIS B C 1
ATOM 5592 O O . HIS B 1 111 ? -21.203 -3.262 -7.512 1 91.62 111 HIS B O 1
ATOM 5598 N N . LEU B 1 112 ? -19.766 -2.826 -5.91 1 90 112 LEU B N 1
ATOM 5599 C CA . LEU B 1 112 ? -18.75 -3.709 -6.457 1 90 112 LEU B CA 1
ATOM 5600 C C . LEU B 1 112 ? -19.156 -5.172 -6.312 1 90 112 LEU B C 1
ATOM 5602 O O . LEU B 1 112 ? -18.875 -5.988 -7.195 1 90 112 LEU B O 1
ATOM 5606 N N . ILE B 1 113 ? -19.766 -5.465 -5.238 1 90.62 113 ILE B N 1
ATOM 5607 C CA . ILE B 1 113 ? -20.188 -6.84 -4.996 1 90.62 113 ILE B CA 1
ATOM 5608 C C . ILE B 1 113 ? -21.266 -7.23 -6 1 90.62 113 ILE B C 1
ATOM 5610 O O . ILE B 1 113 ? -21.328 -8.375 -6.449 1 90.62 113 ILE B O 1
ATOM 5614 N N . TYR B 1 114 ? -22.062 -6.309 -6.402 1 90.5 114 TYR B N 1
ATOM 5615 C CA . TYR B 1 114 ? -23.141 -6.578 -7.34 1 90.5 114 TYR B CA 1
ATOM 5616 C C . TYR B 1 114 ? -22.688 -6.379 -8.781 1 90.5 114 TYR B C 1
ATOM 5618 O O . TYR B 1 114 ? -23.422 -6.668 -9.719 1 90.5 114 TYR B O 1
ATOM 5626 N N . ALA B 1 115 ? -21.469 -5.871 -8.906 1 88.5 115 ALA B N 1
ATOM 5627 C CA . ALA B 1 115 ? -20.938 -5.645 -10.25 1 88.5 115 ALA B CA 1
ATOM 5628 C C . ALA B 1 115 ? -20.766 -6.961 -11 1 88.5 115 ALA B C 1
ATOM 5630 O O . ALA B 1 115 ? -20.656 -8.023 -10.383 1 88.5 115 ALA B O 1
ATOM 5631 N N . ASP B 1 116 ? -20.797 -6.875 -12.266 1 87.25 116 ASP B N 1
ATOM 5632 C CA . ASP B 1 116 ? -20.656 -8.078 -13.078 1 87.25 116 ASP B CA 1
ATOM 5633 C C . ASP B 1 116 ? -19.203 -8.562 -13.102 1 87.25 116 ASP B C 1
ATOM 5635 O O . ASP B 1 116 ? -18.297 -7.793 -12.812 1 87.25 116 ASP B O 1
ATOM 5639 N N . THR B 1 117 ? -19.094 -9.789 -13.375 1 84.31 117 THR B N 1
ATOM 5640 C CA . THR B 1 117 ? -17.781 -10.445 -13.352 1 84.31 117 THR B CA 1
ATOM 5641 C C . THR B 1 117 ? -16.844 -9.797 -14.352 1 84.31 117 THR B C 1
ATOM 5643 O O . THR B 1 117 ? -15.633 -9.695 -14.109 1 84.31 117 THR B O 1
ATOM 5646 N N . LYS B 1 118 ? -17.391 -9.391 -15.422 1 82.38 118 LYS B N 1
ATOM 5647 C CA . LYS B 1 118 ? -16.578 -8.75 -16.453 1 82.38 118 LYS B CA 1
ATOM 5648 C C . LYS B 1 118 ? -15.914 -7.488 -15.906 1 82.38 118 LYS B C 1
ATOM 5650 O O . LYS B 1 118 ? -14.719 -7.27 -16.125 1 82.38 118 LYS B O 1
ATOM 5655 N N . LEU B 1 119 ? -16.672 -6.711 -15.219 1 79 119 LEU B N 1
ATOM 5656 C CA . LEU B 1 119 ? -16.156 -5.477 -14.633 1 79 119 LEU B CA 1
ATOM 5657 C C . LEU B 1 119 ? -15.094 -5.773 -13.586 1 79 119 LEU B C 1
ATOM 5659 O O . LEU B 1 119 ? -14.078 -5.074 -13.516 1 79 119 LEU B O 1
ATOM 5663 N N . LEU B 1 120 ? -15.289 -6.77 -12.812 1 81.12 120 LEU B N 1
ATOM 5664 C CA . LEU B 1 120 ? -14.383 -7.098 -11.719 1 81.12 120 LEU B CA 1
ATOM 5665 C C . LEU B 1 120 ? -13.078 -7.676 -12.242 1 81.12 120 LEU B C 1
ATOM 5667 O O . LEU B 1 120 ? -12.023 -7.52 -11.609 1 81.12 120 LEU B O 1
ATOM 5671 N N . THR B 1 121 ? -13.164 -8.359 -13.328 1 75.94 121 THR B N 1
ATOM 5672 C CA . THR B 1 121 ? -11.961 -8.953 -13.906 1 75.94 121 THR B CA 1
ATOM 5673 C C . THR B 1 121 ? -11.125 -7.891 -14.609 1 75.94 121 THR B C 1
ATOM 5675 O O . THR B 1 121 ? -9.914 -8.07 -14.789 1 75.94 121 THR B O 1
ATOM 5678 N N . GLU B 1 122 ? -11.75 -6.867 -14.984 1 73.81 122 GLU B N 1
ATOM 5679 C CA . GLU B 1 122 ? -11.047 -5.777 -15.648 1 73.81 122 GLU B CA 1
ATOM 5680 C C . GLU B 1 122 ? -10.164 -5.008 -14.664 1 73.81 122 GLU B C 1
ATOM 5682 O O . GLU B 1 122 ? -9.172 -4.402 -15.062 1 73.81 122 GLU B O 1
ATOM 5687 N N . TYR B 1 123 ? -10.617 -5.09 -13.461 1 71.56 123 TYR B N 1
ATOM 5688 C CA . TYR B 1 123 ? -9.836 -4.402 -12.438 1 71.56 123 TYR B CA 1
ATOM 5689 C C . TYR B 1 123 ? -9.031 -5.395 -11.609 1 71.56 123 TYR B C 1
ATOM 5691 O O . TYR B 1 123 ? -9.586 -6.352 -11.062 1 71.56 123 TYR B O 1
ATOM 5699 N N . PRO B 1 124 ? -7.738 -5.23 -11.633 1 68.19 124 PRO B N 1
ATOM 5700 C CA . PRO B 1 124 ? -6.969 -6.078 -10.719 1 68.19 124 PRO B CA 1
ATOM 5701 C C . PRO B 1 124 ? -7.434 -5.949 -9.266 1 68.19 124 PRO B C 1
ATOM 5703 O O . PRO B 1 124 ? -7.832 -4.863 -8.836 1 68.19 124 PRO B O 1
ATOM 5706 N N . SER B 1 125 ? -7.492 -7.062 -8.5 1 72.81 125 SER B N 1
ATOM 5707 C CA . SER B 1 125 ? -7.965 -7.113 -7.121 1 72.81 125 SER B CA 1
ATOM 5708 C C . SER B 1 125 ? -7.258 -6.07 -6.258 1 72.81 125 SER B C 1
ATOM 5710 O O . SER B 1 125 ? -7.887 -5.41 -5.43 1 72.81 125 SER B O 1
ATOM 5712 N N . GLY B 1 126 ? -6.016 -5.871 -6.516 1 67.81 126 GLY B N 1
ATOM 5713 C CA . GLY B 1 126 ? -5.258 -4.887 -5.766 1 67.81 126 GLY B CA 1
ATOM 5714 C C . GLY B 1 126 ? -5.773 -3.471 -5.949 1 67.81 126 GLY B C 1
ATOM 5715 O O . GLY B 1 126 ? -5.797 -2.686 -4.996 1 67.81 126 GLY B O 1
ATOM 5716 N N . ASN B 1 127 ? -6.258 -3.18 -7.125 1 73.88 127 ASN B N 1
ATOM 5717 C CA . ASN B 1 127 ? -6.793 -1.854 -7.41 1 73.88 127 ASN B CA 1
ATOM 5718 C C . ASN B 1 127 ? -8.117 -1.615 -6.688 1 73.88 127 ASN B C 1
ATOM 5720 O O . ASN B 1 127 ? -8.359 -0.521 -6.18 1 73.88 127 ASN B O 1
ATOM 5724 N N . LEU B 1 128 ? -8.875 -2.617 -6.688 1 82.5 128 LEU B N 1
ATOM 5725 C CA . LEU B 1 128 ? -10.164 -2.5 -6.016 1 82.5 128 LEU B CA 1
ATOM 5726 C C . LEU B 1 128 ? -9.984 -2.316 -4.516 1 82.5 128 LEU B C 1
ATOM 5728 O O . LEU B 1 128 ? -10.656 -1.484 -3.9 1 82.5 128 LEU B O 1
ATOM 5732 N N . ILE B 1 129 ? -9.07 -3.033 -4.051 1 82.69 129 ILE B N 1
ATOM 5733 C CA . ILE B 1 129 ? -8.773 -2.93 -2.629 1 82.69 129 ILE B CA 1
ATOM 5734 C C . ILE B 1 129 ? -8.234 -1.535 -2.314 1 82.69 129 ILE B C 1
ATOM 5736 O O . ILE B 1 129 ? -8.656 -0.905 -1.343 1 82.69 129 ILE B O 1
ATOM 5740 N N . SER B 1 130 ? -7.344 -1.049 -3.16 1 76.75 130 SER B N 1
ATOM 5741 C CA . SER B 1 130 ? -6.754 0.275 -2.977 1 76.75 130 SER B CA 1
ATOM 5742 C C . SER B 1 130 ? -7.824 1.362 -3.01 1 76.75 130 SER B C 1
ATOM 5744 O O . SER B 1 130 ? -7.766 2.32 -2.236 1 76.75 130 SER B O 1
ATOM 5746 N N . ARG B 1 131 ? -8.781 1.203 -3.814 1 80.81 131 ARG B N 1
ATOM 5747 C CA . ARG B 1 131 ? -9.875 2.168 -3.916 1 80.81 131 ARG B CA 1
ATOM 5748 C C . ARG B 1 131 ? -10.742 2.146 -2.662 1 80.81 131 ARG B C 1
ATOM 5750 O O . ARG B 1 131 ? -11.172 3.197 -2.18 1 80.81 131 ARG B O 1
ATOM 5757 N N . MET B 1 132 ? -10.867 0.958 -2.166 1 87 132 MET B N 1
ATOM 5758 C CA . MET B 1 132 ? -11.766 0.769 -1.03 1 87 132 MET B CA 1
ATOM 5759 C C . MET B 1 132 ? -11.078 1.159 0.275 1 87 132 MET B C 1
ATOM 5761 O O . MET B 1 132 ? -11.742 1.407 1.281 1 87 132 MET B O 1
ATOM 5765 N N . THR B 1 133 ? -9.797 1.298 0.202 1 82 133 THR B N 1
ATOM 5766 C CA . THR B 1 133 ? -9.094 1.572 1.448 1 82 133 THR B CA 1
ATOM 5767 C C . THR B 1 133 ? -8.312 2.879 1.35 1 82 133 THR B C 1
ATOM 5769 O O . THR B 1 133 ? -8.68 3.879 1.971 1 82 133 THR B O 1
ATOM 5772 N N . ASN B 1 134 ? -7.355 2.943 0.398 1 74.31 134 ASN B N 1
ATOM 5773 C CA . ASN B 1 134 ? -6.469 4.098 0.292 1 74.31 134 ASN B CA 1
ATOM 5774 C C . ASN B 1 134 ? -7.223 5.344 -0.153 1 74.31 134 ASN B C 1
ATOM 5776 O O . ASN B 1 134 ? -7.066 6.414 0.44 1 74.31 134 ASN B O 1
ATOM 5780 N N . ASP B 1 135 ? -7.984 5.199 -1.123 1 79.12 135 ASP B N 1
ATOM 5781 C CA . ASP B 1 135 ? -8.727 6.348 -1.634 1 79.12 135 ASP B CA 1
ATOM 5782 C C . ASP B 1 135 ? -9.742 6.844 -0.612 1 79.12 135 ASP B C 1
ATOM 5784 O O . ASP B 1 135 ? -9.914 8.055 -0.431 1 79.12 135 ASP B O 1
ATOM 5788 N N . ILE B 1 136 ? -10.336 5.914 0.027 1 84.94 136 ILE B N 1
ATOM 5789 C CA . ILE B 1 136 ? -11.32 6.266 1.045 1 84.94 136 ILE B CA 1
ATOM 5790 C C . ILE B 1 136 ? -10.633 6.965 2.213 1 84.94 136 ILE B C 1
ATOM 5792 O O . ILE B 1 136 ? -11.141 7.953 2.742 1 84.94 136 ILE B O 1
ATOM 5796 N N . ASN B 1 137 ? -9.508 6.492 2.518 1 79.88 137 ASN B N 1
ATOM 5797 C CA . ASN B 1 137 ? -8.758 7.109 3.605 1 79.88 137 ASN B CA 1
ATOM 5798 C C . ASN B 1 137 ? -8.273 8.508 3.232 1 79.88 137 ASN B C 1
ATOM 5800 O O . ASN B 1 137 ? -8.281 9.414 4.07 1 79.88 137 ASN B O 1
ATOM 5804 N N . ALA B 1 138 ? -7.863 8.633 2.041 1 76.38 138 ALA B N 1
ATOM 5805 C CA . ALA B 1 138 ? -7.465 9.953 1.554 1 76.38 138 ALA B CA 1
ATOM 5806 C C . ALA B 1 138 ? -8.641 10.93 1.593 1 76.38 138 ALA B C 1
ATOM 5808 O O . ALA B 1 138 ? -8.477 12.086 1.99 1 76.38 138 ALA B O 1
ATOM 5809 N N . MET B 1 139 ? -9.758 10.398 1.272 1 82.25 139 MET B N 1
ATOM 5810 C CA . MET B 1 139 ? -10.961 11.227 1.298 1 82.25 139 MET B CA 1
ATOM 5811 C C . MET B 1 139 ? -11.344 11.594 2.729 1 82.25 139 MET B C 1
ATOM 5813 O O . MET B 1 139 ? -11.75 12.719 3.002 1 82.25 139 MET B O 1
ATOM 5817 N N . ARG B 1 140 ? -11.141 10.625 3.557 1 80.19 140 ARG B N 1
ATOM 5818 C CA . ARG B 1 140 ? -11.43 10.859 4.965 1 80.19 140 ARG B CA 1
ATOM 5819 C C . ARG B 1 140 ? -10.555 11.977 5.527 1 80.19 140 ARG B C 1
ATOM 5821 O O . ARG B 1 140 ? -11.055 12.891 6.191 1 80.19 140 ARG B O 1
ATOM 5828 N N . LYS B 1 141 ? -9.32 11.93 5.254 1 74.31 141 LYS B N 1
ATOM 5829 C CA . LYS B 1 141 ? -8.367 12.922 5.738 1 74.31 141 LYS B CA 1
ATOM 5830 C C . LYS B 1 141 ? -8.648 14.297 5.141 1 74.31 141 LYS B C 1
ATOM 5832 O O . LYS B 1 141 ? -8.633 15.305 5.855 1 74.31 141 LYS B O 1
ATOM 5837 N N . SER B 1 142 ? -8.992 14.297 3.912 1 75.44 142 SER B N 1
ATOM 5838 C CA . SER B 1 142 ? -9.219 15.555 3.205 1 75.44 142 SER B CA 1
ATOM 5839 C C . SER B 1 142 ? -10.492 16.234 3.678 1 75.44 142 SER B C 1
ATOM 5841 O O . SER B 1 142 ? -10.531 17.453 3.848 1 75.44 142 SER B O 1
ATOM 5843 N N . VAL B 1 143 ? -11.469 15.438 3.842 1 74.5 143 VAL B N 1
ATOM 5844 C CA . VAL B 1 143 ? -12.742 15.992 4.285 1 74.5 143 VAL B CA 1
ATOM 5845 C C . VAL B 1 143 ? -12.594 16.562 5.695 1 74.5 143 VAL B C 1
ATOM 5847 O O . VAL B 1 143 ? -13.086 17.656 5.984 1 74.5 143 VAL B O 1
ATOM 5850 N N . SER B 1 144 ? -11.875 15.852 6.473 1 72.88 144 SER B N 1
ATOM 5851 C CA . SER B 1 144 ? -11.617 16.328 7.824 1 72.88 144 SER B CA 1
ATOM 5852 C C . SER B 1 144 ? -10.773 17.594 7.812 1 72.88 144 SER B C 1
ATOM 5854 O O . SER B 1 144 ? -11.086 18.562 8.508 1 72.88 144 SER B O 1
ATOM 5856 N N . ASP B 1 145 ? -9.773 17.641 6.965 1 73.06 145 ASP B N 1
ATOM 5857 C CA . ASP B 1 145 ? -8.883 18.797 6.891 1 73.06 145 ASP B CA 1
ATOM 5858 C C . ASP B 1 145 ? -9.602 20.016 6.293 1 73.06 145 ASP B C 1
ATOM 5860 O O . ASP B 1 145 ? -9.414 21.141 6.758 1 73.06 145 ASP B O 1
ATOM 5864 N N . LEU B 1 146 ? -10.375 19.797 5.289 1 73 146 LEU B N 1
ATOM 5865 C CA . LEU B 1 146 ? -11.055 20.859 4.578 1 73 146 LEU B CA 1
ATOM 5866 C C . LEU B 1 146 ? -12.125 21.5 5.457 1 73 146 LEU B C 1
ATOM 5868 O O . LEU B 1 146 ? -12.172 22.734 5.594 1 73 146 LEU B O 1
ATOM 5872 N N . LEU B 1 147 ? -12.836 20.641 6.039 1 69.56 147 LEU B N 1
ATOM 5873 C CA . LEU B 1 147 ? -13.977 21.156 6.793 1 69.56 147 LEU B CA 1
ATOM 5874 C C . LEU B 1 147 ? -13.523 21.734 8.133 1 69.56 147 LEU B C 1
ATOM 5876 O O . LEU B 1 147 ? -14.055 22.75 8.586 1 69.56 147 LEU B O 1
ATOM 5880 N N . THR B 1 148 ? -12.555 21.156 8.695 1 68.44 148 THR B N 1
ATOM 5881 C CA . THR B 1 148 ? -12.102 21.609 10 1 68.44 148 THR B CA 1
ATOM 5882 C C . THR B 1 148 ? -11.125 22.781 9.852 1 68.44 148 THR B C 1
ATOM 5884 O O . THR B 1 148 ? -11.031 23.625 10.742 1 68.44 148 THR B O 1
ATOM 5887 N N . GLY B 1 149 ? -10.5 22.766 8.812 1 71.5 149 GLY B N 1
ATOM 5888 C CA . GLY B 1 149 ? -9.422 23.75 8.711 1 71.5 149 GLY B CA 1
ATOM 5889 C C . GLY B 1 149 ? -9.781 24.938 7.855 1 71.5 149 GLY B C 1
ATOM 5890 O O . GLY B 1 149 ? -9.992 26.047 8.375 1 71.5 149 GLY B O 1
ATOM 5891 N N . ALA B 1 150 ? -10.203 24.75 6.68 1 72.81 150 ALA B N 1
ATOM 5892 C CA . ALA B 1 150 ? -10.203 25.828 5.695 1 72.81 150 ALA B CA 1
ATOM 5893 C C . ALA B 1 150 ? -11.453 26.688 5.828 1 72.81 150 ALA B C 1
ATOM 5895 O O . ALA B 1 150 ? -11.359 27.922 5.832 1 72.81 150 ALA B O 1
ATOM 5896 N N . VAL B 1 151 ? -12.562 26.125 6.105 1 77.25 151 VAL B N 1
ATOM 5897 C CA . VAL B 1 151 ? -13.805 26.891 6.168 1 77.25 151 VAL B CA 1
ATOM 5898 C C . VAL B 1 151 ? -13.844 27.703 7.453 1 77.25 151 VAL B C 1
ATOM 5900 O O . VAL B 1 151 ? -14.242 28.875 7.441 1 77.25 151 VAL B O 1
ATOM 5903 N N . GLN B 1 152 ? -13.383 27.094 8.414 1 82.88 152 GLN B N 1
ATOM 5904 C CA . GLN B 1 152 ? -13.312 27.797 9.688 1 82.88 152 GLN B CA 1
ATOM 5905 C C . GLN B 1 152 ? -12.336 28.969 9.609 1 82.88 152 GLN B C 1
ATOM 5907 O O . GLN B 1 152 ? -12.625 30.062 10.102 1 82.88 152 GLN B O 1
ATOM 5912 N N . GLU B 1 153 ? -11.227 28.75 9.047 1 83.06 153 GLU B N 1
ATOM 5913 C CA . GLU B 1 153 ? -10.211 29.781 8.93 1 83.06 153 GLU B CA 1
ATOM 5914 C C . GLU B 1 153 ? -10.688 30.938 8.047 1 83.06 153 GLU B C 1
ATOM 5916 O O . GLU B 1 153 ? -10.359 32.094 8.289 1 83.06 153 GLU B O 1
ATOM 5921 N N . LEU B 1 154 ? -11.492 30.625 7.105 1 83.94 154 LEU B N 1
ATOM 5922 C CA . LEU B 1 154 ? -12.07 31.656 6.254 1 83.94 154 LEU B CA 1
ATOM 5923 C C . LEU B 1 154 ? -13.047 32.531 7.039 1 83.94 154 LEU B C 1
ATOM 5925 O O . LEU B 1 154 ? -13.07 33.75 6.875 1 83.94 154 LEU B O 1
ATOM 5929 N N . CYS B 1 155 ? -13.812 31.875 7.863 1 87.88 155 CYS B N 1
ATOM 5930 C CA . CYS B 1 155 ? -14.727 32.625 8.711 1 87.88 155 CYS B CA 1
ATOM 5931 C C . CYS B 1 155 ? -13.969 33.531 9.688 1 87.88 155 CYS B C 1
ATOM 5933 O O . CYS B 1 155 ? -14.359 34.688 9.906 1 87.88 155 CYS B O 1
ATOM 5935 N N . THR B 1 156 ? -12.914 32.969 10.172 1 87.75 156 THR B N 1
ATOM 5936 C CA . THR B 1 156 ? -12.086 33.719 11.094 1 87.75 156 THR B CA 1
ATOM 5937 C C . THR B 1 156 ? -11.445 34.906 10.383 1 87.75 156 THR B C 1
ATOM 5939 O O . THR B 1 156 ? -11.359 36 10.945 1 87.75 156 THR B O 1
ATOM 5942 N N . LEU B 1 157 ? -11 34.656 9.211 1 87.88 157 LEU B N 1
ATOM 5943 C CA . LEU B 1 157 ? -10.391 35.719 8.414 1 87.88 157 LEU B CA 1
ATOM 5944 C C . LEU B 1 157 ? -11.383 36.844 8.172 1 87.88 157 LEU B C 1
ATOM 5946 O O . LEU B 1 157 ? -11.047 38.031 8.328 1 87.88 157 LEU B O 1
ATOM 5950 N N . ILE B 1 158 ? -12.578 36.562 7.863 1 89.19 158 ILE B N 1
ATOM 5951 C CA . ILE B 1 158 ? -13.617 37.531 7.602 1 89.19 158 ILE B CA 1
ATOM 5952 C C . ILE B 1 158 ? -13.922 38.312 8.883 1 89.19 158 ILE B C 1
ATOM 5954 O O . ILE B 1 158 ? -14.055 39.531 8.852 1 89.19 158 ILE B O 1
ATOM 5958 N N . GLY B 1 159 ? -14.008 37.594 9.977 1 88.69 159 GLY B N 1
ATOM 5959 C CA . GLY B 1 159 ? -14.227 38.25 11.258 1 88.69 159 GLY B CA 1
ATOM 5960 C C . GLY B 1 159 ? -13.133 39.219 11.625 1 88.69 159 GLY B C 1
ATOM 5961 O O . GLY B 1 159 ? -13.414 40.312 12.102 1 88.69 159 GLY B O 1
ATOM 5962 N N . LEU B 1 160 ? -11.906 38.875 11.375 1 90.06 160 LEU B N 1
ATOM 5963 C CA . LEU B 1 160 ? -10.773 39.719 11.703 1 90.06 160 LEU B CA 1
ATOM 5964 C C . LEU B 1 160 ? -10.711 40.938 10.781 1 90.06 160 LEU B C 1
ATOM 5966 O O . LEU B 1 160 ? -10.391 42.031 11.219 1 90.06 160 LEU B O 1
ATOM 5970 N N . VAL B 1 161 ? -11.047 40.75 9.531 1 89.69 161 VAL B N 1
ATOM 5971 C CA . VAL B 1 161 ? -11.062 41.844 8.57 1 89.69 161 VAL B CA 1
ATOM 5972 C C . VAL B 1 161 ? -12.148 42.844 8.953 1 89.69 161 VAL B C 1
ATOM 5974 O O . VAL B 1 161 ? -11.938 44.062 8.875 1 89.69 161 VAL B O 1
ATOM 5977 N N . PHE B 1 162 ? -13.25 42.375 9.414 1 91.25 162 PHE B N 1
ATOM 5978 C CA . PHE B 1 162 ? -14.328 43.25 9.867 1 91.25 162 PHE B CA 1
ATOM 5979 C C . PHE B 1 162 ? -13.883 44.094 11.062 1 91.25 162 PHE B C 1
ATOM 5981 O O . PHE B 1 162 ? -14.164 45.281 11.125 1 91.25 162 PHE B O 1
ATOM 5988 N N . LEU B 1 163 ? -13.188 43.406 11.953 1 91.06 163 LEU B N 1
ATOM 5989 C CA . LEU B 1 163 ? -12.68 44.125 13.117 1 91.06 163 LEU B CA 1
ATOM 5990 C C . LEU B 1 163 ? -11.68 45.219 12.703 1 91.06 163 LEU B C 1
ATOM 5992 O O . LEU B 1 163 ? -11.672 46.312 13.258 1 91.06 163 LEU B O 1
ATOM 5996 N N . MET B 1 164 ? -10.852 44.906 11.773 1 91.19 164 MET B N 1
ATOM 5997 C CA . MET B 1 164 ? -9.852 45.875 11.305 1 91.19 164 MET B CA 1
ATOM 5998 C C . MET B 1 164 ? -10.523 47.094 10.688 1 91.19 164 MET B C 1
ATOM 6000 O O . MET B 1 164 ? -10.094 48.219 10.922 1 91.19 164 MET B O 1
ATOM 6004 N N . PHE B 1 165 ? -11.609 46.938 10 1 92.06 165 PHE B N 1
ATOM 6005 C CA . PHE B 1 165 ? -12.359 48.062 9.414 1 92.06 165 PHE B CA 1
ATOM 6006 C C . PHE B 1 165 ? -13.078 48.844 10.492 1 92.06 165 PHE B C 1
ATOM 6008 O O . PHE B 1 165 ? -13.242 50.062 10.367 1 92.06 165 PHE B O 1
ATOM 6015 N N . TYR B 1 166 ? -13.516 48.094 11.477 1 90.31 166 TYR B N 1
ATOM 6016 C CA . TYR B 1 166 ? -14.195 48.75 12.586 1 90.31 166 TYR B CA 1
ATOM 6017 C C . TYR B 1 166 ? -13.242 49.656 13.359 1 90.31 166 TYR B C 1
ATOM 6019 O O . TYR B 1 166 ? -13.633 50.719 13.82 1 90.31 166 TYR B O 1
ATOM 6027 N N . GLN B 1 167 ? -11.992 49.219 13.461 1 87.62 167 GLN B N 1
ATOM 6028 C CA . GLN B 1 167 ? -11.016 49.969 14.219 1 87.62 167 GLN B CA 1
ATOM 6029 C C . GLN B 1 167 ? -10.492 51.156 13.398 1 87.62 167 GLN B C 1
ATOM 6031 O O . GLN B 1 167 ? -10.43 52.281 13.898 1 87.62 167 GLN B O 1
ATOM 6036 N N . SER B 1 168 ? -10.039 50.938 12.164 1 90.25 168 SER B N 1
ATOM 6037 C CA . SER B 1 168 ? -9.555 52 11.281 1 90.25 168 SER B CA 1
ATOM 6038 C C . SER B 1 168 ? -9.758 51.625 9.812 1 90.25 168 SER B C 1
ATOM 6040 O O . SER B 1 168 ? -9.156 50.656 9.32 1 90.25 168 SER B O 1
ATOM 6042 N N . LYS B 1 169 ? -10.5 52.375 9.125 1 89.31 169 LYS B N 1
ATOM 6043 C CA . LYS B 1 169 ? -10.805 52.125 7.723 1 89.31 169 LYS B CA 1
ATOM 6044 C C . LYS B 1 169 ? -9.562 52.312 6.848 1 89.31 169 LYS B C 1
ATOM 6046 O O . LYS B 1 169 ? -9.336 51.531 5.91 1 89.31 169 LYS B O 1
ATOM 6051 N N . SER B 1 170 ? -8.75 53.312 7.176 1 88 170 SER B N 1
ATOM 6052 C CA . SER B 1 170 ? -7.574 53.625 6.367 1 88 170 SER B CA 1
ATOM 6053 C C . SER B 1 170 ? -6.523 52.5 6.488 1 88 170 SER B C 1
ATOM 6055 O O . SER B 1 170 ? -5.984 52.062 5.48 1 88 170 SER B O 1
ATOM 6057 N N . LEU B 1 171 ? -6.32 52.062 7.719 1 89.56 171 LEU B N 1
ATOM 6058 C CA . LEU B 1 171 ? -5.336 51 7.938 1 89.56 171 LEU B CA 1
ATOM 6059 C C . LEU B 1 171 ? -5.832 49.656 7.387 1 89.56 171 LEU B C 1
ATOM 6061 O O . LEU B 1 171 ? -5.043 48.844 6.898 1 89.56 171 LEU B O 1
ATOM 6065 N N . ALA B 1 172 ? -7.082 49.469 7.52 1 90.94 172 ALA B N 1
ATOM 6066 C CA . ALA B 1 172 ? -7.676 48.219 7.039 1 90.94 172 ALA B CA 1
ATOM 6067 C C . ALA B 1 172 ? -7.52 48.094 5.527 1 90.94 172 ALA B C 1
ATOM 6069 O O . ALA B 1 172 ? -7.273 47 5.02 1 90.94 172 ALA B O 1
ATOM 6070 N N . LEU B 1 173 ? -7.695 49.094 4.812 1 87.75 173 LEU B N 1
ATOM 6071 C CA . LEU B 1 173 ? -7.551 49.062 3.359 1 87.75 173 LEU B CA 1
ATOM 6072 C C . LEU B 1 173 ? -6.121 48.719 2.955 1 87.75 173 LEU B C 1
ATOM 6074 O O . LEU B 1 173 ? -5.906 48 1.979 1 87.75 173 LEU B O 1
ATOM 6078 N N . ILE B 1 174 ? -5.203 49.188 3.723 1 83.06 174 ILE B N 1
ATOM 6079 C CA . ILE B 1 174 ? -3.803 48.875 3.451 1 83.06 174 ILE B CA 1
ATOM 6080 C C . ILE B 1 174 ? -3.535 47.406 3.711 1 83.06 174 ILE B C 1
ATOM 6082 O O . ILE B 1 174 ? -2.867 46.719 2.918 1 83.06 174 ILE B O 1
ATOM 6086 N N . ALA B 1 175 ? -4.09 46.969 4.828 1 84.75 175 ALA B N 1
ATOM 6087 C CA . ALA B 1 175 ? -3.896 45.594 5.195 1 84.75 175 ALA B CA 1
ATOM 6088 C C . ALA B 1 175 ? -4.523 44.656 4.16 1 84.75 175 ALA B C 1
ATOM 6090 O O . ALA B 1 175 ? -3.945 43.625 3.816 1 84.75 175 ALA B O 1
ATOM 6091 N N . VAL B 1 176 ? -5.629 44.969 3.65 1 84.38 176 VAL B N 1
ATOM 6092 C CA . VAL B 1 176 ? -6.363 44.125 2.705 1 84.38 176 VAL B CA 1
ATOM 6093 C C . VAL B 1 176 ? -5.621 44.094 1.37 1 84.38 176 VAL B C 1
ATOM 6095 O O . VAL B 1 176 ? -5.668 43.094 0.66 1 84.38 176 VAL B O 1
ATOM 6098 N N . PHE B 1 177 ? -4.906 45.094 1.128 1 82.12 177 PHE B N 1
ATOM 6099 C CA . PHE B 1 177 ? -4.156 45.125 -0.121 1 82.12 177 PHE B CA 1
ATOM 6100 C C . PHE B 1 177 ? -2.881 44.312 -0.019 1 82.12 177 PHE B C 1
ATOM 6102 O O . PHE B 1 177 ? -2.461 43.688 -0.994 1 82.12 177 PHE B O 1
ATOM 6109 N N . ILE B 1 178 ? -2.309 44.25 1.126 1 77.81 178 ILE B N 1
ATOM 6110 C CA . ILE B 1 178 ? -1.049 43.531 1.33 1 77.81 178 ILE B CA 1
ATOM 6111 C C . ILE B 1 178 ? -1.292 42.031 1.312 1 77.81 178 ILE B C 1
ATOM 6113 O O . ILE B 1 178 ? -0.445 41.25 0.848 1 77.81 178 ILE B O 1
ATOM 6117 N N . ILE B 1 179 ? -2.471 41.656 1.697 1 76.44 179 ILE B N 1
ATOM 6118 C CA . ILE B 1 179 ? -2.793 40.219 1.845 1 76.44 179 ILE B CA 1
ATOM 6119 C C . ILE B 1 179 ? -2.77 39.562 0.478 1 76.44 179 ILE B C 1
ATOM 6121 O O . ILE B 1 179 ? -2.078 38.531 0.288 1 76.44 179 ILE B O 1
ATOM 6125 N N . PRO B 1 180 ? -3.414 40.031 -0.582 1 74.06 180 PRO B N 1
ATOM 6126 C CA . PRO B 1 180 ? -3.389 39.375 -1.902 1 74.06 180 PRO B CA 1
ATOM 6127 C C . PRO B 1 180 ? -1.999 39.406 -2.535 1 74.06 180 PRO B C 1
ATOM 6129 O O . PRO B 1 180 ? -1.644 38.469 -3.268 1 74.06 180 PRO B O 1
ATOM 6132 N N . VAL B 1 181 ? -1.247 40.406 -2.232 1 76.75 181 VAL B N 1
ATOM 6133 C CA . VAL B 1 181 ? 0.107 40.469 -2.77 1 76.75 181 VAL B CA 1
ATOM 6134 C C . VAL B 1 181 ? 0.972 39.375 -2.172 1 76.75 181 VAL B C 1
ATOM 6136 O O . VAL B 1 181 ? 1.814 38.781 -2.863 1 76.75 181 VAL B O 1
ATOM 6139 N N . ALA B 1 182 ? 0.676 39.062 -0.957 1 74.06 182 ALA B N 1
ATOM 6140 C CA . ALA B 1 182 ? 1.401 38 -0.283 1 74.06 182 ALA B CA 1
ATOM 6141 C C . ALA B 1 182 ? 0.95 36.625 -0.789 1 74.06 182 ALA B C 1
ATOM 6143 O O . ALA B 1 182 ? 1.718 35.656 -0.758 1 74.06 182 ALA B O 1
ATOM 6144 N N . PHE B 1 183 ? -0.188 36.562 -1.369 1 75.44 183 PHE B N 1
ATOM 6145 C CA . PHE B 1 183 ? -0.814 35.312 -1.761 1 75.44 183 PHE B CA 1
ATOM 6146 C C . PHE B 1 183 ? -0.298 34.844 -3.117 1 75.44 183 PHE B C 1
ATOM 6148 O O . PHE B 1 183 ? -0.22 33.625 -3.379 1 75.44 183 PHE B O 1
ATOM 6155 N N . TYR B 1 184 ? 0.147 35.688 -3.957 1 77.94 184 TYR B N 1
ATOM 6156 C CA . TYR B 1 184 ? 0.499 35.375 -5.332 1 77.94 184 TYR B CA 1
ATOM 6157 C C . TYR B 1 184 ? 1.733 34.469 -5.383 1 77.94 184 TYR B C 1
ATOM 6159 O O . TYR B 1 184 ? 1.72 33.438 -6.023 1 77.94 184 TYR B O 1
ATOM 6167 N N . PRO B 1 185 ? 2.814 34.781 -4.699 1 79.31 185 PRO B N 1
ATOM 6168 C CA . PRO B 1 185 ? 3.977 33.906 -4.723 1 79.31 185 PRO B CA 1
ATOM 6169 C C . PRO B 1 185 ? 3.674 32.531 -4.148 1 79.31 185 PRO B C 1
ATOM 6171 O O . PRO B 1 185 ? 4.266 31.531 -4.578 1 79.31 185 PRO B O 1
ATOM 6174 N N . MET B 1 186 ? 2.746 32.5 -3.348 1 77.38 186 MET B N 1
ATOM 6175 C CA . MET B 1 186 ? 2.373 31.234 -2.721 1 77.38 186 MET B CA 1
ATOM 6176 C C . MET B 1 186 ? 1.699 30.312 -3.725 1 77.38 186 MET B C 1
ATOM 6178 O O . MET B 1 186 ? 1.952 29.094 -3.73 1 77.38 186 MET B O 1
ATOM 6182 N N . LEU B 1 187 ? 0.899 30.859 -4.562 1 76.5 187 LEU B N 1
ATOM 6183 C CA . LEU B 1 187 ? 0.215 30.062 -5.574 1 76.5 187 LEU B CA 1
ATOM 6184 C C . LEU B 1 187 ? 1.208 29.5 -6.59 1 76.5 187 LEU B C 1
ATOM 6186 O O . LEU B 1 187 ? 1.086 28.359 -7.02 1 76.5 187 LEU B O 1
ATOM 6190 N N . LYS B 1 188 ? 2.176 30.359 -6.918 1 82.38 188 LYS B N 1
ATOM 6191 C CA . LYS B 1 188 ? 3.186 29.938 -7.883 1 82.38 188 LYS B CA 1
ATOM 6192 C C . LYS B 1 188 ? 4.035 28.797 -7.328 1 82.38 188 LYS B C 1
ATOM 6194 O O . LYS B 1 188 ? 4.355 27.844 -8.047 1 82.38 188 LYS B O 1
ATOM 6199 N N . LEU B 1 189 ? 4.375 28.875 -6.117 1 83.44 189 LEU B N 1
ATOM 6200 C CA . LEU B 1 189 ? 5.156 27.828 -5.469 1 83.44 189 LEU B CA 1
ATOM 6201 C C . LEU B 1 189 ? 4.344 26.547 -5.336 1 83.44 189 LEU B C 1
ATOM 6203 O O . LEU B 1 189 ? 4.895 25.453 -5.438 1 83.44 189 LEU B O 1
ATOM 6207 N N . GLY B 1 190 ? 3.09 26.734 -5.129 1 79.62 190 GLY B N 1
ATOM 6208 C CA . GLY B 1 190 ? 2.207 25.578 -5.047 1 79.62 190 GLY B CA 1
ATOM 6209 C C . GLY B 1 190 ? 2.143 24.781 -6.336 1 79.62 190 GLY B C 1
ATOM 6210 O O . GLY B 1 190 ? 2.178 23.547 -6.312 1 79.62 190 GLY B O 1
ATOM 6211 N N . HIS B 1 191 ? 2.117 25.516 -7.398 1 80.88 191 HIS B N 1
ATOM 6212 C CA . HIS B 1 191 ? 2.088 24.859 -8.703 1 80.88 191 HIS B CA 1
ATOM 6213 C C . HIS B 1 191 ? 3.391 24.125 -8.977 1 80.88 191 HIS B C 1
ATOM 6215 O O . HIS B 1 191 ? 3.377 23 -9.516 1 80.88 191 HIS B O 1
ATOM 6221 N N . LYS B 1 192 ? 4.457 24.719 -8.648 1 85.31 192 LYS B N 1
ATOM 6222 C CA . LYS B 1 192 ? 5.762 24.078 -8.82 1 85.31 192 LYS B CA 1
ATOM 6223 C C . LYS B 1 192 ? 5.887 22.844 -7.949 1 85.31 192 LYS B C 1
ATOM 6225 O O . LYS B 1 192 ? 6.457 21.828 -8.375 1 85.31 192 LYS B O 1
ATOM 6230 N N . MET B 1 193 ? 5.344 22.938 -6.84 1 84.25 193 MET B N 1
ATOM 6231 C CA . MET B 1 193 ? 5.379 21.812 -5.91 1 84.25 193 MET B CA 1
ATOM 6232 C C . MET B 1 193 ? 4.602 20.609 -6.469 1 84.25 193 MET B C 1
ATOM 6234 O O . MET B 1 193 ? 5.051 19.469 -6.363 1 84.25 193 MET B O 1
ATOM 6238 N N . ARG B 1 194 ? 3.547 20.922 -7.098 1 78 194 ARG B N 1
ATOM 6239 C CA . ARG B 1 194 ? 2.723 19.859 -7.668 1 78 194 ARG B CA 1
ATOM 6240 C C . ARG B 1 194 ? 3.477 19.109 -8.758 1 78 194 ARG B C 1
ATOM 6242 O O . ARG B 1 194 ? 3.387 17.875 -8.852 1 78 194 ARG B O 1
ATOM 6249 N N . HIS B 1 195 ? 4.148 19.844 -9.484 1 83.44 195 HIS B N 1
ATOM 6250 C CA . HIS B 1 195 ? 4.918 19.25 -10.578 1 83.44 195 HIS B CA 1
ATOM 6251 C C . HIS B 1 195 ? 6.027 18.359 -10.039 1 83.44 195 HIS B C 1
ATOM 6253 O O . HIS B 1 195 ? 6.211 17.234 -10.516 1 83.44 195 HIS B O 1
ATOM 6259 N N . VAL B 1 196 ? 6.723 18.812 -9.07 1 88.44 196 VAL B N 1
ATOM 6260 C CA . VAL B 1 196 ? 7.828 18.062 -8.5 1 88.44 196 VAL B CA 1
ATOM 6261 C C . VAL B 1 196 ? 7.293 16.844 -7.75 1 88.44 196 VAL B C 1
ATOM 6263 O O . VAL B 1 196 ? 7.867 15.758 -7.824 1 88.44 196 VAL B O 1
ATOM 6266 N N . ALA B 1 197 ? 6.242 17 -7.098 1 81.88 197 ALA B N 1
ATOM 6267 C CA . ALA B 1 197 ? 5.613 15.906 -6.367 1 81.88 197 ALA B CA 1
ATOM 6268 C C . ALA B 1 197 ? 5.191 14.789 -7.312 1 81.88 197 ALA B C 1
ATOM 6270 O O . ALA B 1 197 ? 5.34 13.609 -6.992 1 81.88 197 ALA B O 1
ATOM 6271 N N . ARG B 1 198 ? 4.699 15.234 -8.43 1 80.12 198 ARG B N 1
ATOM 6272 C CA . ARG B 1 198 ? 4.305 14.258 -9.438 1 80.12 198 ARG B CA 1
ATOM 6273 C C . ARG B 1 198 ? 5.508 13.469 -9.938 1 80.12 198 ARG B C 1
ATOM 6275 O O . ARG B 1 198 ? 5.438 12.25 -10.094 1 80.12 198 ARG B O 1
ATOM 6282 N N . LYS B 1 199 ? 6.555 14.109 -10.125 1 87.62 199 LYS B N 1
ATOM 6283 C CA . LYS B 1 199 ? 7.77 13.461 -10.602 1 87.62 199 LYS B CA 1
ATOM 6284 C C . LYS B 1 199 ? 8.336 12.516 -9.547 1 87.62 199 LYS B C 1
ATOM 6286 O O . LYS B 1 199 ? 8.859 11.445 -9.883 1 87.62 199 LYS B O 1
ATOM 6291 N N . ILE B 1 200 ? 8.258 12.922 -8.305 1 87 200 ILE B N 1
ATOM 6292 C CA . ILE B 1 200 ? 8.695 12.055 -7.211 1 87 200 ILE B CA 1
ATOM 6293 C C . ILE B 1 200 ? 7.859 10.781 -7.188 1 87 200 ILE B C 1
ATOM 6295 O O . ILE B 1 200 ? 8.406 9.68 -7.109 1 87 200 ILE B O 1
ATOM 6299 N N . GLN B 1 201 ? 6.605 10.93 -7.336 1 79.75 201 GLN B N 1
ATOM 6300 C CA . GLN B 1 201 ? 5.691 9.797 -7.305 1 79.75 201 GLN B CA 1
ATOM 6301 C C . GLN B 1 201 ? 5.957 8.844 -8.477 1 79.75 201 GLN B C 1
ATOM 6303 O O . GLN B 1 201 ? 5.934 7.625 -8.305 1 79.75 201 GLN B O 1
ATOM 6308 N N . GLU B 1 202 ? 6.176 9.383 -9.609 1 83.88 202 GLU B N 1
ATOM 6309 C CA . GLU B 1 202 ? 6.504 8.586 -10.781 1 83.88 202 GLU B CA 1
ATOM 6310 C C . GLU B 1 202 ? 7.809 7.82 -10.578 1 83.88 202 GLU B C 1
ATOM 6312 O O . GLU B 1 202 ? 7.91 6.645 -10.938 1 83.88 202 GLU B O 1
ATOM 6317 N N . GLY B 1 203 ? 8.742 8.531 -10.016 1 84.81 203 GLY B N 1
ATOM 6318 C CA . GLY B 1 203 ? 10.016 7.891 -9.719 1 84.81 203 GLY B CA 1
ATOM 6319 C C . GLY B 1 203 ? 9.883 6.762 -8.711 1 84.81 203 GLY B C 1
ATOM 6320 O O . GLY B 1 203 ? 10.453 5.688 -8.898 1 84.81 203 GLY B O 1
ATOM 6321 N N . LEU B 1 204 ? 9.078 6.953 -7.75 1 83.38 204 LEU B N 1
ATOM 6322 C CA . LEU B 1 204 ? 8.867 5.949 -6.715 1 83.38 204 LEU B CA 1
ATOM 6323 C C . LEU B 1 204 ? 8.086 4.762 -7.262 1 83.38 204 LEU B C 1
ATOM 6325 O O . LEU B 1 204 ? 8.367 3.611 -6.91 1 83.38 204 LEU B O 1
ATOM 6329 N N . SER B 1 205 ? 7.156 5.07 -8.07 1 79.69 205 SER B N 1
ATOM 6330 C CA . SER B 1 205 ? 6.375 4.008 -8.695 1 79.69 205 SER B CA 1
ATOM 6331 C C . SER B 1 205 ? 7.25 3.119 -9.57 1 79.69 205 SER B C 1
ATOM 6333 O O . SER B 1 205 ? 7.133 1.892 -9.523 1 79.69 205 SER B O 1
ATOM 6335 N N . GLY B 1 206 ? 8 3.74 -10.336 1 82.19 206 GLY B N 1
ATOM 6336 C CA . GLY B 1 206 ? 8.945 2.98 -11.148 1 82.19 206 GLY B CA 1
ATOM 6337 C C . GLY B 1 206 ? 9.898 2.139 -10.32 1 82.19 206 GLY B C 1
ATOM 6338 O O . GLY B 1 206 ? 10.188 0.993 -10.672 1 82.19 206 GLY B O 1
ATOM 6339 N N . PHE B 1 207 ? 10.266 2.635 -9.219 1 86.19 207 PHE B N 1
ATOM 6340 C CA . PHE B 1 207 ? 11.172 1.916 -8.336 1 86.19 207 PHE B CA 1
ATOM 6341 C C . PHE B 1 207 ? 10.469 0.718 -7.703 1 86.19 207 PHE B C 1
ATOM 6343 O O . PHE B 1 207 ? 11.062 -0.351 -7.555 1 86.19 207 PHE B O 1
ATOM 6350 N N . THR B 1 208 ? 9.32 0.918 -7.355 1 81.88 208 THR B N 1
ATOM 6351 C CA . THR B 1 208 ? 8.539 -0.158 -6.754 1 81.88 208 THR B CA 1
ATOM 6352 C C . THR B 1 208 ? 8.359 -1.313 -7.734 1 81.88 208 THR B C 1
ATOM 6354 O O . THR B 1 208 ? 8.469 -2.48 -7.355 1 81.88 208 THR B O 1
ATOM 6357 N N . VAL B 1 209 ? 8.125 -1.012 -8.922 1 80.19 209 VAL B N 1
ATOM 6358 C CA . VAL B 1 209 ? 7.988 -2.027 -9.961 1 80.19 209 VAL B CA 1
ATOM 6359 C C . VAL B 1 209 ? 9.297 -2.795 -10.109 1 80.19 209 VAL B C 1
ATOM 6361 O O . VAL B 1 209 ? 9.297 -4.027 -10.188 1 80.19 209 VAL B O 1
ATOM 6364 N N . ARG B 1 210 ? 10.305 -2.102 -10.117 1 84.75 210 ARG B N 1
ATOM 6365 C CA . ARG B 1 210 ? 11.617 -2.717 -10.266 1 84.75 210 ARG B CA 1
ATOM 6366 C C . ARG B 1 210 ? 11.961 -3.592 -9.062 1 84.75 210 ARG B C 1
ATOM 6368 O O . ARG B 1 210 ? 12.555 -4.66 -9.211 1 84.75 210 ARG B O 1
ATOM 6375 N N . LEU B 1 211 ? 11.664 -3.094 -7.91 1 87 211 LEU B N 1
ATOM 6376 C CA . LEU B 1 211 ? 11.883 -3.881 -6.703 1 87 211 LEU B CA 1
ATOM 6377 C C . LEU B 1 211 ? 11.109 -5.191 -6.762 1 87 211 LEU B C 1
ATOM 6379 O O . LEU B 1 211 ? 11.648 -6.254 -6.438 1 87 211 LEU B O 1
ATOM 6383 N N . ASP B 1 212 ? 9.914 -5.129 -7.164 1 83.25 212 ASP B N 1
ATOM 6384 C CA . ASP B 1 212 ? 9.055 -6.301 -7.27 1 83.25 212 ASP B CA 1
ATOM 6385 C C . ASP B 1 212 ? 9.641 -7.324 -8.242 1 83.25 212 ASP B C 1
ATOM 6387 O O . ASP B 1 212 ? 9.688 -8.516 -7.941 1 83.25 212 ASP B O 1
ATOM 6391 N N . GLU B 1 213 ? 10.125 -6.859 -9.312 1 83.62 213 GLU B N 1
ATOM 6392 C CA . GLU B 1 213 ? 10.727 -7.734 -10.312 1 83.62 213 GLU B CA 1
ATOM 6393 C C . GLU B 1 213 ? 12 -8.375 -9.789 1 83.62 213 GLU B C 1
ATOM 6395 O O . GLU B 1 213 ? 12.219 -9.578 -9.977 1 83.62 213 GLU B O 1
ATOM 6400 N N . THR B 1 214 ? 12.82 -7.57 -9.219 1 87.81 214 THR B N 1
ATOM 6401 C CA . THR B 1 214 ? 14.109 -8.055 -8.742 1 87.81 214 THR B CA 1
ATOM 6402 C C . THR B 1 214 ? 13.922 -9.125 -7.668 1 87.81 214 THR B C 1
ATOM 6404 O O . THR B 1 214 ? 14.578 -10.164 -7.699 1 87.81 214 THR B O 1
ATOM 6407 N N . PHE B 1 215 ? 12.977 -8.953 -6.844 1 85.06 215 PHE B N 1
ATOM 6408 C CA . PHE B 1 215 ? 12.797 -9.898 -5.754 1 85.06 215 PHE B CA 1
ATOM 6409 C C . PHE B 1 215 ? 12.055 -11.141 -6.23 1 85.06 215 PHE B C 1
ATOM 6411 O O . PHE B 1 215 ? 12.289 -12.242 -5.727 1 85.06 215 PHE B O 1
ATOM 6418 N N . GLN B 1 216 ? 11.273 -10.945 -7.223 1 81.19 216 GLN B N 1
ATOM 6419 C CA . GLN B 1 216 ? 10.641 -12.109 -7.824 1 81.19 216 GLN B CA 1
ATOM 6420 C C . GLN B 1 216 ? 11.656 -13 -8.539 1 81.19 216 GLN B C 1
ATOM 6422 O O . GLN B 1 216 ? 11.5 -14.219 -8.586 1 81.19 216 GLN B O 1
ATOM 6427 N N . HIS B 1 217 ? 12.664 -12.273 -9.078 1 86.44 217 HIS B N 1
ATOM 6428 C CA . HIS B 1 217 ? 13.672 -13 -9.836 1 86.44 217 HIS B CA 1
ATOM 6429 C C . HIS B 1 217 ? 15.008 -13.039 -9.094 1 86.44 217 HIS B C 1
ATOM 6431 O O . HIS B 1 217 ? 16.062 -12.961 -9.711 1 86.44 217 HIS B O 1
ATOM 6437 N N . ILE B 1 218 ? 14.906 -13.062 -7.809 1 87.88 218 ILE B N 1
ATOM 6438 C CA . ILE B 1 218 ? 16.109 -12.961 -6.988 1 87.88 218 ILE B CA 1
ATOM 6439 C C . ILE B 1 218 ? 17.016 -14.156 -7.25 1 87.88 218 ILE B C 1
ATOM 6441 O O . ILE B 1 218 ? 18.25 -14.039 -7.203 1 87.88 218 ILE B O 1
ATOM 6445 N N . SER B 1 219 ? 16.438 -15.328 -7.504 1 87.12 219 SER B N 1
ATOM 6446 C CA . SER B 1 219 ? 17.219 -16.516 -7.789 1 87.12 219 SER B CA 1
ATOM 6447 C C . SER B 1 219 ? 18.078 -16.328 -9.039 1 87.12 219 SER B C 1
ATOM 6449 O O . SER B 1 219 ? 19.219 -16.781 -9.086 1 87.12 219 SER B O 1
ATOM 6451 N N . LEU B 1 220 ? 17.531 -15.695 -9.969 1 89 220 LEU B N 1
ATOM 6452 C CA . LEU B 1 220 ? 18.266 -15.414 -11.195 1 89 220 LEU B CA 1
ATOM 6453 C C . LEU B 1 220 ? 19.375 -14.414 -10.945 1 89 220 LEU B C 1
ATOM 6455 O O . LEU B 1 220 ? 20.484 -14.57 -11.461 1 89 220 LEU B O 1
ATOM 6459 N N . VAL B 1 221 ? 19.094 -13.43 -10.211 1 91.56 221 VAL B N 1
ATOM 6460 C CA . VAL B 1 221 ? 20.078 -12.398 -9.883 1 91.56 221 VAL B CA 1
ATOM 6461 C C . VAL B 1 221 ? 21.281 -13.039 -9.203 1 91.56 221 VAL B C 1
ATOM 6463 O O . VAL B 1 221 ? 22.422 -12.711 -9.523 1 91.56 221 VAL B O 1
ATOM 6466 N N . LYS B 1 222 ? 21 -13.961 -8.367 1 90.81 222 LYS B N 1
ATOM 6467 C CA . LYS B 1 222 ? 22.062 -14.609 -7.617 1 90.81 222 LYS B CA 1
ATOM 6468 C C . LYS B 1 222 ? 22.812 -15.625 -8.492 1 90.81 222 LYS B C 1
ATOM 6470 O O . LYS B 1 222 ? 24.031 -15.727 -8.43 1 90.81 222 LYS B O 1
ATOM 6475 N N . SER B 1 223 ? 22.016 -16.344 -9.227 1 90.81 223 SER B N 1
ATOM 6476 C CA . SER B 1 223 ? 22.609 -17.375 -10.07 1 90.81 223 SER B CA 1
ATOM 6477 C C . SER B 1 223 ? 23.547 -16.766 -11.109 1 90.81 223 SER B C 1
ATOM 6479 O O . SER B 1 223 ? 24.547 -17.375 -11.5 1 90.81 223 SER B O 1
ATOM 6481 N N . TYR B 1 224 ? 23.266 -15.562 -11.492 1 92.56 224 TYR B N 1
ATOM 6482 C CA . TYR B 1 224 ? 24.062 -14.914 -12.531 1 92.56 224 TYR B CA 1
ATOM 6483 C C . TYR B 1 224 ? 25.016 -13.883 -11.922 1 92.56 224 TYR B C 1
ATOM 6485 O O . TYR B 1 224 ? 25.672 -13.133 -12.648 1 92.56 224 TYR B O 1
ATOM 6493 N N . CYS B 1 225 ? 25.078 -13.75 -10.625 1 91.44 225 CYS B N 1
ATOM 6494 C CA . CYS B 1 225 ? 25.984 -12.867 -9.898 1 91.44 225 CYS B CA 1
ATOM 6495 C C . CYS B 1 225 ? 25.812 -11.422 -10.352 1 91.44 225 CYS B C 1
ATOM 6497 O O . CYS B 1 225 ? 26.797 -10.758 -10.688 1 91.44 225 CYS B O 1
ATOM 6499 N N . ARG B 1 226 ? 24.578 -11.023 -10.414 1 93.06 226 ARG B N 1
ATOM 6500 C CA . ARG B 1 226 ? 24.297 -9.68 -10.898 1 93.06 226 ARG B CA 1
ATOM 6501 C C . ARG B 1 226 ? 23.891 -8.758 -9.75 1 93.06 226 ARG B C 1
ATOM 6503 O O . ARG B 1 226 ? 23.125 -7.812 -9.945 1 93.06 226 ARG B O 1
ATOM 6510 N N . GLU B 1 227 ? 24.344 -9 -8.57 1 92.38 227 GLU B N 1
ATOM 6511 C CA . GLU B 1 227 ? 23.984 -8.195 -7.406 1 92.38 227 GLU B CA 1
ATOM 6512 C C . GLU B 1 227 ? 24.484 -6.762 -7.555 1 92.38 227 GLU B C 1
ATOM 6514 O O . GLU B 1 227 ? 23.719 -5.809 -7.363 1 92.38 227 GLU B O 1
ATOM 6519 N N . GLU B 1 228 ? 25.75 -6.598 -7.969 1 92.69 228 GLU B N 1
ATOM 6520 C CA . GLU B 1 228 ? 26.328 -5.266 -8.109 1 92.69 228 GLU B CA 1
ATOM 6521 C C . GLU B 1 228 ? 25.641 -4.473 -9.211 1 92.69 228 GLU B C 1
ATOM 6523 O O . GLU B 1 228 ? 25.469 -3.256 -9.102 1 92.69 228 GLU B O 1
ATOM 6528 N N . TYR B 1 229 ? 25.281 -5.207 -10.211 1 93.19 229 TYR B N 1
ATOM 6529 C CA . TYR B 1 229 ? 24.562 -4.57 -11.312 1 93.19 229 TYR B CA 1
ATOM 6530 C C . TYR B 1 229 ? 23.219 -4.016 -10.836 1 93.19 229 TYR B C 1
ATOM 6532 O O . TYR B 1 229 ? 22.875 -2.867 -11.133 1 93.19 229 TYR B O 1
ATOM 6540 N N . GLU B 1 230 ? 22.516 -4.805 -10.141 1 93.31 230 GLU B N 1
ATOM 6541 C CA . GLU B 1 230 ? 21.203 -4.391 -9.648 1 93.31 230 GLU B CA 1
ATOM 6542 C C . GLU B 1 230 ? 21.328 -3.27 -8.617 1 93.31 230 GLU B C 1
ATOM 6544 O O . GLU B 1 230 ? 20.484 -2.371 -8.57 1 93.31 230 GLU B O 1
ATOM 6549 N N . ILE B 1 231 ? 22.375 -3.307 -7.82 1 94.62 231 ILE B N 1
ATOM 6550 C CA . ILE B 1 231 ? 22.609 -2.256 -6.836 1 94.62 231 ILE B CA 1
ATOM 6551 C C . ILE B 1 231 ? 22.906 -0.938 -7.551 1 94.62 231 ILE B C 1
ATOM 6553 O O . ILE B 1 231 ? 22.391 0.113 -7.168 1 94.62 231 ILE B O 1
ATOM 6557 N N . SER B 1 232 ? 23.734 -0.996 -8.57 1 94.06 232 SER B N 1
ATOM 6558 C CA . SER B 1 232 ? 24.078 0.208 -9.32 1 94.06 232 SER B CA 1
ATOM 6559 C C . SER B 1 232 ? 22.844 0.809 -9.992 1 94.06 232 SER B C 1
ATOM 6561 O O . SER B 1 232 ? 22.688 2.031 -10.023 1 94.06 232 SER B O 1
ATOM 6563 N N . ARG B 1 233 ? 22.047 -0.012 -10.469 1 91.38 233 ARG B N 1
ATOM 6564 C CA . ARG B 1 233 ? 20.812 0.441 -11.109 1 91.38 233 ARG B CA 1
ATOM 6565 C C . ARG B 1 233 ? 19.859 1.065 -10.086 1 91.38 233 ARG B C 1
ATOM 6567 O O . ARG B 1 233 ? 19.25 2.105 -10.352 1 91.38 233 ARG B O 1
ATOM 6574 N N . ALA B 1 234 ? 19.719 0.422 -9 1 92.5 234 ALA B N 1
ATOM 6575 C CA . ALA B 1 234 ? 18.875 0.942 -7.934 1 92.5 234 ALA B CA 1
ATOM 6576 C C . ALA B 1 234 ? 19.391 2.277 -7.414 1 92.5 234 ALA B C 1
ATOM 6578 O O . ALA B 1 234 ? 18.625 3.197 -7.148 1 92.5 234 ALA B O 1
ATOM 6579 N N . LYS B 1 235 ? 20.719 2.342 -7.242 1 94.25 235 LYS B N 1
ATOM 6580 C CA . LYS B 1 235 ? 21.359 3.574 -6.781 1 94.25 235 LYS B CA 1
ATOM 6581 C C . LYS B 1 235 ? 21.031 4.742 -7.711 1 94.25 235 LYS B C 1
ATOM 6583 O O . LYS B 1 235 ? 20.766 5.855 -7.25 1 94.25 235 LYS B O 1
ATOM 6588 N N . LYS B 1 236 ? 21.031 4.473 -8.969 1 93.12 236 LYS B N 1
ATOM 6589 C CA . LYS B 1 236 ? 20.719 5.52 -9.938 1 93.12 236 LYS B CA 1
ATOM 6590 C C . LYS B 1 236 ? 19.281 6.012 -9.773 1 93.12 236 LYS B C 1
ATOM 6592 O O . LYS B 1 236 ? 19.031 7.219 -9.797 1 93.12 236 LYS B O 1
ATOM 6597 N N . VAL B 1 237 ? 18.391 5.121 -9.594 1 91.44 237 VAL B N 1
ATOM 6598 C CA . VAL B 1 237 ? 16.984 5.477 -9.445 1 91.44 237 VAL B CA 1
ATOM 6599 C C . VAL B 1 237 ? 16.781 6.23 -8.133 1 91.44 237 VAL B C 1
ATOM 6601 O O . VAL B 1 237 ? 16.109 7.266 -8.109 1 91.44 237 VAL B O 1
ATOM 6604 N N . ILE B 1 238 ? 17.375 5.73 -7.086 1 93.06 238 ILE B N 1
ATOM 6605 C CA . ILE B 1 238 ? 17.234 6.324 -5.758 1 93.06 238 ILE B CA 1
ATOM 6606 C C . ILE B 1 238 ? 17.859 7.723 -5.754 1 93.06 238 ILE B C 1
ATOM 6608 O O . ILE B 1 238 ? 17.281 8.648 -5.172 1 93.06 238 ILE B O 1
ATOM 6612 N N . ASP B 1 239 ? 18.938 7.91 -6.461 1 93.44 239 ASP B N 1
ATOM 6613 C CA . ASP B 1 239 ? 19.609 9.203 -6.523 1 93.44 239 ASP B CA 1
ATOM 6614 C C . ASP B 1 239 ? 18.797 10.203 -7.348 1 93.44 239 ASP B C 1
ATOM 6616 O O . ASP B 1 239 ? 18.797 11.398 -7.059 1 93.44 239 ASP B O 1
ATOM 6620 N N . ASN B 1 240 ? 18.203 9.711 -8.32 1 93.5 240 ASN B N 1
ATOM 6621 C CA . ASN B 1 240 ? 17.328 10.57 -9.109 1 93.5 240 ASN B CA 1
ATOM 6622 C C . ASN B 1 240 ? 16.141 11.07 -8.289 1 93.5 240 ASN B C 1
ATOM 6624 O O . ASN B 1 240 ? 15.758 12.242 -8.383 1 93.5 240 ASN B O 1
ATOM 6628 N N . VAL B 1 241 ? 15.602 10.219 -7.523 1 91.31 241 VAL B N 1
ATOM 6629 C CA . VAL B 1 241 ? 14.492 10.586 -6.656 1 91.31 241 VAL B CA 1
ATOM 6630 C C . VAL B 1 241 ? 14.977 11.562 -5.582 1 91.31 241 VAL B C 1
ATOM 6632 O O . VAL B 1 241 ? 14.266 12.508 -5.23 1 91.31 241 VAL B O 1
ATOM 6635 N N . LEU B 1 242 ? 16.203 11.352 -5.117 1 92.38 242 LEU B N 1
ATOM 6636 C CA . LEU B 1 242 ? 16.797 12.266 -4.145 1 92.38 242 LEU B CA 1
ATOM 6637 C C . LEU B 1 242 ? 16.922 13.664 -4.719 1 92.38 242 LEU B C 1
ATOM 6639 O O . LEU B 1 242 ? 16.672 14.656 -4.023 1 92.38 242 LEU B O 1
ATOM 6643 N N . SER B 1 243 ? 17.312 13.75 -5.957 1 94.62 243 SER B N 1
ATOM 6644 C CA . SER B 1 243 ? 17.453 15.055 -6.59 1 94.62 243 SER B CA 1
ATOM 6645 C C . SER B 1 243 ? 16.109 15.789 -6.645 1 94.62 243 SER B C 1
ATOM 6647 O O . SER B 1 243 ? 16.047 17 -6.469 1 94.62 243 SER B O 1
ATOM 6649 N N . LEU B 1 244 ? 15.102 15.07 -6.828 1 92.06 244 LEU B N 1
ATOM 6650 C CA . LEU B 1 244 ? 13.758 15.648 -6.84 1 92.06 244 LEU B CA 1
ATOM 6651 C C . LEU B 1 244 ? 13.328 16.047 -5.434 1 92.06 244 LEU B C 1
ATOM 6653 O O . LEU B 1 244 ? 12.703 17.094 -5.246 1 92.06 244 LEU B O 1
ATOM 6657 N N . TYR B 1 245 ? 13.703 15.273 -4.457 1 88.94 245 TYR B N 1
ATOM 6658 C CA . TYR B 1 245 ? 13.398 15.609 -3.072 1 88.94 245 TYR B CA 1
ATOM 6659 C C . TYR B 1 245 ? 14.125 16.875 -2.643 1 88.94 245 TYR B C 1
ATOM 6661 O O . TYR B 1 245 ? 13.586 17.688 -1.882 1 88.94 245 TYR B O 1
ATOM 6669 N N . LYS B 1 246 ? 15.328 17 -3.1 1 91.5 246 LYS B N 1
ATOM 6670 C CA . LYS B 1 246 ? 16.078 18.219 -2.799 1 91.5 246 LYS B CA 1
ATOM 6671 C C . LYS B 1 246 ? 15.398 19.438 -3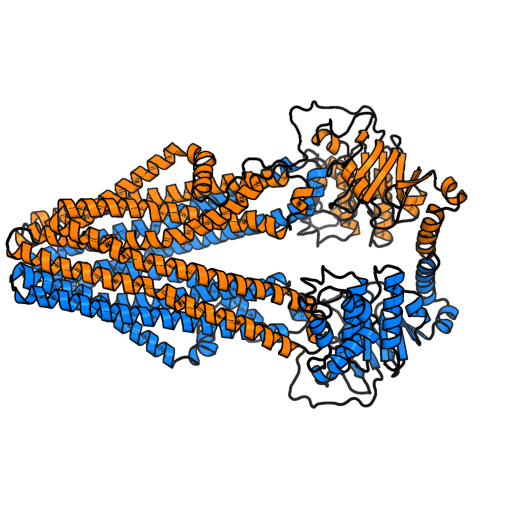.396 1 91.5 246 LYS B C 1
ATOM 6673 O O . LYS B 1 246 ? 15.32 20.484 -2.754 1 91.5 246 LYS B O 1
ATOM 6678 N N . LYS B 1 247 ? 14.891 19.297 -4.586 1 92.19 247 LYS B N 1
ATOM 6679 C CA . LYS B 1 247 ? 14.141 20.375 -5.219 1 92.19 247 LYS B CA 1
ATOM 6680 C C . LYS B 1 247 ? 12.852 20.672 -4.453 1 92.19 247 LYS B C 1
ATOM 6682 O O . LYS B 1 247 ? 12.492 21.828 -4.258 1 92.19 247 LYS B O 1
ATOM 6687 N N . SER B 1 248 ? 12.203 19.625 -4.043 1 88.88 248 SER B N 1
ATOM 6688 C CA . SER B 1 248 ? 10.984 19.766 -3.26 1 88.88 248 SER B CA 1
ATOM 6689 C C . SER B 1 248 ? 11.258 20.453 -1.929 1 88.88 248 SER B C 1
ATOM 6691 O O . SER B 1 248 ? 10.445 21.266 -1.465 1 88.88 248 SER B O 1
ATOM 6693 N N . ALA B 1 249 ? 12.406 20.109 -1.363 1 87.19 249 ALA B N 1
ATOM 6694 C CA . ALA B 1 249 ? 12.797 20.719 -0.092 1 87.19 249 ALA B CA 1
ATOM 6695 C C . ALA B 1 249 ? 12.938 22.234 -0.225 1 87.19 249 ALA B C 1
ATOM 6697 O O . ALA B 1 249 ? 12.484 22.984 0.645 1 87.19 249 ALA B O 1
ATOM 6698 N N . TYR B 1 250 ? 13.422 22.703 -1.296 1 89.06 250 TYR B N 1
ATOM 6699 C CA . TYR B 1 250 ? 13.594 24.125 -1.554 1 89.06 250 TYR B CA 1
ATOM 6700 C C . TYR B 1 250 ? 12.25 24.812 -1.741 1 89.06 250 TYR B C 1
ATOM 6702 O O . TYR B 1 250 ? 12.016 25.891 -1.195 1 89.06 250 TYR B O 1
ATOM 6710 N N . ILE B 1 251 ? 11.43 24.188 -2.414 1 87.44 251 ILE B N 1
ATOM 6711 C CA . ILE B 1 251 ? 10.133 24.781 -2.738 1 87.44 251 ILE B CA 1
ATOM 6712 C C . ILE B 1 251 ? 9.25 24.781 -1.497 1 87.44 251 ILE B C 1
ATOM 6714 O O . ILE B 1 251 ? 8.531 25.766 -1.241 1 87.44 251 ILE B O 1
ATOM 6718 N N . GLU B 1 252 ? 9.312 23.734 -0.715 1 83.62 252 GLU B N 1
ATOM 6719 C CA . GLU B 1 252 ? 8.461 23.594 0.463 1 83.62 252 GLU B CA 1
ATOM 6720 C C . GLU B 1 252 ? 8.906 24.516 1.587 1 83.62 252 GLU B C 1
ATOM 6722 O O . GLU B 1 252 ? 8.117 24.859 2.467 1 83.62 252 GLU B O 1
ATOM 6727 N N . SER B 1 253 ? 10.195 24.922 1.576 1 87 253 SER B N 1
ATOM 6728 C CA . SER B 1 253 ? 10.742 25.734 2.664 1 87 253 SER B CA 1
ATOM 6729 C C . SER B 1 253 ? 10.523 27.219 2.424 1 87 253 SER B C 1
ATOM 6731 O O . SER B 1 253 ? 10.602 28.016 3.355 1 87 253 SER B O 1
ATOM 6733 N N . ALA B 1 254 ? 10.016 27.578 1.294 1 86.88 254 ALA B N 1
ATOM 6734 C CA . ALA B 1 254 ? 9.992 28.969 0.889 1 86.88 254 ALA B CA 1
ATOM 6735 C C . ALA B 1 254 ? 8.742 29.672 1.423 1 86.88 254 ALA B C 1
ATOM 6737 O O . ALA B 1 254 ? 8.812 30.828 1.852 1 86.88 254 ALA B O 1
ATOM 6738 N N . PRO B 1 255 ? 7.66 28.984 1.51 1 79.31 255 PRO B N 1
ATOM 6739 C CA . PRO B 1 255 ? 6.426 29.719 1.827 1 79.31 255 PRO B CA 1
ATOM 6740 C C . PRO B 1 255 ? 6.465 30.359 3.211 1 79.31 255 PRO B C 1
ATOM 6742 O O . PRO B 1 255 ? 6.098 31.531 3.359 1 79.31 255 PRO B O 1
ATOM 6745 N N . SER B 1 256 ? 6.945 29.703 4.234 1 79.62 256 SER B N 1
ATOM 6746 C CA . SER B 1 256 ? 6.875 30.203 5.602 1 79.62 256 SER B CA 1
ATOM 6747 C C . SER B 1 256 ? 7.75 31.453 5.785 1 79.62 256 SER B C 1
ATOM 6749 O O . SER B 1 256 ? 7.273 32.5 6.246 1 79.62 256 SER B O 1
ATOM 6751 N N . PRO B 1 257 ? 9.008 31.453 5.363 1 82.94 257 PRO B N 1
ATOM 6752 C CA . PRO B 1 257 ? 9.844 32.656 5.473 1 82.94 257 PRO B CA 1
ATOM 6753 C C . PRO B 1 257 ? 9.32 33.812 4.617 1 82.94 257 PRO B C 1
ATOM 6755 O O . PRO B 1 257 ? 9.406 34.969 5.027 1 82.94 257 PRO B O 1
ATOM 6758 N N . MET B 1 258 ? 8.805 33.531 3.52 1 84.06 258 MET B N 1
ATOM 6759 C CA . MET B 1 258 ? 8.25 34.562 2.65 1 84.06 258 MET B CA 1
ATOM 6760 C C . MET B 1 258 ? 7.059 35.25 3.312 1 84.06 258 MET B C 1
ATOM 6762 O O . MET B 1 258 ? 6.953 36.469 3.283 1 84.06 258 MET B O 1
ATOM 6766 N N . MET B 1 259 ? 6.23 34.5 3.93 1 78.94 259 MET B N 1
ATOM 6767 C CA . MET B 1 259 ? 5.07 35.031 4.625 1 78.94 259 MET B CA 1
ATOM 6768 C C . MET B 1 259 ? 5.508 35.875 5.828 1 78.94 259 MET B C 1
ATOM 6770 O O . MET B 1 259 ? 4.895 36.906 6.133 1 78.94 259 MET B O 1
ATOM 6774 N N . GLU B 1 260 ? 6.461 35.344 6.449 1 80.38 260 GLU B N 1
ATOM 6775 C CA . GLU B 1 260 ? 6.969 36.094 7.605 1 80.38 260 GLU B CA 1
ATOM 6776 C C . GLU B 1 260 ? 7.488 37.469 7.203 1 80.38 260 GLU B C 1
ATOM 6778 O O . GLU B 1 260 ? 7.18 38.469 7.855 1 80.38 260 GLU B O 1
ATOM 6783 N N . VAL B 1 261 ? 8.273 37.531 6.168 1 84.62 261 VAL B N 1
ATOM 6784 C CA . VAL B 1 261 ? 8.852 38.781 5.703 1 84.62 261 VAL B CA 1
ATOM 6785 C C . VAL B 1 261 ? 7.738 39.719 5.211 1 84.62 261 VAL B C 1
ATOM 6787 O O . VAL B 1 261 ? 7.715 40.875 5.555 1 84.62 261 VAL B O 1
ATOM 6790 N N . LEU B 1 262 ? 6.867 39.156 4.535 1 82.44 262 LEU B N 1
ATOM 6791 C CA . LEU B 1 262 ? 5.773 39.969 4 1 82.44 262 LEU B CA 1
ATOM 6792 C C . LEU B 1 262 ? 4.891 40.5 5.125 1 82.44 262 LEU B C 1
ATOM 6794 O O . LEU B 1 262 ? 4.445 41.656 5.078 1 82.44 262 LEU B O 1
ATOM 6798 N N . SER B 1 263 ? 4.586 39.688 6.07 1 80.88 263 SER B N 1
ATOM 6799 C CA . SER B 1 263 ? 3.791 40.125 7.211 1 80.88 263 SER B CA 1
ATOM 6800 C C . SER B 1 263 ? 4.508 41.219 7.996 1 80.88 263 SER B C 1
ATOM 6802 O O . SER B 1 263 ? 3.871 42.125 8.492 1 80.88 263 SER B O 1
ATOM 6804 N N . SER B 1 264 ? 5.797 41.062 8.102 1 84 264 SER B N 1
ATOM 6805 C CA . SER B 1 264 ? 6.566 42.062 8.836 1 84 264 SER B CA 1
ATOM 6806 C C . SER B 1 264 ? 6.578 43.375 8.102 1 84 264 SER B C 1
ATOM 6808 O O . SER B 1 264 ? 6.57 44.438 8.727 1 84 264 SER B O 1
ATOM 6810 N N . VAL B 1 265 ? 6.66 43.312 6.844 1 85.38 265 VAL B N 1
ATOM 6811 C CA . VAL B 1 265 ? 6.59 44.531 6.047 1 85.38 265 VAL B CA 1
ATOM 6812 C C . VAL B 1 265 ? 5.238 45.188 6.254 1 85.38 265 VAL B C 1
ATOM 6814 O O . VAL B 1 265 ? 5.164 46.406 6.402 1 85.38 265 VAL B O 1
ATOM 6817 N N . ALA B 1 266 ? 4.23 44.375 6.281 1 83.5 266 ALA B N 1
ATOM 6818 C CA . ALA B 1 266 ? 2.893 44.906 6.527 1 83.5 266 ALA B CA 1
ATOM 6819 C C . ALA B 1 266 ? 2.803 45.562 7.906 1 83.5 266 ALA B C 1
ATOM 6821 O O . ALA B 1 266 ? 2.264 46.656 8.055 1 83.5 266 ALA B O 1
ATOM 6822 N N . ILE B 1 267 ? 3.307 44.875 8.883 1 85.56 267 ILE B N 1
ATOM 6823 C CA . ILE B 1 267 ? 3.277 45.375 10.258 1 85.56 267 ILE B CA 1
ATOM 6824 C C . ILE B 1 267 ? 4.086 46.688 10.359 1 85.56 267 ILE B C 1
ATOM 6826 O O . ILE B 1 267 ? 3.67 47.625 11.031 1 85.56 267 ILE B O 1
ATOM 6830 N N . ALA B 1 268 ? 5.25 46.719 9.68 1 87.25 268 ALA B N 1
ATOM 6831 C CA . ALA B 1 268 ? 6.086 47.906 9.672 1 87.25 268 ALA B CA 1
ATOM 6832 C C . ALA B 1 268 ? 5.332 49.094 9.086 1 87.25 268 ALA B C 1
ATOM 6834 O O . ALA B 1 268 ? 5.395 50.188 9.633 1 87.25 268 ALA B O 1
ATOM 6835 N N . PHE B 1 269 ? 4.684 48.844 8.086 1 86.69 269 PHE B N 1
ATOM 6836 C CA . PHE B 1 269 ? 3.91 49.906 7.453 1 86.69 269 PHE B CA 1
ATOM 6837 C C . PHE B 1 269 ? 2.785 50.375 8.367 1 86.69 269 PHE B C 1
ATOM 6839 O O . PHE B 1 269 ? 2.498 51.562 8.438 1 86.69 269 PHE B O 1
ATOM 6846 N N . ILE B 1 270 ? 2.158 49.5 8.977 1 86.75 270 ILE B N 1
ATOM 6847 C CA . ILE B 1 270 ? 1.045 49.812 9.867 1 86.75 270 ILE B CA 1
ATOM 6848 C C . ILE B 1 270 ? 1.554 50.594 11.07 1 86.75 270 ILE B C 1
ATOM 6850 O O . ILE B 1 270 ? 0.892 51.531 11.539 1 86.75 270 ILE B O 1
ATOM 6854 N N . ILE B 1 271 ? 2.693 50.188 11.578 1 86.31 271 ILE B N 1
ATOM 6855 C CA . ILE B 1 271 ? 3.277 50.875 12.703 1 86.31 271 ILE B CA 1
ATOM 6856 C C . ILE B 1 271 ? 3.625 52.312 12.289 1 86.31 271 ILE B C 1
ATOM 6858 O O . ILE B 1 271 ? 3.371 53.25 13.039 1 86.31 271 ILE B O 1
ATOM 6862 N N . TRP B 1 272 ? 4.188 52.406 11.117 1 86.88 272 TRP B N 1
ATOM 6863 C CA . TRP B 1 272 ? 4.566 53.719 10.625 1 86.88 272 TRP B CA 1
ATOM 6864 C C . TRP B 1 272 ? 3.336 54.594 10.422 1 86.88 272 TRP B C 1
ATOM 6866 O O . TRP B 1 272 ? 3.252 55.719 10.984 1 86.88 272 TRP B O 1
ATOM 6876 N N . TYR B 1 273 ? 2.41 54.062 9.695 1 86.19 273 TYR B N 1
ATOM 6877 C CA . TYR B 1 273 ? 1.208 54.844 9.398 1 86.19 273 TYR B CA 1
ATOM 6878 C C . TYR B 1 273 ? 0.326 54.969 10.633 1 86.19 273 TYR B C 1
ATOM 6880 O O . TYR B 1 273 ? -0.165 56.062 10.938 1 86.19 273 TYR B O 1
ATOM 6888 N N . GLY B 1 274 ? 0.024 53.875 11.25 1 84.69 274 GLY B N 1
ATOM 6889 C CA . GLY B 1 274 ? -0.793 53.906 12.453 1 84.69 274 GLY B CA 1
ATOM 6890 C C . GLY B 1 274 ? -0.169 54.688 13.57 1 84.69 274 GLY B C 1
ATOM 6891 O O . GLY B 1 274 ? -0.872 55.406 14.312 1 84.69 274 GLY B O 1
ATOM 6892 N N . GLY B 1 275 ? 1.142 54.594 13.742 1 84.56 275 GLY B N 1
ATOM 6893 C CA . GLY B 1 275 ? 1.836 55.406 14.727 1 84.56 275 GLY B CA 1
ATOM 6894 C C . GLY B 1 275 ? 1.682 56.906 14.484 1 84.56 275 GLY B C 1
ATOM 6895 O O . GLY B 1 275 ? 1.524 57.688 15.43 1 84.56 275 GLY B O 1
ATOM 6896 N N . SER B 1 276 ? 1.751 57.312 13.211 1 85.69 276 SER B N 1
ATOM 6897 C CA . SER B 1 276 ? 1.567 58.719 12.867 1 85.69 276 SER B CA 1
ATOM 6898 C C . SER B 1 276 ? 0.155 59.188 13.195 1 85.69 276 SER B C 1
ATOM 6900 O O . SER B 1 276 ? -0.044 60.312 13.617 1 85.69 276 SER B O 1
ATOM 6902 N N . GLU B 1 277 ? -0.742 58.281 13.055 1 85.94 277 GLU B N 1
ATOM 6903 C CA . GLU B 1 277 ? -2.125 58.625 13.375 1 85.94 277 GLU B CA 1
ATOM 6904 C C . GLU B 1 277 ? -2.334 58.719 14.883 1 85.94 277 GLU B C 1
ATOM 6906 O O . GLU B 1 277 ? -3.139 59.531 15.352 1 85.94 277 GLU B O 1
ATOM 6911 N N . VAL B 1 278 ? -1.694 57.938 15.617 1 83.31 278 VAL B N 1
ATOM 6912 C CA . VAL B 1 278 ? -1.806 57.969 17.078 1 83.31 278 VAL B CA 1
ATOM 6913 C C . VAL B 1 278 ? -1.156 59.219 17.625 1 83.31 278 VAL B C 1
ATOM 6915 O O . VAL B 1 278 ? -1.695 59.875 18.531 1 83.31 278 VAL B O 1
ATOM 6918 N N . ILE B 1 279 ? 0.033 59.562 17.125 1 81.88 279 ILE B N 1
ATOM 6919 C CA . ILE B 1 279 ? 0.715 60.75 17.547 1 81.88 279 ILE B CA 1
ATOM 6920 C C . ILE B 1 279 ? -0.146 61.969 17.219 1 81.88 279 ILE B C 1
ATOM 6922 O O . ILE B 1 279 ? -0.183 62.938 17.984 1 81.88 279 ILE B O 1
ATOM 6926 N N . GLY B 1 280 ? -0.825 61.906 16.109 1 82.06 280 GLY B N 1
ATOM 6927 C CA . GLY B 1 280 ? -1.705 63 15.719 1 82.06 280 GLY B CA 1
ATOM 6928 C C . GLY B 1 280 ? -3.049 62.969 16.422 1 82.06 280 GLY B C 1
ATOM 6929 O O . GLY B 1 280 ? -3.92 63.781 16.141 1 82.06 280 GLY B O 1
ATOM 6930 N N . SER B 1 281 ? -3.355 62 17.328 1 81.5 281 SER B N 1
ATOM 6931 C CA . SER B 1 281 ? -4.527 61.844 18.188 1 81.5 281 SER B CA 1
ATOM 6932 C C . SER B 1 281 ? -5.762 61.469 17.375 1 81.5 281 SER B C 1
ATOM 6934 O O . SER B 1 281 ? -6.883 61.844 17.734 1 81.5 281 SER B O 1
ATOM 6936 N N . LYS B 1 282 ? -5.559 60.875 16.281 1 84.56 282 LYS B N 1
ATOM 6937 C CA . LYS B 1 282 ? -6.688 60.406 15.477 1 84.56 282 LYS B CA 1
ATOM 6938 C C . LYS B 1 282 ? -7.094 59 15.859 1 84.56 282 LYS B C 1
ATOM 6940 O O . LYS B 1 282 ? -8.227 58.562 15.594 1 84.56 282 LYS B O 1
ATOM 6945 N N . MET B 1 283 ? -6.172 58.312 16.422 1 85.88 283 MET B N 1
ATOM 6946 C CA . MET B 1 283 ? -6.391 56.938 16.844 1 85.88 283 MET B CA 1
ATOM 6947 C C . MET B 1 283 ? -5.809 56.688 18.234 1 85.88 283 MET B C 1
ATOM 6949 O O . MET B 1 283 ? -4.77 57.25 18.578 1 85.88 283 MET B O 1
ATOM 6953 N N . SER B 1 284 ? -6.559 55.969 19.016 1 85.94 284 SER B N 1
ATOM 6954 C CA . SER B 1 284 ? -6.031 55.656 20.344 1 85.94 284 SER B CA 1
ATOM 6955 C C . SER B 1 284 ? -4.996 54.531 20.266 1 85.94 284 SER B C 1
ATOM 6957 O O . SER B 1 284 ? -4.992 53.75 19.328 1 85.94 284 SER B O 1
ATOM 6959 N N . PRO B 1 285 ? -4.047 54.5 21.188 1 82.75 285 PRO B N 1
ATOM 6960 C CA . PRO B 1 285 ? -3.08 53.406 21.234 1 82.75 285 PRO B CA 1
ATOM 6961 C C . PRO B 1 285 ? -3.748 52.031 21.328 1 82.75 285 PRO B C 1
ATOM 6963 O O . PRO B 1 285 ? -3.262 51.062 20.75 1 82.75 285 PRO B O 1
ATOM 6966 N N . GLY B 1 286 ? -4.84 52.031 22.031 1 83.44 286 GLY B N 1
ATOM 6967 C CA . GLY B 1 286 ? -5.57 50.781 22.141 1 83.44 286 GLY B CA 1
ATOM 6968 C C . GLY B 1 286 ? -6.156 50.281 20.828 1 83.44 286 GLY B C 1
ATOM 6969 O O . GLY B 1 286 ? -6.117 49.094 20.516 1 83.44 286 GLY B O 1
ATOM 6970 N N . GLU B 1 287 ? -6.742 51.219 20.109 1 86.81 287 GLU B N 1
ATOM 6971 C CA . GLU B 1 287 ? -7.266 50.875 18.797 1 86.81 287 GLU B CA 1
ATOM 6972 C C . GLU B 1 287 ? -6.164 50.375 17.875 1 86.81 287 GLU B C 1
ATOM 6974 O O . GLU B 1 287 ? -6.375 49.438 17.094 1 86.81 287 GLU B O 1
ATOM 6979 N N . PHE B 1 288 ? -5.055 50.969 17.969 1 86.31 288 PHE B N 1
ATOM 6980 C CA . PHE B 1 288 ? -3.906 50.562 17.156 1 86.31 288 PHE B CA 1
ATOM 6981 C C . PHE B 1 288 ? -3.455 49.156 17.5 1 86.31 288 PHE B C 1
ATOM 6983 O O . PHE B 1 288 ? -3.234 48.344 16.609 1 86.31 288 PHE B O 1
ATOM 6990 N N . PHE B 1 289 ? -3.363 48.781 18.719 1 84.94 289 PHE B N 1
ATOM 6991 C CA . PHE B 1 289 ? -2.875 47.469 19.125 1 84.94 289 PHE B CA 1
ATOM 6992 C C . PHE B 1 289 ? -3.906 46.406 18.812 1 84.94 289 PHE B C 1
ATOM 6994 O O . PHE B 1 289 ? -3.547 45.25 18.5 1 84.94 289 PHE B O 1
ATOM 7001 N N . SER B 1 290 ? -5.098 46.781 19.047 1 87.19 290 SER B N 1
ATOM 7002 C CA . SER B 1 290 ? -6.148 45.875 18.625 1 87.19 290 SER B CA 1
ATOM 7003 C C . SER B 1 290 ? -6.043 45.562 17.141 1 87.19 290 SER B C 1
ATOM 7005 O O . SER B 1 290 ? -6.223 44.406 16.719 1 87.19 290 SER B O 1
ATOM 7007 N N . PHE B 1 291 ? -5.758 46.531 16.328 1 88 291 PHE B N 1
ATOM 7008 C CA . PHE B 1 291 ? -5.594 46.375 14.891 1 88 291 PHE B CA 1
ATOM 7009 C C . PHE B 1 291 ? -4.402 45.5 14.578 1 88 291 PHE B C 1
ATOM 7011 O O . PHE B 1 291 ? -4.512 44.562 13.766 1 88 291 PHE B O 1
ATOM 7018 N N . ILE B 1 292 ? -3.344 45.719 15.195 1 83.88 292 ILE B N 1
ATOM 7019 C CA . ILE B 1 292 ? -2.127 44.938 14.938 1 83.88 292 ILE B CA 1
ATOM 7020 C C . ILE B 1 292 ? -2.332 43.5 15.352 1 83.88 292 ILE B C 1
ATOM 7022 O O . ILE B 1 292 ? -1.863 42.594 14.672 1 83.88 292 ILE B O 1
ATOM 7026 N N . THR B 1 293 ? -2.936 43.312 16.5 1 83.81 293 THR B N 1
ATOM 7027 C CA . THR B 1 293 ? -3.213 41.969 16.969 1 83.81 293 THR B CA 1
ATOM 7028 C C . THR B 1 293 ? -4.094 41.219 15.969 1 83.81 293 THR B C 1
ATOM 7030 O O . THR B 1 293 ? -3.842 40.062 15.656 1 83.81 293 THR B O 1
ATOM 7033 N N . ALA B 1 294 ? -5.078 41.875 15.508 1 87.12 294 ALA B N 1
ATOM 7034 C CA . ALA B 1 294 ? -5.953 41.281 14.492 1 87.12 294 ALA B CA 1
ATOM 7035 C C . ALA B 1 294 ? -5.168 40.906 13.242 1 87.12 294 ALA B C 1
ATOM 7037 O O . ALA B 1 294 ? -5.375 39.844 12.672 1 87.12 294 ALA B O 1
ATOM 7038 N N . LEU B 1 295 ? -4.34 41.781 12.859 1 84.31 295 LEU B N 1
ATOM 7039 C CA . LEU B 1 295 ? -3.521 41.531 11.672 1 84.31 295 LEU B CA 1
ATOM 7040 C C . LEU B 1 295 ? -2.609 40.312 11.883 1 84.31 295 LEU B C 1
ATOM 7042 O O . LEU B 1 295 ? -2.467 39.5 10.992 1 84.31 295 LEU B O 1
ATOM 7046 N N . MET B 1 296 ? -2.014 40.219 13.031 1 79.5 296 MET B N 1
ATOM 7047 C CA . MET B 1 296 ? -1.133 39.094 13.344 1 79.5 296 MET B CA 1
ATOM 7048 C C . MET B 1 296 ? -1.905 37.781 13.344 1 79.5 296 MET B C 1
ATOM 7050 O O . MET B 1 296 ? -1.382 36.75 12.922 1 79.5 296 MET B O 1
ATOM 7054 N N . MET B 1 297 ? -3.066 37.812 13.773 1 84.56 297 MET B N 1
ATOM 7055 C CA . MET B 1 297 ? -3.893 36.625 13.883 1 84.56 297 MET B CA 1
ATOM 7056 C C . MET B 1 297 ? -4.371 36.156 12.508 1 84.56 297 MET B C 1
ATOM 7058 O O . MET B 1 297 ? -4.855 35.031 12.359 1 84.56 297 MET B O 1
ATOM 7062 N N . THR B 1 298 ? -4.297 37 11.469 1 82.5 298 THR B N 1
ATOM 7063 C CA . THR B 1 298 ? -4.699 36.625 10.117 1 82.5 298 THR B CA 1
ATOM 7064 C C . THR B 1 298 ? -3.688 35.688 9.492 1 82.5 298 THR B C 1
ATOM 7066 O O . THR B 1 298 ? -3.988 35 8.508 1 82.5 298 THR B O 1
ATOM 7069 N N . TYR B 1 299 ? -2.607 35.5 10.164 1 74.38 299 TYR B N 1
ATOM 7070 C CA . TYR B 1 299 ? -1.542 34.688 9.617 1 74.38 299 TYR B CA 1
ATOM 7071 C C . TYR B 1 299 ? -2.002 33.219 9.477 1 74.38 299 TYR B C 1
ATOM 7073 O O . TYR B 1 299 ? -1.854 32.625 8.414 1 74.38 299 TYR B O 1
ATOM 7081 N N . LYS B 1 300 ? -2.555 32.719 10.5 1 75.44 300 LYS B N 1
ATOM 7082 C CA . LYS B 1 300 ? -2.951 31.297 10.516 1 75.44 300 LYS B CA 1
ATOM 7083 C C . LYS B 1 300 ? -4.023 31.016 9.469 1 75.44 300 LYS B C 1
ATOM 7085 O O . LYS B 1 300 ? -3.883 30.094 8.664 1 75.44 300 LYS B O 1
ATOM 7090 N N . PRO B 1 301 ? -5.117 31.812 9.406 1 77.44 301 PRO B N 1
ATOM 7091 C CA . PRO B 1 301 ? -6.133 31.594 8.375 1 77.44 301 PRO B CA 1
ATOM 7092 C C . PRO B 1 301 ? -5.566 31.672 6.961 1 77.44 301 PRO B C 1
ATOM 7094 O O . PRO B 1 301 ? -5.953 30.891 6.09 1 77.44 301 PRO B O 1
ATOM 7097 N N . LEU B 1 302 ? -4.637 32.531 6.773 1 74.25 302 LEU B N 1
ATOM 7098 C CA . LEU B 1 302 ? -4.055 32.688 5.445 1 74.25 302 LEU B CA 1
ATOM 7099 C C . LEU B 1 302 ? -3.188 31.5 5.078 1 74.25 302 LEU B C 1
ATOM 7101 O O . LEU B 1 302 ? -3.225 31.016 3.939 1 74.25 302 LEU B O 1
ATOM 7105 N N . LYS B 1 303 ? -2.416 31.062 6.035 1 71.69 303 LYS B N 1
ATOM 7106 C CA . LYS B 1 303 ? -1.571 29.906 5.809 1 71.69 303 LYS B CA 1
ATOM 7107 C C . LYS B 1 303 ? -2.414 28.656 5.551 1 71.69 303 LYS B C 1
ATOM 7109 O O . LYS B 1 303 ? -2.066 27.828 4.703 1 71.69 303 LYS B O 1
ATOM 7114 N N . SER B 1 304 ? -3.469 28.484 6.262 1 75.5 304 SER B N 1
ATOM 7115 C CA . SER B 1 304 ? -4.344 27.328 6.148 1 75.5 304 SER B CA 1
ATOM 7116 C C . SER B 1 304 ? -4.988 27.25 4.766 1 75.5 304 SER B C 1
ATOM 7118 O O . SER B 1 304 ? -5.223 26.156 4.238 1 75.5 304 SER B O 1
ATOM 7120 N N . VAL B 1 305 ? -5.242 28.359 4.133 1 70.19 305 VAL B N 1
ATOM 7121 C CA . VAL B 1 305 ? -5.883 28.422 2.824 1 70.19 305 VAL B CA 1
ATOM 7122 C C . VAL B 1 305 ? -4.941 27.859 1.763 1 70.19 305 VAL B C 1
ATOM 7124 O O . VAL B 1 305 ? -5.383 27.188 0.82 1 70.19 305 VAL B O 1
ATOM 7127 N N . THR B 1 306 ? -3.703 28.031 1.924 1 66.69 306 THR B N 1
ATOM 7128 C CA . THR B 1 306 ? -2.736 27.531 0.961 1 66.69 306 THR B CA 1
ATOM 7129 C C . THR B 1 306 ? -2.668 26 1.022 1 66.69 306 THR B C 1
ATOM 7131 O O . THR B 1 306 ? -2.477 25.344 -0.001 1 66.69 306 THR B O 1
ATOM 7134 N N . GLN B 1 307 ? -2.811 25.484 2.229 1 69.25 307 GLN B N 1
ATOM 7135 C CA . GLN B 1 307 ? -2.742 24.031 2.412 1 69.25 307 GLN B CA 1
ATOM 7136 C C . GLN B 1 307 ? -4.012 23.359 1.914 1 69.25 307 GLN B C 1
ATOM 7138 O O . GLN B 1 307 ? -4.004 22.172 1.6 1 69.25 307 GLN B O 1
ATOM 7143 N N . LEU B 1 308 ? -5.121 24.062 1.771 1 69.75 308 LEU B N 1
ATOM 7144 C CA . LEU B 1 308 ? -6.418 23.562 1.324 1 69.75 308 LEU B CA 1
ATOM 7145 C C . LEU B 1 308 ? -6.332 23 -0.09 1 69.75 308 LEU B C 1
ATOM 7147 O O . LEU B 1 308 ? -6.945 21.984 -0.396 1 69.75 308 LEU B O 1
ATOM 7151 N N . ASN B 1 309 ? -5.531 23.594 -0.785 1 68.94 309 ASN B N 1
ATOM 7152 C CA . ASN B 1 309 ? -5.5 23.234 -2.195 1 68.94 309 ASN B CA 1
ATOM 7153 C C . ASN B 1 309 ? -4.941 21.828 -2.396 1 68.94 309 ASN B C 1
ATOM 7155 O O . ASN B 1 309 ? -5.469 21.047 -3.195 1 68.94 309 ASN B O 1
ATOM 7159 N N . THR B 1 310 ? -4 21.531 -1.68 1 66.19 310 THR B N 1
ATOM 7160 C CA . THR B 1 310 ? -3.383 20.219 -1.846 1 66.19 310 THR B CA 1
ATOM 7161 C C . THR B 1 310 ? -4.324 19.109 -1.373 1 66.19 310 THR B C 1
ATOM 7163 O O . THR B 1 310 ? -4.523 18.125 -2.07 1 66.19 310 THR B O 1
ATOM 7166 N N . SER B 1 311 ? -4.938 19.312 -0.206 1 72.81 311 SER B N 1
ATOM 7167 C CA . SER B 1 311 ? -5.863 18.328 0.343 1 72.81 311 SER B CA 1
ATOM 7168 C C . SER B 1 311 ? -7.09 18.156 -0.547 1 72.81 311 SER B C 1
ATOM 7170 O O . SER B 1 311 ? -7.59 17.047 -0.729 1 72.81 311 SER B O 1
ATOM 7172 N N . LEU B 1 312 ? -7.48 19.266 -1.101 1 76.06 312 LEU B N 1
ATOM 7173 C CA . LEU B 1 312 ? -8.656 19.234 -1.969 1 76.06 312 LEU B CA 1
ATOM 7174 C C . LEU B 1 312 ? -8.375 18.453 -3.242 1 76.06 312 LEU B C 1
ATOM 7176 O O . LEU B 1 312 ? -9.203 17.656 -3.684 1 76.06 312 LEU B O 1
ATOM 7180 N N . GLN B 1 313 ? -7.301 18.656 -3.771 1 73.06 313 GLN B N 1
ATOM 7181 C CA . GLN B 1 313 ? -6.957 17.969 -5.008 1 73.06 313 GLN B CA 1
ATOM 7182 C C . GLN B 1 313 ? -6.84 16.453 -4.785 1 73.06 313 GLN B C 1
ATOM 7184 O O . GLN B 1 313 ? -7.254 15.664 -5.633 1 73.06 313 GLN B O 1
ATOM 7189 N N . GLU B 1 314 ? -6.238 16.141 -3.676 1 73.12 314 GLU B N 1
ATOM 7190 C CA . GLU B 1 314 ? -6.121 14.719 -3.338 1 73.12 314 GLU B CA 1
ATOM 7191 C C . GLU B 1 314 ? -7.492 14.078 -3.18 1 73.12 314 GLU B C 1
ATOM 7193 O O . GLU B 1 314 ? -7.73 12.977 -3.688 1 73.12 314 GLU B O 1
ATOM 7198 N N . ALA B 1 315 ? -8.367 14.789 -2.484 1 76.62 315 ALA B N 1
ATOM 7199 C CA . ALA B 1 315 ? -9.727 14.297 -2.266 1 76.62 315 ALA B CA 1
ATOM 7200 C C . ALA B 1 315 ? -10.492 14.188 -3.582 1 76.62 315 ALA B C 1
ATOM 7202 O O . ALA B 1 315 ? -11.227 13.227 -3.803 1 76.62 315 ALA B O 1
ATOM 7203 N N . LEU B 1 316 ? -10.273 15.172 -4.453 1 80.69 316 LEU B N 1
ATOM 7204 C CA . LEU B 1 316 ? -10.984 15.188 -5.727 1 80.69 316 LEU B CA 1
ATOM 7205 C C . LEU B 1 316 ? -10.484 14.078 -6.645 1 80.69 316 LEU B C 1
ATOM 7207 O O . LEU B 1 316 ? -11.273 13.477 -7.379 1 80.69 316 LEU B O 1
ATOM 7211 N N . SER B 1 317 ? -9.266 13.859 -6.602 1 79.56 317 SER B N 1
ATOM 7212 C CA . SER B 1 317 ? -8.719 12.766 -7.398 1 79.56 317 SER B CA 1
ATOM 7213 C C . SER B 1 317 ? -9.273 11.414 -6.941 1 79.56 317 SER B C 1
ATOM 7215 O O . SER B 1 317 ? -9.617 10.57 -7.766 1 79.56 317 SER B O 1
ATOM 7217 N N . ALA B 1 318 ? -9.273 11.242 -5.613 1 81.5 318 ALA B N 1
ATOM 7218 C CA . ALA B 1 318 ? -9.828 10.016 -5.055 1 81.5 318 ALA B CA 1
ATOM 7219 C C . ALA B 1 318 ? -11.32 9.898 -5.375 1 81.5 318 ALA B C 1
ATOM 7221 O O . ALA B 1 318 ? -11.805 8.812 -5.707 1 81.5 318 ALA B O 1
ATOM 7222 N N . ALA B 1 319 ? -11.977 11.008 -5.297 1 84.38 319 ALA B N 1
ATOM 7223 C CA . ALA B 1 319 ? -13.406 11.031 -5.59 1 84.38 319 ALA B CA 1
ATOM 7224 C C . ALA B 1 319 ? -13.672 10.695 -7.055 1 84.38 319 ALA B C 1
ATOM 7226 O O . ALA B 1 319 ? -14.625 9.977 -7.371 1 84.38 319 ALA B O 1
ATOM 7227 N N . LYS B 1 320 ? -12.883 11.234 -7.875 1 84.69 320 LYS B N 1
ATOM 7228 C CA . LYS B 1 320 ? -13.008 10.953 -9.305 1 84.69 320 LYS B CA 1
ATOM 7229 C C . LYS B 1 320 ? -12.914 9.461 -9.578 1 84.69 320 LYS B C 1
ATOM 7231 O O . LYS B 1 320 ? -13.734 8.898 -10.305 1 84.69 320 LYS B O 1
ATOM 7236 N N . ARG B 1 321 ? -11.945 8.867 -8.984 1 81.75 321 ARG B N 1
ATOM 7237 C CA . ARG B 1 321 ? -11.75 7.434 -9.18 1 81.75 321 ARG B CA 1
ATOM 7238 C C . ARG B 1 321 ? -12.914 6.641 -8.594 1 81.75 321 ARG B C 1
ATOM 7240 O O . ARG B 1 321 ? -13.383 5.676 -9.203 1 81.75 321 ARG B O 1
ATOM 7247 N N . MET B 1 322 ? -13.375 7 -7.504 1 86.06 322 MET B N 1
ATOM 7248 C CA . MET B 1 322 ? -14.469 6.309 -6.84 1 86.06 322 MET B CA 1
ATOM 7249 C C . MET B 1 322 ? -15.758 6.438 -7.641 1 86.06 322 MET B C 1
ATOM 7251 O O . MET B 1 322 ? -16.453 5.445 -7.871 1 86.06 322 MET B O 1
ATOM 7255 N N . PHE B 1 323 ? -16.031 7.641 -8.109 1 85.75 323 PHE B N 1
ATOM 7256 C CA . PHE B 1 323 ? -17.281 7.879 -8.828 1 85.75 323 PHE B CA 1
ATOM 7257 C C . PHE B 1 323 ? -17.25 7.23 -10.203 1 85.75 323 PHE B C 1
ATOM 7259 O O . PHE B 1 323 ? -18.281 6.766 -10.695 1 85.75 323 PHE B O 1
ATOM 7266 N N . SER B 1 324 ? -16.109 7.207 -10.758 1 84.81 324 SER B N 1
ATOM 7267 C CA . SER B 1 324 ? -15.992 6.508 -12.031 1 84.81 324 SER B CA 1
ATOM 7268 C C . SER B 1 324 ? -16.344 5.031 -11.891 1 84.81 324 SER B C 1
ATOM 7270 O O . SER B 1 324 ? -16.984 4.449 -12.773 1 84.81 324 SER B O 1
ATOM 7272 N N . LEU B 1 325 ? -15.922 4.535 -10.797 1 85.12 325 LEU B N 1
ATOM 7273 C CA . LEU B 1 325 ? -16.219 3.135 -10.531 1 85.12 325 LEU B CA 1
ATOM 7274 C C . LEU B 1 325 ? -17.703 2.951 -10.195 1 85.12 325 LEU B C 1
ATOM 7276 O O . LEU B 1 325 ? -18.328 1.972 -10.617 1 85.12 325 LEU B O 1
ATOM 7280 N N . LEU B 1 326 ? -18.266 3.848 -9.508 1 87.12 326 LEU B N 1
ATOM 7281 C CA . LEU B 1 326 ? -19.656 3.775 -9.078 1 87.12 326 LEU B CA 1
ATOM 7282 C C . LEU B 1 326 ? -20.609 3.969 -10.266 1 87.12 326 LEU B C 1
ATOM 7284 O O . LEU B 1 326 ? -21.719 3.447 -10.273 1 87.12 326 LEU B O 1
ATOM 7288 N N . ASP B 1 327 ? -20.109 4.699 -11.18 1 86.88 327 ASP B N 1
ATOM 7289 C CA . ASP B 1 327 ? -20.969 5.027 -12.312 1 86.88 327 ASP B CA 1
ATOM 7290 C C . ASP B 1 327 ? -20.922 3.93 -13.375 1 86.88 327 ASP B C 1
ATOM 7292 O O . ASP B 1 327 ? -21.734 3.91 -14.289 1 86.88 327 ASP B O 1
ATOM 7296 N N . ASP B 1 328 ? -19.969 3.043 -13.172 1 84.88 328 ASP B N 1
ATOM 7297 C CA . ASP B 1 328 ? -19.938 1.896 -14.07 1 84.88 328 ASP B CA 1
ATOM 7298 C C . ASP B 1 328 ? -21.047 0.9 -13.742 1 84.88 328 ASP B C 1
ATOM 7300 O O . ASP B 1 328 ? -20.969 0.19 -12.734 1 84.88 328 ASP B O 1
ATOM 7304 N N . LYS B 1 329 ? -22.031 0.893 -14.531 1 84.31 329 LYS B N 1
ATOM 7305 C CA . LYS B 1 329 ? -23.188 0.044 -14.25 1 84.31 329 LYS B CA 1
ATOM 7306 C C . LYS B 1 329 ? -22.969 -1.377 -14.758 1 84.31 329 LYS B C 1
ATOM 7308 O O . LYS B 1 329 ? -22.406 -1.574 -15.836 1 84.31 329 LYS B O 1
ATOM 7313 N N . PRO B 1 330 ? -23.359 -2.299 -13.891 1 85.06 330 PRO B N 1
ATOM 7314 C CA . PRO B 1 330 ? -23.234 -3.688 -14.344 1 85.06 330 PRO B CA 1
ATOM 7315 C C . PRO B 1 330 ? -24.188 -4.012 -15.5 1 85.06 330 PRO B C 1
ATOM 7317 O O . PRO B 1 330 ? -25.297 -3.486 -15.562 1 85.06 330 PRO B O 1
ATOM 7320 N N . THR B 1 331 ? -23.719 -4.812 -16.438 1 84.25 331 THR B N 1
ATOM 7321 C CA . THR B 1 331 ? -24.531 -5.25 -17.562 1 84.25 331 THR B CA 1
ATOM 7322 C C . THR B 1 331 ? -25.469 -6.379 -17.141 1 84.25 331 THR B C 1
ATOM 7324 O O . THR B 1 331 ? -26.562 -6.508 -17.688 1 84.25 331 THR B O 1
ATOM 7327 N N . ILE B 1 332 ? -25 -7.148 -16.188 1 88.5 332 ILE B N 1
ATOM 7328 C CA . ILE B 1 332 ? -25.812 -8.25 -15.672 1 88.5 332 ILE B CA 1
ATOM 7329 C C . ILE B 1 332 ? -26.266 -7.926 -14.25 1 88.5 332 ILE B C 1
ATOM 7331 O O . ILE B 1 332 ? -25.438 -7.73 -13.352 1 88.5 332 ILE B O 1
ATOM 7335 N N . PHE B 1 333 ? -27.469 -7.723 -14.094 1 83.94 333 PHE B N 1
ATOM 7336 C CA . PHE B 1 333 ? -28 -7.418 -12.766 1 83.94 333 PHE B CA 1
ATOM 7337 C C . PHE B 1 333 ? -29.359 -8.062 -12.562 1 83.94 333 PHE B C 1
ATOM 7339 O O . PHE B 1 333 ? -30.016 -8.453 -13.531 1 83.94 333 PHE B O 1
ATOM 7346 N N . ASP B 1 334 ? -29.578 -8.219 -11.305 1 84.31 334 ASP B N 1
ATOM 7347 C CA . ASP B 1 334 ? -30.875 -8.789 -10.961 1 84.31 334 ASP B CA 1
ATOM 7348 C C . ASP B 1 334 ? -31.984 -7.738 -11.047 1 84.31 334 ASP B C 1
ATOM 7350 O O . ASP B 1 334 ? -32.062 -6.836 -10.211 1 84.31 334 ASP B O 1
ATOM 7354 N N . ASP B 1 335 ? -32.75 -7.824 -12.07 1 81.06 335 ASP B N 1
ATOM 7355 C CA . ASP B 1 335 ? -33.875 -6.902 -12.234 1 81.06 335 ASP B CA 1
ATOM 7356 C C . ASP B 1 335 ? -35.031 -7.293 -11.336 1 81.06 335 ASP B C 1
ATOM 7358 O O . ASP B 1 335 ? -35.625 -8.367 -11.5 1 81.06 335 ASP B O 1
ATOM 7362 N N . PRO B 1 336 ? -35.281 -6.465 -10.398 1 79.38 336 PRO B N 1
ATOM 7363 C CA . PRO B 1 336 ? -36.406 -6.789 -9.492 1 79.38 336 PRO B CA 1
ATOM 7364 C C . PRO B 1 336 ? -37.75 -6.863 -10.211 1 79.38 336 PRO B C 1
ATOM 7366 O O . PRO B 1 336 ? -38.688 -7.449 -9.688 1 79.38 336 PRO B O 1
ATOM 7369 N N . ARG B 1 337 ? -37.906 -6.383 -11.445 1 79.38 337 ARG B N 1
ATOM 7370 C CA . ARG B 1 337 ? -39.156 -6.363 -12.203 1 79.38 337 ARG B CA 1
ATOM 7371 C C . ARG B 1 337 ? -39.438 -7.727 -12.828 1 79.38 337 ARG B C 1
ATOM 7373 O O . ARG B 1 337 ? -40.562 -8.008 -13.234 1 79.38 337 ARG B O 1
ATOM 7380 N N . THR B 1 338 ? -38.344 -8.57 -12.797 1 85.38 338 THR B N 1
ATOM 7381 C CA . THR B 1 338 ? -38.5 -9.898 -13.375 1 85.38 338 THR B CA 1
ATOM 7382 C C . THR B 1 338 ? -39.219 -10.836 -12.391 1 85.38 338 THR B C 1
ATOM 7384 O O . THR B 1 338 ? -38.875 -10.867 -11.211 1 85.38 338 THR B O 1
ATOM 7387 N N . PRO B 1 339 ? -40.25 -11.406 -12.867 1 82.38 339 PRO B N 1
ATOM 7388 C CA . PRO B 1 339 ? -41 -12.289 -11.961 1 82.38 339 PRO B CA 1
ATOM 7389 C C . PRO B 1 339 ? -40.188 -13.516 -11.555 1 82.38 339 PRO B C 1
ATOM 7391 O O . PRO B 1 339 ? -39.281 -13.945 -12.281 1 82.38 339 PRO B O 1
ATOM 7394 N N . HIS B 1 340 ? -40.531 -13.977 -10.344 1 87.44 340 HIS B N 1
ATOM 7395 C CA . HIS B 1 340 ? -39.938 -15.219 -9.867 1 87.44 340 HIS B CA 1
ATOM 7396 C C . HIS B 1 340 ? -40.438 -16.422 -10.656 1 87.44 340 HIS B C 1
ATOM 7398 O O . HIS B 1 340 ? -41.625 -16.484 -11 1 87.44 340 HIS B O 1
ATOM 7404 N N . PHE B 1 341 ? -39.438 -17.125 -11.109 1 82.31 341 PHE B N 1
ATOM 7405 C CA . PHE B 1 341 ? -39.812 -18.312 -11.875 1 82.31 341 PHE B CA 1
ATOM 7406 C C . PHE B 1 341 ? -39.312 -19.578 -11.188 1 82.31 341 PHE B C 1
ATOM 7408 O O . PHE B 1 341 ? -38.188 -19.625 -10.695 1 82.31 341 PHE B O 1
ATOM 7415 N N . THR B 1 342 ? -40.25 -20.547 -10.945 1 85.75 342 THR B N 1
ATOM 7416 C CA . THR B 1 342 ? -39.875 -21.875 -10.445 1 85.75 342 THR B CA 1
ATOM 7417 C C . THR B 1 342 ? -39.719 -22.859 -11.594 1 85.75 342 THR B C 1
ATOM 7419 O O . THR B 1 342 ? -40.625 -23.016 -12.414 1 85.75 342 THR B O 1
ATOM 7422 N N . LEU B 1 343 ? -38.656 -23.422 -11.672 1 88 343 LEU B N 1
ATOM 7423 C CA . LEU B 1 343 ? -38.375 -24.359 -12.758 1 88 343 LEU B CA 1
ATOM 7424 C C . LEU B 1 343 ? -39.062 -25.688 -12.5 1 88 343 LEU B C 1
ATOM 7426 O O . LEU B 1 343 ? -39.125 -26.156 -11.367 1 88 343 LEU B O 1
ATOM 7430 N N . THR B 1 344 ? -39.656 -26.234 -13.617 1 85.19 344 THR B N 1
ATOM 7431 C CA . THR B 1 344 ? -40.375 -27.5 -13.5 1 85.19 344 THR B CA 1
ATOM 7432 C C . THR B 1 344 ? -39.469 -28.672 -13.891 1 85.19 344 THR B C 1
ATOM 7434 O O . THR B 1 344 ? -39.719 -29.797 -13.477 1 85.19 344 THR B O 1
ATOM 7437 N N . ASN B 1 345 ? -38.562 -28.438 -14.711 1 91.25 345 ASN B N 1
ATOM 7438 C CA . ASN B 1 345 ? -37.562 -29.438 -15.094 1 91.25 345 ASN B CA 1
ATOM 7439 C C . ASN B 1 345 ? -36.188 -28.797 -15.281 1 91.25 345 ASN B C 1
ATOM 7441 O O . ASN B 1 345 ? -36.062 -27.578 -15.344 1 91.25 345 ASN B O 1
ATOM 7445 N N . PHE B 1 346 ? -35.219 -29.641 -15.281 1 95.06 346 PHE B N 1
ATOM 7446 C CA . PHE B 1 346 ? -33.844 -29.125 -15.273 1 95.06 346 PHE B CA 1
ATOM 7447 C C . PHE B 1 346 ? -33.094 -29.594 -16.516 1 95.06 346 PHE B C 1
ATOM 7449 O O . PHE B 1 346 ? -31.906 -29.891 -16.438 1 95.06 346 PHE B O 1
ATOM 7456 N N . ASN B 1 347 ? -33.844 -29.688 -17.719 1 96.19 347 ASN B N 1
ATOM 7457 C CA . ASN B 1 347 ? -33.188 -29.859 -19 1 96.19 347 ASN B CA 1
ATOM 7458 C C . ASN B 1 347 ? -32.406 -28.609 -19.406 1 96.19 347 ASN B C 1
ATOM 7460 O O . ASN B 1 347 ? -32.906 -27.5 -19.281 1 96.19 347 ASN B O 1
ATOM 7464 N N . ILE B 1 348 ? -31.219 -28.75 -19.812 1 97.5 348 ILE B N 1
ATOM 7465 C CA . ILE B 1 348 ? -30.391 -27.609 -20.203 1 97.5 348 ILE B CA 1
ATOM 7466 C C . ILE B 1 348 ? -30.125 -27.656 -21.703 1 97.5 348 ILE B C 1
ATOM 7468 O O . ILE B 1 348 ? -29.734 -28.703 -22.25 1 97.5 348 ILE B O 1
ATOM 7472 N N . GLU B 1 349 ? -30.328 -26.531 -22.359 1 97.5 349 GLU B N 1
ATOM 7473 C CA . GLU B 1 349 ? -30.094 -26.469 -23.797 1 97.5 349 GLU B CA 1
ATOM 7474 C C . GLU B 1 349 ? -29.328 -25.219 -24.188 1 97.5 349 GLU B C 1
ATOM 7476 O O . GLU B 1 349 ? -29.688 -24.109 -23.781 1 97.5 349 GLU B O 1
ATOM 7481 N N . PHE B 1 350 ? -28.25 -25.422 -24.844 1 97.5 350 PHE B N 1
ATOM 7482 C CA . PHE B 1 350 ? -27.484 -24.344 -25.453 1 97.5 350 PHE B CA 1
ATOM 7483 C C . PHE B 1 350 ? -27.828 -24.203 -26.922 1 97.5 350 PHE B C 1
ATOM 7485 O O . PHE B 1 350 ? -27.766 -25.172 -27.688 1 97.5 350 PHE B O 1
ATOM 7492 N N . HIS B 1 351 ? -28.203 -22.953 -27.297 1 97.25 351 HIS B N 1
ATOM 7493 C CA . HIS B 1 351 ? -28.609 -22.703 -28.672 1 97.25 351 HIS B CA 1
ATOM 7494 C C . HIS B 1 351 ? -27.672 -21.719 -29.359 1 97.25 351 HIS B C 1
ATOM 7496 O O . HIS B 1 351 ? -27.781 -20.5 -29.172 1 97.25 351 HIS B O 1
ATOM 7502 N N . ASP B 1 352 ? -26.812 -22.172 -30.203 1 96.44 352 ASP B N 1
ATOM 7503 C CA . ASP B 1 352 ? -25.953 -21.391 -31.094 1 96.44 352 ASP B CA 1
ATOM 7504 C C . ASP B 1 352 ? -25.219 -20.297 -30.312 1 96.44 352 ASP B C 1
ATOM 7506 O O . ASP B 1 352 ? -25.312 -19.125 -30.656 1 96.44 352 ASP B O 1
ATOM 7510 N N . ILE B 1 353 ? -24.562 -20.75 -29.375 1 96.56 353 ILE B N 1
ATOM 7511 C CA . ILE B 1 353 ? -23.906 -19.828 -28.453 1 96.56 353 ILE B CA 1
ATOM 7512 C C . ILE B 1 353 ? -22.609 -19.328 -29.078 1 96.56 353 ILE B C 1
ATOM 7514 O O . ILE B 1 353 ? -21.781 -20.125 -29.516 1 96.56 353 ILE B O 1
ATOM 7518 N N . HIS B 1 354 ? -22.422 -17.969 -29.141 1 95.88 354 HIS B N 1
ATOM 7519 C CA . HIS B 1 354 ? -21.188 -17.281 -29.5 1 95.88 354 HIS B CA 1
ATOM 7520 C C . HIS B 1 354 ? -20.703 -16.391 -28.375 1 95.88 354 HIS B C 1
ATOM 7522 O O . HIS B 1 354 ? -21.469 -15.625 -27.797 1 95.88 354 HIS B O 1
ATOM 7528 N N . PHE B 1 355 ? -19.469 -16.625 -27.984 1 94.31 355 PHE B N 1
ATOM 7529 C CA . PHE B 1 355 ? -18.969 -15.852 -26.844 1 94.31 355 PHE B CA 1
ATOM 7530 C C . PHE B 1 355 ? -17.484 -15.586 -27 1 94.31 355 PHE B C 1
ATOM 7532 O O . PHE B 1 355 ? -16.734 -16.453 -27.469 1 94.31 355 PHE B O 1
ATOM 7539 N N . SER B 1 356 ? -17.094 -14.367 -26.641 1 91 356 SER B N 1
ATOM 7540 C CA . SER B 1 356 ? -15.703 -13.945 -26.547 1 91 356 SER B CA 1
ATOM 7541 C C . SER B 1 356 ? -15.453 -13.117 -25.297 1 91 356 SER B C 1
ATOM 7543 O O . SER B 1 356 ? -16.281 -12.289 -24.922 1 91 356 SER B O 1
ATOM 7545 N N . TYR B 1 357 ? -14.398 -13.523 -24.547 1 81.5 357 TYR B N 1
ATOM 7546 C CA . TYR B 1 357 ? -14.055 -12.703 -23.375 1 81.5 357 TYR B CA 1
ATOM 7547 C C . TYR B 1 357 ? -13.578 -11.32 -23.812 1 81.5 357 TYR B C 1
ATOM 7549 O O . TYR B 1 357 ? -13.93 -10.32 -23.188 1 81.5 357 TYR B O 1
ATOM 7557 N N . LYS B 1 358 ? -12.617 -11.391 -24.734 1 76.06 358 LYS B N 1
ATOM 7558 C CA . LYS B 1 358 ? -12.109 -10.164 -25.344 1 76.06 358 LYS B CA 1
ATOM 7559 C C . LYS B 1 358 ? -12.5 -10.078 -26.812 1 76.06 358 LYS B C 1
ATOM 7561 O O . LYS B 1 358 ? -12.688 -11.109 -27.469 1 76.06 358 LYS B O 1
ATOM 7566 N N . THR B 1 359 ? -12.562 -8.844 -27.141 1 70.06 359 THR B N 1
ATOM 7567 C CA . THR B 1 359 ? -12.992 -8.625 -28.516 1 70.06 359 THR B CA 1
ATOM 7568 C C . THR B 1 359 ? -12.008 -9.266 -29.5 1 70.06 359 THR B C 1
ATOM 7570 O O . THR B 1 359 ? -10.797 -9.062 -29.391 1 70.06 359 THR B O 1
ATOM 7573 N N . GLY B 1 360 ? -12.516 -10.141 -30.266 1 65.62 360 GLY B N 1
ATOM 7574 C CA . GLY B 1 360 ? -11.703 -10.68 -31.344 1 65.62 360 GLY B CA 1
ATOM 7575 C C . GLY B 1 360 ? -11.367 -12.148 -31.172 1 65.62 360 GLY B C 1
ATOM 7576 O O . GLY B 1 360 ? -11.023 -12.836 -32.125 1 65.62 360 GLY B O 1
ATOM 7577 N N . LEU B 1 361 ? -11.312 -12.641 -29.906 1 74.94 361 LEU B N 1
ATOM 7578 C CA . LEU B 1 361 ? -10.992 -14.047 -29.719 1 74.94 361 LEU B CA 1
ATOM 7579 C C . LEU B 1 361 ? -12.234 -14.844 -29.344 1 74.94 361 LEU B C 1
ATOM 7581 O O . LEU B 1 361 ? -12.602 -14.898 -28.156 1 74.94 361 LEU B O 1
ATOM 7585 N N . LYS B 1 362 ? -12.781 -15.445 -30.359 1 86 362 LYS B N 1
ATOM 7586 C CA . LYS B 1 362 ? -13.984 -16.234 -30.125 1 86 362 LYS B CA 1
ATOM 7587 C C . LYS B 1 362 ? -13.664 -17.531 -29.391 1 86 362 LYS B C 1
ATOM 7589 O O . LYS B 1 362 ? -12.867 -18.328 -29.891 1 86 362 LYS B O 1
ATOM 7594 N N . ILE B 1 363 ? -14.18 -17.734 -28.25 1 89 363 ILE B N 1
ATOM 7595 C CA . ILE B 1 363 ? -13.969 -18.953 -27.469 1 89 363 ILE B CA 1
ATOM 7596 C C . ILE B 1 363 ? -15.023 -20 -27.844 1 89 363 ILE B C 1
ATOM 7598 O O . ILE B 1 363 ? -14.688 -21.156 -28.078 1 89 363 ILE B O 1
ATOM 7602 N N . LEU B 1 364 ? -16.297 -19.547 -27.906 1 93.75 364 LEU B N 1
ATOM 7603 C CA . LEU B 1 364 ? -17.375 -20.391 -28.406 1 93.75 364 LEU B CA 1
ATOM 7604 C C . LEU B 1 364 ? -17.969 -19.812 -29.688 1 93.75 364 LEU B C 1
ATOM 7606 O O . LEU B 1 364 ? -18.219 -18.594 -29.766 1 93.75 364 LEU B O 1
ATOM 7610 N N . ASP B 1 365 ? -18.094 -20.641 -30.672 1 94.44 365 ASP B N 1
ATOM 7611 C CA . ASP B 1 365 ? -18.547 -20.219 -32 1 94.44 365 ASP B CA 1
ATOM 7612 C C . ASP B 1 365 ? -19.625 -21.156 -32.531 1 94.44 365 ASP B C 1
ATOM 7614 O O . ASP B 1 365 ? -19.375 -21.969 -33.438 1 94.44 365 ASP B O 1
ATOM 7618 N N . GLY B 1 366 ? -20.766 -20.891 -32.188 1 94.81 366 GLY B N 1
ATOM 7619 C CA . GLY B 1 366 ? -21.891 -21.719 -32.625 1 94.81 366 GLY B CA 1
ATOM 7620 C C . GLY B 1 366 ? -22.031 -23 -31.797 1 94.81 366 GLY B C 1
ATOM 7621 O O . GLY B 1 366 ? -22.141 -24.094 -32.344 1 94.81 366 GLY B O 1
ATOM 7622 N N . PHE B 1 367 ? -21.969 -22.922 -30.531 1 95.75 367 PHE B N 1
ATOM 7623 C CA . PHE B 1 367 ? -22 -24.031 -29.594 1 95.75 367 PHE B CA 1
ATOM 7624 C C . PHE B 1 367 ? -23.438 -24.469 -29.328 1 95.75 367 PHE B C 1
ATOM 7626 O O . PHE B 1 367 ? -24.266 -23.656 -28.922 1 95.75 367 PHE B O 1
ATOM 7633 N N . ASN B 1 368 ? -23.734 -25.719 -29.656 1 97.06 368 ASN B N 1
ATOM 7634 C CA . ASN B 1 368 ? -25.031 -26.328 -29.406 1 97.06 368 ASN B CA 1
ATOM 7635 C C . ASN B 1 368 ? -24.906 -27.578 -28.547 1 97.06 368 ASN B C 1
ATOM 7637 O O . ASN B 1 368 ? -24.094 -28.469 -28.828 1 97.06 368 ASN B O 1
ATOM 7641 N N . LEU B 1 369 ? -25.703 -27.609 -27.453 1 96.5 369 LEU B N 1
ATOM 7642 C CA . LEU B 1 369 ? -25.641 -28.766 -26.562 1 96.5 369 LEU B CA 1
ATOM 7643 C C . LEU B 1 369 ? -26.953 -28.953 -25.828 1 96.5 369 LEU B C 1
ATOM 7645 O O . LEU B 1 369 ? -27.578 -27.984 -25.391 1 96.5 369 LEU B O 1
ATOM 7649 N N . ARG B 1 370 ? -27.391 -30.188 -25.781 1 96.06 370 ARG B N 1
ATOM 7650 C CA . ARG B 1 370 ? -28.594 -30.547 -25.031 1 96.06 370 ARG B CA 1
ATOM 7651 C C . ARG B 1 370 ? -28.281 -31.531 -23.922 1 96.06 370 ARG B C 1
ATOM 7653 O O . ARG B 1 370 ? -27.719 -32.594 -24.172 1 96.06 370 ARG B O 1
ATOM 7660 N N . ILE B 1 371 ? -28.688 -31.172 -22.75 1 96.5 371 ILE B N 1
ATOM 7661 C CA . ILE B 1 371 ? -28.469 -32.031 -21.578 1 96.5 371 ILE B CA 1
ATOM 7662 C C . ILE B 1 371 ? -29.812 -32.375 -20.938 1 96.5 371 ILE B C 1
ATOM 7664 O O . ILE B 1 371 ? -30.609 -31.5 -20.594 1 96.5 371 ILE B O 1
ATOM 7668 N N . GLN B 1 372 ? -29.984 -33.688 -20.766 1 95.12 372 GLN B N 1
ATOM 7669 C CA . GLN B 1 372 ? -31.219 -34.156 -20.172 1 95.12 372 GLN B CA 1
ATOM 7670 C C . GLN B 1 372 ? -31.156 -34.094 -18.641 1 95.12 372 GLN B C 1
ATOM 7672 O O . GLN B 1 372 ? -30.094 -34.312 -18.062 1 95.12 372 GLN B O 1
ATOM 7677 N N . GLU B 1 373 ? -32.344 -33.875 -18.078 1 95.5 373 GLU B N 1
ATOM 7678 C CA . GLU B 1 373 ? -32.406 -33.812 -16.625 1 95.5 373 GLU B CA 1
ATOM 7679 C C . GLU B 1 373 ? -31.953 -35.094 -15.984 1 95.5 373 GLU B C 1
ATOM 7681 O O . GLU B 1 373 ? -32.281 -36.188 -16.484 1 95.5 373 GLU B O 1
ATOM 7686 N N . GLY B 1 374 ? -31.094 -34.969 -14.945 1 93.5 374 GLY B N 1
ATOM 7687 C CA . GLY B 1 374 ? -30.703 -36.094 -14.141 1 93.5 374 GLY B CA 1
ATOM 7688 C C . GLY B 1 374 ? -29.5 -36.844 -14.719 1 93.5 374 GLY B C 1
ATOM 7689 O O . GLY B 1 374 ? -29.062 -37.844 -14.156 1 93.5 374 GLY B O 1
ATOM 7690 N N . THR B 1 375 ? -28.969 -36.375 -15.836 1 94.44 375 THR B N 1
ATOM 7691 C CA . THR B 1 375 ? -27.828 -37.062 -16.453 1 94.44 375 THR B CA 1
ATOM 7692 C C . THR B 1 375 ? -26.531 -36.312 -16.141 1 94.44 375 THR B C 1
ATOM 7694 O O . THR B 1 375 ? -26.547 -35.125 -15.812 1 94.44 375 THR B O 1
ATOM 7697 N N . THR B 1 376 ? -25.469 -37.094 -16.156 1 94.44 376 THR B N 1
ATOM 7698 C CA . THR B 1 376 ? -24.141 -36.531 -15.992 1 94.44 376 THR B CA 1
ATOM 7699 C C . THR B 1 376 ? -23.422 -36.406 -17.344 1 94.44 376 THR B C 1
ATOM 7701 O O . THR B 1 376 ? -23.234 -37.406 -18.031 1 94.44 376 THR B O 1
ATOM 7704 N N . VAL B 1 377 ? -23.109 -35.188 -17.703 1 94.94 377 VAL B N 1
ATOM 7705 C CA . VAL B 1 377 ? -22.422 -34.938 -18.969 1 94.94 377 VAL B CA 1
ATOM 7706 C C . VAL B 1 377 ? -20.984 -34.469 -18.688 1 94.94 377 VAL B C 1
ATOM 7708 O O . VAL B 1 377 ? -20.781 -33.5 -17.922 1 94.94 377 VAL B O 1
ATOM 7711 N N . ALA B 1 378 ? -20.031 -35.094 -19.25 1 93.12 378 ALA B N 1
ATOM 7712 C CA . ALA B 1 378 ? -18.625 -34.719 -19.125 1 93.12 378 ALA B CA 1
ATOM 7713 C C . ALA B 1 378 ? -18.156 -33.875 -20.312 1 93.12 378 ALA B C 1
ATOM 7715 O O . ALA B 1 378 ? -18.375 -34.281 -21.469 1 93.12 378 ALA B O 1
ATOM 7716 N N . LEU B 1 379 ? -17.641 -32.75 -20.047 1 92.12 379 LEU B N 1
ATOM 7717 C CA . LEU B 1 379 ? -17.016 -31.938 -21.078 1 92.12 379 LEU B CA 1
ATOM 7718 C C . LEU B 1 379 ? -15.539 -32.25 -21.219 1 92.12 379 LEU B C 1
ATOM 7720 O O . LEU B 1 379 ? -14.781 -32.188 -20.25 1 92.12 379 LEU B O 1
ATOM 7724 N N . VAL B 1 380 ? -15.172 -32.625 -22.422 1 87.88 380 VAL B N 1
ATOM 7725 C CA . VAL B 1 380 ? -13.789 -33 -22.688 1 87.88 380 VAL B CA 1
ATOM 7726 C C . VAL B 1 380 ? -13.234 -32.156 -23.844 1 87.88 380 VAL B C 1
ATOM 7728 O O . VAL B 1 380 ? -13.977 -31.812 -24.766 1 87.88 380 VAL B O 1
ATOM 7731 N N . GLY B 1 381 ? -12.078 -31.812 -23.75 1 81.62 381 GLY B N 1
ATOM 7732 C CA . GLY B 1 381 ? -11.406 -31.031 -24.766 1 81.62 381 GLY B CA 1
ATOM 7733 C C . GLY B 1 381 ? -10.062 -30.484 -24.312 1 81.62 381 GLY B C 1
ATOM 7734 O O . GLY B 1 381 ? -9.68 -30.641 -23.156 1 81.62 381 GLY B O 1
ATOM 7735 N N . SER B 1 382 ? -9.453 -29.859 -25.203 1 74.94 382 SER B N 1
ATOM 7736 C CA . SER B 1 382 ? -8.148 -29.281 -24.906 1 74.94 382 SER B CA 1
ATOM 7737 C C . SER B 1 382 ? -8.281 -28.094 -23.969 1 74.94 382 SER B C 1
ATOM 7739 O O . SER B 1 382 ? -9.383 -27.562 -23.781 1 74.94 382 SER B O 1
ATOM 7741 N N . SER B 1 383 ? -7.223 -27.75 -23.312 1 70.69 383 SER B N 1
ATOM 7742 C CA . SER B 1 383 ? -7.227 -26.594 -22.438 1 70.69 383 SER B CA 1
ATOM 7743 C C . SER B 1 383 ? -7.551 -25.312 -23.203 1 70.69 383 SER B C 1
ATOM 7745 O O . SER B 1 383 ? -7.035 -25.109 -24.297 1 70.69 383 SER B O 1
ATOM 7747 N N . GLY B 1 384 ? -8.445 -24.562 -22.719 1 73.5 384 GLY B N 1
ATOM 7748 C CA . GLY B 1 384 ? -8.75 -23.281 -23.328 1 73.5 384 GLY B CA 1
ATOM 7749 C C . GLY B 1 384 ? -9.82 -23.359 -24.391 1 73.5 384 GLY B C 1
ATOM 7750 O O . GLY B 1 384 ? -10.156 -22.344 -25.016 1 73.5 384 GLY B O 1
ATOM 7751 N N . VAL B 1 385 ? -10.32 -24.484 -24.578 1 79.38 385 VAL B N 1
ATOM 7752 C CA . VAL B 1 385 ? -11.25 -24.656 -25.688 1 79.38 385 VAL B CA 1
ATOM 7753 C C . VAL B 1 385 ? -12.609 -24.062 -25.312 1 79.38 385 VAL B C 1
ATOM 7755 O O . VAL B 1 385 ? -13.422 -23.766 -26.188 1 79.38 385 VAL B O 1
ATOM 7758 N N . GLY B 1 386 ? -12.852 -23.859 -24.016 1 87.12 386 GLY B N 1
ATOM 7759 C CA . GLY B 1 386 ? -14.094 -23.203 -23.625 1 87.12 386 GLY B CA 1
ATOM 7760 C C . GLY B 1 386 ? -14.906 -24 -22.625 1 87.12 386 GLY B C 1
ATOM 7761 O O . GLY B 1 386 ? -16.078 -23.688 -22.391 1 87.12 386 GLY B O 1
ATOM 7762 N N . LYS B 1 387 ? -14.414 -25 -22.047 1 89.06 387 LYS B N 1
ATOM 7763 C CA . LYS B 1 387 ? -15.125 -25.844 -21.094 1 89.06 387 LYS B CA 1
ATOM 7764 C C . LYS B 1 387 ? -15.625 -25.031 -19.891 1 89.06 387 LYS B C 1
ATOM 7766 O O . LYS B 1 387 ? -16.812 -25.078 -19.547 1 89.06 387 LYS B O 1
ATOM 7771 N N . THR B 1 388 ? -14.703 -24.25 -19.328 1 87.62 388 THR B N 1
ATOM 7772 C CA . THR B 1 388 ? -15.039 -23.422 -18.172 1 87.62 388 THR B CA 1
ATOM 7773 C C . THR B 1 388 ? -16.016 -22.328 -18.562 1 87.62 388 THR B C 1
ATOM 7775 O O . THR B 1 388 ? -16.875 -21.938 -17.766 1 87.62 388 THR B O 1
ATOM 7778 N N . THR B 1 389 ? -15.914 -21.859 -19.781 1 91.62 389 THR B N 1
ATOM 7779 C CA . THR B 1 389 ? -16.797 -20.812 -20.281 1 91.62 389 THR B CA 1
ATOM 7780 C C . THR B 1 389 ? -18.25 -21.297 -20.297 1 91.62 389 THR B C 1
ATOM 7782 O O . THR B 1 389 ? -19.156 -20.531 -19.969 1 91.62 389 THR B O 1
ATOM 7785 N N . VAL B 1 390 ? -18.375 -22.531 -20.641 1 94.75 390 VAL B N 1
ATOM 7786 C CA . VAL B 1 390 ? -19.719 -23.094 -20.688 1 94.75 390 VAL B CA 1
ATOM 7787 C C . VAL B 1 390 ? -20.359 -23.031 -19.297 1 94.75 390 VAL B C 1
ATOM 7789 O O . VAL B 1 390 ? -21.516 -22.656 -19.156 1 94.75 390 VAL B O 1
ATOM 7792 N N . LEU B 1 391 ? -19.609 -23.344 -18.281 1 93.81 391 LEU B N 1
ATOM 7793 C CA . LEU B 1 391 ? -20.109 -23.312 -16.906 1 93.81 391 LEU B CA 1
ATOM 7794 C C . LEU B 1 391 ? -20.422 -21.891 -16.484 1 93.81 391 LEU B C 1
ATOM 7796 O O . LEU B 1 391 ? -21.422 -21.641 -15.797 1 93.81 391 LEU B O 1
ATOM 7800 N N . GLN B 1 392 ? -19.641 -20.984 -16.875 1 92.81 392 GLN B N 1
ATOM 7801 C CA . GLN B 1 392 ? -19.812 -19.594 -16.5 1 92.81 392 GLN B CA 1
ATOM 7802 C C . GLN B 1 392 ? -21.062 -19 -17.141 1 92.81 392 GLN B C 1
ATOM 7804 O O . GLN B 1 392 ? -21.781 -18.219 -16.531 1 92.81 392 GLN B O 1
ATOM 7809 N N . LEU B 1 393 ? -21.281 -19.375 -18.359 1 95 393 LEU B N 1
ATOM 7810 C CA . LEU B 1 393 ? -22.453 -18.875 -19.094 1 95 393 LEU B CA 1
ATOM 7811 C C . LEU B 1 393 ? -23.734 -19.422 -18.484 1 95 393 LEU B C 1
ATOM 7813 O O . LEU B 1 393 ? -24.75 -18.719 -18.422 1 95 393 LEU B O 1
ATOM 7817 N N . LEU B 1 394 ? -23.625 -20.656 -18.062 1 95.56 394 LEU B N 1
ATOM 7818 C CA . LEU B 1 394 ? -24.812 -21.281 -17.484 1 95.56 394 LEU B CA 1
ATOM 7819 C C . LEU B 1 394 ? -25.219 -20.578 -16.188 1 95.56 394 LEU B C 1
ATOM 7821 O O . LEU B 1 394 ? -26.406 -20.5 -15.883 1 95.56 394 LEU B O 1
ATOM 7825 N N . GLN B 1 395 ? -24.25 -20.094 -15.492 1 94.56 395 GLN B N 1
ATOM 7826 C CA . GLN B 1 395 ? -24.516 -19.375 -14.25 1 94.56 395 GLN B CA 1
ATOM 7827 C C . GLN B 1 395 ? -24.797 -17.906 -14.523 1 94.56 395 GLN B C 1
ATOM 7829 O O . GLN B 1 395 ? -25.047 -17.141 -13.586 1 94.56 395 GLN B O 1
ATOM 7834 N N . ARG B 1 396 ? -24.688 -17.516 -15.734 1 93.88 396 ARG B N 1
ATOM 7835 C CA . ARG B 1 396 ? -24.875 -16.141 -16.188 1 93.88 396 ARG B CA 1
ATOM 7836 C C . ARG B 1 396 ? -23.906 -15.195 -15.508 1 93.88 396 ARG B C 1
ATOM 7838 O O . ARG B 1 396 ? -24.281 -14.117 -15.062 1 93.88 396 ARG B O 1
ATOM 7845 N N . LEU B 1 397 ? -22.75 -15.711 -15.258 1 92.12 397 LEU B N 1
ATOM 7846 C CA . LEU B 1 397 ? -21.656 -14.812 -14.875 1 92.12 397 LEU B CA 1
ATOM 7847 C C . LEU B 1 397 ? -21.234 -13.938 -16.047 1 92.12 397 LEU B C 1
ATOM 7849 O O . LEU B 1 397 ? -20.656 -12.867 -15.852 1 92.12 397 LEU B O 1
ATOM 7853 N N . TYR B 1 398 ? -21.453 -14.492 -17.219 1 91.44 398 TYR B N 1
ATOM 7854 C CA . TYR B 1 398 ? -21.328 -13.797 -18.5 1 91.44 398 TYR B CA 1
ATOM 7855 C C . TYR B 1 398 ? -22.562 -14.039 -19.359 1 91.44 398 TYR B C 1
ATOM 7857 O O . TYR B 1 398 ? -23.234 -15.055 -19.219 1 91.44 398 TYR B O 1
ATOM 7865 N N . ASP B 1 399 ? -22.781 -13.078 -20.188 1 92.25 399 ASP B N 1
ATOM 7866 C CA . ASP B 1 399 ? -23.828 -13.273 -21.188 1 92.25 399 ASP B CA 1
ATOM 7867 C C . ASP B 1 399 ? -23.219 -13.516 -22.562 1 92.25 399 ASP B C 1
ATOM 7869 O O . ASP B 1 399 ? -22.203 -12.914 -22.922 1 92.25 399 ASP B O 1
ATOM 7873 N N . PRO B 1 400 ? -23.781 -14.453 -23.219 1 93.81 400 PRO B N 1
ATOM 7874 C CA . PRO B 1 400 ? -23.266 -14.711 -24.562 1 93.81 400 PRO B CA 1
ATOM 7875 C C . PRO B 1 400 ? -23.5 -13.539 -25.516 1 93.81 400 PRO B C 1
ATOM 7877 O O . PRO B 1 400 ? -24.391 -12.727 -25.297 1 93.81 400 PRO B O 1
ATOM 7880 N N . GLU B 1 401 ? -22.703 -13.438 -26.547 1 92.56 401 GLU B N 1
ATOM 7881 C CA . GLU B 1 401 ? -22.844 -12.406 -27.578 1 92.56 401 GLU B CA 1
ATOM 7882 C C . GLU B 1 401 ? -24.062 -12.672 -28.469 1 92.56 401 GLU B C 1
ATOM 7884 O O . GLU B 1 401 ? -24.797 -11.75 -28.828 1 92.56 401 GLU B O 1
ATOM 7889 N N . SER B 1 402 ? -24.125 -13.844 -28.891 1 94 402 SER B N 1
ATOM 7890 C CA . SER B 1 402 ? -25.281 -14.312 -29.641 1 94 402 SER B CA 1
ATOM 7891 C C . SER B 1 402 ? -25.703 -15.711 -29.203 1 94 402 SER B C 1
ATOM 7893 O O . SER B 1 402 ? -24.906 -16.453 -28.625 1 94 402 SER B O 1
ATOM 7895 N N . GLY B 1 403 ? -27.016 -15.977 -29.359 1 95.62 403 GLY B N 1
ATOM 7896 C CA . GLY B 1 403 ? -27.562 -17.234 -28.875 1 95.62 403 GLY B CA 1
ATOM 7897 C C . GLY B 1 403 ? -28.219 -17.125 -27.516 1 95.62 403 GLY B C 1
ATOM 7898 O O . GLY B 1 403 ? -28.281 -16.047 -26.938 1 95.62 403 GLY B O 1
ATOM 7899 N N . TYR B 1 404 ? -28.797 -18.219 -27.094 1 96.44 404 TYR B N 1
ATOM 7900 C CA . TYR B 1 404 ? -29.438 -18.188 -25.781 1 96.44 404 TYR B CA 1
ATOM 7901 C C . TYR B 1 404 ? -29.391 -19.547 -25.109 1 96.44 404 TYR B C 1
ATOM 7903 O O . TYR B 1 404 ? -29.172 -20.562 -25.781 1 96.44 404 TYR B O 1
ATOM 7911 N N . ILE B 1 405 ? -29.5 -19.609 -23.844 1 97.06 405 ILE B N 1
ATOM 7912 C CA . ILE B 1 405 ? -29.484 -20.812 -23.031 1 97.06 405 ILE B CA 1
ATOM 7913 C C . ILE B 1 405 ? -30.828 -20.953 -22.312 1 97.06 405 ILE B C 1
ATOM 7915 O O . ILE B 1 405 ? -31.406 -19.969 -21.828 1 97.06 405 ILE B O 1
ATOM 7919 N N . THR B 1 406 ? -31.312 -22.203 -22.359 1 96.5 406 THR B N 1
ATOM 7920 C CA . THR B 1 406 ? -32.562 -22.438 -21.656 1 96.5 406 THR B CA 1
ATOM 7921 C C . THR B 1 406 ? -32.406 -23.562 -20.625 1 96.5 406 THR B C 1
ATOM 7923 O O . THR B 1 406 ? -31.641 -24.5 -20.828 1 96.5 406 THR B O 1
ATOM 7926 N N . ILE B 1 407 ? -33.094 -23.406 -19.547 1 96.12 407 ILE B N 1
ATOM 7927 C CA . ILE B 1 407 ? -33.25 -24.438 -18.531 1 96.12 407 ILE B CA 1
ATOM 7928 C C . ILE B 1 407 ? -34.719 -24.75 -18.328 1 96.12 407 ILE B C 1
ATOM 7930 O O . ILE B 1 407 ? -35.5 -23.859 -18 1 96.12 407 ILE B O 1
ATOM 7934 N N . GLY B 1 408 ? -35.094 -25.938 -18.469 1 93.25 408 GLY B N 1
ATOM 7935 C CA . GLY B 1 408 ? -36.5 -26.281 -18.391 1 93.25 408 GLY B CA 1
ATOM 7936 C C . GLY B 1 408 ? -37.375 -25.516 -19.406 1 93.25 408 GLY B C 1
ATOM 7937 O O . GLY B 1 408 ? -38.469 -25.109 -19.094 1 93.25 408 GLY B O 1
ATOM 7938 N N . GLY B 1 409 ? -36.719 -25.188 -20.438 1 91.44 409 GLY B N 1
ATOM 7939 C CA . GLY B 1 409 ? -37.438 -24.484 -21.469 1 91.44 409 GLY B CA 1
ATOM 7940 C C . GLY B 1 409 ? -37.469 -22.984 -21.281 1 91.44 409 GLY B C 1
ATOM 7941 O O . GLY B 1 409 ? -37.906 -22.234 -22.156 1 91.44 409 GLY B O 1
ATOM 7942 N N . GLN B 1 410 ? -37.031 -22.531 -20.234 1 92.62 410 GLN B N 1
ATOM 7943 C CA . GLN B 1 410 ? -37.031 -21.094 -19.938 1 92.62 410 GLN B CA 1
ATOM 7944 C C . GLN B 1 410 ? -35.656 -20.484 -20.219 1 92.62 410 GLN B C 1
ATOM 7946 O O . GLN B 1 410 ? -34.625 -21 -19.797 1 92.62 410 GLN B O 1
ATOM 7951 N N . ASN B 1 411 ? -35.719 -19.328 -20.844 1 94.06 411 ASN B N 1
ATOM 7952 C CA . ASN B 1 411 ? -34.5 -18.594 -21.125 1 94.06 411 ASN B CA 1
ATOM 7953 C C . ASN B 1 411 ? -33.875 -18.016 -19.859 1 94.06 411 ASN B C 1
ATOM 7955 O O . ASN B 1 411 ? -34.562 -17.328 -19.094 1 94.06 411 ASN B O 1
ATOM 7959 N N . ILE B 1 412 ? -32.656 -18.25 -19.641 1 93.81 412 ILE B N 1
ATOM 7960 C CA . ILE B 1 412 ? -32 -17.875 -18.391 1 93.81 412 ILE B CA 1
ATOM 7961 C C . ILE B 1 412 ? -31.875 -16.359 -18.297 1 93.81 412 ILE B C 1
ATOM 7963 O O . ILE B 1 412 ? -31.75 -15.812 -17.203 1 93.81 412 ILE B O 1
ATOM 7967 N N . THR B 1 413 ? -31.859 -15.625 -19.422 1 91.81 413 THR B N 1
ATOM 7968 C CA . THR B 1 413 ? -31.75 -14.172 -19.422 1 91.81 413 THR B CA 1
ATOM 7969 C C . THR B 1 413 ? -33.031 -13.531 -18.922 1 91.81 413 THR B C 1
ATOM 7971 O O . THR B 1 413 ? -33.062 -12.367 -18.531 1 91.81 413 THR B O 1
ATOM 7974 N N . LYS B 1 414 ? -34.062 -14.305 -18.891 1 89.88 414 LYS B N 1
ATOM 7975 C CA . LYS B 1 414 ? -35.375 -13.797 -18.453 1 89.88 414 LYS B CA 1
ATOM 7976 C C . LYS B 1 414 ? -35.688 -14.234 -17.031 1 89.88 414 LYS B C 1
ATOM 7978 O O . LYS B 1 414 ? -36.812 -14.016 -16.531 1 89.88 414 LYS B O 1
ATOM 7983 N N . MET B 1 415 ? -34.75 -14.789 -16.391 1 90.81 415 MET B N 1
ATOM 7984 C CA . MET B 1 415 ? -34.906 -15.219 -15 1 90.81 415 MET B CA 1
ATOM 7985 C C . MET B 1 415 ? -34.156 -14.281 -14.062 1 90.81 415 MET B C 1
ATOM 7987 O O . MET B 1 415 ? -33.219 -13.625 -14.469 1 90.81 415 MET B O 1
ATOM 7991 N N . ARG B 1 416 ? -34.719 -14.336 -12.859 1 91.94 416 ARG B N 1
ATOM 7992 C CA . ARG B 1 416 ? -33.969 -13.641 -11.828 1 91.94 416 ARG B CA 1
ATOM 7993 C C . ARG B 1 416 ? -32.656 -14.367 -11.539 1 91.94 416 ARG B C 1
ATOM 7995 O O . ARG B 1 416 ? -32.625 -15.602 -11.5 1 91.94 416 ARG B O 1
ATOM 8002 N N . LEU B 1 417 ? -31.656 -13.586 -11.32 1 91.94 417 LEU B N 1
ATOM 8003 C CA . LEU B 1 417 ? -30.328 -14.172 -11.117 1 91.94 417 LEU B CA 1
ATOM 8004 C C . LEU B 1 417 ? -30.312 -15.039 -9.867 1 91.94 417 LEU B C 1
ATOM 8006 O O . LEU B 1 417 ? -29.703 -16.109 -9.867 1 91.94 417 LEU B O 1
ATOM 8010 N N . ASN B 1 418 ? -30.984 -14.609 -8.859 1 90.81 418 ASN B N 1
ATOM 8011 C CA . ASN B 1 418 ? -31.016 -15.367 -7.613 1 90.81 418 ASN B CA 1
ATOM 8012 C C . ASN B 1 418 ? -31.734 -16.703 -7.785 1 90.81 418 ASN B C 1
ATOM 8014 O O . ASN B 1 418 ? -31.297 -17.719 -7.223 1 90.81 418 ASN B O 1
ATOM 8018 N N . ASP B 1 419 ? -32.719 -16.656 -8.547 1 92 419 ASP B N 1
ATOM 8019 C CA . ASP B 1 419 ? -33.5 -17.875 -8.789 1 92 419 ASP B CA 1
ATOM 8020 C C . ASP B 1 419 ? -32.688 -18.859 -9.625 1 92 419 ASP B C 1
ATOM 8022 O O . ASP B 1 419 ? -32.719 -20.062 -9.375 1 92 419 ASP B O 1
ATOM 8026 N N . LEU B 1 420 ? -32.062 -18.312 -10.547 1 93.62 420 LEU B N 1
ATOM 8027 C CA . LEU B 1 420 ? -31.234 -19.141 -11.422 1 93.62 420 LEU B CA 1
ATOM 8028 C C . LEU B 1 420 ? -30.078 -19.766 -10.648 1 93.62 420 LEU B C 1
ATOM 8030 O O . LEU B 1 420 ? -29.891 -20.984 -10.664 1 93.62 420 LEU B O 1
ATOM 8034 N N . ARG B 1 421 ? -29.391 -18.984 -9.945 1 93.62 421 ARG B N 1
ATOM 8035 C CA . ARG B 1 421 ? -28.172 -19.422 -9.297 1 93.62 421 ARG B CA 1
ATOM 8036 C C . ARG B 1 421 ? -28.469 -20.281 -8.07 1 93.62 421 ARG B C 1
ATOM 8038 O O . ARG B 1 421 ? -27.641 -21.094 -7.652 1 93.62 421 ARG B O 1
ATOM 8045 N N . ASN B 1 422 ? -29.641 -20.109 -7.555 1 92.31 422 ASN B N 1
ATOM 8046 C CA . ASN B 1 422 ? -30.047 -20.969 -6.453 1 92.31 422 ASN B CA 1
ATOM 8047 C C . ASN B 1 422 ? -30.266 -22.406 -6.91 1 92.31 422 ASN B C 1
ATOM 8049 O O . ASN B 1 422 ? -30.141 -23.344 -6.113 1 92.31 422 ASN B O 1
ATOM 8053 N N . GLU B 1 423 ? -30.469 -22.547 -8.133 1 94.31 423 GLU B N 1
ATOM 8054 C CA . GLU B 1 423 ? -30.703 -23.875 -8.695 1 94.31 423 GLU B CA 1
ATOM 8055 C C . GLU B 1 423 ? -29.406 -24.531 -9.133 1 94.31 423 GLU B C 1
ATOM 8057 O O . GLU B 1 423 ? -29.391 -25.688 -9.539 1 94.31 423 GLU B O 1
ATOM 8062 N N . ILE B 1 424 ? -28.375 -23.812 -8.992 1 95.06 424 ILE B N 1
ATOM 8063 C CA . ILE B 1 424 ? -27.094 -24.312 -9.484 1 95.06 424 ILE B CA 1
ATOM 8064 C C . ILE B 1 424 ? -26.078 -24.328 -8.344 1 95.06 424 ILE B C 1
ATOM 8066 O O . ILE B 1 424 ? -25.953 -23.359 -7.586 1 95.06 424 ILE B O 1
ATOM 8070 N N . ALA B 1 425 ? -25.391 -25.422 -8.141 1 93.75 425 ALA B N 1
ATOM 8071 C CA . ALA B 1 425 ? -24.25 -25.516 -7.219 1 93.75 425 ALA B CA 1
ATOM 8072 C C . ALA B 1 425 ? -22.938 -25.703 -7.977 1 93.75 425 ALA B C 1
ATOM 8074 O O . ALA B 1 425 ? -22.891 -26.484 -8.93 1 93.75 425 ALA B O 1
ATOM 8075 N N . LEU B 1 426 ? -21.953 -24.922 -7.598 1 91.75 426 LEU B N 1
ATOM 8076 C CA . LEU B 1 426 ? -20.672 -24.953 -8.297 1 91.75 426 LEU B CA 1
ATOM 8077 C C . LEU B 1 426 ? -19.562 -25.469 -7.379 1 91.75 426 LEU B C 1
ATOM 8079 O O . LEU B 1 426 ? -19.484 -25.062 -6.219 1 91.75 426 LEU B O 1
ATOM 8083 N N . VAL B 1 427 ? -18.828 -26.422 -7.84 1 88.62 427 VAL B N 1
ATOM 8084 C CA . VAL B 1 427 ? -17.562 -26.812 -7.246 1 88.62 427 VAL B CA 1
ATOM 8085 C C . VAL B 1 427 ? -16.422 -26.5 -8.211 1 88.62 427 VAL B C 1
ATOM 8087 O O . VAL B 1 427 ? -16.234 -27.172 -9.219 1 88.62 427 VAL B O 1
ATOM 8090 N N . SER B 1 428 ? -15.688 -25.484 -7.914 1 84.81 428 SER B N 1
ATOM 8091 C CA . SER B 1 428 ? -14.688 -24.938 -8.828 1 84.81 428 SER B CA 1
ATOM 8092 C C . SER B 1 428 ? -13.344 -25.641 -8.648 1 84.81 428 SER B C 1
ATOM 8094 O O . SER B 1 428 ? -13.133 -26.344 -7.664 1 84.81 428 SER B O 1
ATOM 8096 N N . GLN B 1 429 ? -12.539 -25.344 -9.664 1 73.06 429 GLN B N 1
ATOM 8097 C CA . GLN B 1 429 ? -11.164 -25.859 -9.633 1 73.06 429 GLN B CA 1
ATOM 8098 C C . GLN B 1 429 ? -10.359 -25.188 -8.523 1 73.06 429 GLN B C 1
ATOM 8100 O O . GLN B 1 429 ? -9.672 -25.875 -7.762 1 73.06 429 GLN B O 1
ATOM 8105 N N . GLU B 1 430 ? -10.523 -23.922 -8.531 1 75.19 430 GLU B N 1
ATOM 8106 C CA . GLU B 1 430 ? -9.898 -23.172 -7.449 1 75.19 430 GLU B CA 1
ATOM 8107 C C . GLU B 1 430 ? -10.789 -23.141 -6.211 1 75.19 430 GLU B C 1
ATOM 8109 O O . GLU B 1 430 ? -11.875 -22.562 -6.234 1 75.19 430 GLU B O 1
ATOM 8114 N N . ILE B 1 431 ? -10.266 -23.844 -5.18 1 80.19 431 ILE B N 1
ATOM 8115 C CA . ILE B 1 431 ? -11.07 -23.969 -3.971 1 80.19 431 ILE B CA 1
ATOM 8116 C C . ILE B 1 431 ? -11.086 -22.641 -3.219 1 80.19 431 ILE B C 1
ATOM 8118 O O . ILE B 1 431 ? -10.031 -22.141 -2.828 1 80.19 431 ILE B O 1
ATOM 8122 N N . ALA B 1 432 ? -12.242 -22.125 -3.166 1 84.5 432 ALA B N 1
ATOM 8123 C CA . ALA B 1 432 ? -12.414 -20.844 -2.469 1 84.5 432 ALA B CA 1
ATOM 8124 C C . ALA B 1 432 ? -12.883 -21.062 -1.034 1 84.5 432 ALA B C 1
ATOM 8126 O O . ALA B 1 432 ? -13.992 -21.562 -0.807 1 84.5 432 ALA B O 1
ATOM 8127 N N . LEU B 1 433 ? -12.047 -20.828 -0.086 1 86.06 433 LEU B N 1
ATOM 8128 C CA . LEU B 1 433 ? -12.391 -20.875 1.331 1 86.06 433 LEU B CA 1
ATOM 8129 C C . LEU B 1 433 ? -12.117 -19.531 2 1 86.06 433 LEU B C 1
ATOM 8131 O O . LEU B 1 433 ? -11.125 -18.859 1.681 1 86.06 433 LEU B O 1
ATOM 8135 N N . PHE B 1 434 ? -13.047 -19.172 2.818 1 87.38 434 PHE B N 1
ATOM 8136 C CA . PHE B 1 434 ? -12.906 -17.906 3.525 1 87.38 434 PHE B CA 1
ATOM 8137 C C . PHE B 1 434 ? -12.188 -18.094 4.855 1 87.38 434 PHE B C 1
ATOM 8139 O O . PHE B 1 434 ? -12.195 -19.203 5.414 1 87.38 434 PHE B O 1
ATOM 8146 N N . ASP B 1 435 ? -11.531 -17.016 5.32 1 86.31 435 ASP B N 1
ATOM 8147 C CA . ASP B 1 435 ? -10.859 -17.047 6.617 1 86.31 435 ASP B CA 1
ATOM 8148 C C . ASP B 1 435 ? -11.875 -17.016 7.758 1 86.31 435 ASP B C 1
ATOM 8150 O O . ASP B 1 435 ? -11.977 -16.016 8.484 1 86.31 435 ASP B O 1
ATOM 8154 N N . GLU B 1 436 ? -12.617 -18.062 7.844 1 88.88 436 GLU B N 1
ATOM 8155 C CA . GLU B 1 436 ? -13.656 -18.297 8.852 1 88.88 436 GLU B CA 1
ATOM 8156 C C . GLU B 1 436 ? -13.602 -19.719 9.383 1 88.88 436 GLU B C 1
ATOM 8158 O O . GLU B 1 436 ? -12.672 -20.469 9.062 1 88.88 436 GLU B O 1
ATOM 8163 N N . THR B 1 437 ? -14.547 -20.062 10.211 1 92.69 437 THR B N 1
ATOM 8164 C CA . THR B 1 437 ? -14.594 -21.422 10.75 1 92.69 437 THR B CA 1
ATOM 8165 C C . THR B 1 437 ? -15.023 -22.422 9.68 1 92.69 437 THR B C 1
ATOM 8167 O O . THR B 1 437 ? -15.602 -22.031 8.664 1 92.69 437 THR B O 1
ATOM 8170 N N . ILE B 1 438 ? -14.68 -23.641 9.914 1 94.44 438 ILE B N 1
ATOM 8171 C CA . ILE B 1 438 ? -15.117 -24.703 9.016 1 94.44 438 ILE B CA 1
ATOM 8172 C C . ILE B 1 438 ? -16.641 -24.703 8.914 1 94.44 438 ILE B C 1
ATOM 8174 O O . ILE B 1 438 ? -17.188 -24.828 7.82 1 94.44 438 ILE B O 1
ATOM 8178 N N . MET B 1 439 ? -17.266 -24.469 10.023 1 94.81 439 MET B N 1
ATOM 8179 C CA . MET B 1 439 ? -18.734 -24.422 10.078 1 94.81 439 MET B CA 1
ATOM 8180 C C . MET B 1 439 ? -19.266 -23.312 9.164 1 94.81 439 MET B C 1
ATOM 8182 O O . MET B 1 439 ? -20.188 -23.547 8.375 1 94.81 439 MET B O 1
ATOM 8186 N N . ASP B 1 440 ? -18.719 -22.203 9.219 1 93.06 440 ASP B N 1
ATOM 8187 C CA . ASP B 1 440 ? -19.188 -21.062 8.453 1 93.06 440 ASP B CA 1
ATOM 8188 C C . ASP B 1 440 ? -18.922 -21.266 6.961 1 93.06 440 ASP B C 1
ATOM 8190 O O . ASP B 1 440 ? -19.703 -20.812 6.121 1 93.06 440 ASP B O 1
ATOM 8194 N N . ASN B 1 441 ? -17.812 -21.875 6.676 1 94.06 441 ASN B N 1
ATOM 8195 C CA . ASN B 1 441 ? -17.5 -22.141 5.277 1 94.06 441 ASN B CA 1
ATOM 8196 C C . ASN B 1 441 ? -18.516 -23.094 4.648 1 94.06 441 ASN B C 1
ATOM 8198 O O . ASN B 1 441 ? -18.891 -22.938 3.49 1 94.06 441 ASN B O 1
ATOM 8202 N N . ILE B 1 442 ? -18.891 -24.078 5.441 1 95.31 442 ILE B N 1
ATOM 8203 C CA . ILE B 1 442 ? -19.906 -25.016 4.941 1 95.31 442 ILE B CA 1
ATOM 8204 C C . ILE B 1 442 ? -21.266 -24.328 4.902 1 95.31 442 ILE B C 1
ATOM 8206 O O . ILE B 1 442 ? -22 -24.453 3.924 1 95.31 442 ILE B O 1
ATOM 8210 N N . ARG B 1 443 ? -21.562 -23.594 5.914 1 94.88 443 ARG B N 1
ATOM 8211 C CA . ARG B 1 443 ? -22.844 -22.891 6.039 1 94.88 443 ARG B CA 1
ATOM 8212 C C . ARG B 1 443 ? -23.031 -21.906 4.898 1 94.88 443 ARG B C 1
ATOM 8214 O O . ARG B 1 443 ? -24.172 -21.5 4.613 1 94.88 443 ARG B O 1
ATOM 8221 N N . TYR B 1 444 ? -21.984 -21.562 4.262 1 93.75 444 TYR B N 1
ATOM 8222 C CA . TYR B 1 444 ? -22.031 -20.641 3.141 1 93.75 444 TYR B CA 1
ATOM 8223 C C . TYR B 1 444 ? -22.922 -21.172 2.027 1 93.75 444 TYR B C 1
ATOM 8225 O O . TYR B 1 444 ? -23.406 -20.406 1.195 1 93.75 444 TYR B O 1
ATOM 8233 N N . GLY B 1 445 ? -23.141 -22.438 1.99 1 93.81 445 GLY B N 1
ATOM 8234 C CA . GLY B 1 445 ? -24.047 -23.062 1.034 1 93.81 445 GLY B CA 1
ATOM 8235 C C . GLY B 1 445 ? -25.516 -22.766 1.325 1 93.81 445 GLY B C 1
ATOM 8236 O O . GLY B 1 445 ? -26.328 -22.656 0.404 1 93.81 445 GLY B O 1
ATOM 8237 N N . LYS B 1 446 ? -25.844 -22.766 2.543 1 94.81 446 LYS B N 1
ATOM 8238 C CA . LYS B 1 446 ? -27.156 -22.438 3.082 1 94.81 446 LYS B CA 1
ATOM 8239 C C . LYS B 1 446 ? -27.047 -21.719 4.418 1 94.81 446 LYS B C 1
ATOM 8241 O O . LYS B 1 446 ? -26.891 -22.344 5.465 1 94.81 446 LYS B O 1
ATOM 8246 N N . LEU B 1 447 ? -27.312 -20.453 4.461 1 93.44 447 LEU B N 1
ATOM 8247 C CA . LEU B 1 447 ? -27.016 -19.594 5.605 1 93.44 447 LEU B CA 1
ATOM 8248 C C . LEU B 1 447 ? -27.891 -19.969 6.805 1 93.44 447 LEU B C 1
ATOM 8250 O O . LEU B 1 447 ? -27.469 -19.812 7.953 1 93.44 447 LEU B O 1
ATOM 8254 N N . GLU B 1 448 ? -29.047 -20.422 6.551 1 93.19 448 GLU B N 1
ATOM 8255 C CA . GLU B 1 448 ? -29.969 -20.719 7.633 1 93.19 448 GLU B CA 1
ATOM 8256 C C . GLU B 1 448 ? -29.875 -22.172 8.062 1 93.19 448 GLU B C 1
ATOM 8258 O O . GLU B 1 448 ? -30.703 -22.656 8.844 1 93.19 448 GLU B O 1
ATOM 8263 N N . ALA B 1 449 ? -28.859 -22.812 7.551 1 95.12 449 ALA B N 1
ATOM 8264 C CA . ALA B 1 449 ? -28.719 -24.234 7.852 1 95.12 449 ALA B CA 1
ATOM 8265 C C . ALA B 1 449 ? -28.438 -24.453 9.336 1 95.12 449 ALA B C 1
ATOM 8267 O O . ALA B 1 449 ? -27.719 -23.672 9.961 1 95.12 449 ALA B O 1
ATOM 8268 N N . THR B 1 450 ? -28.984 -25.5 9.883 1 95.69 450 THR B N 1
ATOM 8269 C CA . THR B 1 450 ? -28.734 -25.891 11.266 1 95.69 450 THR B CA 1
ATOM 8270 C C . THR B 1 450 ? -27.438 -26.656 11.398 1 95.69 450 THR B C 1
ATOM 8272 O O . THR B 1 450 ? -26.859 -27.094 10.391 1 95.69 450 THR B O 1
ATOM 8275 N N . GLN B 1 451 ? -27 -26.828 12.594 1 95 451 GLN B N 1
ATOM 8276 C CA . GLN B 1 451 ? -25.766 -27.547 12.844 1 95 451 GLN B CA 1
ATOM 8277 C C . GLN B 1 451 ? -25.875 -29 12.391 1 95 451 GLN B C 1
ATOM 8279 O O . GLN B 1 451 ? -24.906 -29.562 11.883 1 95 451 GLN B O 1
ATOM 8284 N N . GLU B 1 452 ? -27.016 -29.469 12.555 1 95.38 452 GLU B N 1
ATOM 8285 C CA . GLU B 1 452 ? -27.234 -30.859 12.156 1 95.38 452 GLU B CA 1
ATOM 8286 C C . GLU B 1 452 ? -27.125 -31.016 10.641 1 95.38 452 GLU B C 1
ATOM 8288 O O . GLU B 1 452 ? -26.516 -31.984 10.156 1 95.38 452 GLU B O 1
ATOM 8293 N N . GLU B 1 453 ? -27.672 -30.125 9.93 1 96.06 453 GLU B N 1
ATOM 8294 C CA . GLU B 1 453 ? -27.594 -30.156 8.477 1 96.06 453 GLU B CA 1
ATOM 8295 C C . GLU B 1 453 ? -26.156 -30.031 7.984 1 96.06 453 GLU B C 1
ATOM 8297 O O . GLU B 1 453 ? -25.766 -30.656 7 1 96.06 453 GLU B O 1
ATOM 8302 N N . ILE B 1 454 ? -25.438 -29.25 8.672 1 96.88 454 ILE B N 1
ATOM 8303 C CA . ILE B 1 454 ? -24.047 -29.016 8.305 1 96.88 454 ILE B CA 1
ATOM 8304 C C . ILE B 1 454 ? -23.234 -30.281 8.523 1 96.88 454 ILE B C 1
ATOM 8306 O O . ILE B 1 454 ? -22.422 -30.656 7.684 1 96.88 454 ILE B O 1
ATOM 8310 N N . VAL B 1 455 ? -23.484 -30.922 9.633 1 96.38 455 VAL B N 1
ATOM 8311 C CA . VAL B 1 455 ? -22.781 -32.156 9.953 1 96.38 455 VAL B CA 1
ATOM 8312 C C . VAL B 1 455 ? -23.141 -33.25 8.938 1 96.38 455 VAL B C 1
ATOM 8314 O O . VAL B 1 455 ? -22.281 -34 8.5 1 96.38 455 VAL B O 1
ATOM 8317 N N . GLU B 1 456 ? -24.344 -33.281 8.586 1 95.12 456 GLU B N 1
ATOM 8318 C CA . GLU B 1 456 ? -24.797 -34.25 7.594 1 95.12 456 GLU B CA 1
ATOM 8319 C C . GLU B 1 456 ? -24.094 -34.031 6.254 1 95.12 456 GLU B C 1
ATOM 8321 O O . GLU B 1 456 ? -23.688 -35 5.598 1 95.12 456 GLU B O 1
ATOM 8326 N N . ALA B 1 457 ? -24.031 -32.812 5.855 1 95.5 457 ALA B N 1
ATOM 8327 C CA . ALA B 1 457 ? -23.359 -32.5 4.605 1 95.5 457 ALA B CA 1
ATOM 8328 C C . ALA B 1 457 ? -21.875 -32.844 4.676 1 95.5 457 ALA B C 1
ATOM 8330 O O . ALA B 1 457 ? -21.312 -33.344 3.697 1 95.5 457 ALA B O 1
ATOM 8331 N N . ALA B 1 458 ? -21.297 -32.625 5.809 1 95.94 458 ALA B N 1
ATOM 8332 C CA . ALA B 1 458 ? -19.891 -32.938 6.004 1 95.94 458 ALA B CA 1
ATOM 8333 C C . ALA B 1 458 ? -19.656 -34.438 5.949 1 95.94 458 ALA B C 1
ATOM 8335 O O . ALA B 1 458 ? -18.641 -34.906 5.414 1 95.94 458 ALA B O 1
ATOM 8336 N N . VAL B 1 459 ? -20.531 -35.156 6.523 1 94.12 459 VAL B N 1
ATOM 8337 C CA . VAL B 1 459 ? -20.438 -36.625 6.5 1 94.12 459 VAL B CA 1
ATOM 8338 C C . VAL B 1 459 ? -20.562 -37.125 5.066 1 94.12 459 VAL B C 1
ATOM 8340 O O . VAL B 1 459 ? -19.781 -37.969 4.629 1 94.12 459 VAL B O 1
ATOM 8343 N N . ALA B 1 460 ? -21.469 -36.562 4.391 1 92.06 460 ALA B N 1
ATOM 8344 C CA . ALA B 1 460 ? -21.703 -36.969 3.004 1 92.06 460 ALA B CA 1
ATOM 8345 C C . ALA B 1 460 ? -20.484 -36.656 2.139 1 92.06 460 ALA B C 1
ATOM 8347 O O . ALA B 1 460 ? -20.203 -37.375 1.18 1 92.06 460 ALA B O 1
ATOM 8348 N N . ALA B 1 461 ? -19.797 -35.625 2.469 1 93.19 461 ALA B N 1
ATOM 8349 C CA . ALA B 1 461 ? -18.625 -35.219 1.7 1 93.19 461 ALA B CA 1
ATOM 8350 C C . ALA B 1 461 ? -17.359 -35.875 2.246 1 93.19 461 ALA B C 1
ATOM 8352 O O . ALA B 1 461 ? -16.25 -35.531 1.834 1 93.19 461 ALA B O 1
ATOM 8353 N N . ALA B 1 462 ? -17.469 -36.719 3.232 1 90.56 462 ALA B N 1
ATOM 8354 C CA . ALA B 1 462 ? -16.344 -37.406 3.871 1 90.56 462 ALA B CA 1
ATOM 8355 C C . ALA B 1 462 ? -15.406 -36.406 4.535 1 90.56 462 ALA B C 1
ATOM 8357 O O . ALA B 1 462 ? -14.188 -36.594 4.516 1 90.56 462 ALA B O 1
ATOM 8358 N N . ALA B 1 463 ? -15.961 -35.344 4.977 1 92.81 463 ALA B N 1
ATOM 8359 C CA . ALA B 1 463 ? -15.148 -34.312 5.617 1 92.81 463 ALA B CA 1
ATOM 8360 C C . ALA B 1 463 ? -15.281 -34.375 7.133 1 92.81 463 ALA B C 1
ATOM 8362 O O . ALA B 1 463 ? -14.438 -33.875 7.859 1 92.81 463 ALA B O 1
ATOM 8363 N N . HIS B 1 464 ? -16.266 -35.062 7.625 1 93.19 464 HIS B N 1
ATOM 8364 C CA . HIS B 1 464 ? -16.594 -35.062 9.047 1 93.19 464 HIS B CA 1
ATOM 8365 C C . HIS B 1 464 ? -15.438 -35.625 9.867 1 93.19 464 HIS B C 1
ATOM 8367 O O . HIS B 1 464 ? -15.094 -35.094 10.914 1 93.19 464 HIS B O 1
ATOM 8373 N N . ASP B 1 465 ? -14.867 -36.656 9.406 1 89.19 465 ASP B N 1
ATOM 8374 C CA . ASP B 1 465 ? -13.852 -37.375 10.164 1 89.19 465 ASP B CA 1
ATOM 8375 C C . ASP B 1 465 ? -12.641 -36.5 10.438 1 89.19 465 ASP B C 1
ATOM 8377 O O . ASP B 1 465 ? -12.156 -36.406 11.57 1 89.19 465 ASP B O 1
ATOM 8381 N N . PHE B 1 466 ? -12.172 -35.812 9.398 1 87.81 466 PHE B N 1
ATOM 8382 C CA . PHE B 1 466 ? -10.977 -35 9.633 1 87.81 466 PHE B CA 1
ATOM 8383 C C . PHE B 1 466 ? -11.32 -33.75 10.438 1 87.81 466 PHE B C 1
ATOM 8385 O O . PHE B 1 466 ? -10.469 -33.219 11.156 1 87.81 466 PHE B O 1
ATOM 8392 N N . ILE B 1 467 ? -12.57 -33.312 10.383 1 93.44 467 ILE B N 1
ATOM 8393 C CA . ILE B 1 467 ? -12.992 -32.094 11.094 1 93.44 467 ILE B CA 1
ATOM 8394 C C . ILE B 1 467 ? -13 -32.375 12.602 1 93.44 467 ILE B C 1
ATOM 8396 O O . ILE B 1 467 ? -12.516 -31.547 13.383 1 93.44 467 ILE B O 1
ATOM 8400 N N . ILE B 1 468 ? -13.5 -33.531 12.938 1 91.25 468 ILE B N 1
ATOM 8401 C CA . ILE B 1 468 ? -13.641 -33.844 14.352 1 91.25 468 ILE B CA 1
ATOM 8402 C C . ILE B 1 468 ? -12.266 -34.125 14.961 1 91.25 468 ILE B C 1
ATOM 8404 O O . ILE B 1 468 ? -12.086 -34 16.172 1 91.25 468 ILE B O 1
ATOM 8408 N N . ASN B 1 469 ? -11.328 -34.438 14.172 1 88.94 469 ASN B N 1
ATOM 8409 C CA . ASN B 1 469 ? -9.984 -34.75 14.648 1 88.94 469 ASN B CA 1
ATOM 8410 C C . ASN B 1 469 ? -9.18 -33.469 14.875 1 88.94 469 ASN B C 1
ATOM 8412 O O . ASN B 1 469 ? -8.094 -33.5 15.453 1 88.94 469 ASN B O 1
ATOM 8416 N N . LEU B 1 470 ? -9.703 -32.438 14.414 1 90 470 LEU B N 1
ATOM 8417 C CA . LEU B 1 470 ? -9.062 -31.141 14.688 1 90 470 LEU B CA 1
ATOM 8418 C C . LEU B 1 470 ? -9.359 -30.672 16.109 1 90 470 LEU B C 1
ATOM 8420 O O . LEU B 1 470 ? -10.422 -30.984 16.656 1 90 470 LEU B O 1
ATOM 8424 N N . THR B 1 471 ? -8.57 -29.875 16.766 1 87.81 471 THR B N 1
ATOM 8425 C CA . THR B 1 471 ? -8.664 -29.438 18.156 1 87.81 471 THR B CA 1
ATOM 8426 C C . THR B 1 471 ? -9.969 -28.688 18.406 1 87.81 471 THR B C 1
ATOM 8428 O O . THR B 1 471 ? -10.625 -28.891 19.438 1 87.81 471 THR B O 1
ATOM 8431 N N . GLU B 1 472 ? -10.414 -27.891 17.484 1 92.62 472 GLU B N 1
ATOM 8432 C CA . GLU B 1 472 ? -11.617 -27.078 17.672 1 92.62 472 GLU B CA 1
ATOM 8433 C C . GLU B 1 472 ? -12.766 -27.594 16.812 1 92.62 472 GLU B C 1
ATOM 8435 O O . GLU B 1 472 ? -13.797 -26.938 16.688 1 92.62 472 GLU B O 1
ATOM 8440 N N . GLY B 1 473 ? -12.508 -28.688 16.188 1 93 473 GLY B N 1
ATOM 8441 C CA . GLY B 1 473 ? -13.562 -29.281 15.383 1 93 473 GLY B CA 1
ATOM 8442 C C . GLY B 1 473 ? -14.102 -28.359 14.32 1 93 473 GLY B C 1
ATOM 8443 O O . GLY B 1 473 ? -13.336 -27.766 13.555 1 93 473 GLY B O 1
ATOM 8444 N N . TYR B 1 474 ? -15.438 -28.172 14.383 1 94.31 474 TYR B N 1
ATOM 8445 C CA . TYR B 1 474 ? -16.125 -27.359 13.383 1 94.31 474 TYR B CA 1
ATOM 8446 C C . TYR B 1 474 ? -15.844 -25.875 13.609 1 94.31 474 TYR B C 1
ATOM 8448 O O . TYR B 1 474 ? -16.031 -25.062 12.703 1 94.31 474 TYR B O 1
ATOM 8456 N N . ASN B 1 475 ? -15.359 -25.594 14.719 1 92.75 475 ASN B N 1
ATOM 8457 C CA . ASN B 1 475 ? -15.094 -24.203 15.047 1 92.75 475 ASN B CA 1
ATOM 8458 C C . ASN B 1 475 ? -13.648 -23.828 14.742 1 92.75 475 ASN B C 1
ATOM 8460 O O . ASN B 1 475 ? -13.227 -22.703 15.039 1 92.75 475 ASN B O 1
ATOM 8464 N N . THR B 1 476 ? -13.008 -24.703 14.086 1 90.75 476 THR B N 1
ATOM 8465 C CA . THR B 1 476 ? -11.617 -24.438 13.734 1 90.75 476 THR B CA 1
ATOM 8466 C C . THR B 1 476 ? -11.523 -23.328 12.695 1 90.75 476 THR B C 1
ATOM 8468 O O . THR B 1 476 ? -12.227 -23.344 11.688 1 90.75 476 THR B O 1
ATOM 8471 N N . LEU B 1 477 ? -10.727 -22.422 12.969 1 88.69 477 LEU B N 1
ATOM 8472 C CA . LEU B 1 477 ? -10.438 -21.344 12.016 1 88.69 477 LEU B CA 1
ATOM 8473 C C . LEU B 1 477 ? -9.445 -21.812 10.961 1 88.69 477 LEU B C 1
ATOM 8475 O O . LEU B 1 477 ? -8.336 -22.234 11.297 1 88.69 477 LEU B O 1
ATOM 8479 N N . ILE B 1 478 ? -9.773 -21.734 9.727 1 84.69 478 ILE B N 1
ATOM 8480 C CA . ILE B 1 478 ? -8.961 -22.328 8.664 1 84.69 478 ILE B CA 1
ATOM 8481 C C . ILE B 1 478 ? -7.855 -21.344 8.266 1 84.69 478 ILE B C 1
ATOM 8483 O O . ILE B 1 478 ? -6.832 -21.75 7.715 1 84.69 478 ILE B O 1
ATOM 8487 N N . GLY B 1 479 ? -7.934 -20.125 8.617 1 76.19 479 GLY B N 1
ATOM 8488 C CA . GLY B 1 479 ? -6.926 -19.156 8.234 1 76.19 479 GLY B CA 1
ATOM 8489 C C . GLY B 1 479 ? -7.07 -18.672 6.801 1 76.19 479 GLY B C 1
ATOM 8490 O O . GLY B 1 479 ? -7.918 -19.172 6.055 1 76.19 479 GLY B O 1
ATOM 8491 N N . GLN B 1 480 ? -6.113 -17.797 6.383 1 71.12 480 GLN B N 1
ATOM 8492 C CA . GLN B 1 480 ? -6.18 -17.234 5.035 1 71.12 480 GLN B CA 1
ATOM 8493 C C . GLN B 1 480 ? -5.871 -18.312 3.984 1 71.12 480 GLN B C 1
ATOM 8495 O O . GLN B 1 480 ? -4.898 -19.047 4.121 1 71.12 480 GLN B O 1
ATOM 8500 N N . ARG B 1 481 ? -6.75 -18.453 3.031 1 65.69 481 ARG B N 1
ATOM 8501 C CA . ARG B 1 481 ? -6.648 -19.375 1.909 1 65.69 481 ARG B CA 1
ATOM 8502 C C . ARG B 1 481 ? -6.574 -20.828 2.398 1 65.69 481 ARG B C 1
ATOM 8504 O O . ARG B 1 481 ? -6.023 -21.688 1.715 1 65.69 481 ARG B O 1
ATOM 8511 N N . GLY B 1 482 ? -7.039 -21.094 3.596 1 69.31 482 GLY B N 1
ATOM 8512 C CA . GLY B 1 482 ? -7.098 -22.438 4.133 1 69.31 482 GLY B CA 1
ATOM 8513 C C . GLY B 1 482 ? -5.73 -23.062 4.348 1 69.31 482 GLY B C 1
ATOM 8514 O O . GLY B 1 482 ? -5.539 -24.25 4.129 1 69.31 482 GLY B O 1
ATOM 8515 N N . VAL B 1 483 ? -4.809 -22.281 4.672 1 61.38 483 VAL B N 1
ATOM 8516 C CA . VAL B 1 483 ? -3.41 -22.703 4.746 1 61.38 483 VAL B CA 1
ATOM 8517 C C . VAL B 1 483 ? -3.262 -23.844 5.754 1 61.38 483 VAL B C 1
ATOM 8519 O O . VAL B 1 483 ? -2.369 -24.672 5.625 1 61.38 483 VAL B O 1
ATOM 8522 N N . LYS B 1 484 ? -4.203 -24.078 6.551 1 67.94 484 LYS B N 1
ATOM 8523 C CA . LYS B 1 484 ? -4.105 -25.062 7.621 1 67.94 484 LYS B CA 1
ATOM 8524 C C . LYS B 1 484 ? -4.605 -26.438 7.156 1 67.94 484 LYS B C 1
ATOM 8526 O O . LYS B 1 484 ? -4.461 -27.422 7.867 1 67.94 484 LYS B O 1
ATOM 8531 N N . LEU B 1 485 ? -5.258 -26.438 5.957 1 78.62 485 LEU B N 1
ATOM 8532 C CA . LEU B 1 485 ? -5.875 -27.672 5.457 1 78.62 485 LEU B CA 1
ATOM 8533 C C . LEU B 1 485 ? -5.137 -28.188 4.23 1 78.62 485 LEU B C 1
ATOM 8535 O O . LEU B 1 485 ? -4.516 -27.406 3.5 1 78.62 485 LEU B O 1
ATOM 8539 N N . SER B 1 486 ? -5.195 -29.453 4.094 1 74.5 486 SER B N 1
ATOM 8540 C CA . SER B 1 486 ? -4.645 -30.062 2.889 1 74.5 486 SER B CA 1
ATOM 8541 C C . SER B 1 486 ? -5.551 -29.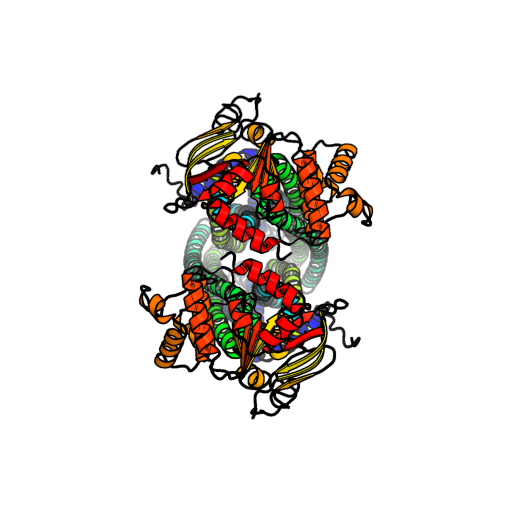828 1.686 1 74.5 486 SER B C 1
ATOM 8543 O O . SER B 1 486 ? -6.699 -29.406 1.84 1 74.5 486 SER B O 1
ATOM 8545 N N . GLY B 1 487 ? -4.996 -29.969 0.473 1 77.25 487 GLY B N 1
ATOM 8546 C CA . GLY B 1 487 ? -5.777 -29.797 -0.742 1 77.25 487 GLY B CA 1
ATOM 8547 C C . GLY B 1 487 ? -7.031 -30.641 -0.77 1 77.25 487 GLY B C 1
ATOM 8548 O O . GLY B 1 487 ? -8.102 -30.172 -1.147 1 77.25 487 GLY B O 1
ATOM 8549 N N . GLY B 1 488 ? -6.855 -31.891 -0.374 1 80.25 488 GLY B N 1
ATOM 8550 C CA . GLY B 1 488 ? -7.992 -32.812 -0.333 1 80.25 488 GLY B CA 1
ATOM 8551 C C . GLY B 1 488 ? -9.047 -32.375 0.68 1 80.25 488 GLY B C 1
ATOM 8552 O O . GLY B 1 488 ? -10.242 -32.531 0.429 1 80.25 488 GLY B O 1
ATOM 8553 N N . GLN B 1 489 ? -8.586 -31.938 1.826 1 84.5 489 GLN B N 1
ATOM 8554 C CA . GLN B 1 489 ? -9.508 -31.469 2.857 1 84.5 489 GLN B CA 1
ATOM 8555 C C . GLN B 1 489 ? -10.289 -30.25 2.383 1 84.5 489 GLN B C 1
ATOM 8557 O O . GLN B 1 489 ? -11.492 -30.156 2.607 1 84.5 489 GLN B O 1
ATOM 8562 N N . LYS B 1 490 ? -9.648 -29.375 1.7 1 88.56 490 LYS B N 1
ATOM 8563 C CA . LYS B 1 490 ? -10.297 -28.188 1.173 1 88.56 490 LYS B CA 1
ATOM 8564 C C . LYS B 1 490 ? -11.383 -28.547 0.163 1 88.56 490 LYS B C 1
ATOM 8566 O O . LYS B 1 490 ? -12.461 -27.953 0.167 1 88.56 490 LYS B O 1
ATOM 8571 N N . GLN B 1 491 ? -11.039 -29.453 -0.65 1 88.38 491 GLN B N 1
ATOM 8572 C CA . GLN B 1 491 ? -11.984 -29.875 -1.674 1 88.38 491 GLN B CA 1
ATOM 8573 C C . GLN B 1 491 ? -13.234 -30.5 -1.047 1 88.38 491 GLN B C 1
ATOM 8575 O O . GLN B 1 491 ? -14.352 -30.25 -1.5 1 88.38 491 GLN B O 1
ATOM 8580 N N . ARG B 1 492 ? -13 -31.297 -0.049 1 89.88 492 ARG B N 1
ATOM 8581 C CA . ARG B 1 492 ? -14.125 -31.953 0.615 1 89.88 492 ARG B CA 1
ATOM 8582 C C . ARG B 1 492 ? -15.008 -30.922 1.317 1 89.88 492 ARG B C 1
ATOM 8584 O O . ARG B 1 492 ? -16.234 -31.109 1.396 1 89.88 492 ARG B O 1
ATOM 8591 N N . LEU B 1 493 ? -14.43 -29.906 1.798 1 91.88 493 LEU B N 1
ATOM 8592 C CA . LEU B 1 493 ? -15.219 -28.828 2.381 1 91.88 493 LEU B CA 1
ATOM 8593 C C . LEU B 1 493 ? -16.062 -28.125 1.315 1 91.88 493 LEU B C 1
ATOM 8595 O O . LEU B 1 493 ? -17.203 -27.75 1.57 1 91.88 493 LEU B O 1
ATOM 8599 N N . ALA B 1 494 ? -15.461 -27.891 0.167 1 91.81 494 ALA B N 1
ATOM 8600 C CA . ALA B 1 494 ? -16.188 -27.281 -0.941 1 91.81 494 ALA B CA 1
ATOM 8601 C C . ALA B 1 494 ? -17.359 -28.156 -1.382 1 91.81 494 ALA B C 1
ATOM 8603 O O . ALA B 1 494 ? -18.438 -27.656 -1.716 1 91.81 494 ALA B O 1
ATOM 8604 N N . ILE B 1 495 ? -17.062 -29.438 -1.363 1 92.56 495 ILE B N 1
ATOM 8605 C CA . ILE B 1 495 ? -18.109 -30.391 -1.731 1 92.56 495 ILE B CA 1
ATOM 8606 C C . ILE B 1 495 ? -19.219 -30.375 -0.683 1 92.56 495 ILE B C 1
ATOM 8608 O O . ILE B 1 495 ? -20.406 -30.422 -1.022 1 92.56 495 ILE B O 1
ATOM 8612 N N . ALA B 1 496 ? -18.844 -30.312 0.59 1 94.62 496 ALA B N 1
ATOM 8613 C CA . ALA B 1 496 ? -19.828 -30.219 1.668 1 94.62 496 ALA B CA 1
ATOM 8614 C C . ALA B 1 496 ? -20.719 -29 1.492 1 94.62 496 ALA B C 1
ATOM 8616 O O . ALA B 1 496 ? -21.922 -29.062 1.735 1 94.62 496 ALA B O 1
ATOM 8617 N N . ARG B 1 497 ? -20.172 -27.969 1.121 1 94.94 497 ARG B N 1
ATOM 8618 C CA . ARG B 1 497 ? -20.922 -26.75 0.86 1 94.94 497 ARG B CA 1
ATOM 8619 C C . ARG B 1 497 ? -21.953 -26.953 -0.246 1 94.94 497 ARG B C 1
ATOM 8621 O O . ARG B 1 497 ? -23.094 -26.516 -0.127 1 94.94 497 ARG B O 1
ATOM 8628 N N . ALA B 1 498 ? -21.5 -27.578 -1.277 1 94.12 498 ALA B N 1
ATOM 8629 C CA . ALA B 1 498 ? -22.391 -27.859 -2.395 1 94.12 498 ALA B CA 1
ATOM 8630 C C . ALA B 1 498 ? -23.5 -28.812 -1.973 1 94.12 498 ALA B C 1
ATOM 8632 O O . ALA B 1 498 ? -24.656 -28.688 -2.418 1 94.12 498 ALA B O 1
ATOM 8633 N N . MET B 1 499 ? -23.141 -29.812 -1.147 1 94.88 499 MET B N 1
ATOM 8634 C CA . MET B 1 499 ? -24.125 -30.75 -0.633 1 94.88 499 MET B CA 1
ATOM 8635 C C . MET B 1 499 ? -25.203 -30.047 0.181 1 94.88 499 MET B C 1
ATOM 8637 O O . MET B 1 499 ? -26.391 -30.359 0.072 1 94.88 499 MET B O 1
ATOM 8641 N N . LEU B 1 500 ? -24.703 -29.156 0.98 1 95.25 500 LEU B N 1
ATOM 8642 C CA . LEU B 1 500 ? -25.609 -28.422 1.844 1 95.25 500 LEU B CA 1
ATOM 8643 C C . LEU B 1 500 ? -26.562 -27.562 1.019 1 95.25 500 LEU B C 1
ATOM 8645 O O . LEU B 1 500 ? -27.75 -27.438 1.362 1 95.25 500 LEU B O 1
ATOM 8649 N N . LYS B 1 501 ? -26.078 -26.953 -0.004 1 94.5 501 LYS B N 1
ATOM 8650 C CA . LYS B 1 501 ? -26.922 -26.141 -0.877 1 94.5 501 LYS B CA 1
ATOM 8651 C C . LYS B 1 501 ? -28.016 -26.984 -1.535 1 94.5 501 LYS B C 1
ATOM 8653 O O . LYS B 1 501 ? -29.141 -26.516 -1.711 1 94.5 501 LYS B O 1
ATOM 8658 N N . ASN B 1 502 ? -27.641 -28.234 -1.938 1 92.62 502 ASN B N 1
ATOM 8659 C CA . ASN B 1 502 ? -28.578 -29.234 -2.457 1 92.62 502 ASN B CA 1
ATOM 8660 C C . ASN B 1 502 ? -29.328 -28.719 -3.676 1 92.62 502 ASN B C 1
ATOM 8662 O O . ASN B 1 502 ? -30.562 -28.812 -3.732 1 92.62 502 ASN B O 1
ATOM 8666 N N . SER B 1 503 ? -28.641 -28.156 -4.691 1 95 503 SER B N 1
ATOM 8667 C CA . SER B 1 503 ? -29.234 -27.656 -5.93 1 95 503 SER B CA 1
ATOM 8668 C C . SER B 1 503 ? -29.422 -28.797 -6.938 1 95 503 SER B C 1
ATOM 8670 O O . SER B 1 503 ? -28.641 -29.75 -6.965 1 95 503 SER B O 1
ATOM 8672 N N . PRO B 1 504 ? -30.375 -28.656 -7.762 1 95.38 504 PRO B N 1
ATOM 8673 C CA . PRO B 1 504 ? -30.656 -29.719 -8.734 1 95.38 504 PRO B CA 1
ATOM 8674 C C . PRO B 1 504 ? -29.641 -29.781 -9.859 1 95.38 504 PRO B C 1
ATOM 8676 O O . PRO B 1 504 ? -29.453 -30.828 -10.484 1 95.38 504 PRO B O 1
ATOM 8679 N N . ILE B 1 505 ? -29.031 -28.688 -10.117 1 96.38 505 ILE B N 1
ATOM 8680 C CA . ILE B 1 505 ? -28 -28.656 -11.148 1 96.38 505 ILE B CA 1
ATOM 8681 C C . ILE B 1 505 ? -26.625 -28.531 -10.492 1 96.38 505 ILE B C 1
ATOM 8683 O O . ILE B 1 505 ? -26.406 -27.672 -9.633 1 96.38 505 ILE B O 1
ATOM 8687 N N . LEU B 1 506 ? -25.75 -29.406 -10.898 1 95.31 506 LEU B N 1
ATOM 8688 C CA . LEU B 1 506 ? -24.406 -29.438 -10.312 1 95.31 506 LEU B CA 1
ATOM 8689 C C . LEU B 1 506 ? -23.344 -29.188 -11.375 1 95.31 506 LEU B C 1
ATOM 8691 O O . LEU B 1 506 ? -23.328 -29.844 -12.422 1 95.31 506 LEU B O 1
ATOM 8695 N N . LEU B 1 507 ? -22.547 -28.203 -11.133 1 94.88 507 LEU B N 1
ATOM 8696 C CA . LEU B 1 507 ? -21.406 -27.906 -12 1 94.88 507 LEU B CA 1
ATOM 8697 C C . LEU B 1 507 ? -20.094 -28.25 -11.312 1 94.88 507 LEU B C 1
ATOM 8699 O O . LEU B 1 507 ? -19.797 -27.734 -10.227 1 94.88 507 LEU B O 1
ATOM 8703 N N . LEU B 1 508 ? -19.297 -29.125 -11.922 1 91 508 LEU B N 1
ATOM 8704 C CA . LEU B 1 508 ? -18.016 -29.547 -11.375 1 91 508 LEU B CA 1
ATOM 8705 C C . LEU B 1 508 ? -16.875 -29.172 -12.305 1 91 508 LEU B C 1
ATOM 8707 O O . LEU B 1 508 ? -16.812 -29.656 -13.438 1 91 508 LEU B O 1
ATOM 8711 N N . ASP B 1 509 ? -15.977 -28.281 -11.867 1 85.88 509 ASP B N 1
ATOM 8712 C CA . ASP B 1 509 ? -14.805 -27.891 -12.648 1 85.88 509 ASP B CA 1
ATOM 8713 C C . ASP B 1 509 ? -13.539 -28.547 -12.102 1 85.88 509 ASP B C 1
ATOM 8715 O O . ASP B 1 509 ? -12.969 -28.078 -11.117 1 85.88 509 ASP B O 1
ATOM 8719 N N . GLU B 1 510 ? -12.867 -29.469 -12.828 1 68.5 510 GLU B N 1
ATOM 8720 C CA . GLU B 1 510 ? -11.633 -30.188 -12.547 1 68.5 510 GLU B CA 1
ATOM 8721 C C . GLU B 1 510 ? -11.461 -30.438 -11.047 1 68.5 510 GLU B C 1
ATOM 8723 O O . GLU B 1 510 ? -10.391 -30.172 -10.492 1 68.5 510 GLU B O 1
ATOM 8728 N N . ALA B 1 511 ? -12.188 -31.047 -10.219 1 57.19 511 ALA B N 1
ATOM 8729 C CA . ALA B 1 511 ? -12.234 -31.031 -8.758 1 57.19 511 ALA B CA 1
ATOM 8730 C C . ALA B 1 511 ? -11.18 -31.969 -8.172 1 57.19 511 ALA B C 1
ATOM 8732 O O . ALA B 1 511 ? -11.016 -32.031 -6.949 1 57.19 511 ALA B O 1
ATOM 8733 N N . THR B 1 512 ? -10.297 -32.562 -8.977 1 57.03 512 THR B N 1
ATOM 8734 C CA . THR B 1 512 ? -9.453 -33.562 -8.32 1 57.03 512 THR B CA 1
ATOM 8735 C C . THR B 1 512 ? -7.992 -33.375 -8.727 1 57.03 512 THR B C 1
ATOM 8737 O O . THR B 1 512 ? -7.16 -34.25 -8.484 1 57.03 512 THR B O 1
ATOM 8740 N N . SER B 1 513 ? -7.617 -32.094 -9.211 1 52.5 513 SER B N 1
ATOM 8741 C CA . SER B 1 513 ? -6.238 -31.969 -9.672 1 52.5 513 SER B CA 1
ATOM 8742 C C . SER B 1 513 ? -5.285 -31.734 -8.508 1 52.5 513 SER B C 1
ATOM 8744 O O . SER B 1 513 ? -5.668 -31.141 -7.496 1 52.5 513 SER B O 1
ATOM 8746 N N . ALA B 1 514 ? -4.277 -32.656 -8.336 1 54 514 ALA B N 1
ATOM 8747 C CA . ALA B 1 514 ? -3.117 -32.469 -7.473 1 54 514 ALA B CA 1
ATOM 8748 C C . ALA B 1 514 ? -3.303 -33.156 -6.129 1 54 514 ALA B C 1
ATOM 8750 O O . ALA B 1 514 ? -2.658 -32.812 -5.141 1 54 514 ALA B O 1
ATOM 8751 N N . LEU B 1 515 ? -4.352 -34.031 -6.078 1 59.12 515 LEU B N 1
ATOM 8752 C CA . LEU B 1 515 ? -4.582 -34.719 -4.812 1 59.12 515 LEU B CA 1
ATOM 8753 C C . LEU B 1 515 ? -3.859 -36.062 -4.785 1 59.12 515 LEU B C 1
ATOM 8755 O O . LEU B 1 515 ? -3.625 -36.656 -5.836 1 59.12 515 LEU B O 1
ATOM 8759 N N . ASP B 1 516 ? -3.412 -36.406 -3.588 1 57.5 516 ASP B N 1
ATOM 8760 C CA . ASP B 1 516 ? -2.891 -37.781 -3.441 1 57.5 516 ASP B CA 1
ATOM 8761 C C . ASP B 1 516 ? -3.992 -38.812 -3.645 1 57.5 516 ASP B C 1
ATOM 8763 O O . ASP B 1 516 ? -5.18 -38.469 -3.613 1 57.5 516 ASP B O 1
ATOM 8767 N N . SER B 1 517 ? -3.539 -40.062 -3.879 1 58.84 517 SER B N 1
ATOM 8768 C CA . SER B 1 517 ? -4.43 -41.156 -4.281 1 58.84 517 SER B CA 1
ATOM 8769 C C . SER B 1 517 ? -5.527 -41.375 -3.244 1 58.84 517 SER B C 1
ATOM 8771 O O . SER B 1 517 ? -6.688 -41.594 -3.598 1 58.84 517 SER B O 1
ATOM 8773 N N . ILE B 1 518 ? -5.16 -41.281 -1.996 1 61.59 518 ILE B N 1
ATOM 8774 C CA . ILE B 1 518 ? -6.137 -41.531 -0.943 1 61.59 518 ILE B CA 1
ATOM 8775 C C . ILE B 1 518 ? -7.16 -40.375 -0.913 1 61.59 518 ILE B C 1
ATOM 8777 O O . ILE B 1 518 ? -8.367 -40.625 -0.889 1 61.59 518 ILE B O 1
ATOM 8781 N N . ALA B 1 519 ? -6.637 -39.281 -0.857 1 70.94 519 ALA B N 1
ATOM 8782 C CA . ALA B 1 519 ? -7.512 -38.094 -0.864 1 70.94 519 ALA B CA 1
ATOM 8783 C C . ALA B 1 519 ? -8.383 -38.062 -2.117 1 70.94 519 ALA B C 1
ATOM 8785 O O . ALA B 1 519 ? -9.555 -37.688 -2.057 1 70.94 519 ALA B O 1
ATOM 8786 N N . GLU B 1 520 ? -7.781 -38.531 -3.176 1 74.94 520 GLU B N 1
ATOM 8787 C CA . GLU B 1 520 ? -8.508 -38.562 -4.445 1 74.94 520 GLU B CA 1
ATOM 8788 C C . GLU B 1 520 ? -9.711 -39.5 -4.375 1 74.94 520 GLU B C 1
ATOM 8790 O O . GLU B 1 520 ? -10.781 -39.188 -4.883 1 74.94 520 GLU B O 1
ATOM 8795 N N . LYS B 1 521 ? -9.461 -40.594 -3.783 1 75.31 521 LYS B N 1
ATOM 8796 C CA . LYS B 1 521 ? -10.539 -41.562 -3.666 1 75.31 521 LYS B CA 1
ATOM 8797 C C . LYS B 1 521 ? -11.68 -41.031 -2.812 1 75.31 521 LYS B C 1
ATOM 8799 O O . LYS B 1 521 ? -12.859 -41.188 -3.152 1 75.31 521 LYS B O 1
ATOM 8804 N N . GLN B 1 522 ? -11.367 -40.438 -1.702 1 80.44 522 GLN B N 1
ATOM 8805 C CA . GLN B 1 522 ? -12.367 -39.875 -0.809 1 80.44 522 GLN B CA 1
ATOM 8806 C C . GLN B 1 522 ? -13.164 -38.781 -1.505 1 80.44 522 GLN B C 1
ATOM 8808 O O . GLN B 1 522 ? -14.383 -38.688 -1.36 1 80.44 522 GLN B O 1
ATOM 8813 N N . VAL B 1 523 ? -12.469 -38 -2.207 1 83.69 523 VAL B N 1
ATOM 8814 C CA . VAL B 1 523 ? -13.094 -36.906 -2.924 1 83.69 523 VAL B CA 1
ATOM 8815 C C . VAL B 1 523 ? -14 -37.438 -4.023 1 83.69 523 VAL B C 1
ATOM 8817 O O . VAL B 1 523 ? -15.109 -36.938 -4.234 1 83.69 523 VAL B O 1
ATOM 8820 N N . GLN B 1 524 ? -13.5 -38.469 -4.684 1 82.38 524 GLN B N 1
ATOM 8821 C CA . GLN B 1 524 ? -14.289 -39.062 -5.754 1 82.38 524 GLN B CA 1
ATOM 8822 C C . GLN B 1 524 ? -15.586 -39.656 -5.219 1 82.38 524 GLN B C 1
ATOM 8824 O O . GLN B 1 524 ? -16.641 -39.531 -5.84 1 82.38 524 GLN B O 1
ATOM 8829 N N . GLU B 1 525 ? -15.5 -40.281 -4.141 1 83.31 525 GLU B N 1
ATOM 8830 C CA . GLU B 1 525 ? -16.688 -40.875 -3.518 1 83.31 525 GLU B CA 1
ATOM 8831 C C . GLU B 1 525 ? -17.703 -39.781 -3.145 1 83.31 525 GLU B C 1
ATOM 8833 O O . GLU B 1 525 ? -18.906 -39.969 -3.328 1 83.31 525 GLU B O 1
ATOM 8838 N N . ALA B 1 526 ? -17.188 -38.812 -2.574 1 86.62 526 ALA B N 1
ATOM 8839 C CA . ALA B 1 526 ? -18.047 -37.688 -2.197 1 86.62 526 ALA B CA 1
ATOM 8840 C C . ALA B 1 526 ? -18.734 -37.062 -3.422 1 86.62 526 ALA B C 1
ATOM 8842 O O . ALA B 1 526 ? -19.922 -36.719 -3.373 1 86.62 526 ALA B O 1
ATOM 8843 N N . LEU B 1 527 ? -18 -36.969 -4.48 1 87.62 527 LEU B N 1
ATOM 8844 C CA . LEU B 1 527 ? -18.547 -36.406 -5.715 1 87.62 527 LEU B CA 1
ATOM 8845 C C . LEU B 1 527 ? -19.625 -37.312 -6.301 1 87.62 527 LEU B C 1
ATOM 8847 O O . LEU B 1 527 ? -20.625 -36.844 -6.828 1 87.62 527 LEU B O 1
ATOM 8851 N N . ASP B 1 528 ? -19.344 -38.594 -6.203 1 87.31 528 ASP B N 1
ATOM 8852 C CA . ASP B 1 528 ? -20.312 -39.562 -6.719 1 87.31 528 ASP B CA 1
ATOM 8853 C C . ASP B 1 528 ? -21.641 -39.469 -5.953 1 87.31 528 ASP B C 1
ATOM 8855 O O . ASP B 1 528 ? -22.719 -39.594 -6.543 1 87.31 528 ASP B O 1
ATOM 8859 N N . ARG B 1 529 ? -21.5 -39.312 -4.703 1 88.75 529 ARG B N 1
ATOM 8860 C CA . ARG B 1 529 ? -22.703 -39.125 -3.891 1 88.75 529 ARG B CA 1
ATOM 8861 C C . ARG B 1 529 ? -23.422 -37.844 -4.25 1 88.75 529 ARG B C 1
ATOM 8863 O O . ARG B 1 529 ? -24.656 -37.812 -4.277 1 88.75 529 ARG B O 1
ATOM 8870 N N . LEU B 1 530 ? -22.688 -36.844 -4.449 1 89.62 530 LEU B N 1
ATOM 8871 C CA . LEU B 1 530 ? -23.234 -35.531 -4.762 1 89.62 530 LEU B CA 1
ATOM 8872 C C . LEU B 1 530 ? -23.953 -35.562 -6.102 1 89.62 530 LEU B C 1
ATOM 8874 O O . LEU B 1 530 ? -24.969 -34.875 -6.27 1 89.62 530 LEU B O 1
ATOM 8878 N N . LYS B 1 531 ? -23.469 -36.25 -7.023 1 89.94 531 LYS B N 1
ATOM 8879 C CA . LYS B 1 531 ? -24 -36.312 -8.383 1 89.94 531 LYS B CA 1
ATOM 8880 C C . LYS B 1 531 ? -25.344 -37.031 -8.43 1 89.94 531 LYS B C 1
ATOM 8882 O O . LYS B 1 531 ? -26.141 -36.812 -9.352 1 89.94 531 LYS B O 1
ATOM 8887 N N . LYS B 1 532 ? -25.562 -37.875 -7.508 1 88.88 532 LYS B N 1
ATOM 8888 C CA . LYS B 1 532 ? -26.75 -38.719 -7.551 1 88.88 532 LYS B CA 1
ATOM 8889 C C . LYS B 1 532 ? -28.031 -37.906 -7.57 1 88.88 532 LYS B C 1
ATOM 8891 O O . LYS B 1 532 ? -28.234 -37.062 -6.695 1 88.88 532 LYS B O 1
ATOM 8896 N N . GLY B 1 533 ? -28.828 -38.156 -8.617 1 88.25 533 GLY B N 1
ATOM 8897 C CA . GLY B 1 533 ? -30.141 -37.531 -8.703 1 88.25 533 GLY B CA 1
ATOM 8898 C C . GLY B 1 533 ? -30.109 -36.094 -9.203 1 88.25 533 GLY B C 1
ATOM 8899 O O . GLY B 1 533 ? -31.062 -35.344 -9.023 1 88.25 533 GLY B O 1
ATOM 8900 N N . ARG B 1 534 ? -29.031 -35.656 -9.727 1 93.75 534 ARG B N 1
ATOM 8901 C CA . ARG B 1 534 ? -28.891 -34.25 -10.164 1 93.75 534 ARG B CA 1
ATOM 8902 C C . ARG B 1 534 ? -28.406 -34.188 -11.602 1 93.75 534 ARG B C 1
ATOM 8904 O O . ARG B 1 534 ? -27.828 -35.156 -12.117 1 93.75 534 ARG B O 1
ATOM 8911 N N . THR B 1 535 ? -28.781 -33.125 -12.297 1 95.62 535 THR B N 1
ATOM 8912 C CA . THR B 1 535 ? -28.188 -32.812 -13.594 1 95.62 535 THR B CA 1
ATOM 8913 C C . THR B 1 535 ? -26.781 -32.25 -13.422 1 95.62 535 THR B C 1
ATOM 8915 O O . THR B 1 535 ? -26.594 -31.188 -12.836 1 95.62 535 THR B O 1
ATOM 8918 N N . THR B 1 536 ? -25.828 -33 -13.891 1 95.06 536 THR B N 1
ATOM 8919 C CA . THR B 1 536 ? -24.453 -32.656 -13.555 1 95.06 536 THR B CA 1
ATOM 8920 C C . THR B 1 536 ? -23.625 -32.438 -14.82 1 95.06 536 THR B C 1
ATOM 8922 O O . THR B 1 536 ? -23.703 -33.188 -15.773 1 95.06 536 THR B O 1
ATOM 8925 N N . ILE B 1 537 ? -22.969 -31.281 -14.867 1 94.88 537 ILE B N 1
ATOM 8926 C CA . ILE B 1 537 ? -21.969 -31.016 -15.891 1 94.88 537 ILE B CA 1
ATOM 8927 C C . ILE B 1 537 ? -20.578 -31.031 -15.266 1 94.88 537 ILE B C 1
ATOM 8929 O O . ILE B 1 537 ? -20.312 -30.281 -14.32 1 94.88 537 ILE B O 1
ATOM 8933 N N . VAL B 1 538 ? -19.703 -31.891 -15.758 1 91.81 538 VAL B N 1
ATOM 8934 C CA . VAL B 1 538 ? -18.391 -32.062 -15.156 1 91.81 538 VAL B CA 1
ATOM 8935 C C . VAL B 1 538 ? -17.312 -31.812 -16.203 1 91.81 538 VAL B C 1
ATOM 8937 O O . VAL B 1 538 ? -17.391 -32.344 -17.328 1 91.81 538 VAL B O 1
ATOM 8940 N N . ILE B 1 539 ? -16.469 -30.891 -15.938 1 88.38 539 ILE B N 1
ATOM 8941 C CA . ILE B 1 539 ? -15.258 -30.766 -16.734 1 88.38 539 ILE B CA 1
ATOM 8942 C C . ILE B 1 539 ? -14.219 -31.781 -16.266 1 88.38 539 ILE B C 1
ATOM 8944 O O . ILE B 1 539 ? -13.672 -31.672 -15.164 1 88.38 539 ILE B O 1
ATOM 8948 N N . ALA B 1 540 ? -14.023 -32.812 -17 1 74.62 540 ALA B N 1
ATOM 8949 C CA . ALA B 1 540 ? -13.234 -33.969 -16.547 1 74.62 540 ALA B CA 1
ATOM 8950 C C . ALA B 1 540 ? -11.836 -33.969 -17.172 1 74.62 540 ALA B C 1
ATOM 8952 O O . ALA B 1 540 ? -11.695 -33.688 -18.359 1 74.62 540 ALA B O 1
ATOM 8953 N N . HIS B 1 541 ? -11 -34.094 -16.359 1 63.78 541 HIS B N 1
ATOM 8954 C CA . HIS B 1 541 ? -9.633 -34.25 -16.828 1 63.78 541 HIS B CA 1
ATOM 8955 C C . HIS B 1 541 ? -9.086 -35.625 -16.453 1 63.78 541 HIS B C 1
ATOM 8957 O O . HIS B 1 541 ? -7.953 -35.969 -16.812 1 63.78 541 HIS B O 1
ATOM 8963 N N . ARG B 1 542 ? -9.969 -36.375 -15.852 1 67.44 542 ARG B N 1
ATOM 8964 C CA . ARG B 1 542 ? -9.555 -37.719 -15.453 1 67.44 542 ARG B CA 1
ATOM 8965 C C . ARG B 1 542 ? -10.375 -38.781 -16.172 1 67.44 542 ARG B C 1
ATOM 8967 O O . ARG B 1 542 ? -11.562 -38.562 -16.453 1 67.44 542 ARG B O 1
ATOM 8974 N N . LEU B 1 543 ? -9.766 -39.938 -16.344 1 69.69 543 LEU B N 1
ATOM 8975 C CA . LEU B 1 543 ? -10.375 -41 -17.094 1 69.69 543 LEU B CA 1
ATOM 8976 C C . LEU B 1 543 ? -11.594 -41.562 -16.375 1 69.69 543 LEU B C 1
ATOM 8978 O O . LEU B 1 543 ? -12.625 -41.844 -17 1 69.69 543 LEU B O 1
ATOM 8982 N N . SER B 1 544 ? -11.469 -41.719 -15.094 1 70.5 544 SER B N 1
ATOM 8983 C CA . SER B 1 544 ? -12.555 -42.312 -14.32 1 70.5 544 SER B CA 1
ATOM 8984 C C . SER B 1 544 ? -13.812 -41.438 -14.391 1 70.5 544 SER B C 1
ATOM 8986 O O . SER B 1 544 ? -14.922 -41.969 -14.477 1 70.5 544 SER B O 1
ATOM 8988 N N . SER B 1 545 ? -13.633 -40.188 -14.383 1 74.44 545 SER B N 1
ATOM 8989 C CA . SER B 1 545 ? -14.742 -39.219 -14.445 1 74.44 545 SER B CA 1
ATOM 8990 C C . SER B 1 545 ? -15.391 -39.25 -15.828 1 74.44 545 SER B C 1
ATOM 8992 O O . SER B 1 545 ? -16.609 -39.094 -15.953 1 74.44 545 SER B O 1
ATOM 8994 N N . ILE B 1 546 ? -14.547 -39.438 -16.766 1 79.81 546 ILE B N 1
ATOM 8995 C CA . ILE B 1 546 ? -15.023 -39.469 -18.141 1 79.81 546 ILE B CA 1
ATOM 8996 C C . ILE B 1 546 ? -15.805 -40.75 -18.391 1 79.81 546 ILE B C 1
ATOM 8998 O O . ILE B 1 546 ? -16.906 -40.719 -18.953 1 79.81 546 ILE B O 1
ATOM 9002 N N . GLU B 1 547 ? -15.234 -41.844 -17.922 1 82.56 547 GLU B N 1
ATOM 9003 C CA . GLU B 1 547 ? -15.844 -43.156 -18.172 1 82.56 547 GLU B CA 1
ATOM 9004 C C . GLU B 1 547 ? -17.141 -43.312 -17.391 1 82.56 547 GLU B C 1
ATOM 9006 O O . GLU B 1 547 ? -18.062 -44.031 -17.828 1 82.56 547 GLU B O 1
ATOM 9011 N N . GLY B 1 548 ? -17.234 -42.656 -16.281 1 82.38 548 GLY B N 1
ATOM 9012 C CA . GLY B 1 548 ? -18.391 -42.781 -15.422 1 82.38 548 GLY B CA 1
ATOM 9013 C C . GLY B 1 548 ? -19.531 -41.875 -15.812 1 82.38 548 GLY B C 1
ATOM 9014 O O . GLY B 1 548 ? -20.656 -42 -15.312 1 82.38 548 GLY B O 1
ATOM 9015 N N . ALA B 1 549 ? -19.375 -41 -16.812 1 90.69 549 ALA B N 1
ATOM 9016 C CA . ALA B 1 549 ? -20.406 -40.062 -17.234 1 90.69 549 ALA B CA 1
ATOM 9017 C C . ALA B 1 549 ? -21.422 -40.75 -18.156 1 90.69 549 ALA B C 1
ATOM 9019 O O . ALA B 1 549 ? -21.094 -41.688 -18.859 1 90.69 549 ALA B O 1
ATOM 9020 N N . ASP B 1 550 ? -22.641 -40.25 -18.109 1 93.19 550 ASP B N 1
ATOM 9021 C CA . ASP B 1 550 ? -23.688 -40.781 -18.984 1 93.19 550 ASP B CA 1
ATOM 9022 C C . ASP B 1 550 ? -23.438 -40.375 -20.438 1 93.19 550 ASP B C 1
ATOM 9024 O O . ASP B 1 550 ? -23.641 -41.188 -21.359 1 93.19 550 ASP B O 1
ATOM 9028 N N . MET B 1 551 ? -23.094 -39.188 -20.562 1 94.69 551 MET B N 1
ATOM 9029 C CA . MET B 1 551 ? -22.797 -38.625 -21.891 1 94.69 551 MET B CA 1
ATOM 9030 C C . MET B 1 551 ? -21.516 -37.812 -21.859 1 94.69 551 MET B C 1
ATOM 9032 O O . MET B 1 551 ? -21.125 -37.281 -20.812 1 94.69 551 MET B O 1
ATOM 9036 N N . ILE B 1 552 ? -20.859 -37.812 -22.969 1 94.31 552 ILE B N 1
ATOM 9037 C CA . ILE B 1 552 ? -19.594 -37.094 -23.109 1 94.31 552 ILE B CA 1
ATOM 9038 C C . ILE B 1 552 ? -19.703 -36.094 -24.266 1 94.31 552 ILE B C 1
ATOM 9040 O O . ILE B 1 552 ? -20.141 -36.438 -25.359 1 94.31 552 ILE B O 1
ATOM 9044 N N . CYS B 1 553 ? -19.359 -34.875 -23.969 1 94.44 553 CYS B N 1
ATOM 9045 C CA . CYS B 1 553 ? -19.312 -33.844 -24.969 1 94.44 553 CYS B CA 1
ATOM 9046 C C . CYS B 1 553 ? -17.891 -33.375 -25.25 1 94.44 553 CYS B C 1
ATOM 9048 O O . CYS B 1 553 ? -17.219 -32.844 -24.375 1 94.44 553 CYS B O 1
ATOM 9050 N N . VAL B 1 554 ? -17.422 -33.625 -26.453 1 93.12 554 VAL B N 1
ATOM 9051 C CA . VAL B 1 554 ? -16.094 -33.188 -26.859 1 93.12 554 VAL B CA 1
ATOM 9052 C C . VAL B 1 554 ? -16.156 -31.812 -27.531 1 93.12 554 VAL B C 1
ATOM 9054 O O . VAL B 1 554 ? -16.875 -31.641 -28.516 1 93.12 554 VAL B O 1
ATOM 9057 N N . ILE B 1 555 ? -15.5 -30.906 -26.922 1 91.81 555 ILE B N 1
ATOM 9058 C CA . ILE B 1 555 ? -15.484 -29.547 -27.453 1 91.81 555 ILE B CA 1
ATOM 9059 C C . ILE B 1 555 ? -14.203 -29.312 -28.25 1 91.81 555 ILE B C 1
ATOM 9061 O O . ILE B 1 555 ? -13.102 -29.562 -27.75 1 91.81 555 ILE B O 1
ATOM 9065 N N . ALA B 1 556 ? -14.297 -28.875 -29.438 1 89.25 556 ALA B N 1
ATOM 9066 C CA . ALA B 1 556 ? -13.18 -28.516 -30.312 1 89.25 556 ALA B CA 1
ATOM 9067 C C . ALA B 1 556 ? -13.508 -27.297 -31.156 1 89.25 556 ALA B C 1
ATOM 9069 O O . ALA B 1 556 ? -14.609 -27.203 -31.719 1 89.25 556 ALA B O 1
ATOM 9070 N N . ASN B 1 557 ? -12.594 -26.391 -31.234 1 87.81 557 ASN B N 1
ATOM 9071 C CA . ASN B 1 557 ? -12.719 -25.188 -32.031 1 87.81 557 ASN B CA 1
ATOM 9072 C C . ASN B 1 557 ? -13.992 -24.406 -31.688 1 87.81 557 ASN B C 1
ATOM 9074 O O . ASN B 1 557 ? -14.695 -23.938 -32.594 1 87.81 557 ASN B O 1
ATOM 9078 N N . GLY B 1 558 ? -14.414 -24.469 -30.484 1 90.62 558 GLY B N 1
ATOM 9079 C CA . GLY B 1 558 ? -15.523 -23.672 -29.984 1 90.62 558 GLY B CA 1
ATOM 9080 C C . GLY B 1 558 ? -16.875 -24.297 -30.266 1 90.62 558 GLY B C 1
ATOM 9081 O O . GLY B 1 558 ? -17.922 -23.672 -30.016 1 90.62 558 GLY B O 1
ATOM 9082 N N . ARG B 1 559 ? -16.891 -25.5 -30.828 1 93.75 559 ARG B N 1
ATOM 9083 C CA . ARG B 1 559 ? -18.109 -26.219 -31.141 1 93.75 559 ARG B CA 1
ATOM 9084 C C . ARG B 1 559 ? -18.094 -27.625 -30.578 1 93.75 559 ARG B C 1
ATOM 9086 O O . ARG B 1 559 ? -17.047 -28.094 -30.094 1 93.75 559 ARG B O 1
ATOM 9093 N N . VAL B 1 560 ? -19.266 -28.203 -30.547 1 94.75 560 VAL B N 1
ATOM 9094 C CA . VAL B 1 560 ? -19.344 -29.594 -30.125 1 94.75 560 VAL B CA 1
ATOM 9095 C C . VAL B 1 560 ? -18.859 -30.5 -31.266 1 94.75 560 VAL B C 1
ATOM 9097 O O . VAL B 1 560 ? -19.484 -30.562 -32.312 1 94.75 560 VAL B O 1
ATOM 9100 N N . ALA B 1 561 ? -17.812 -31.172 -31.062 1 92.5 561 ALA B N 1
ATOM 9101 C CA . ALA B 1 561 ? -17.234 -32.031 -32.094 1 92.5 561 ALA B CA 1
ATOM 9102 C C . ALA B 1 561 ? -17.875 -33.438 -32.062 1 92.5 561 ALA B C 1
ATOM 9104 O O . ALA B 1 561 ? -18.125 -34.031 -33.094 1 92.5 561 ALA B O 1
ATOM 9105 N N . GLU B 1 562 ? -17.953 -33.969 -30.844 1 93.38 562 GLU B N 1
ATOM 9106 C CA . GLU B 1 562 ? -18.562 -35.281 -30.641 1 93.38 562 GLU B CA 1
ATOM 9107 C C . GLU B 1 562 ? -19.453 -35.281 -29.406 1 93.38 562 GLU B C 1
ATOM 9109 O O . GLU B 1 562 ? -19.203 -34.562 -28.438 1 93.38 562 GLU B O 1
ATOM 9114 N N . TYR B 1 563 ? -20.594 -36.031 -29.547 1 94.31 563 TYR B N 1
ATOM 9115 C CA . TYR B 1 563 ? -21.516 -36.188 -28.422 1 94.31 563 TYR B CA 1
ATOM 9116 C C . TYR B 1 563 ? -22.062 -37.594 -28.359 1 94.31 563 TYR B C 1
ATOM 9118 O O . TYR B 1 563 ? -22.625 -38.094 -29.344 1 94.31 563 TYR B O 1
ATOM 9126 N N . GLY B 1 564 ? -21.844 -38.25 -27.266 1 93.19 564 GLY B N 1
ATOM 9127 C CA . GLY B 1 564 ? -22.328 -39.594 -27.094 1 93.19 564 GLY B CA 1
ATOM 9128 C C . GLY B 1 564 ? -21.781 -40.281 -25.859 1 93.19 564 GLY B C 1
ATOM 9129 O O . GLY B 1 564 ? -21.203 -39.625 -24.984 1 93.19 564 GLY B O 1
ATOM 9130 N N . SER B 1 565 ? -22.078 -41.562 -25.656 1 93.06 565 SER B N 1
ATOM 9131 C CA . SER B 1 565 ? -21.578 -42.344 -24.547 1 93.06 565 SER B CA 1
ATOM 9132 C C . SER B 1 565 ? -20.125 -42.75 -24.766 1 93.06 565 SER B C 1
ATOM 9134 O O . SER B 1 565 ? -19.609 -42.625 -25.891 1 93.06 565 SER B O 1
ATOM 9136 N N . HIS B 1 566 ? -19.5 -43.188 -23.703 1 90.56 566 HIS B N 1
ATOM 9137 C CA . HIS B 1 566 ? -18.094 -43.594 -23.781 1 90.56 566 HIS B CA 1
ATOM 9138 C C . HIS B 1 566 ? -17.891 -44.656 -24.828 1 90.56 566 HIS B C 1
ATOM 9140 O O . HIS B 1 566 ? -17.016 -44.531 -25.688 1 90.56 566 HIS B O 1
ATOM 9146 N N . GLN B 1 567 ? -18.766 -45.656 -24.828 1 89.31 567 GLN B N 1
ATOM 9147 C CA . GLN B 1 567 ? -18.641 -46.781 -25.75 1 89.31 567 GLN B CA 1
ATOM 9148 C C . GLN B 1 567 ? -18.875 -46.344 -27.188 1 89.31 567 GLN B C 1
ATOM 9150 O O . GLN B 1 567 ? -18.141 -46.781 -28.094 1 89.31 567 GLN B O 1
ATOM 9155 N N . GLU B 1 568 ? -19.797 -45.5 -27.328 1 91.69 568 GLU B N 1
ATOM 9156 C CA . GLU B 1 568 ? -20.125 -45.031 -28.672 1 91.69 568 GLU B CA 1
ATOM 9157 C C . GLU B 1 568 ? -19 -44.188 -29.25 1 91.69 568 GLU B C 1
ATOM 9159 O O . GLU B 1 568 ? -18.656 -44.312 -30.422 1 91.69 568 GLU B O 1
ATOM 9164 N N . LEU B 1 569 ? -18.438 -43.375 -28.422 1 91.25 569 LEU B N 1
ATOM 9165 C CA . LEU B 1 569 ? -17.453 -42.438 -28.922 1 91.25 569 LEU B CA 1
ATOM 9166 C C . LEU B 1 569 ? -16.109 -43.125 -29.172 1 91.25 569 LEU B C 1
ATOM 9168 O O . LEU B 1 569 ? -15.359 -42.719 -30.062 1 91.25 569 LEU B O 1
ATOM 9172 N N . ILE B 1 570 ? -15.836 -44.062 -28.375 1 88.38 570 ILE B N 1
ATOM 9173 C CA . ILE B 1 570 ? -14.609 -44.812 -28.578 1 88.38 570 ILE B CA 1
ATOM 9174 C C . ILE B 1 570 ? -14.68 -45.594 -29.906 1 88.38 570 ILE B C 1
ATOM 9176 O O . ILE B 1 570 ? -13.68 -45.688 -30.625 1 88.38 570 ILE B O 1
ATOM 9180 N N . SER B 1 571 ? -15.852 -46.062 -30.234 1 87.81 571 SER B N 1
ATOM 9181 C CA . SER B 1 571 ? -16.047 -46.844 -31.453 1 87.81 571 SER B CA 1
ATOM 9182 C C . SER B 1 571 ? -15.938 -45.938 -32.688 1 87.81 571 SER B C 1
ATOM 9184 O O . SER B 1 571 ? -15.562 -46.406 -33.781 1 87.81 571 SER B O 1
ATOM 9186 N N . LEU B 1 572 ? -16.234 -44.719 -32.5 1 87.94 572 LEU B N 1
ATOM 9187 C CA . LEU B 1 572 ? -16.188 -43.781 -33.594 1 87.94 572 LEU B CA 1
ATOM 9188 C C . LEU B 1 572 ? -14.742 -43.438 -33.938 1 87.94 572 LEU B C 1
ATOM 9190 O O . LEU B 1 572 ? -14.461 -43 -35.062 1 87.94 572 LEU B O 1
ATOM 9194 N N . ASN B 1 573 ? -13.703 -43.688 -33.156 1 82.19 573 ASN B N 1
ATOM 9195 C CA . ASN B 1 573 ? -12.266 -43.469 -33.312 1 82.19 573 ASN B CA 1
ATOM 9196 C C . ASN B 1 573 ? -11.961 -42.094 -33.844 1 82.19 573 ASN B C 1
ATOM 9198 O O . ASN B 1 573 ? -11.234 -41.938 -34.844 1 82.19 573 ASN B O 1
ATOM 9202 N N . ARG B 1 574 ? -12.57 -41.094 -33.312 1 86.44 574 ARG B N 1
ATOM 9203 C CA . ARG B 1 574 ? -12.367 -39.719 -33.719 1 86.44 574 ARG B CA 1
ATOM 9204 C C . ARG B 1 574 ? -11.641 -38.906 -32.656 1 86.44 574 ARG B C 1
ATOM 9206 O O . ARG B 1 574 ? -10.641 -39.375 -32.094 1 86.44 574 ARG B O 1
ATOM 9213 N N . GLU B 1 575 ? -12.062 -37.656 -32.438 1 82.38 575 GLU B N 1
ATOM 9214 C CA . GLU B 1 575 ? -11.359 -36.75 -31.516 1 82.38 575 GLU B CA 1
ATOM 9215 C C . GLU B 1 575 ? -11.352 -37.281 -30.094 1 82.38 575 GLU B C 1
ATOM 9217 O O . GLU B 1 575 ? -10.344 -37.188 -29.391 1 82.38 575 GLU B O 1
ATOM 9222 N N . TYR B 1 576 ? -12.398 -37.875 -29.719 1 86.5 576 TYR B N 1
ATOM 9223 C CA . TYR B 1 576 ? -12.516 -38.406 -28.359 1 86.5 576 TYR B CA 1
ATOM 9224 C C . TYR B 1 576 ? -11.484 -39.5 -28.125 1 86.5 576 TYR B C 1
ATOM 9226 O O . TYR B 1 576 ? -10.859 -39.562 -27.062 1 86.5 576 TYR B O 1
ATOM 9234 N N . CYS B 1 577 ? -11.461 -40.375 -29.031 1 81.81 577 CYS B N 1
ATOM 9235 C CA . CYS B 1 577 ? -10.516 -41.469 -28.922 1 81.81 577 CYS B CA 1
ATOM 9236 C C . CYS B 1 577 ? -9.086 -40.969 -28.766 1 81.81 577 CYS B C 1
ATOM 9238 O O .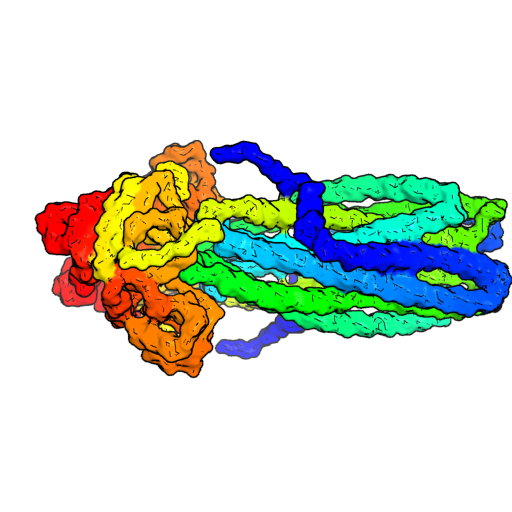 CYS B 1 577 ? -8.297 -41.562 -28.016 1 81.81 577 CYS B O 1
ATOM 9240 N N . LYS B 1 578 ? -8.867 -39.938 -29.406 1 77.44 578 LYS B N 1
ATOM 9241 C CA . LYS B 1 578 ? -7.543 -39.344 -29.297 1 77.44 578 LYS B CA 1
ATOM 9242 C C . LYS B 1 578 ? -7.289 -38.812 -27.891 1 77.44 578 LYS B C 1
ATOM 9244 O O . LYS B 1 578 ? -6.227 -39.062 -27.312 1 77.44 578 LYS B O 1
ATOM 9249 N N . PHE B 1 579 ? -8.312 -38.156 -27.438 1 75.06 579 PHE B N 1
ATOM 9250 C CA . PHE B 1 579 ? -8.195 -37.594 -26.078 1 75.06 579 PHE B CA 1
ATOM 9251 C C . PHE B 1 579 ? -8.109 -38.719 -25.047 1 75.06 579 PHE B C 1
ATOM 9253 O O . PHE B 1 579 ? -7.309 -38.656 -24.125 1 75.06 579 PHE B O 1
ATOM 9260 N N . TYR B 1 580 ? -8.984 -39.719 -25.234 1 75.56 580 TYR B N 1
ATOM 9261 C CA . TYR B 1 580 ? -9.055 -40.844 -24.312 1 75.56 580 TYR B CA 1
ATOM 9262 C C . TYR B 1 580 ? -7.723 -41.594 -24.266 1 75.56 580 TYR B C 1
ATOM 9264 O O . TYR B 1 580 ? -7.258 -41.969 -23.188 1 75.56 580 TYR B O 1
ATOM 9272 N N . ASN B 1 581 ? -7.258 -41.781 -25.391 1 67.19 581 ASN B N 1
ATOM 9273 C CA . ASN B 1 581 ? -5.977 -42.469 -25.469 1 67.19 581 ASN B CA 1
ATOM 9274 C C . ASN B 1 581 ? -4.855 -41.656 -24.844 1 67.19 581 ASN B C 1
ATOM 9276 O O . ASN B 1 581 ? -3.947 -42.219 -24.219 1 67.19 581 ASN B O 1
ATOM 9280 N N . GLN B 1 582 ? -5.145 -40.438 -24.953 1 61.41 582 GLN B N 1
ATOM 9281 C CA . GLN B 1 582 ? -4.18 -39.531 -24.328 1 61.41 582 GLN B CA 1
ATOM 9282 C C . GLN B 1 582 ? -4.258 -39.594 -22.812 1 61.41 582 GLN B C 1
ATOM 9284 O O . GLN B 1 582 ? -3.23 -39.625 -22.125 1 61.41 582 GLN B O 1
ATOM 9289 N N . TYR B 1 583 ? -5.562 -39.688 -22.359 1 58.47 583 TYR B N 1
ATOM 9290 C CA . TYR B 1 583 ? -5.789 -39.75 -20.922 1 58.47 583 TYR B CA 1
ATOM 9291 C C . TYR B 1 583 ? -5.355 -41.125 -20.375 1 58.47 583 TYR B C 1
ATOM 9293 O O . TYR B 1 583 ? -4.793 -41.219 -19.281 1 58.47 583 TYR B O 1
ATOM 9301 N N . LYS B 1 584 ? -5.922 -42.219 -21.047 1 57.72 584 LYS B N 1
ATOM 9302 C CA . LYS B 1 584 ? -5.586 -43.594 -20.672 1 57.72 584 LYS B CA 1
ATOM 9303 C C . LYS B 1 584 ? -4.074 -43.781 -20.625 1 57.72 584 LYS B C 1
ATOM 9305 O O . LYS B 1 584 ? -3.559 -44.469 -19.719 1 57.72 584 LYS B O 1
ATOM 9310 N N . ASN B 1 585 ? -3.633 -43.312 -21.594 1 45.94 585 ASN B N 1
ATOM 9311 C CA . ASN B 1 585 ? -2.18 -43.438 -21.641 1 45.94 585 ASN B CA 1
ATOM 9312 C C . ASN B 1 585 ? -1.518 -42.719 -20.484 1 45.94 585 ASN B C 1
ATOM 9314 O O . ASN B 1 585 ? -0.474 -43.125 -19.984 1 45.94 585 ASN B O 1
ATOM 9318 N N . ILE B 1 586 ? -2.35 -41.812 -20.031 1 41.19 586 ILE B N 1
ATOM 9319 C CA . ILE B 1 586 ? -1.865 -41.094 -18.859 1 41.19 586 ILE B CA 1
ATOM 9320 C C . ILE B 1 586 ? -2.188 -41.906 -17.609 1 41.19 586 ILE B C 1
ATOM 9322 O O . ILE B 1 586 ? -1.357 -42 -16.688 1 41.19 586 ILE B O 1
ATOM 9326 N N . THR B 1 587 ? -3.51 -42.562 -17.453 1 40.44 587 THR B N 1
ATOM 9327 C CA . THR B 1 587 ? -3.969 -43.312 -16.297 1 40.44 587 THR B CA 1
ATOM 9328 C C . THR B 1 587 ? -3.312 -44.688 -16.25 1 40.44 587 THR B C 1
ATOM 9330 O O . THR B 1 587 ? -3.123 -45.281 -15.18 1 40.44 587 THR B O 1
ATOM 9333 N N . SER B 1 588 ? -3.336 -45.5 -17.281 1 34.5 588 SER B N 1
ATOM 9334 C CA . SER B 1 588 ? -2.725 -46.812 -17.25 1 34.5 588 SER B CA 1
ATOM 9335 C C . SER B 1 588 ? -1.28 -46.75 -16.781 1 34.5 588 SER B C 1
ATOM 9337 O O . SER B 1 588 ? -0.657 -47.781 -16.516 1 34.5 588 SER B O 1
ATOM 9339 N N . ILE B 1 589 ? -0.705 -45.844 -16.953 1 30.06 589 ILE B N 1
ATOM 9340 C CA . ILE B 1 589 ? 0.607 -45.75 -16.312 1 30.06 589 ILE B CA 1
ATOM 9341 C C . ILE B 1 589 ? 0.445 -45.531 -14.82 1 30.06 589 ILE B C 1
ATOM 9343 O O . ILE B 1 589 ? 1.4 -45.656 -14.055 1 30.06 589 ILE B O 1
ATOM 9347 N N . ASN B 1 590 ? -0.77 -45.094 -14.281 1 27.25 590 ASN B N 1
ATOM 9348 C CA . ASN B 1 590 ? -0.963 -45.188 -12.836 1 27.25 590 ASN B CA 1
ATOM 9349 C C . ASN B 1 590 ? -1.516 -46.531 -12.43 1 27.25 590 ASN B C 1
ATOM 9351 O O . ASN B 1 590 ? -2.494 -47 -13.008 1 27.25 590 ASN B O 1
#

pLDDT: mean 84.53, std 10.96, range [26.98, 97.5]

Sequence (1180 aa):
MDKGNKVNYDSSWYLIKRLYTEHIHHYRQKFLAVIFLMLLAAITTAINAWLMQPVLDSIFFNKELTMLYIVPTFIVINSIVKGGAHFYQLSTTKKLGQKIINDLQIRLYSHLIYADTKLLTEYPSGNLISRMTNDINAMRKSVSDLLTGAVQELCTLIGLVFLMFYQSKSLALIAVFIIPVAFYPMLKLGHKMRHVARKIQEGLSGFTVRLDETFQHISLVKSYCREEYEISRAKKVIDNVLSLYKKSAYIESAPSPMMEVLSSVAIAFIIWYGGSEVIGSKMSPGEFFSFITALMMTYKPLKSVTQLNTSLQEALSAAKRMFSLLDDKPTIFDDPRTPHFTLTNFNIEFHDIHFSYKTGLKILDGFNLRIQEGTTVALVGSSGVGKTTVLQLLQRLYDPESGYITIGGQNITKMRLNDLRNEIALVSQEIALFDETIMDNIRYGKLEATQEEIVEAAVAAAAHDFIINLTEGYNTLIGQRGVKLSGGQKQRLAIARAMLKNSPILLLDEATSALDSIAEKQVQEALDRLKKGRTTIVIAHRLSSIEGADMICVIANGRVAEYGSHQELISLNREYCKFYNQYKNITSINMDKGNKVNYDSSWYLIKRLYTEHIHHYRQKFLAVIFLMLLAAITTAINAWLMQPVLDSIFFNKELTMLYIVPTFIVINSIVKGGAHFYQLSTTKKLGQKIINDLQIRLYSHLIYADTKLLTEYPSGNLISRMTNDINAMRKSVSDLLTGAVQELCTLIGLVFLMFYQSKSLALIAVFIIPVAFYPMLKLGHKMRHVARKIQEGLSGFTVRLDETFQHISLVKSYCREEYEISRAKKVIDNVLSLYKKSAYIESAPSPMMEVLSSVAIAFIIWYGGSEVIGSKMSPGEFFSFITALMMTYKPLKSVTQLNTSLQEALSAAKRMFSLLDDKPTIFDDPRTPHFTLTNFNIEFHDIHFSYKTGLKILDGFNLRIQEGTTVALVGSSGVGKTTVLQLLQRLYDPESGYITIGGQNITKMRLNDLRNEIALVSQEIALFDETIMDNIRYGKLEATQEEIVEAAVAAAAHDFIINLTEGYNTLIGQRGVKLSGGQKQRLAIARAMLKNSPILLLDEATSALDSIAEKQVQEALDRLKKGRTTIVIAHRLSSIEGADMICVIANGRVAEYGSHQELISLNREYCKFYNQYKNITSIN

Radius of gyration: 38.02 Å; Cα contacts (8 Å, |Δi|>4): 1842; chains: 2; bounding box: 82×117×77 Å

InterPro domains:
  IPR003439 ABC transporter-like, ATP-binding domain [PF00005] (364-513)
  IPR003439 ABC transporter-like, ATP-binding domain [PS50893] (348-582)
  IPR003593 AAA+ ATPase domain [SM00382] (373-559)
  IPR011527 ABC transporter type 1, transmembrane domain [PF00664] (32-298)
  IPR011527 ABC transporter type 1, transmembrane domain [PS50929] (32-314)
  IPR017871 ABC transporter-like, conserved site [PS00211] (485-499)
  IPR027417 P-loop containing nucleoside triphosphate hydrolase [G3DSA:3.40.50.300] (341-589)
  IPR027417 P-loop containing nucleoside triphosphate hydrolase [SSF52540] (338-582)
  IPR036640 ABC transporter type 1, transmembrane domain superfamily [G3DSA:1.20.1560.10] (16-330)
  IPR036640 ABC transporter type 1, transmembrane domain superfamily [SSF90123] (22-336)
  IPR039421 Type 1 protein exporter [PTHR43394] (26-584)

Foldseek 3Di:
DDPPPPQPLVDLVSLVVCLCVPQVVVVVVLVVLLVVLLLLLLQLLLVLLLLLLCCCVVCPVVVDPVCVPVSVVVNVVSVVSNVVSLVVSLVSQLVSLLVSLVVLLVLLVVQLVQFFPLLVVVDDPVRSVCLSPVLSVLLSVLSSLCRSFQVSLVSNLVSLLVSLCVLPVVLSVLLVVLLVVLCVVLVVLLVVLVVLVVVLVVLVVVLVVLVVVCVVCVVVCVVVVCPVVSVVVSVVSVVVSVVSVVVSVVSVPPSPVSLVVSLVVSLVVLCVVVVVCVVVVNHPPSSSSSNNSSSVVNSRNSVSNSVSVVSSVSSSVSSSVSVVSSVDHHPDGFDPPQDADDAPFFKKWWAQFWADSDPPDILAGGATDIFHWLFEEEEDEDPSSQLVVVVCCQLPSDPTPDTFMDTNRHTPSRHGSCNSCLQEAEQAQQQDADQFFLQVRLCVLPVPDDPVLLLVLLVLLVLQVVQCVDPVRRRDGLGPSSPVDDLLNSLSSSLSSRVSSLHQEYEAEASQPPDDPVSSVSNVSSVVSSSGRHRYYYHDPALVSQQPGQKYFYRDNNYTPDIGHPVVVCVVVPPVVVSNCVRCVVVVVD/DDPPPPQPLVDLVSLVVCLCVPQVVVVVVLVVLLVVLLLLLLQLLLVLLLLLLCCCVVCPVVVPPVCVPVSVVVNVVSVVSNVVSLVVSLVSQLVSLVVSLVVLLVLLVVQVVQFFPLLVVVDDPVRSVCLSPVLSVLLSVLSSLQRSFQVSLVSNLVSLLVSLCVLPVVLSVLLVVLLVVLCVVLVVLLVVLVVLVVVLVVLVVVLVVLVVVCVVCVVVCVVVVCPVVSVVVSVVSVVVSVVSVVVSVVSVPPSPVSLVVSLVVSLVVLCVVVVVCVVVVNHPPSSSSSNNSSSVVSSRNSVSNSVSVVSSVSSSVSSSVSVVSSVDHHPDGFDPVQDADDAPFFKKWWAQFWADSDPPDILAGGATDIFHWLFEEEEDEDPSSQLVVVVCCQLPSDPTPDTFMDTNRHTPSRHGSCNSCLQEAEQAQQQDADQFFLQVRLCVLPVPDDPVLLLVLLVLLVLQVVQCVDPVRRRDGLGPSSPVDDLLNSLSSSLSSSVSSLHQEYEAEASQPPDDPVSSVSNVSSVVSSSGRHRYYYHDPALVSQQPGQKYFYRDNNYTPDIGHPVVVCVVVPPVVVSNCVRCVVVVVD

Solvent-accessible surface area (backbone atoms only — not comparable to full-atom values): 59469 Å² total; per-residue (Å²): 132,83,83,61,87,72,75,54,67,79,38,66,64,53,54,52,49,48,50,38,67,72,53,46,57,83,44,47,69,62,48,51,50,36,50,50,25,32,50,49,28,11,48,37,51,32,46,57,23,50,51,43,18,53,52,38,42,39,33,65,68,64,54,36,69,68,48,44,55,50,54,28,52,48,46,36,53,43,25,46,51,24,20,50,27,43,25,51,27,37,23,50,49,34,35,50,40,46,49,49,50,48,52,48,50,50,49,49,49,50,49,57,64,56,36,26,55,64,62,54,68,72,42,55,68,67,55,55,50,41,50,68,44,54,31,45,49,46,34,44,53,22,46,34,46,41,60,58,42,34,55,37,26,50,41,30,41,53,34,29,52,50,48,27,43,71,62,35,55,72,61,32,54,53,52,60,56,50,50,59,63,60,47,50,64,48,53,55,45,49,52,53,45,51,53,47,51,48,52,40,50,52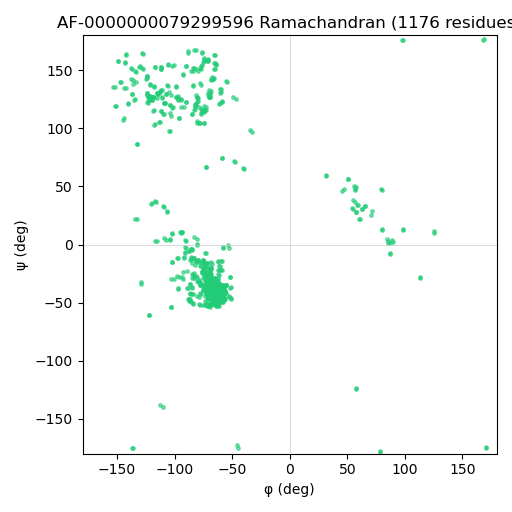,47,50,52,53,47,49,53,49,51,55,50,48,63,72,33,39,68,56,35,57,45,60,62,38,51,66,58,53,43,53,52,48,47,52,54,54,49,53,40,45,54,44,50,41,53,45,24,50,54,69,27,42,55,62,24,50,49,49,31,50,50,29,43,50,51,22,50,44,47,36,53,50,46,52,34,34,68,70,67,76,38,53,72,11,48,50,48,15,40,50,44,31,56,60,60,40,48,59,32,56,56,42,50,63,55,38,54,59,40,48,52,54,25,49,53,33,46,35,55,50,48,55,56,66,66,57,70,52,88,56,69,70,52,83,86,44,58,88,68,81,77,88,45,62,30,37,37,39,42,48,28,23,32,50,93,48,92,86,52,70,35,28,59,54,24,56,47,79,42,58,58,53,38,36,35,21,41,36,62,60,90,82,36,37,70,67,53,53,57,38,43,74,63,57,56,44,76,62,76,38,59,54,46,27,46,44,83,38,51,58,89,67,43,28,51,61,57,52,23,58,39,38,28,70,39,52,60,70,76,76,55,61,70,39,28,50,48,55,53,30,32,62,38,33,80,85,58,50,72,67,53,52,51,50,19,20,48,58,17,67,32,39,68,66,33,62,70,38,96,54,27,54,65,30,67,33,38,72,76,31,69,78,49,53,73,44,56,47,44,19,43,48,45,13,11,36,51,49,44,61,32,57,29,36,39,39,32,47,76,65,78,91,45,54,71,66,44,39,50,49,46,49,52,22,48,54,59,63,44,60,85,17,23,26,43,30,40,43,82,45,59,70,57,47,64,69,26,64,30,38,38,30,40,48,89,17,21,63,70,44,77,40,32,58,70,58,38,50,72,62,62,47,72,56,31,47,50,46,41,26,39,42,21,38,46,70,34,101,132,85,86,61,88,73,74,56,66,79,38,65,63,54,54,51,48,50,50,37,68,72,54,46,59,82,44,47,66,62,49,50,51,36,51,49,25,32,48,48,27,11,46,36,51,32,46,57,24,50,52,43,18,53,52,39,41,38,32,65,69,64,53,37,71,68,48,44,56,50,52,27,51,49,46,35,52,42,25,47,54,25,20,49,28,42,25,50,28,36,22,49,49,33,35,49,39,47,50,51,49,48,52,48,50,50,51,49,50,47,50,56,63,56,36,26,52,65,64,54,67,72,41,55,68,68,56,54,49,40,51,68,43,54,32,45,49,45,33,42,52,22,46,34,47,41,60,57,42,34,54,37,24,50,41,29,40,53,32,29,52,51,49,28,42,70,64,36,57,73,59,30,55,53,51,60,53,50,51,58,65,60,46,52,64,50,54,55,45,50,54,53,45,50,55,46,51,50,51,41,50,52,47,50,50,54,46,51,53,49,50,53,50,48,64,71,32,40,66,56,36,56,45,58,60,38,51,67,58,52,43,54,53,48,46,51,54,54,49,53,40,47,55,45,48,41,52,45,24,49,54,68,27,43,56,64,25,52,49,49,30,51,50,29,44,50,49,22,50,44,49,36,54,50,45,54,34,33,68,68,67,76,38,54,70,11,48,50,49,15,39,51,46,31,56,60,60,39,48,58,32,55,55,42,50,63,54,37,54,59,40,48,51,54,24,46,54,34,45,32,57,52,49,54,56,66,66,57,70,52,88,55,69,70,51,83,87,45,58,88,70,82,77,87,48,61,31,38,37,39,41,47,28,24,33,52,91,48,94,87,50,70,35,29,60,52,24,54,49,79,44,59,59,53,37,34,36,22,40,36,61,61,88,82,36,38,70,69,54,53,56,36,42,74,64,57,56,44,77,63,77,38,59,53,45,28,45,44,82,39,52,57,87,70,44,28,51,63,56,55,23,59,39,38,28,71,39,52,58,71,75,75,55,62,71,37,26,51,48,55,54,32,33,61,38,32,80,84,58,49,72,66,52,50,50,51,19,21,49,58,16,67,33,39,68,66,34,62,71,37,96,53,27,53,66,28,68,33,38,72,75,31,69,77,49,52,73,46,56,48,46,18,44,47,46,13,12,36,51,49,45,62,32,54,28,35,40,37,33,48,74,65,78,90,45,54,72,66,45,39,50,48,45,48,51,22,47,55,60,62,45,59,86,17,22,27,43,31,40,44,84,46,60,68,57,46,66,70,27,62,29,36,38,32,41,46,88,17,21,62,70,45,77,39,35,59,71,59,38,49,72,63,63,45,72,57,32,47,52,47,40,26,40,43,22,37,46,71,36,99

Organism: NCBI:txid34627

Secondary structure (DSSP, 8-state):
--------TT-HHHHHHHHHHHTGGGGHHHHHHHHHHHHHHHHHHHHHHHTHHHIIIIIIIS--STHHHHHHHHHHHHHHHHHHHHHHHHHHHHHHHHHHHHHHHHHHHHHHHHS-HHHHHHS-HHHHHHIIIIIHHHHHHHHHHIIIIIHHHHHHHHHHHHHHHHH-HHHHHHHHHHHHHHHHHHHHHHHHHHHHHHHHHHHHHHHHHHHHHHHHTHHHHHHTT-HHHHHHHHHHHHHHHHHHHHHHHHHHHSHHHHHHHHHHHHHHHHHHHHHHHHHTTSS-HHHHHHHHHHHHHTHHHHHHHHHHHHHHHHHHHHHHHHHHHHH---SS---TTSPP---S---EEEEEEEEESSTT-EEEEEEEEEE-TT-EEEEEE-TTSSHHHHHHHHTTSS--SEEEEEETTEEGGGS-HHHHHHTEEEE-SS----SSBHHHHHHTT-TT--HHHHHHHHHHTT-HHHHHTSTTGGG-B--GGGTTS-HHHHHHHHHHHHHHHT-SEEEEESTTTT--HHHHHHHHHHHHHHHTTSEEEEE--SHHHHHT-SEEEEEETTEEEEEE-HHHHHHHTSHHHHHHHHHHHHHTT-/--------TT-HHHHHHHHHHHTGGGGHHHHHHHHHHHHHHHHHHHHHHHTHHHIIIIIIIS--STHHHHHHHHHHHHHHHHHHHHHHHHHHHHHHHHHHHHHHHHHHHHHHHHS-HHHHHHS-HHHHHHIIIIIHHHHHHHHHHIIIIIHHHHHHHHHHHHHHHHH-HHHHHHHHHHHHHHHHHHHHHHHHHHHHHHHHHHHHHHHHHHHHHHHHTHHHHHHTT-HHHHHHHHHHHHHHHHHHHHHHHHHHHSHHHHHHHHHHHHHHHHHHHHHHHHHTTSS-HHHHHHHHHHHHHTHHHHHHHHHHHHHHHHHHHHHHHHHHHHH---SS---TTSPP---S---EEEEEEEEESSTT-EEEEEEEEEE-TT-EEEEEE-TTSSHHHHHHHHTTSS--SEEEEEETTEEGGGS-HHHHHHTEEEE-SS----SSBHHHHHHTT-TT--HHHHHHHHHHTT-HHHHHTSTTGGG-B--GGGTTS-HHHHHHHHHHHHHHHT-SEEEEESTTTT--HHHHHHHHHHHHHHHTTSEEEEE--SHHHHHT-SEEEEEETTEEEEEE-HHHHHHHTSHHHHHHHHHHHHHTT-

Nearest PDB structures (foldseek):
  4mrn-assembly1_A  TM=8.824E-01  e=7.274E-38  Novosphingobium aromaticivorans DSM 12444
  6pam-assembly4_H  TM=8.765E-01  e=6.276E-38  Novosphingobium aromaticivorans DSM 12444
  6rak-assembly1_B  TM=8.817E-01  e=7.717E-37  Thermus thermophilus
  6pan-assembly1_A  TM=8.487E-01  e=6.339E-37  Novosphingobium aromaticivorans DSM 12444
  7zo8-assembly1_A  TM=8.552E-01  e=7.495E-35  Brucella abortus 2308